Protein AF-A0A812R438-F1 (afdb_monomer_lite)

Structure (mmCIF, N/CA/C/O backbone):
data_AF-A0A812R438-F1
#
_entry.id   AF-A0A812R438-F1
#
loop_
_atom_site.group_PDB
_atom_site.id
_atom_site.type_symbol
_atom_site.label_atom_id
_atom_site.label_alt_id
_atom_site.label_comp_id
_atom_site.label_asym_id
_atom_site.label_entity_id
_atom_site.label_seq_id
_atom_site.pdbx_PDB_ins_code
_atom_site.Cartn_x
_atom_site.Cartn_y
_atom_site.Cartn_z
_atom_site.occupancy
_atom_site.B_iso_or_equiv
_atom_site.auth_seq_id
_atom_site.auth_comp_id
_atom_site.auth_asym_id
_atom_site.auth_atom_id
_atom_site.pdbx_PDB_model_num
ATOM 1 N N . MET A 1 1 ? -13.672 -6.033 39.823 1.00 77.75 1 MET A N 1
ATOM 2 C CA . MET A 1 1 ? -13.490 -4.915 40.773 1.00 77.75 1 MET A CA 1
ATOM 3 C C . MET A 1 1 ? -14.834 -4.394 41.271 1.00 77.75 1 MET A C 1
ATOM 5 O O . MET A 1 1 ? -15.042 -4.367 42.474 1.00 77.75 1 MET A O 1
ATOM 9 N N . ASP A 1 2 ? -15.777 -4.086 40.380 1.00 79.94 2 ASP A N 1
ATOM 10 C CA . ASP A 1 2 ? -17.095 -3.527 40.739 1.00 79.94 2 ASP A CA 1
ATOM 11 C C . ASP A 1 2 ? -17.853 -4.342 41.795 1.00 79.94 2 ASP A C 1
ATOM 13 O O . ASP A 1 2 ? -18.326 -3.790 42.784 1.00 79.94 2 ASP A O 1
ATOM 17 N N . THR A 1 3 ? -17.860 -5.673 41.679 1.00 82.75 3 THR A N 1
ATOM 18 C CA . THR A 1 3 ? -18.443 -6.556 42.704 1.00 82.75 3 THR A CA 1
ATOM 19 C C . THR A 1 3 ? -17.761 -6.421 44.069 1.00 82.75 3 THR A C 1
ATOM 21 O O . THR A 1 3 ? -18.435 -6.466 45.092 1.00 82.75 3 THR A O 1
ATOM 24 N N . ALA A 1 4 ? -16.436 -6.242 44.109 1.00 82.19 4 ALA A N 1
ATOM 25 C CA . ALA A 1 4 ? -15.694 -6.079 45.359 1.00 82.19 4 ALA A CA 1
ATOM 26 C C . ALA A 1 4 ? -16.077 -4.768 46.059 1.00 82.19 4 ALA A C 1
ATOM 28 O O . ALA A 1 4 ? -16.341 -4.768 47.261 1.00 82.19 4 ALA A O 1
ATOM 29 N N . LEU A 1 5 ? -16.175 -3.675 45.297 1.00 84.94 5 LEU A N 1
ATOM 30 C CA . LEU A 1 5 ? -16.591 -2.366 45.806 1.00 84.94 5 LEU A CA 1
ATOM 31 C C . LEU A 1 5 ? -18.053 -2.374 46.269 1.00 84.94 5 LEU A C 1
ATOM 33 O O . LEU A 1 5 ? -18.351 -1.876 47.351 1.00 84.94 5 LEU A O 1
ATOM 37 N N . SER A 1 6 ? -18.947 -2.999 45.499 1.00 86.00 6 SER A N 1
ATOM 38 C CA . SER A 1 6 ? -20.372 -3.117 45.829 1.00 86.00 6 SER A CA 1
ATOM 39 C C . SER A 1 6 ? -20.606 -3.917 47.117 1.00 86.00 6 SER A C 1
ATOM 41 O O . SER A 1 6 ? -21.282 -3.449 48.035 1.00 86.00 6 SER A O 1
ATOM 43 N N . VAL A 1 7 ? -19.970 -5.088 47.255 1.00 85.38 7 VAL A N 1
ATOM 44 C CA . VAL A 1 7 ? -20.096 -5.929 48.459 1.00 85.38 7 VAL A CA 1
ATOM 45 C C . VAL A 1 7 ? -19.471 -5.250 49.684 1.00 85.38 7 VAL A C 1
ATOM 47 O O . VAL A 1 7 ? -20.040 -5.302 50.777 1.00 85.38 7 VAL A O 1
ATOM 50 N N . THR A 1 8 ? -18.331 -4.575 49.513 1.00 84.25 8 THR A N 1
ATOM 51 C CA . THR A 1 8 ? -17.673 -3.832 50.601 1.00 84.25 8 THR A CA 1
ATOM 52 C C . THR A 1 8 ? -18.533 -2.652 51.052 1.00 84.25 8 THR A C 1
ATOM 54 O O . THR A 1 8 ? -18.819 -2.534 52.241 1.00 84.25 8 THR A O 1
ATOM 57 N N . GLY A 1 9 ? -19.047 -1.847 50.117 1.00 86.62 9 GLY A N 1
ATOM 58 C CA . GLY A 1 9 ? -19.952 -0.739 50.426 1.00 86.62 9 GLY A CA 1
ATOM 59 C C . GLY A 1 9 ? -21.260 -1.199 51.077 1.00 86.62 9 GLY A C 1
ATOM 60 O O . GLY A 1 9 ? -21.694 -0.618 52.063 1.00 86.62 9 GLY A O 1
ATOM 61 N N . SER A 1 10 ? -21.855 -2.303 50.613 1.00 87.00 10 SER A N 1
ATOM 62 C CA . SER A 1 10 ? -23.031 -2.901 51.266 1.00 87.00 10 SER A CA 1
ATOM 63 C C . SER A 1 10 ? -22.754 -3.366 52.698 1.00 87.00 10 SER A C 1
ATOM 65 O O . SER A 1 10 ? -23.615 -3.231 53.572 1.00 87.00 10 SER A O 1
ATOM 67 N N . THR A 1 11 ? -21.543 -3.860 52.965 1.00 85.12 11 THR A N 1
ATOM 68 C CA . THR A 1 11 ? -21.118 -4.243 54.318 1.00 85.12 11 THR A CA 1
ATOM 69 C C . THR A 1 11 ? -20.967 -3.014 55.220 1.00 85.12 11 THR A C 1
ATOM 71 O O . THR A 1 11 ? -21.401 -3.059 56.370 1.00 85.12 11 THR A O 1
ATOM 74 N N . VAL A 1 12 ? -20.413 -1.913 54.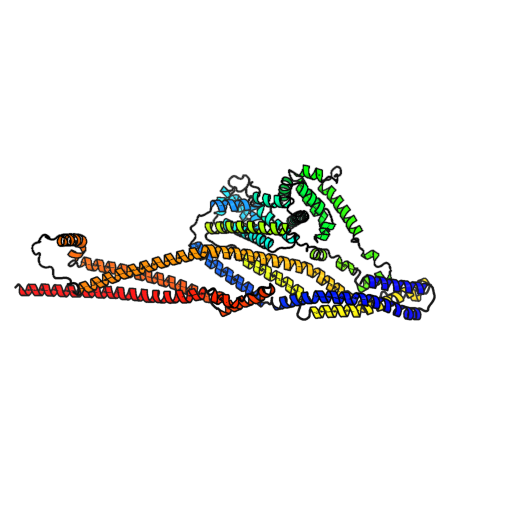698 1.00 86.75 12 VAL A N 1
ATOM 75 C CA . VAL A 1 12 ? -20.299 -0.626 55.408 1.00 86.75 12 VAL A CA 1
ATOM 76 C C . VAL A 1 12 ? -21.680 -0.072 55.760 1.00 86.75 12 VAL A C 1
ATOM 78 O O . VAL A 1 12 ? -21.938 0.210 56.930 1.00 86.75 12 VAL A O 1
ATOM 81 N N . ASP A 1 13 ? -22.593 0.002 54.792 1.00 87.56 13 ASP A N 1
ATOM 82 C CA . ASP A 1 13 ? -23.951 0.514 55.016 1.00 87.56 13 ASP A CA 1
ATOM 83 C C . ASP A 1 13 ? -24.730 -0.361 56.013 1.00 87.56 13 ASP A C 1
ATOM 85 O O . ASP A 1 13 ? -25.378 0.156 56.924 1.00 87.56 13 ASP A O 1
ATOM 89 N N . SER A 1 14 ? -24.607 -1.691 55.915 1.00 86.94 14 SER A N 1
ATOM 90 C CA . SER A 1 14 ? -25.230 -2.626 56.869 1.00 86.94 14 SER A CA 1
ATOM 91 C C . SER A 1 14 ? -24.700 -2.432 58.292 1.00 86.94 14 SER A C 1
ATOM 93 O O . SER A 1 14 ? -25.459 -2.498 59.263 1.00 86.94 14 SER A O 1
ATOM 95 N N . ALA A 1 15 ? -23.396 -2.177 58.429 1.00 83.69 15 ALA A N 1
ATOM 96 C CA . ALA A 1 15 ? -22.786 -1.884 59.715 1.00 83.69 15 ALA A CA 1
ATOM 97 C C . ALA A 1 15 ? -23.337 -0.559 60.273 1.00 83.69 15 ALA A C 1
ATOM 99 O O . ALA A 1 15 ? -23.787 -0.520 61.420 1.00 83.69 15 ALA A O 1
ATOM 100 N N . LEU A 1 16 ? -23.360 0.509 59.469 1.00 86.56 16 LEU A N 1
ATOM 101 C CA . LEU A 1 16 ? -23.886 1.820 59.866 1.00 86.56 16 LEU A CA 1
ATOM 102 C C . LEU A 1 16 ? -25.361 1.760 60.275 1.00 86.56 16 LEU A C 1
ATOM 104 O O . LEU A 1 16 ? -25.755 2.392 61.256 1.00 86.56 16 LEU A O 1
ATOM 108 N N . GLN A 1 17 ? -26.168 0.950 59.591 1.00 87.50 17 GLN A N 1
ATOM 109 C CA . GLN A 1 17 ? -27.561 0.735 59.965 1.00 87.50 17 GLN A CA 1
ATOM 110 C C . GLN A 1 17 ? -27.681 0.028 61.324 1.00 87.50 17 GLN A C 1
ATOM 112 O O . GLN A 1 17 ? -28.459 0.456 62.175 1.00 87.50 17 GLN A O 1
ATOM 117 N N . SER A 1 18 ? -26.834 -0.974 61.594 1.00 84.69 18 SER A N 1
ATOM 118 C CA . SER A 1 18 ? -26.765 -1.609 62.918 1.00 84.69 18 SER A CA 1
ATOM 119 C C . SER A 1 18 ? -26.307 -0.648 64.025 1.00 84.69 18 SER A C 1
ATOM 121 O O . SER A 1 18 ? -26.669 -0.853 65.187 1.00 84.69 18 SER A O 1
ATOM 123 N N . TYR A 1 19 ? -25.499 0.365 63.699 1.00 86.44 19 TYR A N 1
ATOM 124 C CA . TYR A 1 19 ? -25.112 1.422 64.636 1.00 86.44 19 TYR A CA 1
ATOM 125 C C . TYR A 1 19 ? -26.277 2.379 64.922 1.00 86.44 19 TYR A C 1
ATOM 127 O O . TYR A 1 19 ? -26.544 2.685 66.087 1.00 86.44 19 TYR A O 1
ATOM 135 N N . ALA A 1 20 ? -27.008 2.798 63.883 1.00 86.06 20 ALA A N 1
ATOM 136 C CA . ALA A 1 20 ? -28.182 3.665 64.003 1.00 86.06 20 ALA A CA 1
ATOM 137 C C . ALA A 1 20 ? -29.285 3.058 64.892 1.00 86.06 20 ALA A C 1
ATOM 139 O O . ALA A 1 20 ? -29.967 3.788 65.611 1.00 86.06 20 ALA A O 1
ATOM 140 N N . ASP A 1 21 ? -29.385 1.727 64.936 1.00 87.31 21 ASP A N 1
ATOM 141 C CA . ASP A 1 21 ? -30.291 0.987 65.825 1.00 87.31 21 ASP A CA 1
ATOM 142 C C . ASP A 1 21 ? -29.881 1.018 67.322 1.00 87.31 21 ASP A C 1
ATOM 144 O O . ASP A 1 21 ? -30.552 0.418 68.169 1.00 87.31 21 ASP A O 1
ATOM 148 N N . GLY A 1 22 ? -28.800 1.726 67.682 1.00 74.31 22 GLY A N 1
ATOM 149 C CA . GLY A 1 22 ? -28.544 2.211 69.044 1.00 74.31 22 GLY A CA 1
ATOM 150 C C . GLY A 1 22 ? -27.824 1.252 69.998 1.00 74.31 22 GLY A C 1
ATOM 151 O O . GLY A 1 22 ? -28.072 1.296 71.204 1.00 74.31 22 GLY A O 1
ATOM 152 N N . LYS A 1 23 ? -26.947 0.368 69.502 1.00 61.97 23 LYS A N 1
ATOM 153 C CA . LYS A 1 23 ? -26.397 -0.745 70.309 1.00 61.97 23 LYS A CA 1
ATOM 154 C C . LYS A 1 23 ? -24.965 -0.581 70.837 1.00 61.97 23 LYS A C 1
ATOM 156 O O . LYS A 1 23 ? -24.575 -1.371 71.697 1.00 61.97 23 LYS A O 1
ATOM 161 N N . THR A 1 24 ? -24.188 0.416 70.407 1.00 75.19 24 THR A N 1
ATOM 162 C CA . THR A 1 24 ? -22.746 0.481 70.732 1.00 75.19 24 THR A CA 1
ATOM 163 C C . THR A 1 24 ? -22.173 1.900 70.754 1.00 75.19 24 THR A C 1
ATOM 165 O O . THR A 1 24 ? -22.651 2.805 70.076 1.00 75.19 24 THR A O 1
ATOM 168 N N . GLU A 1 25 ? -21.119 2.100 71.551 1.00 85.81 25 GLU A N 1
ATOM 169 C CA . GLU A 1 25 ? -20.307 3.323 71.553 1.00 85.81 25 GLU A CA 1
ATOM 170 C C . GLU A 1 25 ? -19.513 3.441 70.230 1.00 85.81 25 GLU A C 1
ATOM 172 O O . GLU A 1 25 ? -19.013 2.421 69.753 1.00 85.81 25 GLU A O 1
ATOM 177 N N . PRO A 1 26 ? -19.356 4.642 69.636 1.00 82.94 26 PRO A N 1
ATOM 178 C CA . PRO A 1 26 ? -18.727 4.852 68.322 1.00 82.94 26 PRO A CA 1
ATOM 179 C C . PRO A 1 26 ? -17.390 4.144 68.103 1.00 82.94 26 PRO A C 1
ATOM 181 O O . PRO A 1 26 ? -17.204 3.443 67.111 1.00 82.94 26 PRO A O 1
ATOM 184 N N . ALA A 1 27 ? -16.461 4.314 69.049 1.00 83.38 27 ALA A N 1
ATOM 185 C CA . ALA A 1 27 ? -15.116 3.758 68.950 1.00 83.38 27 ALA A CA 1
ATOM 186 C C . ALA A 1 27 ? -15.150 2.225 68.971 1.00 83.38 27 ALA A C 1
ATOM 188 O O . ALA A 1 27 ? -14.495 1.574 68.161 1.00 83.38 27 ALA A O 1
ATOM 189 N N . LYS A 1 28 ? -15.989 1.663 69.849 1.00 85.69 28 LYS A N 1
ATOM 190 C CA . LYS A 1 28 ? -16.187 0.220 69.976 1.00 85.69 28 LYS A CA 1
ATOM 191 C C . LYS A 1 28 ? -16.863 -0.370 68.738 1.00 85.69 28 LYS A C 1
ATOM 193 O O . LYS A 1 28 ? -16.478 -1.435 68.276 1.00 85.69 28 LYS A O 1
ATOM 198 N N . PHE A 1 29 ? -17.837 0.342 68.173 1.00 86.81 29 PHE A N 1
ATOM 199 C CA . PHE A 1 29 ? -18.500 -0.069 66.940 1.00 86.81 29 PHE A CA 1
ATOM 200 C C . PHE A 1 29 ? -17.516 -0.128 65.762 1.00 86.81 29 PHE A C 1
ATOM 202 O O . PHE A 1 29 ? -17.492 -1.124 65.043 1.00 86.81 29 PHE A O 1
ATOM 209 N N . LYS A 1 30 ? -16.659 0.888 65.595 1.00 87.44 30 LYS A N 1
ATOM 210 C CA . LYS A 1 30 ? -15.624 0.877 64.552 1.00 87.44 30 LYS A CA 1
ATOM 211 C C . LYS A 1 30 ? -14.649 -0.288 64.733 1.00 87.44 30 LYS A C 1
ATOM 213 O O . LYS A 1 30 ? -14.346 -0.974 63.761 1.00 87.44 30 LYS A O 1
ATOM 218 N N . GLU A 1 31 ? -14.196 -0.532 65.962 1.00 89.38 31 GLU A N 1
ATOM 219 C CA . GLU A 1 31 ? -13.294 -1.643 66.297 1.00 89.38 31 GLU A CA 1
ATOM 220 C C . GLU A 1 31 ? -13.914 -3.018 65.981 1.00 89.38 31 GLU A C 1
ATOM 222 O O . GLU A 1 31 ? -13.210 -3.922 65.534 1.00 89.38 31 GLU A O 1
ATOM 227 N N . GLU A 1 32 ? -15.234 -3.165 66.134 1.00 87.44 32 GLU A N 1
ATOM 228 C CA . GLU A 1 32 ? -15.976 -4.387 65.792 1.00 87.44 32 GLU A CA 1
ATOM 229 C C . GLU A 1 32 ? -16.277 -4.514 64.282 1.00 87.44 32 GLU A C 1
ATOM 231 O O . GLU A 1 32 ? -16.245 -5.622 63.739 1.00 87.44 32 GLU A O 1
ATOM 236 N N . ALA A 1 33 ? -16.544 -3.404 63.583 1.00 86.31 33 ALA A N 1
ATOM 237 C CA . ALA A 1 33 ? -16.928 -3.398 62.168 1.00 86.31 33 ALA A CA 1
ATOM 238 C C . ALA A 1 33 ? -15.734 -3.549 61.207 1.00 86.31 33 ALA A C 1
ATOM 240 O O . ALA A 1 33 ? -15.830 -4.266 60.203 1.00 86.31 33 ALA A O 1
ATOM 241 N N . LEU A 1 34 ? -14.593 -2.915 61.511 1.00 90.06 34 LEU A N 1
ATOM 242 C CA . LEU A 1 34 ? -13.419 -2.892 60.628 1.00 90.06 34 LEU A CA 1
ATOM 243 C C . LEU A 1 34 ? -12.870 -4.294 60.291 1.00 90.06 34 LEU A C 1
ATOM 245 O O . LEU A 1 34 ? -12.589 -4.544 59.118 1.00 90.06 34 LEU A O 1
ATOM 249 N N . PRO A 1 35 ? -12.742 -5.240 61.248 1.00 92.00 35 PRO A N 1
ATOM 250 C CA . PRO A 1 35 ? -12.281 -6.598 60.953 1.00 92.00 35 PRO A CA 1
ATOM 251 C C . PRO A 1 35 ? -13.206 -7.349 59.988 1.00 92.00 35 PRO A C 1
ATOM 253 O O . PRO A 1 35 ? -12.733 -8.110 59.142 1.00 92.00 35 PRO A O 1
ATOM 256 N N . GLY A 1 36 ? -14.521 -7.120 60.088 1.00 87.06 36 GLY A N 1
ATOM 257 C CA . GLY A 1 36 ? -15.513 -7.697 59.181 1.00 87.06 36 GLY A CA 1
ATOM 258 C C . GLY A 1 36 ? -15.365 -7.163 57.757 1.00 87.06 36 GLY A C 1
ATOM 259 O O . GLY A 1 36 ? -15.313 -7.944 56.808 1.00 87.06 36 GLY A O 1
ATOM 260 N N . ILE A 1 37 ? -15.206 -5.845 57.616 1.00 87.62 37 ILE A N 1
ATOM 261 C CA . ILE A 1 37 ? -14.961 -5.188 56.325 1.00 87.62 37 ILE A CA 1
ATOM 262 C C . ILE A 1 37 ? -13.634 -5.648 55.723 1.00 87.62 37 ILE A C 1
ATOM 264 O O . ILE A 1 37 ? -13.596 -6.018 54.554 1.00 87.62 37 ILE A O 1
ATOM 268 N N . HIS A 1 38 ? -12.566 -5.712 56.522 1.00 91.44 38 HIS A N 1
ATOM 269 C CA . HIS A 1 38 ? -11.273 -6.226 56.080 1.00 91.44 38 HIS A CA 1
ATOM 270 C C . HIS A 1 38 ? -11.387 -7.666 55.567 1.00 91.44 38 HIS A C 1
ATOM 272 O O . HIS A 1 38 ? -10.827 -7.994 54.526 1.00 91.44 38 HIS A O 1
ATOM 278 N N . LEU A 1 39 ? -12.138 -8.535 56.253 1.00 91.06 39 LEU A N 1
ATOM 279 C CA . LEU A 1 39 ? -12.361 -9.911 55.803 1.00 91.06 39 LEU A CA 1
ATOM 280 C C . LEU A 1 39 ? -13.114 -9.971 54.464 1.00 91.06 39 LEU A C 1
ATOM 282 O O . LEU A 1 39 ? -12.786 -10.802 53.617 1.00 91.06 39 LEU A O 1
ATOM 286 N N . VAL A 1 40 ? -14.121 -9.116 54.270 1.00 88.00 40 VAL A N 1
ATOM 287 C CA . VAL A 1 40 ? -14.902 -9.040 53.025 1.00 88.00 40 VAL A CA 1
ATOM 288 C C . VAL A 1 40 ? -14.062 -8.486 51.872 1.00 88.00 40 VAL A C 1
ATOM 290 O O . VAL A 1 40 ? -14.056 -9.075 50.787 1.00 88.00 40 VAL A O 1
ATOM 293 N N . ALA A 1 41 ? -13.310 -7.410 52.111 1.00 86.25 41 ALA A N 1
ATOM 294 C CA . ALA A 1 41 ? -12.404 -6.814 51.135 1.00 86.25 41 ALA A CA 1
ATOM 295 C C . ALA A 1 41 ? -11.288 -7.799 50.749 1.00 86.25 41 ALA A C 1
ATOM 297 O O . ALA A 1 41 ? -11.060 -8.027 49.563 1.00 86.25 41 ALA A O 1
ATOM 298 N N . ALA A 1 42 ? -10.678 -8.481 51.727 1.00 90.25 42 ALA A N 1
ATOM 299 C CA . ALA A 1 42 ? -9.651 -9.496 51.488 1.00 90.25 42 ALA A CA 1
ATOM 300 C C . ALA A 1 42 ? -10.192 -10.664 50.654 1.00 90.25 42 ALA A C 1
ATOM 302 O O . ALA A 1 42 ? -9.625 -10.984 49.615 1.00 90.25 42 ALA A O 1
ATOM 303 N N . LYS A 1 43 ? -11.352 -11.231 51.023 1.00 89.31 43 LYS A N 1
ATOM 304 C CA . LYS A 1 43 ? -12.000 -12.299 50.237 1.00 89.31 43 LYS A CA 1
ATOM 305 C C . LYS A 1 43 ? -12.361 -11.867 48.817 1.00 89.31 43 LYS A C 1
ATOM 307 O O . LYS A 1 43 ? -12.404 -12.703 47.914 1.00 89.31 43 LYS A O 1
ATOM 312 N N . SER A 1 44 ? -12.680 -10.591 48.621 1.00 85.12 44 SER A N 1
ATOM 313 C CA . SER A 1 44 ? -12.982 -10.050 47.296 1.00 85.12 44 SER A CA 1
ATOM 314 C C . SER A 1 44 ? -11.706 -9.890 46.467 1.00 85.12 44 SER A C 1
ATOM 316 O O . SER A 1 44 ? -11.681 -10.304 45.309 1.00 85.12 44 SER A O 1
ATOM 318 N N . MET A 1 45 ? -10.627 -9.383 47.069 1.00 87.75 45 MET A N 1
ATOM 319 C CA . MET A 1 45 ? -9.316 -9.261 46.426 1.00 87.75 45 MET A CA 1
ATOM 320 C C . MET A 1 45 ? -8.666 -10.618 46.133 1.00 87.75 45 MET A C 1
ATOM 322 O O . MET A 1 45 ? -8.042 -10.762 45.085 1.00 87.75 45 MET A O 1
ATOM 326 N N . ASP A 1 46 ? -8.904 -11.642 46.956 1.00 90.50 46 ASP A N 1
ATOM 327 C CA . ASP A 1 46 ? -8.469 -13.022 46.696 1.00 90.50 46 ASP A CA 1
ATOM 328 C C . ASP A 1 46 ? -9.042 -13.584 45.384 1.00 90.50 46 ASP A C 1
ATOM 330 O O . ASP A 1 46 ? -8.423 -14.443 44.760 1.00 90.50 46 ASP A O 1
ATOM 334 N N . LYS A 1 47 ? -10.206 -13.091 44.934 1.00 89.25 47 LYS A N 1
ATOM 335 C CA . LYS A 1 47 ? -10.784 -13.442 43.624 1.00 89.25 47 LYS A CA 1
ATOM 336 C C . LYS A 1 47 ? -10.232 -12.597 42.478 1.00 89.25 47 LYS A C 1
ATOM 338 O O . LYS A 1 47 ? -10.176 -13.079 41.353 1.00 89.25 47 LYS A O 1
ATOM 343 N N . VAL A 1 48 ? -9.850 -11.347 42.743 1.00 85.19 48 VAL A N 1
ATOM 344 C CA . VAL A 1 48 ? -9.285 -10.433 41.733 1.00 85.19 48 VAL A CA 1
ATOM 345 C C . VAL A 1 48 ? -7.836 -10.798 41.418 1.00 85.19 48 VAL A C 1
ATOM 347 O O . VAL A 1 48 ? -7.445 -10.799 40.256 1.00 85.19 48 VAL A O 1
ATOM 350 N N . LYS A 1 49 ? -7.057 -11.164 42.438 1.00 90.06 49 LYS A N 1
ATOM 351 C CA . LYS A 1 49 ? -5.645 -11.537 42.326 1.00 90.06 49 LYS A CA 1
ATOM 352 C C . LYS A 1 49 ? -5.344 -12.567 41.221 1.00 90.06 49 LYS A C 1
ATOM 354 O O . LYS A 1 49 ? -4.491 -12.265 40.390 1.00 90.06 49 LYS A O 1
ATOM 359 N N . PRO A 1 50 ? -5.995 -13.748 41.165 1.00 91.75 50 PRO A N 1
ATOM 360 C CA . PRO A 1 50 ? -5.719 -14.722 40.112 1.00 91.75 50 PRO A CA 1
ATOM 361 C C . PRO A 1 50 ? -6.066 -14.182 38.721 1.00 91.75 50 PRO A C 1
ATOM 363 O O . PRO A 1 50 ? -5.281 -14.381 37.811 1.00 91.75 50 PRO A O 1
ATOM 366 N N . LEU A 1 51 ? -7.151 -13.412 38.567 1.00 86.94 51 LEU A N 1
ATOM 367 C CA . LEU A 1 51 ? -7.526 -12.826 37.273 1.00 86.94 51 LEU A CA 1
ATOM 368 C C . LEU A 1 51 ? -6.482 -11.825 36.763 1.00 86.94 51 LEU A C 1
ATOM 370 O O . LEU A 1 51 ? -6.155 -11.822 35.582 1.00 86.94 51 LEU A O 1
ATOM 374 N N . VAL A 1 52 ? -5.938 -10.989 37.653 1.00 85.88 52 VAL A N 1
ATOM 375 C CA . VAL A 1 52 ? -4.863 -10.049 37.300 1.00 85.88 52 VAL A CA 1
ATOM 376 C C . VAL A 1 52 ? -3.599 -10.811 36.895 1.00 85.88 52 VAL A C 1
ATOM 378 O O . VAL A 1 52 ? -2.981 -10.473 35.889 1.00 85.88 52 VAL A O 1
ATOM 381 N N . HIS A 1 53 ? -3.230 -11.866 37.627 1.00 89.38 53 HIS A N 1
ATOM 382 C CA . HIS A 1 53 ? -2.088 -12.703 37.253 1.00 89.38 53 HIS A CA 1
ATOM 383 C C . HIS A 1 53 ? -2.312 -13.468 35.941 1.00 89.38 53 HIS A C 1
ATOM 385 O O . HIS A 1 53 ? -1.368 -13.572 35.163 1.00 89.38 53 HIS A O 1
ATOM 391 N N . ASP A 1 54 ? -3.525 -13.951 35.665 1.00 89.25 54 ASP A N 1
ATOM 392 C CA . ASP A 1 54 ? -3.867 -14.628 34.409 1.00 89.25 54 ASP A CA 1
ATOM 393 C C . ASP A 1 54 ? -3.722 -13.663 33.221 1.00 89.25 54 ASP A C 1
ATOM 395 O O . ASP A 1 54 ? -3.047 -13.981 32.244 1.00 89.25 54 ASP A O 1
ATOM 399 N N . VAL A 1 55 ? -4.251 -12.437 33.337 1.00 84.56 55 VAL A N 1
ATOM 400 C CA . VAL A 1 55 ? -4.085 -11.384 32.315 1.00 84.56 55 VAL A CA 1
ATOM 401 C C . VAL A 1 55 ? -2.608 -11.046 32.099 1.00 84.56 55 VAL A C 1
ATOM 403 O O . VAL A 1 55 ? -2.159 -10.939 30.958 1.00 84.56 55 VAL A O 1
ATOM 406 N N . MET A 1 56 ? -1.822 -10.928 33.172 1.00 87.56 56 MET A N 1
ATOM 407 C CA . MET A 1 56 ? -0.375 -10.717 33.062 1.00 87.56 56 MET A CA 1
ATOM 408 C C . MET A 1 56 ? 0.346 -11.912 32.429 1.00 87.56 56 MET A C 1
ATOM 410 O O . MET A 1 56 ? 1.302 -11.719 31.677 1.00 87.56 56 MET A O 1
ATOM 414 N N . GLY A 1 57 ? -0.117 -13.133 32.699 1.00 91.12 57 GLY A N 1
ATOM 415 C CA . GLY A 1 57 ? 0.377 -14.363 32.088 1.00 91.12 57 GLY A CA 1
ATOM 416 C C . GLY A 1 57 ? 0.191 -14.381 30.571 1.00 91.12 57 GLY A C 1
ATOM 417 O O . GLY A 1 57 ? 1.107 -14.792 29.862 1.00 91.12 57 GLY A O 1
ATOM 418 N N . GLU A 1 58 ? -0.937 -13.863 30.079 1.00 88.38 58 GLU A N 1
ATOM 419 C CA . GLU A 1 58 ? -1.237 -13.734 28.644 1.00 88.38 58 GLU A CA 1
ATOM 420 C C . GLU A 1 58 ? -0.530 -12.531 27.990 1.00 88.38 58 GLU A C 1
ATOM 422 O O . GLU A 1 58 ? -0.042 -12.620 26.861 1.00 88.38 58 GLU A O 1
ATOM 427 N N . LEU A 1 59 ? -0.407 -11.401 28.697 1.00 85.19 59 LEU A N 1
ATOM 428 C CA . LEU A 1 59 ? 0.260 -10.198 28.178 1.00 85.19 59 LEU A CA 1
ATOM 429 C C . LEU A 1 59 ? 1.784 -10.344 28.099 1.00 85.19 59 LEU A C 1
ATOM 431 O O . LEU A 1 59 ? 2.414 -9.807 27.184 1.00 85.19 59 LEU A O 1
ATOM 435 N N . ARG A 1 60 ? 2.407 -11.060 29.043 1.00 89.31 60 ARG A N 1
ATOM 436 C CA . ARG A 1 60 ? 3.872 -11.148 29.158 1.00 89.31 60 ARG A CA 1
ATOM 437 C C . ARG A 1 60 ? 4.554 -11.706 27.900 1.00 89.31 60 ARG A C 1
ATOM 439 O O . ARG A 1 60 ? 5.544 -11.098 27.479 1.00 89.31 60 ARG A O 1
ATOM 446 N N . PRO A 1 61 ? 4.084 -12.799 27.268 1.00 89.88 61 PRO A N 1
ATOM 447 C CA . PRO A 1 61 ? 4.643 -13.278 26.006 1.00 89.88 61 PRO A CA 1
ATOM 448 C C . PRO A 1 61 ? 4.544 -12.240 24.885 1.00 89.88 61 PRO A C 1
ATOM 450 O O . PRO A 1 61 ? 5.525 -12.018 24.177 1.00 89.88 61 PRO A O 1
ATOM 453 N N . ALA A 1 62 ? 3.399 -11.558 24.761 1.00 84.62 62 ALA A N 1
ATOM 454 C CA . ALA A 1 62 ? 3.188 -10.541 23.734 1.00 84.62 62 ALA A CA 1
ATOM 455 C C . ALA A 1 62 ? 4.131 -9.341 23.926 1.00 84.62 62 ALA A C 1
ATOM 457 O O . ALA A 1 62 ? 4.823 -8.942 22.990 1.00 84.62 62 ALA A O 1
ATOM 458 N N . LEU A 1 63 ? 4.241 -8.817 25.152 1.00 85.94 63 LEU A N 1
ATOM 459 C CA . LEU A 1 63 ? 5.156 -7.717 25.469 1.00 85.94 63 LEU A CA 1
ATOM 460 C C . LEU A 1 63 ? 6.624 -8.119 25.298 1.00 85.94 63 LEU A C 1
ATOM 462 O O . LEU A 1 63 ? 7.413 -7.325 24.796 1.00 85.94 63 LEU A O 1
ATOM 466 N N . SER A 1 64 ? 6.991 -9.356 25.642 1.00 87.50 64 SER A N 1
ATOM 467 C CA . SER A 1 64 ? 8.353 -9.869 25.428 1.00 87.50 64 SER A CA 1
ATOM 468 C C . SER A 1 64 ? 8.688 -9.981 23.940 1.00 87.50 64 SER A C 1
ATOM 470 O O . SER A 1 64 ? 9.800 -9.652 23.530 1.00 87.50 64 SER A O 1
ATOM 472 N N . GLN A 1 65 ? 7.723 -10.389 23.112 1.00 83.31 65 GLN A N 1
ATOM 473 C CA . GLN A 1 65 ? 7.899 -10.427 21.663 1.00 83.31 65 GLN A CA 1
ATOM 474 C C . GLN A 1 65 ? 8.075 -9.020 21.081 1.00 83.31 65 GLN A C 1
ATOM 476 O O . GLN A 1 65 ? 8.941 -8.812 20.231 1.00 83.31 65 GLN A O 1
ATOM 481 N N . VAL A 1 66 ? 7.302 -8.041 21.565 1.00 82.25 66 VAL A N 1
ATOM 482 C CA . VAL A 1 66 ? 7.460 -6.633 21.173 1.00 82.25 66 VAL A CA 1
ATOM 483 C C . VAL A 1 66 ? 8.793 -6.064 21.672 1.00 82.25 66 VAL A C 1
ATOM 485 O O . VAL A 1 66 ? 9.418 -5.294 20.949 1.00 82.25 66 VAL A O 1
ATOM 488 N N . ALA A 1 67 ? 9.285 -6.483 22.841 1.00 84.62 67 ALA A N 1
ATOM 489 C CA . ALA A 1 67 ? 10.614 -6.128 23.347 1.00 84.62 67 ALA A CA 1
ATOM 490 C C . ALA A 1 67 ? 11.734 -6.644 22.430 1.00 84.62 67 ALA A C 1
ATOM 492 O O . ALA A 1 67 ? 12.683 -5.925 22.111 1.00 84.62 67 ALA A O 1
ATOM 493 N N . GLU A 1 68 ? 11.611 -7.888 21.962 1.00 83.69 68 GLU A N 1
ATOM 494 C CA . GLU A 1 68 ? 12.532 -8.470 20.985 1.00 83.69 68 GLU A CA 1
ATOM 495 C C . GLU A 1 68 ? 12.461 -7.724 19.644 1.00 83.69 68 GLU A C 1
ATOM 497 O O . GLU A 1 68 ? 13.493 -7.456 19.020 1.00 83.69 68 GLU A O 1
ATOM 502 N N . TRP A 1 69 ? 11.261 -7.322 19.214 1.00 78.31 69 TRP A N 1
ATOM 503 C CA . TRP A 1 69 ? 11.089 -6.466 18.042 1.00 78.31 69 TRP A CA 1
ATOM 504 C C . TRP A 1 69 ? 11.737 -5.100 18.241 1.00 78.31 69 TRP A C 1
ATOM 506 O O . TRP A 1 69 ? 12.484 -4.686 17.372 1.00 78.31 69 TRP A O 1
ATOM 516 N N . LEU A 1 70 ? 11.563 -4.441 19.387 1.00 79.12 70 LEU A N 1
ATOM 517 C CA . LEU A 1 70 ? 12.230 -3.177 19.723 1.00 79.12 70 LEU A CA 1
ATOM 518 C C . LEU A 1 70 ? 13.758 -3.291 19.664 1.00 79.12 70 LEU A C 1
ATOM 520 O O . LEU A 1 70 ? 14.430 -2.402 19.142 1.00 79.12 70 LEU A O 1
ATOM 524 N N . GLY A 1 71 ? 14.313 -4.398 20.165 1.00 79.94 71 GLY A N 1
ATOM 525 C CA . GLY A 1 71 ? 15.749 -4.664 20.097 1.00 79.94 71 GLY A CA 1
ATOM 526 C C . GLY A 1 71 ? 16.248 -4.958 18.678 1.00 79.94 71 GLY A C 1
ATOM 527 O O . GLY A 1 71 ? 17.347 -4.539 18.309 1.00 79.94 71 GLY A O 1
ATOM 528 N N . SER A 1 72 ? 15.454 -5.670 17.872 1.00 73.25 72 SER A N 1
ATOM 529 C CA . SER A 1 72 ? 15.826 -6.072 16.507 1.00 73.25 72 SER A CA 1
ATOM 530 C C . SER A 1 72 ? 15.585 -4.968 15.470 1.00 73.25 72 SER A C 1
ATOM 532 O O . SER A 1 72 ? 16.501 -4.671 14.701 1.00 73.25 72 SER A O 1
ATOM 534 N N . PHE A 1 73 ? 14.443 -4.275 15.513 1.00 71.44 73 PHE A N 1
ATOM 535 C CA . PHE A 1 73 ? 14.126 -3.023 14.800 1.00 71.44 73 PHE A CA 1
ATOM 536 C C . PHE A 1 73 ? 14.858 -1.809 15.398 1.00 71.44 73 PHE A C 1
ATOM 538 O O . PHE A 1 73 ? 14.307 -0.729 15.603 1.00 71.44 73 PHE A O 1
ATOM 545 N N . SER A 1 74 ? 16.149 -1.977 15.665 1.00 68.00 74 SER A N 1
ATOM 546 C CA . SER A 1 74 ? 17.027 -0.875 16.045 1.00 68.00 74 SER A CA 1
ATOM 547 C C . SER A 1 74 ? 17.204 0.122 14.891 1.00 68.00 74 SER A C 1
ATOM 549 O O . SER A 1 74 ? 16.949 -0.197 13.724 1.00 68.00 74 SER A O 1
ATOM 551 N N . ALA A 1 75 ? 17.768 1.294 15.205 1.00 73.56 75 ALA A N 1
ATOM 552 C CA . ALA A 1 75 ? 18.197 2.302 14.227 1.00 73.56 75 ALA A CA 1
ATOM 553 C C . ALA A 1 75 ? 18.994 1.708 13.046 1.00 73.56 75 ALA A C 1
ATOM 555 O O . ALA A 1 75 ? 18.917 2.194 11.927 1.00 73.56 75 ALA A O 1
ATOM 556 N N . LYS A 1 76 ? 19.687 0.582 13.252 1.00 70.25 76 LYS A N 1
ATOM 557 C CA . LYS A 1 76 ? 20.447 -0.093 12.200 1.00 70.25 76 LYS A CA 1
ATOM 558 C C . LYS A 1 76 ? 19.575 -0.658 11.070 1.00 70.25 76 LYS A C 1
ATOM 560 O O . LYS A 1 76 ? 20.003 -0.622 9.919 1.00 70.25 76 LYS A O 1
ATOM 565 N N . ILE A 1 77 ? 18.385 -1.198 11.365 1.00 68.56 77 ILE A N 1
ATOM 566 C CA . ILE A 1 77 ? 17.458 -1.668 10.316 1.00 68.56 77 ILE A CA 1
ATOM 567 C C . ILE A 1 77 ? 16.911 -0.471 9.542 1.00 68.56 77 ILE A C 1
ATOM 569 O O . ILE A 1 77 ? 16.827 -0.538 8.319 1.00 68.56 77 ILE A O 1
ATOM 573 N N . GLN A 1 78 ? 16.611 0.627 10.237 1.00 72.25 78 GLN A N 1
ATOM 574 C CA . GLN A 1 78 ? 16.195 1.874 9.605 1.00 72.25 78 GLN A CA 1
ATOM 575 C C . GLN A 1 78 ? 17.268 2.393 8.640 1.00 72.25 78 GLN A C 1
ATOM 577 O O . GLN A 1 78 ? 16.976 2.544 7.456 1.00 72.25 78 GLN A O 1
ATOM 582 N N . ASP A 1 79 ? 18.505 2.567 9.109 1.00 77.62 79 ASP A N 1
ATOM 583 C CA . ASP A 1 79 ? 19.619 3.038 8.279 1.00 77.62 79 ASP A CA 1
ATOM 584 C C . ASP A 1 79 ? 19.810 2.134 7.050 1.00 77.62 79 ASP A C 1
ATOM 586 O O . ASP A 1 79 ? 20.019 2.605 5.933 1.00 77.62 79 ASP A O 1
ATOM 590 N N . THR A 1 80 ? 19.667 0.817 7.240 1.00 70.25 80 THR A N 1
ATOM 591 C CA . THR A 1 80 ? 19.784 -0.169 6.156 1.00 70.25 80 THR A CA 1
ATOM 592 C C . THR A 1 80 ? 18.631 -0.063 5.151 1.00 70.25 80 THR A C 1
ATOM 594 O O . THR A 1 80 ? 18.859 -0.214 3.952 1.00 70.25 80 THR A O 1
ATOM 597 N N . LEU A 1 81 ? 17.396 0.188 5.600 1.00 70.75 81 LEU A N 1
ATOM 598 C CA . LEU A 1 81 ? 16.231 0.351 4.722 1.00 70.75 81 LEU A CA 1
ATOM 599 C C . LEU A 1 81 ? 16.284 1.671 3.941 1.00 70.75 81 LEU A C 1
ATOM 601 O O . LEU A 1 81 ? 15.983 1.674 2.747 1.00 70.75 81 LEU A O 1
ATOM 605 N N . GLU A 1 82 ? 16.720 2.762 4.573 1.00 75.62 82 GLU A N 1
ATOM 606 C CA . GLU A 1 82 ? 16.942 4.054 3.910 1.00 75.62 82 GLU A CA 1
ATOM 607 C C . GLU A 1 82 ? 18.071 3.959 2.867 1.00 75.62 82 GLU A C 1
ATOM 609 O O . GLU A 1 82 ? 17.950 4.443 1.732 1.00 75.62 82 GLU A O 1
ATOM 614 N N . GLU A 1 83 ? 19.159 3.263 3.209 1.00 75.25 83 GLU A N 1
ATOM 615 C CA . GLU A 1 83 ? 20.251 2.991 2.280 1.00 75.25 83 GLU A CA 1
ATOM 616 C C . GLU A 1 83 ? 19.805 2.086 1.124 1.00 75.25 83 GLU A C 1
ATOM 618 O O . GLU A 1 83 ? 20.104 2.380 -0.038 1.00 75.25 83 GLU A O 1
ATOM 623 N N . PHE A 1 84 ? 19.034 1.030 1.402 1.00 72.81 84 PHE A N 1
ATOM 624 C CA . PHE A 1 84 ? 18.447 0.173 0.372 1.00 72.81 84 PHE A CA 1
ATOM 625 C C . PHE A 1 84 ? 17.545 0.972 -0.576 1.00 72.81 84 PHE A C 1
ATOM 627 O O . PHE A 1 84 ? 17.674 0.831 -1.795 1.00 72.81 84 PHE A O 1
ATOM 634 N N . GLY A 1 85 ? 16.695 1.855 -0.043 1.00 72.69 85 GLY A N 1
ATOM 635 C CA . GLY A 1 85 ? 15.866 2.764 -0.837 1.00 72.69 85 GLY A CA 1
ATOM 636 C C . GLY A 1 85 ? 16.707 3.643 -1.768 1.00 72.69 85 GLY A C 1
ATOM 637 O O . GLY A 1 85 ? 16.436 3.720 -2.967 1.00 72.69 85 GLY A O 1
ATOM 638 N N . THR A 1 86 ? 17.798 4.216 -1.252 1.00 72.75 86 THR A N 1
ATOM 639 C CA . THR A 1 86 ? 18.731 5.050 -2.031 1.00 72.75 86 THR A CA 1
ATOM 640 C C . THR A 1 86 ? 19.462 4.259 -3.123 1.00 72.75 86 THR A C 1
ATOM 642 O O . THR A 1 86 ? 19.656 4.747 -4.240 1.00 72.75 86 THR A O 1
ATOM 645 N N . VAL A 1 87 ? 19.903 3.033 -2.825 1.00 70.25 87 VAL A N 1
ATOM 646 C CA . VAL A 1 87 ? 20.576 2.160 -3.800 1.00 70.25 87 VAL A CA 1
ATOM 647 C C . VAL A 1 87 ? 19.605 1.710 -4.892 1.00 70.25 87 VAL A C 1
ATOM 649 O O . VAL A 1 87 ? 19.979 1.709 -6.067 1.00 70.25 87 VAL A O 1
ATOM 652 N N . SER A 1 88 ? 18.367 1.376 -4.522 1.00 65.62 88 SER A N 1
ATOM 653 C CA . SER A 1 88 ? 17.308 0.994 -5.458 1.00 65.62 88 SER A CA 1
ATOM 654 C C . SER A 1 88 ? 16.989 2.125 -6.444 1.00 65.62 88 SER A C 1
ATOM 656 O O . SER A 1 88 ? 17.001 1.897 -7.655 1.00 65.62 88 SER A O 1
ATOM 658 N N . ASP A 1 89 ? 16.846 3.362 -5.950 1.00 67.56 89 ASP A N 1
ATOM 659 C CA . ASP A 1 89 ? 16.645 4.566 -6.775 1.00 67.56 89 ASP A CA 1
ATOM 660 C C . ASP A 1 89 ? 17.785 4.773 -7.793 1.00 67.56 89 ASP A C 1
ATOM 662 O O . ASP A 1 89 ? 17.560 4.990 -8.987 1.00 67.56 89 ASP A O 1
ATOM 666 N N . ARG A 1 90 ? 19.046 4.630 -7.362 1.00 69.88 90 ARG A N 1
ATOM 667 C CA . ARG A 1 90 ? 20.199 4.748 -8.273 1.00 69.88 90 ARG A CA 1
ATOM 668 C C . ARG A 1 90 ? 20.216 3.660 -9.344 1.00 69.88 90 ARG A C 1
ATOM 670 O O . ARG A 1 90 ? 20.500 3.959 -10.504 1.00 69.88 90 ARG A O 1
ATOM 677 N N . ALA A 1 91 ? 19.952 2.409 -8.964 1.00 65.38 91 ALA A N 1
ATOM 678 C CA . ALA A 1 91 ? 19.920 1.286 -9.898 1.00 65.38 91 ALA A CA 1
ATOM 679 C C . ALA A 1 91 ? 18.825 1.473 -10.959 1.00 65.38 91 ALA A C 1
ATOM 681 O O . ALA A 1 91 ? 19.058 1.212 -12.139 1.00 65.38 91 ALA A O 1
ATOM 682 N N . GLN A 1 92 ? 17.669 1.996 -10.555 1.00 64.81 92 GLN A N 1
ATOM 683 C CA . GLN A 1 92 ? 16.569 2.311 -11.456 1.00 64.81 92 GLN A CA 1
ATOM 684 C C . GLN A 1 92 ? 16.921 3.426 -12.438 1.00 64.81 92 GLN A C 1
ATOM 686 O O . GLN A 1 92 ? 16.781 3.221 -13.637 1.00 64.81 92 GLN A O 1
ATOM 691 N N . LYS A 1 93 ? 17.442 4.566 -11.964 1.00 70.62 93 LYS A N 1
ATOM 692 C CA . LYS A 1 93 ? 17.843 5.683 -12.841 1.00 70.62 93 LYS A CA 1
ATOM 693 C C . LYS A 1 93 ? 18.833 5.239 -13.916 1.00 70.62 93 LYS A C 1
ATOM 695 O O . LYS A 1 93 ? 18.737 5.672 -15.062 1.00 70.62 93 LYS A O 1
ATOM 700 N N . LEU A 1 94 ? 19.764 4.349 -13.565 1.00 65.75 94 LEU A N 1
ATOM 701 C CA . LEU A 1 94 ? 20.675 3.732 -14.531 1.00 65.75 94 LEU A CA 1
ATOM 702 C C . LEU A 1 94 ? 19.931 2.840 -15.527 1.00 65.75 94 LEU A C 1
ATOM 704 O O . LEU A 1 94 ? 20.185 2.921 -16.728 1.00 65.75 94 LEU A O 1
ATOM 708 N N . PHE A 1 95 ? 19.011 2.004 -15.044 1.00 64.81 95 PHE A N 1
ATOM 709 C CA . PHE A 1 95 ? 18.209 1.146 -15.908 1.00 64.81 95 PHE A CA 1
ATOM 710 C C . PHE A 1 95 ? 17.354 1.966 -16.877 1.00 64.81 95 PHE A C 1
ATOM 712 O O . PHE A 1 95 ? 17.336 1.667 -18.064 1.00 64.81 95 PHE A O 1
ATOM 719 N N . ASP A 1 96 ? 16.731 3.050 -16.424 1.00 66.69 96 ASP A N 1
ATOM 720 C CA . ASP A 1 96 ? 15.922 3.917 -17.277 1.00 66.69 96 ASP A CA 1
ATOM 721 C C . ASP A 1 96 ? 16.741 4.643 -18.330 1.00 66.69 96 ASP A C 1
ATOM 723 O O . ASP A 1 96 ? 16.305 4.719 -19.471 1.00 66.69 96 ASP A O 1
ATOM 727 N N . GLN A 1 97 ? 17.939 5.127 -17.993 1.00 70.38 97 GLN A N 1
ATOM 728 C CA . GLN A 1 97 ? 18.840 5.727 -18.982 1.00 70.38 97 GLN A CA 1
ATOM 729 C C . GLN A 1 97 ? 19.209 4.726 -20.081 1.00 70.38 97 GLN A C 1
ATOM 731 O O . GLN A 1 97 ? 19.202 5.063 -21.264 1.00 70.38 97 GLN A O 1
ATOM 736 N N . VAL A 1 98 ? 19.513 3.487 -19.692 1.00 64.06 98 VAL A N 1
ATOM 737 C CA . VAL A 1 98 ? 19.834 2.393 -20.617 1.00 64.06 98 VAL A CA 1
ATOM 738 C C . VAL A 1 98 ? 18.619 2.032 -21.472 1.00 64.06 98 VAL A C 1
ATOM 740 O O . VAL A 1 98 ? 18.734 1.832 -22.680 1.00 64.06 98 VAL A O 1
ATOM 743 N N . MET A 1 99 ? 17.444 1.983 -20.857 1.00 64.88 99 MET A N 1
ATOM 744 C CA . MET A 1 99 ? 16.198 1.605 -21.503 1.00 64.88 99 MET A CA 1
ATOM 745 C C . MET A 1 99 ? 15.685 2.683 -22.470 1.00 64.88 99 MET A C 1
ATOM 747 O O . MET A 1 99 ? 15.356 2.369 -23.615 1.00 64.88 99 MET A O 1
ATOM 751 N N . GLN A 1 100 ? 15.743 3.957 -22.078 1.00 71.31 100 GLN A N 1
ATOM 752 C CA . GLN A 1 100 ? 15.389 5.107 -22.913 1.00 71.31 100 GLN A CA 1
ATOM 753 C C . GLN A 1 100 ? 16.256 5.188 -24.178 1.00 71.31 100 GLN A C 1
ATOM 755 O O . GLN A 1 100 ? 15.775 5.594 -25.231 1.00 71.31 100 GLN A O 1
ATOM 760 N N . GLN A 1 101 ? 17.522 4.764 -24.104 1.00 70.12 101 GLN A N 1
ATOM 761 C CA . GLN A 1 101 ? 18.411 4.695 -25.270 1.00 70.12 101 GLN A CA 1
ATOM 762 C C . GLN A 1 101 ? 18.060 3.566 -26.248 1.00 70.12 101 GLN A C 1
ATOM 764 O O . GLN A 1 101 ? 18.500 3.598 -27.395 1.00 70.12 101 GLN A O 1
ATOM 769 N N . MET A 1 102 ? 17.309 2.556 -25.806 1.00 63.03 102 MET A N 1
ATOM 770 C CA . MET A 1 102 ? 17.014 1.357 -26.596 1.00 63.03 102 MET A CA 1
ATOM 771 C C . MET A 1 102 ? 15.583 1.268 -27.097 1.00 63.03 102 MET A C 1
ATOM 773 O O . MET A 1 102 ? 15.293 0.447 -27.969 1.00 63.03 102 MET A O 1
ATOM 777 N N . ALA A 1 103 ? 14.686 2.075 -26.555 1.00 64.69 103 ALA A N 1
ATOM 778 C CA . ALA A 1 103 ? 13.305 2.047 -26.965 1.00 64.69 103 ALA A CA 1
ATOM 779 C C . ALA A 1 103 ? 13.106 2.703 -28.326 1.00 64.69 103 ALA A C 1
ATOM 781 O O . ALA A 1 103 ? 13.469 3.856 -28.555 1.00 64.69 103 ALA A O 1
ATOM 782 N N . SER A 1 104 ? 12.498 1.950 -29.237 1.00 62.03 104 SER A N 1
ATOM 783 C CA . SER A 1 104 ? 11.956 2.496 -30.471 1.00 62.03 104 SER A CA 1
ATOM 784 C C . SER A 1 104 ? 10.686 3.271 -30.133 1.00 62.03 104 SER A C 1
ATOM 786 O O . SER A 1 104 ? 9.695 2.674 -29.722 1.00 62.03 104 SER A O 1
ATOM 788 N N . SER A 1 105 ? 10.719 4.591 -30.293 1.00 60.19 105 SER A N 1
ATOM 789 C CA . SER A 1 105 ? 9.565 5.462 -30.065 1.00 60.19 105 SER A CA 1
ATOM 790 C C . SER A 1 105 ? 8.372 5.044 -30.936 1.00 60.19 105 SER A C 1
ATOM 792 O O . SER A 1 105 ? 8.512 5.008 -32.160 1.00 60.19 105 SER A O 1
ATOM 794 N N . GLY A 1 106 ? 7.208 4.793 -30.323 1.00 64.81 106 GLY A N 1
ATOM 795 C CA . GLY A 1 106 ? 5.911 4.809 -31.019 1.00 64.81 106 GLY A CA 1
ATOM 796 C C . GLY A 1 106 ? 5.050 3.542 -30.955 1.00 64.81 106 GLY A C 1
ATOM 797 O O . GLY A 1 106 ? 3.955 3.557 -31.511 1.00 64.81 106 GLY A O 1
ATOM 798 N N . GLY A 1 107 ? 5.484 2.464 -30.294 1.00 76.62 107 GLY A N 1
ATOM 799 C CA . GLY A 1 107 ? 4.598 1.323 -30.026 1.00 76.62 107 GLY A CA 1
ATOM 800 C C . GLY A 1 107 ? 3.483 1.703 -29.043 1.00 76.62 107 GLY A C 1
ATOM 801 O O . GLY A 1 107 ? 3.739 2.433 -28.091 1.00 76.62 107 GLY A O 1
ATOM 802 N N . MET A 1 108 ? 2.256 1.223 -29.266 1.00 85.50 108 MET A N 1
ATOM 803 C CA . MET A 1 108 ? 1.123 1.329 -28.323 1.00 85.50 108 MET A CA 1
ATOM 804 C C . MET A 1 108 ? 0.619 2.747 -27.990 1.00 85.50 108 MET A C 1
ATOM 806 O O . MET A 1 108 ? -0.038 2.935 -26.969 1.00 85.50 108 MET A O 1
ATOM 810 N N . TYR A 1 109 ? 0.886 3.754 -28.830 1.00 90.62 109 TYR A N 1
ATOM 811 C CA . TYR A 1 109 ? 0.428 5.128 -28.567 1.00 90.62 109 TYR A CA 1
ATOM 812 C C . TYR A 1 109 ? -1.100 5.236 -28.423 1.00 90.62 109 TYR A C 1
ATOM 814 O O . TYR A 1 109 ? -1.573 5.782 -27.433 1.00 90.62 109 TYR A O 1
ATOM 822 N N . GLU A 1 110 ? -1.861 4.670 -29.365 1.00 92.56 110 GLU A N 1
ATOM 823 C CA . GLU A 1 110 ? -3.334 4.712 -29.347 1.00 92.56 110 GLU A CA 1
ATOM 824 C C . GLU A 1 110 ? -3.916 4.024 -28.103 1.00 92.56 110 GLU A C 1
ATOM 826 O O . GLU A 1 110 ? -4.809 4.568 -27.456 1.00 92.56 110 GLU A O 1
ATOM 831 N N . GLU A 1 111 ? -3.368 2.866 -27.720 1.00 93.25 111 GLU A N 1
ATOM 832 C CA . GLU A 1 111 ? -3.789 2.149 -26.512 1.00 93.25 111 GLU A CA 1
ATOM 833 C C . GLU A 1 111 ? -3.479 2.950 -25.245 1.00 93.25 111 GLU A C 1
ATOM 835 O O . GLU A 1 111 ? -4.339 3.070 -24.382 1.00 93.25 111 GLU A O 1
ATOM 840 N N . MET A 1 112 ? -2.296 3.570 -25.153 1.00 93.19 112 MET A N 1
ATOM 841 C CA . MET A 1 112 ? -1.938 4.436 -24.024 1.00 93.19 112 MET A CA 1
ATOM 842 C C . MET A 1 112 ? -2.876 5.639 -23.905 1.00 93.19 112 MET A C 1
ATOM 844 O O . MET A 1 112 ? -3.285 5.966 -22.792 1.00 93.19 112 MET A O 1
ATOM 848 N N . VAL A 1 113 ? -3.217 6.288 -25.025 1.00 94.69 113 VAL A N 1
ATOM 849 C CA . VAL A 1 113 ? -4.172 7.408 -25.054 1.00 94.69 113 VAL A CA 1
ATOM 850 C C . VAL A 1 113 ? -5.528 6.933 -24.544 1.00 94.69 113 VAL A C 1
ATOM 852 O O . VAL A 1 113 ? -6.054 7.519 -23.603 1.00 94.69 113 VAL A O 1
ATOM 855 N N . TYR A 1 114 ? -6.047 5.826 -25.079 1.00 93.62 114 TYR A N 1
ATOM 856 C CA . TYR A 1 114 ? -7.320 5.252 -24.648 1.00 93.62 114 TYR A CA 1
ATOM 857 C C . TYR A 1 114 ? -7.317 4.899 -23.152 1.00 93.62 114 TYR A C 1
ATOM 859 O O . TYR A 1 114 ? -8.196 5.319 -22.402 1.00 93.62 114 TYR A O 1
ATOM 867 N N . ASP A 1 115 ? -6.305 4.165 -22.689 1.00 91.94 115 ASP A N 1
ATOM 868 C CA . ASP A 1 115 ? -6.226 3.655 -21.320 1.00 91.94 115 ASP A CA 1
ATOM 869 C C . ASP A 1 115 ? -5.997 4.740 -20.262 1.00 91.94 115 ASP A C 1
ATOM 871 O O . ASP A 1 115 ? -6.260 4.487 -19.082 1.00 91.94 115 ASP A O 1
ATOM 875 N N . THR A 1 116 ? -5.482 5.907 -20.658 1.00 93.62 116 THR A N 1
ATOM 876 C CA . THR A 1 116 ? -5.245 7.051 -19.762 1.00 93.62 116 THR A CA 1
ATOM 877 C C . THR A 1 116 ? -6.324 8.118 -19.846 1.00 93.62 116 THR A C 1
ATOM 879 O O . THR A 1 116 ? -6.589 8.752 -18.829 1.00 93.62 116 THR A O 1
ATOM 882 N N . TYR A 1 117 ? -6.994 8.264 -20.991 1.00 94.62 117 TYR A N 1
ATOM 883 C CA . TYR A 1 117 ? -8.154 9.140 -21.148 1.00 94.62 117 TYR A CA 1
ATOM 884 C C . TYR A 1 117 ? -9.266 8.769 -20.161 1.00 94.62 117 TYR A C 1
ATOM 886 O O . TYR A 1 117 ? -9.663 9.592 -19.345 1.00 94.62 117 TYR A O 1
ATOM 894 N N . HIS A 1 118 ? -9.658 7.492 -20.128 1.00 90.56 118 HIS A N 1
ATOM 895 C CA . HIS A 1 118 ? -10.736 7.013 -19.253 1.00 90.56 118 HIS A CA 1
ATOM 896 C C . HIS A 1 118 ? -10.418 7.129 -17.760 1.00 90.56 118 HIS A C 1
ATOM 898 O O . HIS A 1 118 ? -11.326 7.042 -16.955 1.00 90.56 118 HIS A O 1
ATOM 904 N N . ILE A 1 119 ? -9.146 7.298 -17.374 1.00 90.44 119 ILE A N 1
ATOM 905 C CA . ILE A 1 119 ? -8.774 7.551 -15.972 1.00 90.44 119 ILE A CA 1
ATOM 906 C C . ILE A 1 119 ? -9.156 8.979 -15.554 1.00 90.44 119 ILE A C 1
ATOM 908 O O . ILE A 1 119 ? -9.392 9.225 -14.371 1.00 90.44 119 ILE A O 1
ATOM 912 N N . PHE A 1 120 ? -9.155 9.912 -16.508 1.00 90.19 120 PHE A N 1
ATOM 913 C CA . PHE A 1 120 ? -9.554 11.300 -16.301 1.00 90.19 120 PHE A CA 1
ATOM 914 C C . PHE A 1 120 ? -11.038 11.539 -16.558 1.00 90.19 120 PHE A C 1
ATOM 916 O O . PHE A 1 120 ? -11.589 12.398 -15.891 1.00 90.19 120 PHE A O 1
ATOM 923 N N . ASP A 1 121 ? -11.642 10.802 -17.491 1.00 91.88 121 ASP A N 1
ATOM 924 C CA . ASP A 1 121 ? -13.056 10.913 -17.866 1.00 91.88 121 ASP A CA 1
ATOM 925 C C . ASP A 1 121 ? -13.830 9.665 -17.406 1.00 91.88 121 ASP A C 1
ATOM 927 O O . ASP A 1 121 ? -14.012 8.713 -18.175 1.00 91.88 121 ASP A O 1
ATOM 931 N N . PRO A 1 122 ? -14.222 9.593 -16.124 1.00 83.94 122 PRO A N 1
ATOM 932 C CA . PRO A 1 122 ? -14.963 8.451 -15.613 1.00 83.94 122 PRO A CA 1
ATOM 933 C C . PRO A 1 122 ? -16.429 8.403 -16.063 1.00 83.94 122 PRO A C 1
ATOM 935 O O . PRO A 1 122 ? -17.044 7.335 -15.963 1.00 83.94 122 PRO A O 1
ATOM 938 N N . TYR A 1 123 ? -17.001 9.531 -16.491 1.00 85.12 123 TYR A N 1
ATOM 939 C CA . TYR A 1 123 ? -18.414 9.647 -16.861 1.00 85.12 123 TYR A CA 1
ATOM 940 C C . TYR A 1 123 ? -18.662 9.526 -18.370 1.00 85.12 123 TYR A C 1
ATOM 942 O O . TYR A 1 123 ? -19.817 9.344 -18.763 1.00 85.12 123 TYR A O 1
ATOM 950 N N . ASP A 1 124 ? -17.599 9.511 -19.182 1.00 88.56 124 ASP A N 1
ATOM 951 C CA . ASP A 1 124 ? -17.642 9.435 -20.649 1.00 88.56 124 ASP A CA 1
ATOM 952 C C . ASP A 1 124 ? -18.363 10.653 -21.267 1.00 88.56 124 ASP A C 1
ATOM 954 O O . ASP A 1 124 ? -19.101 10.532 -22.250 1.00 88.56 124 ASP A O 1
ATOM 958 N N . ASP A 1 125 ? -18.191 11.835 -20.660 1.00 90.69 125 ASP A N 1
ATOM 959 C CA . ASP A 1 125 ? -18.761 13.114 -21.111 1.00 90.69 125 ASP A CA 1
ATOM 960 C C . ASP A 1 125 ? -17.719 14.204 -21.428 1.00 90.69 125 ASP A C 1
ATOM 962 O O . ASP A 1 125 ? -18.089 15.290 -21.890 1.00 90.69 125 ASP A O 1
ATOM 966 N N . GLY A 1 126 ? -16.430 13.864 -21.335 1.00 92.69 126 GLY A N 1
ATOM 967 C CA . GLY A 1 126 ? -15.296 14.742 -21.613 1.00 92.69 126 GLY A CA 1
ATOM 968 C C . GLY A 1 126 ? -14.622 15.239 -20.337 1.00 92.69 126 GLY A C 1
ATOM 969 O O . GLY A 1 126 ? -15.282 15.593 -19.374 1.00 92.69 126 GLY A O 1
ATOM 970 N N . ILE A 1 127 ? -13.288 15.340 -20.349 1.00 94.38 127 ILE A N 1
ATOM 971 C CA . ILE A 1 127 ? -12.528 15.689 -19.137 1.00 94.38 127 ILE A CA 1
ATOM 972 C C . ILE A 1 127 ? -12.758 17.160 -18.781 1.00 94.38 127 ILE A C 1
ATOM 974 O O . ILE A 1 127 ? -12.364 18.047 -19.551 1.00 94.38 127 ILE A O 1
ATOM 978 N N . ASP A 1 128 ? -13.300 17.443 -17.600 1.00 93.88 128 ASP A N 1
ATOM 979 C CA . ASP A 1 128 ? -13.438 18.806 -17.091 1.00 93.88 128 ASP A CA 1
ATOM 980 C C . ASP A 1 128 ? -12.225 19.272 -16.247 1.00 93.88 128 ASP A C 1
ATOM 982 O O . ASP A 1 128 ? -11.214 18.583 -16.073 1.00 93.88 128 ASP A O 1
ATOM 986 N N . VAL A 1 129 ? -12.249 20.530 -15.785 1.00 93.12 129 VAL A N 1
ATOM 987 C CA . VAL A 1 129 ? -11.130 21.097 -15.000 1.00 93.12 129 VAL A CA 1
ATOM 988 C C . VAL A 1 129 ? -11.005 20.420 -13.643 1.00 93.12 129 VAL A C 1
ATOM 990 O O . VAL A 1 129 ? -9.888 20.232 -13.154 1.00 93.12 129 VAL A O 1
ATOM 993 N N . GLU A 1 130 ? -12.140 20.122 -13.023 1.00 91.19 130 GLU A N 1
ATOM 994 C CA . GLU A 1 130 ? -12.209 19.534 -11.699 1.00 91.19 130 GLU A CA 1
ATOM 995 C C . GLU A 1 130 ? -11.704 18.093 -11.748 1.00 91.19 130 GLU A C 1
ATOM 997 O O . GLU A 1 130 ? -10.809 17.751 -10.982 1.00 91.19 130 GLU A O 1
ATOM 1002 N N . GLU A 1 131 ? -12.139 17.295 -12.715 1.00 91.19 131 GLU A N 1
ATOM 1003 C CA . GLU A 1 131 ? -11.655 15.940 -12.971 1.00 91.19 131 GLU A CA 1
ATOM 1004 C C . GLU A 1 131 ? -10.154 15.908 -13.254 1.00 91.19 131 GLU A C 1
ATOM 1006 O O . GLU A 1 131 ? -9.417 15.108 -12.670 1.00 91.19 131 GLU A O 1
ATOM 1011 N N . LEU A 1 132 ? -9.655 16.837 -14.079 1.00 91.12 132 LEU A N 1
ATOM 1012 C CA . LEU A 1 132 ? -8.225 16.949 -14.363 1.00 91.12 132 LEU A CA 1
ATOM 1013 C C . LEU A 1 132 ? -7.417 17.258 -13.088 1.00 91.12 132 LEU A C 1
ATOM 1015 O O . LEU A 1 132 ? -6.345 16.680 -12.879 1.00 91.12 132 LEU A O 1
ATOM 1019 N N . GLN A 1 133 ? -7.916 18.144 -12.216 1.00 90.50 133 GLN A N 1
ATOM 1020 C CA . GLN A 1 133 ? -7.288 18.472 -10.928 1.00 90.50 133 GLN A CA 1
ATOM 1021 C C . GLN A 1 133 ? -7.402 17.331 -9.911 1.00 90.50 133 GLN A C 1
ATOM 1023 O O . GLN A 1 133 ? -6.443 17.044 -9.190 1.00 90.50 133 GLN A O 1
ATOM 1028 N N . GLN A 1 134 ? -8.552 16.670 -9.847 1.00 86.75 134 GLN A 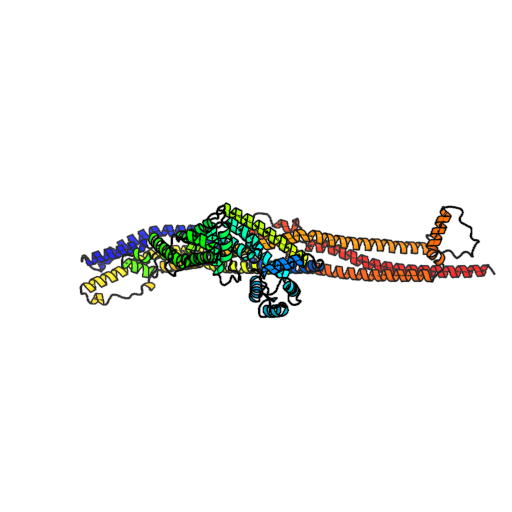N 1
ATOM 1029 C CA . GLN A 1 134 ? -8.811 15.571 -8.930 1.00 86.75 134 GLN A CA 1
ATOM 1030 C C . GLN A 1 134 ? -7.971 14.354 -9.295 1.00 86.75 134 GLN A C 1
ATOM 1032 O O . GLN A 1 134 ? -7.260 13.849 -8.433 1.00 86.75 134 GLN A O 1
ATOM 1037 N N . ALA A 1 135 ? -7.924 13.953 -10.565 1.00 86.12 135 ALA A N 1
ATOM 1038 C CA . ALA A 1 135 ? -7.024 12.904 -11.029 1.00 86.12 135 ALA A CA 1
ATOM 1039 C C . ALA A 1 135 ? -5.550 13.292 -10.814 1.00 86.12 135 ALA A C 1
ATOM 1041 O O . ALA A 1 135 ? -4.741 12.457 -10.403 1.00 86.12 135 ALA A O 1
ATOM 1042 N N . ALA A 1 136 ? -5.178 14.566 -10.993 1.00 87.38 136 ALA A N 1
ATOM 1043 C CA . ALA A 1 136 ? -3.832 15.027 -10.657 1.00 87.38 136 ALA A CA 1
ATOM 1044 C C . ALA A 1 136 ? -3.500 14.851 -9.169 1.00 87.38 136 ALA A C 1
ATOM 1046 O O . ALA A 1 136 ? -2.411 14.384 -8.837 1.00 87.38 136 ALA A O 1
ATOM 1047 N N . ASN A 1 137 ? -4.428 15.167 -8.268 1.00 86.50 137 ASN A N 1
ATOM 1048 C CA . ASN A 1 137 ? -4.250 14.957 -6.832 1.00 86.50 137 ASN A CA 1
ATOM 1049 C C . ASN A 1 137 ? -4.255 13.468 -6.475 1.00 86.50 137 ASN A C 1
ATOM 1051 O O . ASN A 1 137 ? -3.365 12.999 -5.763 1.00 86.50 137 ASN A O 1
ATOM 1055 N N . GLN A 1 138 ? -5.203 12.714 -7.028 1.00 83.25 138 GLN A N 1
ATOM 1056 C CA . GLN A 1 138 ? -5.369 11.290 -6.796 1.00 83.25 138 GLN A CA 1
ATOM 1057 C C . GLN A 1 138 ? -4.127 10.524 -7.243 1.00 83.25 138 GLN A C 1
ATOM 1059 O O . GLN A 1 138 ? -3.647 9.691 -6.487 1.00 83.25 138 GLN A O 1
ATOM 1064 N N . TYR A 1 139 ? -3.550 10.818 -8.408 1.00 83.81 139 TYR A N 1
ATOM 1065 C CA . TYR A 1 139 ? -2.377 10.111 -8.934 1.00 83.81 139 TYR A CA 1
ATOM 1066 C C . TYR A 1 139 ? -1.042 10.838 -8.687 1.00 83.81 139 TYR A C 1
ATOM 1068 O O . TYR A 1 139 ? -0.008 10.400 -9.193 1.00 83.81 139 TYR A O 1
ATOM 1076 N N . GLY A 1 140 ? -1.034 11.916 -7.893 1.00 83.25 140 GLY A N 1
ATOM 1077 C CA . GLY A 1 140 ? 0.184 12.635 -7.498 1.00 83.25 140 GLY A CA 1
ATOM 1078 C C . GLY A 1 140 ? 0.911 13.342 -8.650 1.00 83.25 140 GLY A C 1
ATOM 1079 O O . GLY A 1 140 ? 2.137 13.456 -8.642 1.00 83.25 140 GLY A O 1
ATOM 1080 N N . ILE A 1 141 ? 0.175 13.805 -9.660 1.00 84.69 141 ILE A N 1
ATOM 1081 C CA . ILE A 1 141 ? 0.705 14.461 -10.858 1.00 84.69 141 ILE A CA 1
ATOM 1082 C C . ILE A 1 141 ? 0.953 15.942 -10.559 1.00 84.69 141 ILE A C 1
ATOM 1084 O O . ILE A 1 141 ? 0.157 16.821 -10.891 1.00 84.69 141 ILE A O 1
ATOM 1088 N N . THR A 1 142 ? 2.095 16.241 -9.948 1.00 86.00 142 THR A N 1
ATOM 1089 C CA . THR A 1 142 ? 2.474 17.613 -9.557 1.00 86.00 142 THR A CA 1
ATOM 1090 C C . THR A 1 142 ? 2.492 18.602 -10.727 1.00 86.00 142 THR A C 1
ATOM 1092 O O . THR A 1 142 ? 2.271 19.795 -10.534 1.00 86.00 142 THR A O 1
ATOM 1095 N N . SER A 1 143 ? 2.698 18.123 -11.958 1.00 85.00 143 SER A N 1
ATOM 1096 C CA . SER A 1 143 ? 2.700 18.949 -13.170 1.00 85.00 143 SER A CA 1
ATOM 1097 C C . SER A 1 143 ? 1.317 19.450 -13.599 1.00 85.00 143 SER A C 1
ATOM 1099 O O . SER A 1 143 ? 1.262 20.361 -14.427 1.00 85.00 143 SER A O 1
ATOM 1101 N N . LEU A 1 144 ? 0.236 18.887 -13.049 1.00 88.50 144 LEU A N 1
ATOM 1102 C CA . LEU A 1 144 ? -1.153 19.285 -13.295 1.00 88.50 144 LEU A CA 1
ATOM 1103 C C . LEU A 1 144 ? -1.798 20.000 -12.095 1.00 88.50 144 LEU A C 1
ATOM 1105 O O . LEU A 1 144 ? -2.885 20.555 -12.231 1.00 88.50 144 LEU A O 1
ATOM 1109 N N . GLN A 1 145 ? -1.129 20.042 -10.940 1.00 87.62 145 GLN A N 1
ATOM 1110 C CA . GLN A 1 145 ? -1.641 20.716 -9.745 1.00 87.62 145 GLN A CA 1
ATOM 1111 C C . GLN A 1 145 ? -1.673 22.250 -9.898 1.00 87.62 145 GLN A C 1
ATOM 1113 O O . GLN A 1 145 ? -0.885 22.857 -10.631 1.00 87.62 145 GLN A O 1
ATOM 1118 N N . GLY A 1 146 ? -2.586 22.897 -9.168 1.00 88.62 146 GLY A N 1
ATOM 1119 C CA . GLY A 1 146 ? -2.757 24.354 -9.165 1.00 88.62 146 GLY A CA 1
ATOM 1120 C C . GLY A 1 146 ? -3.408 24.900 -10.445 1.00 88.62 146 GLY A C 1
ATOM 1121 O O . GLY A 1 146 ? -4.261 24.261 -11.050 1.00 88.62 146 GLY A O 1
ATOM 1122 N N . GLN A 1 147 ? -2.995 26.097 -10.883 1.00 93.31 147 GLN A N 1
ATOM 1123 C CA . GLN A 1 147 ? -3.598 26.788 -12.041 1.00 93.31 147 GLN A CA 1
ATOM 1124 C C . GLN A 1 147 ? -3.263 26.151 -13.400 1.00 93.31 147 GLN A C 1
ATOM 1126 O O . GLN A 1 147 ? -3.783 26.578 -14.431 1.00 93.31 147 GLN A O 1
ATOM 1131 N N . LYS A 1 148 ? -2.369 25.157 -13.439 1.00 93.00 148 LYS A N 1
ATOM 1132 C CA . LYS A 1 148 ? -1.905 24.582 -14.703 1.00 93.00 148 LYS A CA 1
ATOM 1133 C C . LYS A 1 148 ? -2.987 23.748 -15.394 1.00 93.00 148 LYS A C 1
ATOM 1135 O O . LYS A 1 148 ? -3.107 23.854 -16.610 1.00 93.00 148 LYS A O 1
ATOM 1140 N N . ALA A 1 149 ? -3.815 23.019 -14.643 1.00 93.44 149 ALA A N 1
ATOM 1141 C CA . ALA A 1 149 ? -4.983 22.323 -15.191 1.00 93.44 149 ALA A CA 1
ATOM 1142 C C . ALA A 1 149 ? -5.932 23.286 -15.931 1.00 93.44 149 ALA A C 1
ATOM 1144 O O . ALA A 1 149 ? -6.280 23.043 -17.082 1.00 93.44 149 ALA A O 1
ATOM 1145 N N . GLU A 1 150 ? -6.255 24.441 -15.337 1.00 94.62 150 GLU A N 1
ATOM 1146 C CA . GLU A 1 150 ? -7.096 25.467 -15.975 1.00 94.62 150 GLU A CA 1
ATOM 1147 C C . GLU A 1 150 ? -6.460 26.061 -17.240 1.00 94.62 150 GLU A C 1
ATOM 1149 O O . GLU A 1 150 ? -7.148 26.357 -18.219 1.00 94.62 150 GLU A O 1
ATOM 1154 N N . GLN A 1 151 ? -5.141 26.275 -17.223 1.00 95.25 151 GLN A N 1
ATOM 1155 C CA . GLN A 1 151 ? -4.408 26.796 -18.380 1.00 95.25 151 GLN A CA 1
ATOM 1156 C C . GLN A 1 151 ? -4.406 25.795 -19.537 1.00 95.25 151 GLN A C 1
ATOM 1158 O O . GLN A 1 151 ? -4.593 26.192 -20.686 1.00 95.25 151 GLN A O 1
ATOM 1163 N N . LEU A 1 152 ? -4.213 24.510 -19.233 1.00 94.38 152 LEU A N 1
ATOM 1164 C CA . LEU A 1 152 ? -4.250 23.431 -20.216 1.00 94.38 152 LEU A CA 1
ATOM 1165 C C . LEU A 1 152 ? -5.663 23.231 -20.759 1.00 94.38 152 LEU A C 1
ATOM 1167 O O . LEU A 1 152 ? -5.815 23.135 -21.973 1.00 94.38 152 LEU A O 1
ATOM 1171 N N . MET A 1 153 ? -6.684 23.293 -19.899 1.00 94.56 153 MET A N 1
ATOM 1172 C CA . MET A 1 153 ? -8.086 23.272 -20.315 1.00 94.56 153 MET A CA 1
ATOM 1173 C C . MET A 1 153 ? -8.376 24.374 -21.333 1.00 94.56 153 MET A C 1
ATOM 1175 O O . MET A 1 153 ? -8.810 24.092 -22.441 1.00 94.56 153 MET A O 1
ATOM 1179 N N . LYS A 1 154 ? -8.036 25.631 -21.018 1.00 94.81 154 LYS A N 1
ATOM 1180 C CA . LYS A 1 154 ? -8.237 26.770 -21.936 1.00 94.81 154 LYS A CA 1
ATOM 1181 C C . LYS A 1 154 ? -7.461 26.647 -23.247 1.00 94.81 154 LYS A C 1
ATOM 1183 O O . LYS A 1 154 ? -7.831 27.281 -24.231 1.00 94.81 154 LYS A O 1
ATOM 1188 N N . LYS A 1 155 ? -6.347 25.913 -23.244 1.00 96.12 155 LYS A N 1
ATOM 1189 C CA . LYS A 1 155 ? -5.488 25.732 -24.415 1.00 96.12 155 LYS A CA 1
ATOM 1190 C C . LYS A 1 155 ? -6.003 24.631 -25.342 1.00 96.12 155 LYS A C 1
ATOM 1192 O O . LYS A 1 155 ? -5.886 24.789 -26.555 1.00 96.12 155 LYS A O 1
ATOM 1197 N N . TYR A 1 156 ? -6.491 23.530 -24.776 1.00 95.81 156 TYR A N 1
ATOM 1198 C CA . TYR A 1 156 ? -6.787 22.308 -25.521 1.00 95.81 156 TYR A CA 1
ATOM 1199 C C . TYR A 1 156 ? -8.274 22.062 -25.762 1.00 95.81 156 TYR A C 1
ATOM 1201 O O . TYR A 1 156 ? -8.569 21.483 -26.798 1.00 95.81 156 TYR A O 1
ATOM 1209 N N . ASN A 1 157 ? -9.169 22.572 -24.907 1.00 94.44 157 ASN A N 1
ATOM 1210 C CA . ASN A 1 157 ? -10.615 22.576 -25.142 1.00 94.44 157 ASN A CA 1
ATOM 1211 C C . ASN A 1 157 ? -10.962 23.664 -26.173 1.00 94.44 157 ASN A C 1
ATOM 1213 O O . ASN A 1 157 ? -11.188 24.835 -25.845 1.00 94.44 157 ASN A O 1
ATOM 1217 N N . THR A 1 158 ? -10.882 23.297 -27.449 1.00 88.75 158 THR A N 1
ATOM 1218 C CA . THR A 1 158 ? -11.013 24.211 -28.588 1.00 88.75 158 THR A CA 1
ATOM 1219 C C . THR A 1 158 ? -12.452 24.407 -29.034 1.00 88.75 158 THR A C 1
ATOM 1221 O O . THR A 1 158 ? -12.776 25.465 -29.584 1.00 88.75 158 THR A O 1
ATOM 1224 N N . ASP A 1 159 ? -13.314 23.424 -28.801 1.00 85.69 159 ASP A N 1
ATOM 1225 C CA . ASP A 1 159 ? -14.709 23.452 -29.229 1.00 85.69 159 ASP A CA 1
ATOM 1226 C C . ASP A 1 159 ? -15.664 24.046 -28.172 1.00 85.69 159 ASP A C 1
ATOM 1228 O O . ASP A 1 159 ? -16.801 24.395 -28.509 1.00 85.69 159 ASP A O 1
ATOM 1232 N N . GLN A 1 160 ? -15.175 24.244 -26.938 1.00 82.94 160 GLN A N 1
ATOM 1233 C CA . GLN A 1 160 ? -15.914 24.734 -25.769 1.00 82.94 160 GLN A CA 1
ATOM 1234 C C . GLN A 1 160 ? -17.141 23.882 -25.420 1.00 82.94 160 GLN A C 1
ATOM 1236 O O . GLN A 1 160 ? -18.089 24.388 -24.807 1.00 82.94 160 GLN A O 1
ATOM 1241 N N . LYS A 1 161 ? -17.165 22.606 -25.815 1.00 79.31 161 LYS A N 1
ATOM 1242 C CA . LYS A 1 161 ? -18.291 21.705 -25.569 1.00 79.31 161 LYS A CA 1
ATOM 1243 C C . LYS A 1 161 ? -17.848 20.527 -24.716 1.00 79.31 161 LYS A C 1
ATOM 1245 O O . LYS A 1 161 ? -17.027 19.730 -25.128 1.00 79.31 161 LYS A O 1
ATOM 1250 N N . GLY A 1 162 ? -18.468 20.377 -23.551 1.00 77.75 162 GLY A N 1
ATOM 1251 C CA . GLY A 1 162 ? -18.420 19.132 -22.775 1.00 77.75 162 GLY A CA 1
ATOM 1252 C C . GLY A 1 162 ? -17.137 18.878 -21.984 1.00 77.75 162 GLY A C 1
ATOM 1253 O O . GLY A 1 162 ? -17.236 18.306 -20.922 1.00 77.75 162 GLY A O 1
ATOM 1254 N N . GLY A 1 163 ? -15.972 19.374 -22.401 1.00 93.00 163 GLY A N 1
ATOM 1255 C CA . GLY A 1 163 ? -14.707 19.083 -21.714 1.00 93.00 163 GLY A CA 1
ATOM 1256 C C . GLY A 1 163 ? -13.585 18.933 -22.731 1.00 93.00 163 GLY A C 1
ATOM 1257 O O . GLY A 1 163 ? -13.709 19.442 -23.838 1.00 93.00 163 GLY A O 1
ATOM 1258 N N . ILE A 1 164 ? -12.490 18.270 -22.364 1.00 95.31 164 ILE A N 1
ATOM 1259 C CA . ILE A 1 164 ? -11.467 17.810 -23.314 1.00 95.31 164 ILE A CA 1
ATOM 1260 C C . ILE A 1 164 ? -11.886 16.433 -23.822 1.00 95.31 164 ILE A C 1
ATOM 1262 O O . ILE A 1 164 ? -11.920 15.482 -23.041 1.00 95.31 164 ILE A O 1
ATOM 1266 N N . ASP A 1 165 ? -12.151 16.319 -25.123 1.00 95.31 165 ASP A N 1
ATOM 1267 C CA . ASP A 1 165 ? -12.407 15.026 -25.765 1.00 95.31 165 ASP A CA 1
ATOM 1268 C C . ASP A 1 165 ? -11.113 14.207 -25.967 1.00 95.31 165 ASP A C 1
ATOM 1270 O O . ASP A 1 165 ? -9.994 14.682 -25.748 1.00 95.31 165 ASP A O 1
ATOM 1274 N N . ILE A 1 166 ? -11.231 12.956 -26.422 1.00 94.81 166 ILE A N 1
ATOM 1275 C CA . ILE A 1 166 ? -10.071 12.070 -26.614 1.00 94.81 166 ILE A CA 1
ATOM 1276 C C . ILE A 1 166 ? -9.041 12.597 -27.638 1.00 94.81 166 ILE A C 1
ATOM 1278 O O . ILE A 1 166 ? -7.841 12.349 -27.494 1.00 94.81 166 ILE A O 1
ATOM 1282 N N . HIS A 1 167 ? -9.466 13.358 -28.651 1.00 94.88 167 HIS A N 1
ATOM 1283 C CA . HIS A 1 167 ? -8.583 13.936 -29.671 1.00 94.88 167 HIS A CA 1
ATOM 1284 C C . HIS A 1 167 ? -7.873 15.201 -29.173 1.00 94.88 167 HIS A C 1
ATOM 1286 O O . HIS A 1 167 ? -6.735 15.493 -29.555 1.00 94.88 167 HIS A O 1
ATOM 1292 N N . GLU A 1 168 ? -8.532 15.987 -28.332 1.00 96.12 168 GLU A N 1
ATOM 1293 C CA . GLU A 1 168 ? -7.937 17.111 -27.621 1.00 96.12 168 GLU A CA 1
ATOM 1294 C C . GLU A 1 168 ? -6.978 16.618 -26.533 1.00 96.12 168 GLU A C 1
ATOM 1296 O O . GLU A 1 168 ? -5.881 17.168 -26.379 1.00 96.12 168 GLU A O 1
ATOM 1301 N N . TYR A 1 169 ? -7.322 15.516 -25.863 1.00 95.88 169 TYR A N 1
ATOM 1302 C CA . TYR A 1 169 ? -6.465 14.836 -24.900 1.00 95.88 169 TYR A CA 1
ATOM 1303 C C . TYR A 1 169 ? -5.166 14.340 -25.544 1.00 95.88 169 TYR A C 1
ATOM 1305 O O . TYR A 1 169 ? -4.093 14.553 -24.982 1.00 95.88 169 TYR A O 1
ATOM 1313 N N . GLU A 1 170 ? -5.219 13.786 -26.761 1.00 95.25 170 GLU A N 1
ATOM 1314 C CA . GLU A 1 170 ? -4.037 13.389 -27.549 1.00 95.25 170 GLU A CA 1
ATOM 1315 C C . GLU A 1 170 ? -3.033 14.555 -27.723 1.00 95.25 170 GLU A C 1
ATOM 1317 O O . GLU A 1 170 ? -1.808 14.401 -27.600 1.00 95.25 170 GLU A O 1
ATOM 1322 N N . LYS A 1 171 ? -3.549 15.773 -27.929 1.00 95.88 171 LYS A N 1
ATOM 1323 C CA . LYS A 1 171 ? -2.737 16.998 -28.032 1.00 95.88 171 LYS A CA 1
ATOM 1324 C C . LYS A 1 171 ? -2.255 17.500 -26.667 1.00 95.88 171 LYS A C 1
ATOM 1326 O O . LYS A 1 171 ? -1.184 18.106 -26.589 1.00 95.88 171 LYS A O 1
ATOM 1331 N N . LEU A 1 172 ? -3.026 17.266 -25.605 1.00 95.25 172 LEU A N 1
ATOM 1332 C CA . LEU A 1 172 ? -2.663 17.614 -24.231 1.00 95.25 172 LEU A CA 1
ATOM 1333 C C . LEU A 1 172 ? -1.522 16.733 -23.717 1.00 95.25 172 LEU A C 1
ATOM 1335 O O . LEU A 1 172 ? -0.551 17.247 -23.168 1.00 95.25 172 LEU A O 1
ATOM 1339 N N . VAL A 1 173 ? -1.585 15.416 -23.925 1.00 93.69 173 VAL A N 1
ATOM 1340 C CA . VAL A 1 173 ? -0.557 14.476 -23.438 1.00 93.69 173 VAL A CA 1
ATOM 1341 C C . VAL A 1 173 ? 0.781 14.607 -24.165 1.00 93.69 173 VAL A C 1
ATOM 1343 O O . VAL A 1 173 ? 1.804 14.131 -23.671 1.00 93.69 173 VAL A O 1
ATOM 1346 N N . THR A 1 174 ? 0.783 15.253 -25.332 1.00 91.81 174 THR A N 1
ATOM 1347 C CA . THR A 1 174 ? 1.985 15.596 -26.103 1.00 91.81 174 THR A CA 1
ATOM 1348 C C . THR A 1 174 ? 2.503 17.007 -25.803 1.00 91.81 174 THR A C 1
ATOM 1350 O O . THR A 1 174 ? 3.508 17.425 -26.384 1.00 91.81 174 THR A O 1
ATOM 1353 N N . ASP A 1 175 ? 1.871 17.745 -24.878 1.00 94.06 175 ASP A N 1
ATOM 1354 C CA . ASP A 1 175 ? 2.331 19.068 -24.458 1.00 94.06 175 ASP A CA 1
ATOM 1355 C C . ASP A 1 175 ? 3.757 18.984 -23.864 1.00 94.06 175 ASP A C 1
ATOM 1357 O O . ASP A 1 175 ? 3.998 18.221 -22.923 1.00 94.06 175 ASP A O 1
ATOM 1361 N N . PRO A 1 176 ? 4.718 19.798 -24.346 1.00 91.88 176 PRO A N 1
ATOM 1362 C CA . PRO A 1 176 ? 6.094 19.795 -23.840 1.00 91.88 176 PRO A CA 1
ATOM 1363 C C . PRO A 1 176 ? 6.229 20.083 -22.337 1.00 91.88 176 PRO A C 1
ATOM 1365 O O . PRO A 1 176 ? 7.245 19.751 -21.730 1.00 91.88 176 PRO A O 1
ATOM 1368 N N . SER A 1 177 ? 5.230 20.722 -21.727 1.00 91.44 177 SER A N 1
ATOM 1369 C CA . SER A 1 177 ? 5.174 21.009 -20.294 1.00 91.44 177 SER A CA 1
ATOM 1370 C C . SER A 1 177 ? 4.682 19.829 -19.446 1.00 91.44 177 SER A C 1
ATOM 1372 O O . SER A 1 177 ? 4.703 19.940 -18.215 1.00 91.44 177 SER A O 1
ATOM 1374 N N . LEU A 1 178 ? 4.255 18.724 -20.072 1.00 89.81 178 LEU A N 1
ATOM 1375 C CA . LEU A 1 178 ? 3.761 17.492 -19.443 1.00 89.81 178 LEU A CA 1
ATOM 1376 C C . LEU A 1 178 ? 4.522 16.245 -19.946 1.00 89.81 178 LEU A C 1
ATOM 1378 O O . LEU A 1 178 ? 3.911 15.291 -20.437 1.00 89.81 178 LEU A O 1
ATOM 1382 N N . PRO A 1 179 ? 5.863 16.204 -19.837 1.00 86.06 179 PRO A N 1
ATOM 1383 C CA . PRO A 1 179 ? 6.637 15.085 -20.362 1.00 86.06 179 PRO A CA 1
ATOM 1384 C C . PRO A 1 179 ? 6.257 13.769 -19.666 1.00 86.06 179 PRO A C 1
ATOM 1386 O O . PRO A 1 179 ? 6.320 13.660 -18.443 1.00 86.06 179 PRO A O 1
ATOM 1389 N N . GLY A 1 180 ? 5.881 12.757 -20.454 1.00 86.69 180 GLY A N 1
ATOM 1390 C CA . GLY A 1 180 ? 5.591 11.412 -19.946 1.00 86.69 180 GLY A CA 1
ATOM 1391 C C . GLY A 1 180 ? 4.308 11.304 -19.114 1.00 86.69 180 GLY A C 1
ATOM 1392 O O . GLY A 1 180 ? 4.219 10.416 -18.261 1.00 86.69 180 GLY A O 1
ATOM 1393 N N . LEU A 1 181 ? 3.323 12.184 -19.340 1.00 90.19 181 LEU A N 1
ATOM 1394 C CA . LEU A 1 181 ? 2.063 12.198 -18.590 1.00 90.19 181 LEU A CA 1
ATOM 1395 C C . LEU A 1 181 ? 1.352 10.837 -18.611 1.00 90.19 181 LEU A C 1
ATOM 1397 O O . LEU A 1 181 ? 1.106 10.267 -17.551 1.00 90.19 181 LEU A O 1
ATOM 1401 N N . MET A 1 182 ? 1.111 10.270 -19.798 1.00 92.31 182 MET A N 1
ATOM 1402 C CA . MET A 1 182 ? 0.398 8.990 -19.931 1.00 92.31 182 MET A CA 1
ATOM 1403 C C . MET A 1 182 ? 1.087 7.854 -19.169 1.00 92.31 182 MET A C 1
ATOM 1405 O O . MET A 1 182 ? 0.453 7.127 -18.408 1.00 92.31 182 MET A O 1
ATOM 1409 N N . THR A 1 183 ? 2.410 7.728 -19.306 1.00 88.69 183 THR A N 1
ATOM 1410 C CA . THR A 1 183 ? 3.169 6.716 -18.559 1.00 88.69 183 THR A CA 1
ATOM 1411 C C . THR A 1 183 ? 3.170 6.953 -17.069 1.00 88.69 183 THR A C 1
ATOM 1413 O O . THR A 1 183 ? 3.163 5.994 -16.306 1.00 88.69 183 THR A O 1
ATOM 1416 N N . THR A 1 184 ? 3.189 8.212 -16.642 1.00 87.44 184 THR A N 1
ATOM 1417 C CA . THR A 1 184 ? 3.160 8.549 -15.222 1.00 87.44 184 THR A CA 1
ATOM 1418 C C . THR A 1 184 ? 1.863 8.056 -14.599 1.00 87.44 184 THR A C 1
ATOM 1420 O O . THR A 1 184 ? 1.899 7.346 -13.598 1.00 87.44 184 THR A O 1
ATOM 1423 N N . ILE A 1 185 ? 0.740 8.354 -15.245 1.00 89.94 185 ILE A N 1
ATOM 1424 C CA . ILE A 1 185 ? -0.603 8.025 -14.767 1.00 89.94 185 ILE A CA 1
ATOM 1425 C C . ILE A 1 185 ? -0.841 6.532 -14.785 1.00 89.94 185 ILE A C 1
ATOM 1427 O O . ILE A 1 185 ? -1.183 5.956 -13.755 1.00 89.94 185 ILE A O 1
ATOM 1431 N N . LEU A 1 186 ? -0.631 5.896 -15.939 1.00 91.00 186 LEU A N 1
ATOM 1432 C CA . LEU A 1 186 ? -0.945 4.484 -16.096 1.00 91.00 186 LEU A CA 1
ATOM 1433 C C . LEU A 1 186 ? -0.076 3.617 -15.178 1.00 91.00 186 LEU A C 1
ATOM 1435 O O . LEU A 1 186 ? -0.559 2.630 -14.627 1.00 91.00 186 LEU A O 1
ATOM 1439 N N . ARG A 1 187 ? 1.173 4.025 -14.915 1.00 85.69 187 ARG A N 1
ATOM 1440 C CA . ARG A 1 187 ? 2.016 3.373 -13.903 1.00 85.69 187 ARG A CA 1
ATOM 1441 C C . ARG A 1 187 ? 1.519 3.612 -12.488 1.00 85.69 187 ARG A C 1
ATOM 1443 O O . ARG A 1 187 ? 1.449 2.651 -11.732 1.00 85.69 187 ARG A O 1
ATOM 1450 N N . THR A 1 188 ? 1.170 4.842 -12.105 1.00 85.81 188 THR A N 1
ATOM 1451 C CA . THR A 1 188 ? 0.631 5.100 -10.759 1.00 85.81 188 THR A CA 1
ATOM 1452 C C . THR A 1 188 ? -0.656 4.310 -10.527 1.00 85.81 188 THR A C 1
ATOM 1454 O O . THR A 1 188 ? -0.809 3.681 -9.480 1.00 85.81 188 THR A O 1
ATOM 1457 N N . TYR A 1 189 ? -1.537 4.267 -11.527 1.00 90.56 189 TYR A N 1
ATOM 1458 C CA . TYR A 1 189 ? -2.734 3.436 -11.536 1.00 90.56 189 TYR A CA 1
ATOM 1459 C C . TYR A 1 189 ? -2.397 1.947 -11.373 1.00 90.56 189 TYR A C 1
ATOM 1461 O O . TYR A 1 189 ? -2.886 1.296 -10.452 1.00 90.56 189 TYR A O 1
ATOM 1469 N N . SER A 1 190 ? -1.499 1.423 -12.214 1.00 89.81 190 SER A N 1
ATOM 1470 C CA . SER A 1 190 ? -1.017 0.037 -12.163 1.00 89.81 190 SER A CA 1
ATOM 1471 C C . SER A 1 190 ? -0.417 -0.312 -10.795 1.00 89.81 190 SER A C 1
ATOM 1473 O O . SER A 1 190 ? -0.704 -1.369 -10.244 1.00 89.81 190 SER A O 1
ATOM 1475 N N . ASN A 1 191 ? 0.338 0.593 -10.173 1.00 83.81 191 ASN A N 1
ATOM 1476 C CA . ASN A 1 191 ? 0.924 0.378 -8.848 1.00 83.81 191 ASN A CA 1
ATOM 1477 C C . ASN A 1 191 ? -0.136 0.321 -7.744 1.00 83.81 191 ASN A C 1
ATOM 1479 O O . ASN A 1 191 ? -0.062 -0.541 -6.870 1.00 83.81 191 ASN A O 1
ATOM 1483 N N . ARG A 1 192 ? -1.137 1.208 -7.787 1.00 87.69 192 ARG A N 1
ATOM 1484 C CA . ARG A 1 192 ? -2.270 1.158 -6.852 1.00 87.69 192 ARG A CA 1
ATOM 1485 C C . ARG A 1 192 ? -3.062 -0.128 -7.024 1.00 87.69 192 ARG A C 1
ATOM 1487 O O . ARG A 1 192 ? -3.386 -0.782 -6.040 1.00 87.69 192 ARG A O 1
ATOM 1494 N N . LEU A 1 193 ? -3.288 -0.548 -8.264 1.00 90.88 193 LEU A N 1
ATOM 1495 C CA . LEU A 1 193 ? -3.945 -1.815 -8.544 1.00 90.88 193 LEU A CA 1
ATOM 1496 C C . LEU A 1 193 ? -3.105 -2.993 -8.014 1.00 90.88 193 LEU A C 1
ATOM 1498 O O . LEU A 1 193 ? -3.637 -3.856 -7.325 1.00 90.88 193 LEU A O 1
ATOM 1502 N N . ALA A 1 194 ? -1.785 -2.993 -8.229 1.00 87.38 194 ALA A N 1
ATOM 1503 C CA . ALA A 1 194 ? -0.868 -4.005 -7.694 1.00 87.38 194 ALA A CA 1
ATOM 1504 C C . ALA A 1 194 ? -0.892 -4.067 -6.159 1.00 87.38 194 ALA A C 1
ATOM 1506 O O . ALA A 1 194 ? -0.884 -5.161 -5.593 1.00 87.38 194 ALA A O 1
ATOM 1507 N N . SER A 1 195 ? -0.968 -2.905 -5.500 1.00 85.31 195 SER A N 1
ATOM 1508 C CA . SER A 1 195 ? -1.148 -2.782 -4.052 1.00 85.31 195 SER A CA 1
ATOM 1509 C C . SER A 1 195 ? -2.387 -3.539 -3.593 1.00 85.31 195 SER A C 1
ATOM 1511 O O . SER A 1 195 ? -2.287 -4.447 -2.770 1.00 85.31 195 SER A O 1
ATOM 1513 N N . VAL A 1 196 ? -3.537 -3.237 -4.191 1.00 91.25 196 VAL A N 1
ATOM 1514 C CA . VAL A 1 196 ? -4.802 -3.889 -3.847 1.00 91.25 196 VAL A CA 1
ATOM 1515 C C . VAL A 1 196 ? -4.745 -5.396 -4.114 1.00 91.25 196 VAL A C 1
ATOM 1517 O O . VAL A 1 196 ? -5.146 -6.201 -3.278 1.00 91.25 196 VAL A O 1
ATOM 1520 N N . GLY A 1 197 ? -4.158 -5.812 -5.240 1.00 91.75 197 GLY A N 1
ATOM 1521 C CA . GLY A 1 197 ? -3.968 -7.230 -5.558 1.00 91.75 197 GLY A CA 1
ATOM 1522 C C . GLY A 1 197 ? -3.105 -7.970 -4.538 1.00 91.75 197 GLY A C 1
ATOM 1523 O O . GLY A 1 197 ? -3.394 -9.123 -4.207 1.00 91.75 197 GLY A O 1
ATOM 1524 N N . SER A 1 198 ? -2.058 -7.320 -4.027 1.00 84.94 198 SER A N 1
ATOM 1525 C CA . SER A 1 198 ? -1.200 -7.879 -2.980 1.00 84.94 198 SER A CA 1
ATOM 1526 C C . SER A 1 198 ? -1.927 -7.983 -1.641 1.00 84.94 198 SER A C 1
ATOM 1528 O O . SER A 1 198 ? -1.820 -9.004 -0.962 1.00 84.94 198 SER A O 1
ATOM 1530 N N . GLU A 1 199 ? -2.717 -6.971 -1.282 1.00 88.38 199 GLU A N 1
ATOM 1531 C CA . GLU A 1 199 ? -3.517 -6.945 -0.062 1.00 88.38 199 GLU A CA 1
ATOM 1532 C C . GLU A 1 199 ? -4.527 -8.092 -0.061 1.00 88.38 199 GLU A C 1
ATOM 1534 O O . GLU A 1 199 ? -4.462 -8.943 0.825 1.00 88.38 199 GLU A O 1
ATOM 1539 N N . LEU A 1 200 ? -5.323 -8.222 -1.131 1.00 92.88 200 LEU A N 1
ATOM 1540 C CA . LEU A 1 200 ? -6.301 -9.302 -1.336 1.00 92.88 200 LEU A CA 1
ATOM 1541 C C . LEU A 1 200 ? -5.712 -10.715 -1.185 1.00 92.88 200 LEU A C 1
ATOM 1543 O O . LEU A 1 200 ? -6.417 -11.650 -0.811 1.00 92.88 200 LEU A O 1
ATOM 1547 N N . LYS A 1 201 ? -4.418 -10.894 -1.471 1.00 89.44 201 LYS A N 1
ATOM 1548 C CA . LYS A 1 201 ? -3.733 -12.188 -1.344 1.00 89.44 201 LYS A CA 1
ATOM 1549 C C . LYS A 1 201 ? -3.396 -12.542 0.110 1.00 89.44 201 LYS A C 1
ATOM 1551 O O . LYS A 1 201 ? -3.349 -13.726 0.463 1.00 89.44 201 LYS A O 1
ATOM 1556 N N . VAL A 1 202 ? -3.111 -11.533 0.932 1.00 86.25 202 VAL A N 1
ATOM 1557 C CA . VAL A 1 202 ? -2.582 -11.693 2.295 1.00 86.25 202 VAL A CA 1
ATOM 1558 C C . VAL A 1 202 ? -3.688 -11.643 3.343 1.00 86.25 202 VAL A C 1
ATOM 1560 O O . VAL A 1 202 ? -3.621 -12.398 4.314 1.00 86.25 202 VAL A O 1
ATOM 1563 N N . VAL A 1 203 ? -4.696 -10.790 3.154 1.00 88.75 203 VAL A N 1
ATOM 1564 C CA . VAL A 1 203 ? -5.780 -10.599 4.126 1.00 88.75 203 VAL A CA 1
ATOM 1565 C C . VAL A 1 203 ? -6.576 -11.889 4.346 1.00 88.75 203 VAL A C 1
ATOM 1567 O O . VAL A 1 203 ? -6.789 -12.689 3.428 1.00 88.75 203 VAL A O 1
ATOM 1570 N N . LYS A 1 204 ? -6.957 -12.127 5.604 1.00 91.56 204 LYS A N 1
ATOM 1571 C CA . LYS A 1 204 ? -7.720 -13.316 6.030 1.00 91.56 204 LYS A CA 1
ATOM 1572 C C . LYS A 1 204 ? -8.998 -12.966 6.777 1.00 91.56 204 LYS A C 1
ATOM 1574 O O . LYS A 1 204 ? -9.866 -13.827 6.900 1.00 91.56 204 LYS A O 1
ATOM 1579 N N . MET A 1 205 ? -9.113 -11.730 7.248 1.00 90.94 205 MET A N 1
ATOM 1580 C CA . MET A 1 205 ? -10.272 -11.248 7.991 1.00 90.94 205 MET A CA 1
ATOM 1581 C C . MET A 1 205 ? -11.301 -10.700 7.008 1.00 90.94 205 MET A C 1
ATOM 1583 O O . MET A 1 205 ? -10.932 -10.122 5.984 1.00 90.94 205 MET A O 1
ATOM 1587 N N . ARG A 1 206 ? -12.588 -10.899 7.289 1.00 93.69 206 ARG A N 1
ATOM 1588 C CA . ARG A 1 206 ? -13.667 -10.551 6.359 1.00 93.69 206 ARG A CA 1
ATOM 1589 C C . ARG A 1 206 ? -13.714 -9.045 6.073 1.00 93.69 206 ARG A C 1
ATOM 1591 O O . ARG A 1 206 ? -13.709 -8.673 4.901 1.00 93.69 206 ARG A O 1
ATOM 1598 N N . ALA A 1 207 ? -13.623 -8.214 7.112 1.00 91.12 207 ALA A N 1
ATOM 1599 C CA . ALA A 1 207 ? -13.567 -6.757 6.989 1.00 91.12 207 ALA A CA 1
ATOM 1600 C C . ALA A 1 207 ? -12.336 -6.271 6.194 1.00 91.12 207 ALA A C 1
ATOM 1602 O O . ALA A 1 207 ? -12.464 -5.420 5.318 1.00 91.12 207 ALA A O 1
ATOM 1603 N N . GLU A 1 208 ? -11.152 -6.863 6.418 1.00 90.62 208 GLU A N 1
ATOM 1604 C CA . GLU A 1 208 ? -9.943 -6.545 5.633 1.00 90.62 208 GLU A CA 1
ATOM 1605 C C . GLU A 1 208 ? -10.137 -6.873 4.139 1.00 90.62 208 GLU A C 1
ATOM 1607 O O . GLU A 1 208 ? -9.746 -6.094 3.271 1.00 90.62 208 GLU A O 1
ATOM 1612 N N . VAL A 1 209 ? -10.758 -8.019 3.822 1.00 95.06 209 VAL A N 1
ATOM 1613 C CA . VAL A 1 209 ? -11.072 -8.389 2.431 1.00 95.06 209 VAL A CA 1
ATOM 1614 C C . VAL A 1 209 ? -12.081 -7.411 1.831 1.00 95.06 209 VAL A C 1
ATOM 1616 O O . VAL A 1 209 ? -11.909 -7.006 0.684 1.00 95.06 209 VAL A O 1
ATOM 1619 N N . ALA A 1 210 ? -13.116 -7.024 2.582 1.00 96.56 210 ALA A N 1
ATOM 1620 C CA . ALA A 1 210 ? -14.141 -6.095 2.115 1.00 96.56 210 ALA A CA 1
ATOM 1621 C C . ALA A 1 210 ? -13.530 -4.727 1.788 1.00 96.56 210 ALA A C 1
ATOM 1623 O O . ALA A 1 210 ? -13.741 -4.215 0.691 1.00 96.56 210 ALA A O 1
ATOM 1624 N N . SER A 1 211 ? -12.681 -4.208 2.678 1.00 94.19 211 SER A N 1
ATOM 1625 C CA . SER A 1 211 ? -11.949 -2.954 2.481 1.00 94.19 211 SER A CA 1
ATOM 1626 C C . SER A 1 211 ? -11.060 -3.006 1.229 1.00 94.19 211 SER A C 1
ATOM 1628 O O . SER A 1 211 ? -11.151 -2.141 0.361 1.00 94.19 211 SER A O 1
ATOM 1630 N N . ALA A 1 212 ? -10.295 -4.088 1.038 1.00 94.69 212 ALA A N 1
ATOM 1631 C CA . ALA A 1 212 ? -9.471 -4.267 -0.161 1.00 94.69 212 ALA A CA 1
ATOM 1632 C C . ALA A 1 212 ? -10.302 -4.397 -1.458 1.00 94.69 212 ALA A C 1
ATOM 1634 O O . ALA A 1 212 ? -9.877 -3.955 -2.528 1.00 94.69 212 ALA A O 1
ATOM 1635 N N . VAL A 1 213 ? -11.502 -4.988 -1.392 1.00 97.06 213 VAL A N 1
ATOM 1636 C CA . VAL A 1 213 ? -12.444 -5.022 -2.524 1.00 97.06 213 VAL A CA 1
ATOM 1637 C C . VAL A 1 213 ? -12.990 -3.626 -2.821 1.00 97.06 213 VAL A C 1
ATOM 1639 O O . VAL A 1 213 ? -13.099 -3.267 -3.992 1.00 97.06 213 VAL A O 1
ATOM 1642 N N . VAL A 1 214 ? -13.288 -2.817 -1.805 1.00 96.62 214 VAL A N 1
ATOM 1643 C CA . VAL A 1 214 ? -13.715 -1.422 -1.990 1.00 96.62 214 VAL A CA 1
ATOM 1644 C C . VAL A 1 214 ? -12.597 -0.568 -2.586 1.00 96.62 214 VAL A C 1
ATOM 1646 O O . VAL A 1 214 ? -12.861 0.195 -3.516 1.00 96.62 214 VAL A O 1
ATOM 1649 N N . ASP A 1 215 ? -11.346 -0.754 -2.164 1.00 93.81 215 ASP A N 1
ATOM 1650 C CA . ASP A 1 215 ? -10.186 -0.103 -2.786 1.00 93.81 215 ASP A CA 1
ATOM 1651 C C . ASP A 1 215 ? -10.059 -0.487 -4.271 1.00 93.81 215 ASP A C 1
ATOM 1653 O O . ASP A 1 215 ? -9.818 0.368 -5.129 1.00 93.81 215 ASP A O 1
ATOM 1657 N N . TYR A 1 216 ? -10.276 -1.767 -4.607 1.00 95.62 216 TYR A N 1
ATOM 1658 C CA . TYR A 1 216 ? -10.314 -2.226 -5.999 1.00 95.62 216 TYR A CA 1
ATOM 1659 C C . TYR A 1 216 ? -11.432 -1.535 -6.784 1.00 95.62 216 TYR A C 1
ATOM 1661 O O . TYR A 1 216 ? -11.188 -1.013 -7.871 1.00 95.62 216 TYR A O 1
ATOM 1669 N N . LEU A 1 217 ? -12.655 -1.531 -6.249 1.00 95.75 217 LEU A N 1
ATOM 1670 C CA . LEU A 1 217 ? -13.817 -0.930 -6.902 1.00 95.75 217 LEU A CA 1
ATOM 1671 C C . LEU A 1 217 ? -13.616 0.572 -7.107 1.00 95.75 217 LEU A C 1
ATOM 1673 O O . LEU A 1 217 ? -13.856 1.066 -8.202 1.00 95.75 217 LEU A O 1
ATOM 1677 N N . THR A 1 218 ? -13.072 1.275 -6.115 1.00 92.50 218 THR A N 1
ATOM 1678 C CA . THR A 1 218 ? -12.760 2.708 -6.204 1.00 92.50 218 THR A CA 1
ATOM 1679 C C . THR A 1 218 ? -11.765 3.007 -7.328 1.00 92.50 218 THR A C 1
ATOM 1681 O O . THR A 1 218 ? -11.927 3.987 -8.052 1.00 92.50 218 THR A O 1
ATOM 1684 N N . LEU A 1 219 ? -10.764 2.143 -7.532 1.00 91.31 219 LEU A N 1
ATOM 1685 C CA . LEU A 1 219 ? -9.802 2.279 -8.632 1.00 91.31 219 LEU A CA 1
ATOM 1686 C C . LEU A 1 219 ? -10.365 1.859 -9.993 1.00 91.31 219 LEU A C 1
ATOM 1688 O O . LEU A 1 219 ? -9.928 2.360 -11.022 1.00 91.31 219 LEU A O 1
ATOM 1692 N N . VAL A 1 220 ? -11.264 0.883 -10.054 1.00 92.06 220 VAL A N 1
ATOM 1693 C CA . VAL A 1 220 ? -11.729 0.330 -11.336 1.00 92.06 220 VAL A CA 1
ATOM 1694 C C . VAL A 1 220 ? -12.965 1.050 -11.864 1.00 92.06 220 VAL A C 1
ATOM 1696 O O . VAL A 1 220 ? -13.100 1.180 -13.082 1.00 92.06 220 VAL A O 1
ATOM 1699 N N . CYS A 1 221 ? -13.815 1.584 -10.985 1.00 90.06 221 CYS A N 1
ATOM 1700 C CA . CYS A 1 221 ? -14.952 2.421 -11.367 1.00 90.06 221 CYS A CA 1
ATOM 1701 C C . CYS A 1 221 ? -14.522 3.671 -12.138 1.00 90.06 221 CYS A C 1
ATOM 1703 O O . CYS A 1 221 ? -15.238 4.075 -13.043 1.00 90.06 221 CYS A O 1
ATOM 1705 N N . SER A 1 222 ? -13.338 4.218 -11.856 1.00 82.19 222 SER A N 1
ATOM 1706 C CA . SER A 1 222 ? -12.790 5.369 -12.578 1.00 82.19 222 SER A CA 1
ATOM 1707 C C . SER A 1 222 ? -12.167 5.034 -13.934 1.00 82.19 222 SER A C 1
ATOM 1709 O O . SER A 1 222 ? -11.528 5.898 -14.504 1.00 82.19 222 SER A O 1
ATOM 1711 N N . LYS A 1 223 ? -12.259 3.794 -14.436 1.00 84.12 223 LYS A N 1
ATOM 1712 C CA . LYS A 1 223 ? -11.657 3.420 -15.730 1.00 84.12 223 LYS A CA 1
ATOM 1713 C C . LYS A 1 223 ? -12.498 2.449 -16.553 1.00 84.12 223 LYS A C 1
ATOM 1715 O O . LYS A 1 223 ? -12.545 2.552 -17.774 1.00 84.12 223 LYS A O 1
ATOM 1720 N N . ASN A 1 224 ? -13.063 1.413 -15.930 1.00 80.94 224 ASN A N 1
ATOM 1721 C CA . ASN A 1 224 ? -13.705 0.320 -16.658 1.00 80.94 224 ASN A CA 1
ATOM 1722 C C . ASN A 1 224 ? -14.905 -0.260 -15.902 1.00 80.94 224 ASN A C 1
ATOM 1724 O O . ASN A 1 224 ? -14.780 -1.194 -15.103 1.00 80.94 224 ASN A O 1
ATOM 1728 N N . LEU A 1 225 ? -16.092 0.219 -16.267 1.00 84.19 225 LEU A N 1
ATOM 1729 C CA . LEU A 1 225 ? -17.372 -0.235 -15.721 1.00 84.19 225 LEU A CA 1
ATOM 1730 C C . LEU A 1 225 ? -17.675 -1.721 -15.996 1.00 84.19 225 LEU A C 1
ATOM 1732 O O . LEU A 1 225 ? -18.398 -2.363 -15.236 1.00 84.19 225 LEU A O 1
ATOM 1736 N N . THR A 1 226 ? -17.088 -2.326 -17.034 1.00 83.31 226 THR A N 1
ATOM 1737 C CA . THR A 1 226 ? -17.315 -3.753 -17.335 1.00 83.31 226 THR A CA 1
ATOM 1738 C C . THR A 1 226 ? -16.704 -4.653 -16.259 1.00 83.31 226 THR A C 1
ATOM 1740 O O . THR A 1 226 ? -17.315 -5.640 -15.846 1.00 83.31 226 THR A O 1
ATOM 1743 N N . LYS A 1 227 ? -15.511 -4.306 -15.752 1.00 87.31 227 LYS A N 1
ATOM 1744 C CA . LYS A 1 227 ? -14.868 -5.048 -14.651 1.00 87.31 227 LYS A CA 1
ATOM 1745 C C . LYS A 1 227 ? -15.637 -4.892 -13.334 1.00 87.31 227 LYS A C 1
ATOM 1747 O O . LYS A 1 227 ? -15.704 -5.844 -12.555 1.00 87.31 227 LYS A O 1
ATOM 1752 N N . VAL A 1 228 ? -16.268 -3.734 -13.127 1.00 90.94 228 VAL A N 1
ATOM 1753 C CA . VAL A 1 228 ? -17.164 -3.475 -11.990 1.00 90.94 228 VAL A CA 1
ATOM 1754 C C . VAL A 1 228 ? -18.360 -4.428 -12.011 1.00 90.94 228 VAL A C 1
ATOM 1756 O O . VAL A 1 228 ? -18.679 -5.030 -10.986 1.00 90.94 228 VAL A O 1
ATOM 1759 N N . GLY A 1 229 ? -18.969 -4.647 -13.181 1.00 92.00 229 GLY A N 1
ATOM 1760 C CA . GLY A 1 229 ? -20.085 -5.584 -13.355 1.00 92.00 229 GLY A CA 1
ATOM 1761 C C . GLY A 1 229 ? -19.767 -7.013 -12.894 1.00 92.00 229 GLY A C 1
ATOM 1762 O O . GLY A 1 229 ? -20.579 -7.652 -12.231 1.00 92.00 229 GLY A O 1
ATOM 1763 N N . TRP A 1 230 ? -18.556 -7.509 -13.166 1.00 94.31 230 TRP A N 1
ATOM 1764 C CA . TRP A 1 230 ? -18.147 -8.849 -12.725 1.00 94.31 230 TRP A CA 1
ATOM 1765 C C . TRP A 1 230 ? -18.039 -8.967 -11.197 1.00 94.31 230 TRP A C 1
ATOM 1767 O O . TRP A 1 230 ? -18.559 -9.924 -10.619 1.00 94.31 230 TRP A O 1
ATOM 1777 N N . VAL A 1 231 ? -17.394 -7.998 -10.534 1.00 95.94 231 VAL A N 1
ATOM 1778 C CA . VAL A 1 231 ? -17.267 -7.992 -9.065 1.00 95.94 231 VAL A CA 1
ATOM 1779 C C . VAL A 1 231 ? -18.636 -7.848 -8.408 1.00 95.94 231 VAL A C 1
ATOM 1781 O O . VAL A 1 231 ? -18.985 -8.634 -7.530 1.00 95.94 231 VAL A O 1
ATOM 1784 N N . THR A 1 232 ? -19.431 -6.881 -8.863 1.00 95.88 232 THR A N 1
ATOM 1785 C CA . THR A 1 232 ? -20.768 -6.615 -8.315 1.00 95.88 232 THR A CA 1
ATOM 1786 C C . THR A 1 232 ? -21.717 -7.790 -8.512 1.00 95.88 232 THR A C 1
ATOM 1788 O O . THR A 1 232 ? -22.393 -8.173 -7.561 1.00 95.88 232 THR A O 1
ATOM 1791 N N . GLY A 1 233 ? -21.688 -8.451 -9.671 1.00 96.00 233 GLY A N 1
ATOM 1792 C CA . GLY A 1 233 ? -22.441 -9.682 -9.907 1.00 96.00 233 GLY A CA 1
ATOM 1793 C C . GLY A 1 233 ? -22.065 -10.802 -8.933 1.00 96.00 233 GLY A C 1
ATOM 1794 O O . GLY A 1 233 ? -22.947 -11.455 -8.378 1.00 96.00 233 GLY A O 1
ATOM 1795 N N . ARG A 1 234 ? -20.770 -10.993 -8.635 1.00 96.88 234 ARG A N 1
ATOM 1796 C CA . ARG A 1 234 ? -20.329 -11.981 -7.631 1.00 96.88 234 ARG A CA 1
ATOM 1797 C C . ARG A 1 234 ? -20.803 -11.626 -6.222 1.00 96.88 234 ARG A C 1
ATOM 1799 O O . ARG A 1 234 ? -21.286 -12.526 -5.534 1.00 96.88 234 ARG A O 1
ATOM 1806 N N . LEU A 1 235 ? -20.745 -10.349 -5.827 1.00 97.25 235 LEU A N 1
ATOM 1807 C CA . LEU A 1 235 ? -21.211 -9.866 -4.515 1.00 97.25 235 LEU A CA 1
ATOM 1808 C C . LEU A 1 235 ? -22.684 -10.193 -4.240 1.00 97.25 235 LEU A C 1
ATOM 1810 O O . LEU A 1 235 ? -23.042 -10.424 -3.087 1.00 97.25 235 LEU A O 1
ATOM 1814 N N . VAL A 1 236 ? -23.531 -10.248 -5.273 1.00 97.25 236 VAL A N 1
ATOM 1815 C CA . VAL A 1 236 ? -24.974 -10.510 -5.111 1.00 97.25 236 VAL A CA 1
ATOM 1816 C C . VAL A 1 236 ? -25.474 -11.825 -5.715 1.00 97.25 236 VAL A C 1
ATOM 1818 O O . VAL A 1 236 ? -26.667 -12.125 -5.663 1.00 97.25 236 VAL A O 1
ATOM 1821 N N . SER A 1 237 ? -24.569 -12.649 -6.243 1.00 95.81 237 SER A N 1
ATOM 1822 C CA . SER A 1 237 ? -24.884 -13.960 -6.836 1.00 95.81 237 SER A CA 1
ATOM 1823 C C . SER A 1 237 ? -25.422 -14.993 -5.836 1.00 95.81 237 SER A C 1
ATOM 1825 O O . SER A 1 237 ? -26.011 -15.992 -6.241 1.00 95.81 237 SER A O 1
ATOM 1827 N N . GLY A 1 238 ? -25.201 -14.774 -4.535 1.00 94.38 238 GLY A N 1
ATOM 1828 C CA . GLY A 1 238 ? -25.428 -15.764 -3.478 1.00 94.38 238 GLY A CA 1
ATOM 1829 C C . GLY A 1 238 ? -24.278 -16.765 -3.303 1.00 94.38 238 GLY A C 1
ATOM 1830 O O . GLY A 1 238 ? -24.332 -17.588 -2.395 1.00 94.38 238 GLY A O 1
ATOM 1831 N N . GLU A 1 239 ? -23.226 -16.697 -4.132 1.00 96.19 239 GLU A N 1
ATOM 1832 C CA . GLU A 1 239 ? -21.995 -17.479 -3.931 1.00 96.19 239 GLU A CA 1
ATOM 1833 C C . GLU A 1 239 ? -21.150 -16.945 -2.771 1.00 96.19 239 GLU A C 1
ATOM 1835 O O . GLU A 1 239 ? -20.399 -17.698 -2.150 1.00 96.19 239 GLU A O 1
ATOM 1840 N N . LEU A 1 240 ? -21.251 -15.639 -2.510 1.00 97.62 240 LEU A N 1
ATOM 1841 C CA . LEU A 1 240 ? -20.582 -14.978 -1.403 1.00 97.62 240 LEU A CA 1
ATOM 1842 C C . LEU A 1 240 ? -21.516 -14.868 -0.190 1.00 97.62 240 LEU A C 1
ATOM 1844 O O . LEU A 1 240 ? -22.729 -14.714 -0.360 1.00 97.62 240 LEU A O 1
ATOM 1848 N N . PRO A 1 241 ? -20.968 -14.945 1.036 1.00 97.62 241 PRO A N 1
ATOM 1849 C CA . PRO A 1 241 ? -21.758 -14.814 2.253 1.00 97.62 241 PRO A CA 1
ATOM 1850 C C . PRO A 1 241 ? -22.452 -13.451 2.313 1.00 97.62 241 PRO A C 1
ATOM 1852 O O . PRO A 1 241 ? -21.835 -12.436 1.994 1.00 97.62 24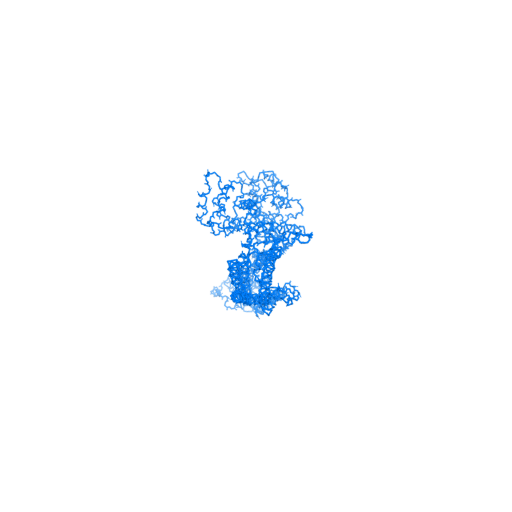1 PRO A O 1
ATOM 1855 N N . LEU A 1 242 ? -23.710 -13.423 2.759 1.00 97.25 242 LEU A N 1
ATOM 1856 C CA . LEU A 1 242 ? -24.489 -12.184 2.867 1.00 97.25 242 LEU A CA 1
ATOM 1857 C C . LEU A 1 242 ? -23.791 -11.150 3.759 1.00 97.25 242 LEU A C 1
ATOM 1859 O O . LEU A 1 242 ? -23.791 -9.962 3.451 1.00 97.25 242 LEU A O 1
ATOM 1863 N N . GLU A 1 243 ? -23.157 -11.630 4.826 1.00 96.50 243 GLU A N 1
ATOM 1864 C CA . GLU A 1 243 ? -22.405 -10.819 5.778 1.00 96.50 243 GLU A CA 1
ATOM 1865 C C . GLU A 1 243 ? -21.229 -10.102 5.096 1.00 96.50 243 GLU A C 1
ATOM 1867 O O . GLU A 1 243 ? -20.974 -8.939 5.360 1.00 96.50 243 GLU A O 1
ATOM 1872 N N . PHE A 1 244 ? -20.563 -10.754 4.136 1.00 97.31 244 PHE A N 1
ATOM 1873 C CA . PHE A 1 244 ? -19.476 -10.124 3.383 1.00 97.31 244 PHE A CA 1
ATOM 1874 C C . PHE A 1 244 ? -19.982 -9.012 2.457 1.00 97.31 244 PHE A C 1
ATOM 1876 O O . PHE A 1 244 ? -19.327 -7.987 2.300 1.00 97.31 244 PHE A O 1
ATOM 1883 N N . THR A 1 245 ? -21.151 -9.194 1.841 1.00 97.75 245 THR A N 1
ATOM 1884 C CA . THR A 1 245 ? -21.770 -8.148 1.015 1.00 97.75 245 THR A CA 1
ATOM 1885 C C . THR A 1 245 ? -22.162 -6.935 1.862 1.00 97.75 245 THR A C 1
ATOM 1887 O O . THR A 1 245 ? -21.953 -5.804 1.427 1.00 97.75 245 THR A O 1
ATOM 1890 N N . ALA A 1 246 ? -22.671 -7.164 3.077 1.00 97.06 246 ALA A N 1
ATOM 1891 C CA . ALA A 1 246 ? -22.929 -6.112 4.058 1.00 97.06 246 ALA A CA 1
ATOM 1892 C C . ALA A 1 246 ? -21.638 -5.363 4.446 1.00 97.06 246 ALA A C 1
ATOM 1894 O O . ALA A 1 246 ? -21.620 -4.135 4.379 1.00 97.06 246 ALA A O 1
ATOM 1895 N N . ASP A 1 247 ? -20.540 -6.074 4.727 1.00 96.56 247 ASP A N 1
ATOM 1896 C CA . ASP A 1 247 ? -19.236 -5.457 5.024 1.00 96.56 247 ASP A CA 1
ATOM 1897 C C . ASP A 1 247 ? -18.734 -4.569 3.875 1.00 96.56 247 ASP A C 1
ATOM 1899 O O . ASP A 1 247 ? -18.218 -3.477 4.103 1.00 96.56 247 ASP A O 1
ATOM 1903 N N . VAL A 1 248 ? -18.904 -5.003 2.620 1.00 97.38 248 VAL A N 1
ATOM 1904 C CA . VAL A 1 248 ? -18.521 -4.202 1.443 1.00 97.38 248 VAL A CA 1
ATOM 1905 C C . VAL A 1 248 ? -19.353 -2.921 1.349 1.00 97.38 248 VAL A C 1
ATOM 1907 O O . VAL A 1 248 ? -18.816 -1.872 1.003 1.00 97.38 248 VAL A O 1
ATOM 1910 N N . PHE A 1 249 ? -20.647 -2.969 1.670 1.00 97.81 249 PHE A N 1
ATOM 1911 C CA . PHE A 1 249 ? -21.499 -1.776 1.691 1.00 97.81 249 PHE A CA 1
ATOM 1912 C C . PHE A 1 249 ? -21.114 -0.807 2.816 1.00 97.81 249 PHE A C 1
ATOM 1914 O O . PHE A 1 249 ? -21.078 0.401 2.583 1.00 97.81 249 PHE A O 1
ATOM 1921 N N . TYR A 1 250 ? -20.755 -1.324 3.994 1.00 96.19 250 TYR A N 1
ATOM 1922 C CA . TYR A 1 250 ? -20.204 -0.516 5.083 1.00 96.19 250 TYR A CA 1
ATOM 1923 C C . TYR A 1 250 ? -18.872 0.147 4.687 1.00 96.19 250 TYR A C 1
ATOM 1925 O O . TYR A 1 250 ? -18.699 1.354 4.854 1.00 96.19 250 TYR A O 1
ATOM 1933 N N . GLU A 1 251 ? -17.941 -0.597 4.084 1.00 96.06 251 GLU A N 1
ATOM 1934 C CA . GLU A 1 251 ? -16.657 -0.032 3.648 1.00 96.06 251 GLU A CA 1
ATOM 1935 C C . GLU A 1 251 ? -16.825 0.980 2.494 1.00 96.06 251 GLU A C 1
ATOM 1937 O O . GLU A 1 251 ? -16.072 1.950 2.429 1.00 96.06 251 GLU A O 1
ATOM 1942 N N . LEU A 1 252 ? -17.846 0.842 1.634 1.00 96.94 252 LEU A N 1
ATOM 1943 C CA . LEU A 1 252 ? -18.203 1.875 0.646 1.00 96.94 252 LEU A CA 1
ATOM 1944 C C . LEU A 1 252 ? -18.679 3.169 1.316 1.00 96.94 252 LEU A C 1
ATOM 1946 O O . LEU A 1 252 ? -18.290 4.253 0.881 1.00 96.94 252 LEU A O 1
ATOM 1950 N N . TYR A 1 253 ? -19.504 3.071 2.365 1.00 96.38 253 TYR A N 1
ATOM 1951 C CA . TYR A 1 253 ? -19.938 4.235 3.146 1.00 96.38 253 TYR A CA 1
ATOM 1952 C C . TYR A 1 253 ? -18.739 4.955 3.763 1.00 96.38 253 TYR A C 1
ATOM 1954 O O . TYR A 1 253 ? -18.554 6.155 3.566 1.00 96.38 253 TYR A O 1
ATOM 1962 N N . LYS A 1 254 ? -17.867 4.200 4.426 1.00 94.38 254 LYS A N 1
ATOM 1963 C CA . LYS A 1 254 ? -16.640 4.718 5.031 1.00 94.38 254 LYS A CA 1
ATOM 1964 C C . LYS A 1 254 ? -15.709 5.373 4.006 1.00 94.38 254 LYS A C 1
ATOM 1966 O O . LYS A 1 254 ? -15.145 6.431 4.267 1.00 94.38 254 LYS A O 1
ATOM 1971 N N . ALA A 1 255 ? -15.580 4.785 2.817 1.00 93.50 255 ALA A N 1
ATOM 1972 C CA . ALA A 1 255 ? -14.811 5.373 1.725 1.00 93.50 255 ALA A CA 1
ATOM 1973 C C . ALA A 1 255 ? -15.426 6.689 1.214 1.00 93.50 255 ALA A C 1
ATOM 1975 O O . ALA A 1 255 ? -14.690 7.548 0.736 1.00 93.50 255 ALA A O 1
ATOM 1976 N N . LYS A 1 256 ? -16.752 6.864 1.308 1.00 94.25 256 LYS A N 1
ATOM 1977 C CA . LYS A 1 256 ? -17.447 8.103 0.929 1.00 94.25 256 LYS A CA 1
ATOM 1978 C C . LYS A 1 256 ? -17.279 9.212 1.970 1.00 94.25 256 LYS A C 1
ATOM 1980 O O . LYS A 1 256 ? -17.215 10.381 1.591 1.00 94.25 256 LYS A O 1
ATOM 1985 N N . THR A 1 257 ? -17.230 8.862 3.255 1.00 93.69 257 THR A N 1
ATOM 1986 C CA . THR A 1 257 ? -17.084 9.825 4.360 1.00 93.69 257 THR A CA 1
ATOM 1987 C C . THR A 1 257 ? -15.634 10.214 4.641 1.00 93.69 257 THR A C 1
ATOM 1989 O O . THR A 1 257 ? -15.391 11.271 5.228 1.00 93.69 257 THR A O 1
ATOM 1992 N N . ASP A 1 258 ? -14.655 9.425 4.186 1.00 89.38 258 ASP A N 1
ATOM 1993 C CA . ASP A 1 258 ? -13.244 9.801 4.266 1.00 89.38 258 ASP A CA 1
ATOM 1994 C C . ASP A 1 258 ? -12.949 11.009 3.365 1.00 89.38 258 ASP A C 1
ATOM 1996 O O . ASP A 1 258 ? -12.854 10.906 2.142 1.00 89.38 258 ASP A O 1
ATOM 2000 N N . THR A 1 259 ? -12.741 12.170 3.988 1.00 81.75 259 THR A N 1
ATOM 2001 C CA . THR A 1 259 ? -12.391 13.425 3.299 1.00 81.75 259 THR A CA 1
ATOM 2002 C C . THR A 1 259 ? -11.077 13.344 2.517 1.00 81.75 259 THR A C 1
ATOM 2004 O O . THR A 1 259 ? -10.833 14.179 1.646 1.00 81.75 259 THR A O 1
ATOM 2007 N N . ASN A 1 260 ? -10.237 12.339 2.785 1.00 79.69 260 ASN A N 1
ATOM 2008 C CA . ASN A 1 260 ? -9.013 12.093 2.024 1.00 79.69 260 ASN A CA 1
ATOM 2009 C C . ASN A 1 260 ? -9.259 11.296 0.738 1.00 79.69 260 ASN A C 1
ATOM 2011 O O . ASN A 1 260 ? -8.398 11.289 -0.148 1.00 79.69 260 ASN A O 1
ATOM 2015 N N . ASN A 1 261 ? -10.408 10.629 0.613 1.00 76.62 261 ASN A N 1
ATOM 2016 C CA . ASN A 1 261 ? -10.764 9.885 -0.581 1.00 76.62 261 ASN A CA 1
ATOM 2017 C C . ASN A 1 261 ? -11.317 10.853 -1.635 1.00 76.62 261 ASN A C 1
ATOM 2019 O O . ASN A 1 261 ? -12.519 10.997 -1.823 1.00 76.62 261 ASN A O 1
ATOM 2023 N N . GLY A 1 262 ? -10.412 11.559 -2.315 1.00 69.69 262 GLY A N 1
ATOM 2024 C CA . GLY A 1 262 ? -10.731 12.535 -3.363 1.00 69.69 262 GLY A CA 1
ATOM 2025 C C . GLY A 1 262 ? -11.242 11.916 -4.669 1.00 69.69 262 GLY A C 1
ATOM 2026 O O . GLY A 1 262 ? -10.832 12.362 -5.736 1.00 69.69 262 GLY A O 1
ATOM 2027 N N . SER A 1 263 ? -12.053 10.855 -4.604 1.00 81.31 263 SER A N 1
ATOM 2028 C CA . SER A 1 263 ? -12.684 10.277 -5.790 1.00 81.31 263 SER A CA 1
ATOM 2029 C C . SER A 1 263 ? -13.818 11.199 -6.271 1.00 81.31 263 SER A C 1
ATOM 2031 O O . SER A 1 263 ? -14.702 11.508 -5.469 1.00 81.31 263 SER A O 1
ATOM 2033 N N . PRO A 1 264 ? -13.836 11.605 -7.558 1.00 76.44 264 PRO A N 1
ATOM 2034 C CA . PRO A 1 264 ? -14.933 12.395 -8.136 1.00 76.44 264 PRO A CA 1
ATOM 2035 C C . PRO A 1 264 ? -16.277 11.680 -8.059 1.00 76.44 264 PRO A C 1
ATOM 2037 O O . PRO A 1 264 ? -17.341 12.298 -8.059 1.00 76.44 264 PRO A O 1
ATOM 2040 N N . ILE A 1 265 ? -16.217 10.352 -8.070 1.00 85.19 265 ILE A N 1
ATOM 2041 C CA . ILE A 1 265 ? -17.358 9.489 -8.295 1.00 85.19 265 ILE A CA 1
ATOM 2042 C C . ILE A 1 265 ? -17.865 9.016 -6.948 1.00 85.19 265 ILE A C 1
ATOM 2044 O O . ILE A 1 265 ? -17.109 8.505 -6.119 1.00 85.19 265 ILE A O 1
ATOM 2048 N N . ASP A 1 266 ? -19.176 9.104 -6.748 1.00 91.94 266 ASP A N 1
ATOM 2049 C CA . ASP A 1 266 ? -19.823 8.339 -5.692 1.00 91.94 266 ASP A CA 1
ATOM 2050 C C . ASP A 1 266 ? -19.839 6.851 -6.084 1.00 91.94 266 ASP A C 1
ATOM 2052 O O . ASP A 1 266 ? -20.810 6.329 -6.640 1.00 91.94 266 ASP A O 1
ATOM 2056 N N . VAL A 1 267 ? -18.714 6.180 -5.814 1.00 93.81 267 VAL A N 1
ATOM 2057 C CA . VAL A 1 267 ? -18.502 4.752 -6.081 1.00 93.81 267 VAL A CA 1
ATOM 2058 C C . VAL A 1 267 ? -19.604 3.923 -5.423 1.00 93.81 267 VAL A C 1
ATOM 2060 O O . VAL A 1 267 ? -20.092 2.982 -6.039 1.00 93.81 267 VAL A O 1
ATOM 2063 N N . GLY A 1 268 ? -20.055 4.293 -4.220 1.00 96.06 268 GLY A N 1
ATOM 2064 C CA . GLY A 1 268 ? -21.141 3.606 -3.524 1.00 96.06 268 GLY A CA 1
ATOM 2065 C C . GLY A 1 268 ? -22.430 3.587 -4.341 1.00 96.06 268 GLY A C 1
ATOM 2066 O O . GLY A 1 268 ? -22.978 2.513 -4.598 1.00 96.06 268 GLY A O 1
ATOM 2067 N N . SER A 1 269 ? -22.854 4.748 -4.847 1.00 95.31 269 SER A N 1
ATOM 2068 C CA . SER A 1 269 ? -24.054 4.858 -5.691 1.00 95.31 269 SER A CA 1
ATOM 2069 C C . SER A 1 269 ? -23.974 3.989 -6.953 1.00 95.31 269 SER A C 1
ATOM 2071 O O . SER A 1 269 ? -24.915 3.263 -7.290 1.00 95.31 269 SER A O 1
ATOM 2073 N N . LEU A 1 270 ? -22.814 3.992 -7.614 1.00 94.31 270 LEU A N 1
ATOM 2074 C CA . LEU A 1 270 ? -22.568 3.238 -8.836 1.00 94.31 270 LEU A CA 1
ATOM 2075 C C . LEU A 1 270 ? -22.609 1.727 -8.570 1.00 94.31 270 LEU A C 1
ATOM 2077 O O . LEU A 1 270 ? -23.287 0.983 -9.280 1.00 94.31 270 LEU A O 1
ATOM 2081 N N . ILE A 1 271 ? -21.923 1.271 -7.519 1.00 96.38 271 ILE A N 1
ATOM 2082 C CA . ILE A 1 271 ? -21.875 -0.138 -7.119 1.00 96.38 271 ILE A CA 1
ATOM 2083 C C . ILE A 1 271 ? -23.254 -0.649 -6.703 1.00 96.38 271 ILE A C 1
ATOM 2085 O O . ILE A 1 271 ? -23.654 -1.742 -7.118 1.00 96.38 271 ILE A O 1
ATOM 2089 N N . ILE A 1 272 ? -24.017 0.138 -5.944 1.00 97.19 272 ILE A N 1
ATOM 2090 C CA . ILE A 1 272 ? -25.393 -0.208 -5.581 1.00 97.19 272 ILE A CA 1
ATOM 2091 C C . ILE A 1 272 ? -26.277 -0.322 -6.827 1.00 97.19 272 ILE A C 1
ATOM 2093 O O . ILE A 1 272 ? -27.030 -1.286 -6.954 1.00 97.19 272 ILE A O 1
ATOM 2097 N N . ASN A 1 273 ? -26.133 0.575 -7.804 1.00 95.19 273 ASN A N 1
ATOM 2098 C CA . ASN A 1 273 ? -26.889 0.489 -9.052 1.00 95.19 273 ASN A CA 1
ATOM 2099 C C . ASN A 1 273 ? -26.599 -0.814 -9.829 1.00 95.19 273 ASN A C 1
ATOM 2101 O O . ASN A 1 273 ? -27.527 -1.511 -10.251 1.00 95.19 273 ASN A O 1
ATOM 2105 N N . TYR A 1 274 ? -25.321 -1.190 -9.971 1.00 95.12 274 TYR A N 1
ATOM 2106 C CA . TYR A 1 274 ? -24.932 -2.444 -10.633 1.00 95.12 274 TYR A CA 1
ATOM 2107 C C . TYR A 1 274 ? -25.394 -3.686 -9.861 1.00 95.12 274 TYR A C 1
ATOM 2109 O O . TYR A 1 274 ? -25.930 -4.619 -10.456 1.00 95.12 274 TYR A O 1
ATOM 2117 N N . THR A 1 275 ? -25.248 -3.700 -8.536 1.00 96.50 275 THR A N 1
ATOM 2118 C CA . THR A 1 275 ? -25.684 -4.837 -7.707 1.00 96.50 275 THR A CA 1
ATOM 2119 C C . THR A 1 275 ? -27.208 -5.002 -7.695 1.00 96.50 275 THR A C 1
ATOM 2121 O O . THR A 1 275 ? -27.701 -6.130 -7.768 1.00 96.50 275 THR A O 1
ATOM 2124 N N . LEU A 1 276 ? -27.980 -3.908 -7.681 1.00 95.81 276 LEU A N 1
ATOM 2125 C CA . LEU A 1 276 ? -29.445 -3.949 -7.780 1.00 95.81 276 LEU A CA 1
ATOM 2126 C C . LEU A 1 276 ? -29.922 -4.522 -9.115 1.00 95.81 276 LEU A C 1
ATOM 2128 O O . LEU A 1 276 ? -30.885 -5.295 -9.137 1.00 95.81 276 LEU A O 1
ATOM 2132 N N . ARG A 1 277 ? -29.245 -4.160 -10.212 1.00 95.38 277 ARG A N 1
ATOM 2133 C CA . ARG A 1 277 ? -29.533 -4.682 -11.551 1.00 95.38 277 ARG A CA 1
ATOM 2134 C C . ARG A 1 277 ? -29.364 -6.201 -11.619 1.00 95.38 277 ARG A C 1
ATOM 2136 O O . ARG A 1 277 ? -30.182 -6.863 -12.254 1.00 95.38 277 ARG A O 1
ATOM 2143 N N . GLU A 1 278 ? -28.332 -6.734 -10.970 1.00 95.94 278 GLU A N 1
ATOM 2144 C CA . GLU A 1 278 ? -28.028 -8.169 -10.962 1.00 95.94 278 GLU A CA 1
ATOM 2145 C C . GLU A 1 278 ? -28.945 -8.954 -10.010 1.00 95.94 278 GLU A C 1
ATOM 2147 O O . GLU A 1 278 ? -29.578 -9.929 -10.417 1.00 95.94 278 GLU A O 1
ATOM 2152 N N . ASN A 1 279 ? -29.061 -8.539 -8.740 1.00 96.25 279 ASN A N 1
ATOM 2153 C CA . ASN A 1 279 ? -29.923 -9.213 -7.765 1.00 96.25 279 ASN A CA 1
ATOM 2154 C C . ASN A 1 279 ? -30.358 -8.293 -6.613 1.00 96.25 279 ASN A C 1
ATOM 2156 O O . ASN A 1 279 ? -29.820 -8.327 -5.503 1.00 96.25 279 ASN A O 1
ATOM 2160 N N . ALA A 1 280 ? -31.435 -7.541 -6.845 1.00 95.12 280 ALA A N 1
ATOM 2161 C CA . ALA A 1 280 ? -32.027 -6.661 -5.840 1.00 95.12 280 ALA A CA 1
ATOM 2162 C C . ALA A 1 280 ? -32.424 -7.357 -4.521 1.00 95.12 280 ALA A C 1
ATOM 2164 O O . ALA A 1 280 ? -32.436 -6.706 -3.482 1.00 95.12 280 ALA A O 1
ATOM 2165 N N . GLN A 1 281 ? -32.762 -8.655 -4.519 1.00 94.44 281 GLN A N 1
ATOM 2166 C CA . GLN A 1 281 ? -33.170 -9.337 -3.279 1.00 94.44 281 GLN A CA 1
ATOM 2167 C C . GLN A 1 281 ? -31.999 -9.503 -2.310 1.00 94.44 281 GLN A C 1
ATOM 2169 O O . GLN A 1 281 ? -32.168 -9.293 -1.112 1.00 94.44 281 GLN A O 1
ATOM 2174 N N . GLN A 1 282 ? -30.818 -9.838 -2.832 1.00 95.38 282 GLN A N 1
ATOM 2175 C CA . GLN A 1 282 ? -29.615 -9.992 -2.020 1.00 95.38 282 GLN A CA 1
ATOM 2176 C C . GLN A 1 282 ? -29.138 -8.641 -1.474 1.00 95.38 282 GLN A C 1
ATOM 2178 O O . GLN A 1 282 ? -28.757 -8.567 -0.310 1.00 95.38 282 GLN A O 1
ATOM 2183 N N . VAL A 1 283 ? -29.223 -7.569 -2.277 1.00 96.19 283 VAL A N 1
ATOM 2184 C CA . VAL A 1 283 ? -28.919 -6.198 -1.821 1.00 96.19 283 VAL A CA 1
ATOM 2185 C C . VAL A 1 283 ? -29.807 -5.820 -0.636 1.00 96.19 283 VAL A C 1
ATOM 2187 O O . VAL A 1 283 ? -29.305 -5.387 0.393 1.00 96.19 283 VAL A O 1
ATOM 2190 N N . ILE A 1 284 ? -31.119 -6.055 -0.741 1.00 93.50 284 ILE A N 1
ATOM 2191 C CA . ILE A 1 284 ? -32.074 -5.781 0.343 1.00 93.50 284 ILE A CA 1
ATOM 2192 C C . ILE A 1 284 ? -31.744 -6.587 1.600 1.00 93.50 284 ILE A C 1
ATOM 2194 O O . ILE A 1 284 ? -31.770 -6.040 2.696 1.00 93.50 284 ILE A O 1
ATOM 2198 N N . ALA A 1 285 ? -31.435 -7.876 1.449 1.00 94.56 285 ALA A N 1
ATOM 2199 C CA . ALA A 1 285 ? -31.074 -8.722 2.580 1.00 94.56 285 ALA A CA 1
ATOM 2200 C C . ALA A 1 285 ? -29.784 -8.239 3.266 1.00 94.56 285 ALA A C 1
ATOM 2202 O O . ALA A 1 285 ? -29.697 -8.284 4.489 1.00 94.56 285 ALA A O 1
ATOM 2203 N N . ALA A 1 286 ? -28.808 -7.740 2.499 1.00 95.81 286 ALA A N 1
ATOM 2204 C CA . ALA A 1 286 ? -27.564 -7.201 3.043 1.00 95.81 286 ALA A CA 1
ATOM 2205 C C . ALA A 1 286 ? -27.804 -5.875 3.781 1.00 95.81 286 ALA A C 1
ATOM 2207 O O . ALA A 1 286 ? -27.233 -5.654 4.843 1.00 95.81 286 ALA A O 1
ATOM 2208 N N . VAL A 1 287 ? -28.701 -5.024 3.270 1.00 94.50 287 VAL A N 1
ATOM 2209 C CA . VAL A 1 287 ? -29.111 -3.783 3.946 1.00 94.50 287 VAL A CA 1
ATOM 2210 C C . VAL A 1 287 ? -29.903 -4.062 5.227 1.00 94.50 287 VAL A C 1
ATOM 2212 O O . VAL A 1 287 ? -29.664 -3.405 6.233 1.00 94.50 287 VAL A O 1
ATOM 2215 N N . ASP A 1 288 ? -30.806 -5.049 5.242 1.00 92.75 288 ASP A N 1
ATOM 2216 C CA . ASP A 1 288 ? -31.522 -5.449 6.470 1.00 92.75 288 ASP A CA 1
ATOM 2217 C C . ASP A 1 288 ? -30.560 -6.029 7.524 1.00 92.75 288 ASP A C 1
ATOM 2219 O O . ASP A 1 288 ? -30.728 -5.798 8.723 1.00 92.75 288 ASP A O 1
ATOM 2223 N N . LEU A 1 289 ? -29.499 -6.716 7.083 1.00 93.12 289 LEU A N 1
ATOM 2224 C CA . LEU A 1 289 ? -28.427 -7.167 7.968 1.00 93.12 289 LEU A CA 1
ATOM 2225 C C . LEU A 1 289 ? -27.618 -5.988 8.535 1.00 93.12 289 LEU A C 1
ATOM 2227 O O . LEU A 1 289 ? -27.434 -5.931 9.747 1.00 93.12 289 LEU A O 1
ATOM 2231 N N . LEU A 1 290 ? -27.218 -5.016 7.702 1.00 92.00 290 LEU A N 1
ATOM 2232 C CA . LEU A 1 290 ? -26.572 -3.774 8.162 1.00 92.00 290 LEU A CA 1
ATOM 2233 C C . LEU A 1 290 ? -27.447 -2.984 9.141 1.00 92.00 290 LEU A C 1
ATOM 2235 O O . LEU A 1 290 ? -26.949 -2.363 10.067 1.00 92.00 290 LEU A O 1
ATOM 2239 N N . ALA A 1 291 ? -28.765 -3.053 8.993 1.00 90.06 291 ALA A N 1
ATOM 2240 C CA . ALA A 1 291 ? -29.718 -2.417 9.898 1.00 90.06 291 ALA A CA 1
ATOM 2241 C C . ALA A 1 291 ? -29.832 -3.094 11.275 1.00 90.06 291 ALA A C 1
ATOM 2243 O O . ALA A 1 291 ? -30.658 -2.692 12.100 1.00 90.06 291 ALA A O 1
ATOM 2244 N N . THR A 1 292 ? -29.077 -4.168 11.516 1.00 88.19 292 THR A N 1
ATOM 2245 C CA . THR A 1 292 ? -29.108 -4.928 12.764 1.00 88.19 292 THR A CA 1
ATOM 2246 C C . THR A 1 292 ? -27.927 -4.514 13.654 1.00 88.19 292 THR A C 1
ATOM 2248 O O . THR A 1 292 ? -26.792 -4.852 13.332 1.00 88.19 292 THR A O 1
ATOM 2251 N N . PRO A 1 293 ? -28.150 -3.875 14.821 1.00 82.50 293 PRO A N 1
ATOM 2252 C CA . PRO A 1 293 ? -27.061 -3.456 15.719 1.00 82.50 293 PRO A CA 1
ATOM 2253 C C . PRO A 1 293 ? -26.164 -4.610 16.191 1.00 82.50 293 PRO A C 1
ATOM 2255 O O . PRO A 1 293 ? -24.967 -4.430 16.397 1.00 82.50 293 PRO A O 1
ATOM 2258 N N . ALA A 1 294 ? -26.732 -5.816 16.315 1.00 82.94 294 ALA A N 1
ATOM 2259 C CA . ALA A 1 294 ? -25.973 -7.022 16.643 1.00 82.94 294 ALA A CA 1
ATOM 2260 C C . ALA A 1 294 ? -24.899 -7.332 15.591 1.00 82.94 294 ALA A C 1
ATOM 2262 O O . ALA A 1 294 ? -23.805 -7.737 15.956 1.00 82.94 294 ALA A O 1
ATOM 2263 N N . PHE A 1 295 ? -25.186 -7.086 14.308 1.00 88.50 295 PHE A N 1
ATOM 2264 C CA . PHE A 1 295 ? -24.213 -7.270 13.235 1.00 88.50 295 PHE A CA 1
ATOM 2265 C C . PHE A 1 295 ? -23.029 -6.313 13.410 1.00 88.50 295 PHE A C 1
ATOM 2267 O O . PHE A 1 295 ? -21.891 -6.758 13.432 1.00 88.50 295 PHE A O 1
ATOM 2274 N N . PHE A 1 296 ? -23.283 -5.024 13.656 1.00 88.06 296 PHE A N 1
ATOM 2275 C CA . PHE A 1 296 ? -22.217 -4.053 13.931 1.00 88.06 296 PHE A CA 1
ATOM 2276 C C . PHE A 1 296 ? -21.354 -4.466 15.132 1.00 88.06 296 PHE A C 1
ATOM 2278 O O . PHE A 1 296 ? -20.130 -4.431 15.046 1.00 88.06 296 PHE A O 1
ATOM 2285 N N . ALA A 1 297 ? -21.973 -4.935 16.219 1.00 80.56 297 ALA A N 1
ATOM 2286 C CA . ALA A 1 297 ? -21.244 -5.433 17.384 1.00 80.56 297 ALA A CA 1
ATOM 2287 C C . ALA A 1 297 ? -20.406 -6.694 17.076 1.00 80.56 297 ALA A C 1
ATOM 2289 O O . ALA A 1 297 ? -19.270 -6.801 17.534 1.00 80.56 297 ALA A O 1
ATOM 2290 N N . GLU A 1 298 ? -20.946 -7.639 16.298 1.00 84.19 298 GLU A N 1
ATOM 2291 C CA . GLU A 1 298 ? -20.266 -8.883 15.904 1.00 84.19 298 GLU A CA 1
ATOM 2292 C C . GLU A 1 298 ? -19.087 -8.651 14.946 1.00 84.19 298 GLU A C 1
ATOM 2294 O O . GLU A 1 298 ? -18.092 -9.380 15.023 1.00 84.19 298 GLU A O 1
ATOM 2299 N N . GLU A 1 299 ? -19.194 -7.647 14.071 1.00 84.69 299 GLU A N 1
ATOM 2300 C CA . GLU A 1 299 ? -18.135 -7.222 13.144 1.00 84.69 299 GLU A CA 1
ATOM 2301 C C . GLU A 1 299 ? -17.125 -6.251 13.775 1.00 84.69 299 GLU A C 1
ATOM 2303 O O . GLU A 1 299 ? -16.068 -5.985 13.198 1.00 84.69 299 GLU A O 1
ATOM 2308 N N . GLY A 1 300 ? -17.433 -5.694 14.950 1.00 82.44 300 GLY A N 1
ATOM 2309 C CA . GLY A 1 300 ? -16.652 -4.611 15.549 1.00 82.44 300 GLY A CA 1
ATOM 2310 C C . GLY A 1 300 ? -16.754 -3.293 14.772 1.00 82.44 300 GLY A C 1
ATOM 2311 O O . GLY A 1 300 ? -15.812 -2.503 14.754 1.00 82.44 300 GLY A O 1
ATOM 2312 N N . PHE A 1 301 ? -17.863 -3.040 14.084 1.00 87.00 301 PHE A N 1
ATOM 2313 C CA . PHE A 1 301 ? -18.137 -1.728 13.505 1.00 87.00 301 PHE A CA 1
ATOM 2314 C C . PHE A 1 301 ? -18.612 -0.757 14.584 1.00 87.00 301 PHE A C 1
ATOM 2316 O O . PHE A 1 301 ? -19.184 -1.158 15.598 1.00 87.00 301 PHE A O 1
ATOM 2323 N N . ASP A 1 302 ? -18.367 0.531 14.360 1.00 82.50 302 ASP A N 1
ATOM 2324 C CA . ASP A 1 302 ? -18.861 1.564 15.262 1.00 82.50 302 ASP A CA 1
ATOM 2325 C C . ASP A 1 302 ? -20.390 1.632 15.147 1.00 82.50 302 ASP A C 1
ATOM 2327 O O . ASP A 1 302 ? -20.943 1.953 14.095 1.00 82.50 302 ASP A O 1
ATOM 2331 N N . ILE A 1 303 ? -21.079 1.273 16.230 1.00 81.12 303 ILE A N 1
ATOM 2332 C CA . ILE A 1 303 ? -22.545 1.224 16.278 1.00 81.12 303 ILE A CA 1
ATOM 2333 C C . ILE A 1 303 ? -23.133 2.630 16.103 1.00 81.12 303 ILE A C 1
ATOM 2335 O O . ILE A 1 303 ? -24.219 2.762 15.546 1.00 81.12 303 ILE A O 1
ATOM 2339 N N . THR A 1 304 ? -22.407 3.677 16.510 1.00 81.56 304 THR A N 1
ATOM 2340 C CA . THR A 1 304 ? -22.906 5.060 16.485 1.00 81.56 304 THR A CA 1
ATOM 2341 C C . THR A 1 304 ? -23.095 5.615 15.077 1.00 81.56 304 THR A C 1
ATOM 2343 O O . THR A 1 304 ? -23.838 6.574 14.911 1.00 81.56 304 THR A O 1
ATOM 2346 N N . ILE A 1 305 ? -22.468 4.997 14.069 1.00 87.12 305 ILE A N 1
ATOM 2347 C CA . ILE A 1 305 ? -22.602 5.362 12.651 1.00 87.12 305 ILE A CA 1
ATOM 2348 C C . ILE A 1 305 ? -23.493 4.385 11.873 1.00 87.12 305 ILE A C 1
ATOM 2350 O O . ILE A 1 305 ? -23.562 4.454 10.641 1.00 87.12 305 ILE A O 1
ATOM 2354 N N . ALA A 1 306 ? -24.134 3.425 12.549 1.00 86.00 306 ALA A N 1
ATOM 2355 C CA . ALA A 1 306 ? -24.958 2.417 11.889 1.00 86.00 306 ALA A CA 1
ATOM 2356 C C . ALA A 1 306 ? -26.155 3.049 11.168 1.00 86.00 306 ALA A C 1
ATOM 2358 O O . ALA A 1 306 ? -26.496 2.644 10.053 1.00 86.00 306 ALA A O 1
ATOM 2359 N N . ASP A 1 307 ? -26.761 4.069 11.773 1.00 86.19 307 ASP A N 1
ATOM 2360 C CA . ASP A 1 307 ? -27.897 4.792 11.217 1.00 86.19 307 ASP A CA 1
ATOM 2361 C C . ASP A 1 307 ? -27.507 5.602 9.968 1.00 86.19 307 ASP A C 1
ATOM 2363 O O . ASP A 1 307 ? -28.131 5.453 8.913 1.00 86.19 307 ASP A O 1
ATOM 2367 N N . GLU A 1 308 ? -26.413 6.364 10.038 1.00 91.25 308 GLU A N 1
ATOM 2368 C CA . GLU A 1 308 ? -25.856 7.123 8.916 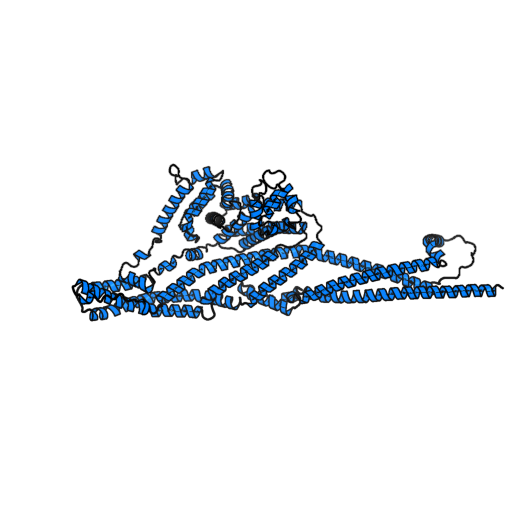1.00 91.25 308 GLU A CA 1
ATOM 2369 C C . GLU A 1 308 ? -25.448 6.201 7.759 1.00 91.25 308 GLU A C 1
ATOM 2371 O O . GLU A 1 308 ? -25.771 6.472 6.599 1.00 91.25 308 GLU A O 1
ATOM 2376 N N . THR A 1 309 ? -24.807 5.066 8.072 1.00 92.75 309 THR A N 1
ATOM 2377 C CA . THR A 1 309 ? -24.394 4.062 7.080 1.00 92.75 309 THR A CA 1
ATOM 2378 C C . THR A 1 309 ? -25.601 3.535 6.311 1.00 92.75 309 THR A C 1
ATOM 2380 O O . THR A 1 309 ? -25.625 3.543 5.077 1.00 92.75 309 THR A O 1
ATOM 2383 N N . VAL A 1 310 ? -26.622 3.064 7.030 1.00 91.81 310 VAL A N 1
ATOM 2384 C CA . VAL A 1 310 ? -27.811 2.469 6.415 1.00 91.81 310 VAL A CA 1
ATOM 2385 C C . VAL A 1 310 ? -28.588 3.522 5.629 1.00 91.81 310 VAL A C 1
ATOM 2387 O O . VAL A 1 310 ? -29.003 3.251 4.501 1.00 91.81 310 VAL A O 1
ATOM 2390 N N . SER A 1 311 ? -28.729 4.732 6.173 1.00 91.25 311 SER A N 1
ATOM 2391 C CA . SER A 1 311 ? -29.369 5.865 5.499 1.00 91.25 311 SER A CA 1
ATOM 2392 C C . SER A 1 311 ? -28.680 6.206 4.172 1.00 91.25 311 SER A C 1
ATOM 2394 O O . SER A 1 311 ? -29.342 6.346 3.137 1.00 91.25 311 SER A O 1
ATOM 2396 N N . GLN A 1 312 ? -27.344 6.239 4.153 1.00 95.38 312 GLN A N 1
ATOM 2397 C CA . GLN A 1 312 ? -26.579 6.504 2.936 1.00 95.38 312 GLN A CA 1
ATOM 2398 C C . GLN A 1 312 ? -26.735 5.383 1.897 1.00 95.38 312 GLN A C 1
ATOM 2400 O O . GLN A 1 312 ? -26.942 5.665 0.715 1.00 95.38 312 GLN A O 1
ATOM 2405 N N . VAL A 1 313 ? -26.705 4.111 2.313 1.00 95.12 313 VAL A N 1
ATOM 2406 C CA . VAL A 1 313 ? -26.914 2.978 1.392 1.00 95.12 313 VAL A CA 1
ATOM 2407 C C . VAL A 1 313 ? -28.342 2.974 0.834 1.00 95.12 313 VAL A C 1
ATOM 2409 O O . VAL A 1 313 ? -28.535 2.729 -0.357 1.00 95.12 313 VAL A O 1
ATOM 2412 N N . VAL A 1 314 ? -29.351 3.301 1.646 1.00 93.25 314 VAL A N 1
ATOM 2413 C CA . VAL A 1 314 ? -30.740 3.459 1.181 1.00 93.25 314 VAL A CA 1
ATOM 2414 C C . VAL A 1 314 ? -30.861 4.625 0.200 1.00 93.25 314 VAL A C 1
ATOM 2416 O O . VAL A 1 314 ? -31.533 4.479 -0.819 1.00 93.25 314 VAL A O 1
ATOM 2419 N N . THR A 1 315 ? -30.159 5.734 0.436 1.00 94.25 315 THR A N 1
ATOM 2420 C CA . THR A 1 315 ? -30.097 6.869 -0.500 1.00 94.25 315 THR A CA 1
ATOM 2421 C C . THR A 1 315 ? -29.508 6.440 -1.847 1.00 94.25 315 THR A C 1
ATOM 2423 O O . THR A 1 315 ? -30.068 6.745 -2.900 1.00 94.25 315 THR A O 1
ATOM 2426 N N . TRP A 1 316 ? -28.433 5.646 -1.848 1.00 96.38 316 TRP A N 1
ATOM 2427 C CA . TRP A 1 316 ? -27.885 5.067 -3.080 1.00 96.38 316 TRP A CA 1
ATOM 2428 C C . TRP A 1 316 ? -28.877 4.147 -3.800 1.00 96.38 316 TRP A C 1
ATOM 2430 O O . TRP A 1 316 ? -28.945 4.157 -5.031 1.00 96.38 316 TRP A O 1
ATOM 2440 N N . ILE A 1 317 ? -29.681 3.382 -3.055 1.00 95.19 317 ILE A N 1
ATOM 2441 C CA . ILE A 1 317 ? -30.766 2.578 -3.629 1.00 95.19 317 ILE A CA 1
ATOM 2442 C C . ILE A 1 317 ? -31.834 3.492 -4.241 1.00 95.19 317 ILE A C 1
ATOM 2444 O O . ILE A 1 317 ? -32.261 3.227 -5.359 1.00 95.19 317 ILE A O 1
ATOM 2448 N N . GLU A 1 318 ? -32.259 4.561 -3.563 1.00 93.12 318 GLU A N 1
ATOM 2449 C CA . GLU A 1 318 ? -33.251 5.523 -4.071 1.00 93.12 318 GLU A CA 1
ATOM 2450 C C . GLU A 1 318 ? -32.808 6.201 -5.374 1.00 93.12 318 GLU A C 1
ATOM 2452 O O . GLU A 1 318 ? -33.633 6.399 -6.270 1.00 93.12 318 GLU A O 1
ATOM 2457 N N . MET A 1 319 ? -31.515 6.514 -5.495 1.00 93.25 319 MET A N 1
ATOM 2458 C CA . MET A 1 319 ? -30.927 7.127 -6.689 1.00 93.25 319 MET A CA 1
ATOM 2459 C C . MET A 1 319 ? -30.794 6.158 -7.873 1.00 93.25 319 MET A C 1
ATOM 2461 O O . MET A 1 319 ? -30.649 6.605 -9.009 1.00 93.25 319 MET A O 1
ATOM 2465 N N . SER A 1 320 ? -30.850 4.843 -7.641 1.00 94.25 320 SER A N 1
ATOM 2466 C CA . SER A 1 320 ? -30.763 3.842 -8.707 1.00 94.25 320 SER A CA 1
ATOM 2467 C C . SER A 1 320 ? -32.060 3.754 -9.519 1.00 94.25 320 SER A C 1
ATOM 2469 O O . SER A 1 320 ? -33.165 3.688 -8.972 1.00 94.25 320 SER A O 1
ATOM 2471 N N . ASP A 1 321 ? -31.928 3.594 -10.839 1.00 91.75 321 ASP A N 1
ATOM 2472 C CA . ASP A 1 321 ? -33.050 3.326 -11.752 1.00 91.75 321 ASP A CA 1
ATOM 2473 C C . ASP A 1 321 ? -33.849 2.064 -11.368 1.00 91.75 321 ASP A C 1
ATOM 2475 O O . ASP A 1 321 ? -35.051 1.960 -11.634 1.00 91.75 321 ASP A O 1
ATOM 2479 N N . PHE A 1 322 ? -33.198 1.106 -10.700 1.00 91.50 322 PHE A N 1
ATOM 2480 C CA . PHE A 1 322 ? -33.794 -0.150 -10.234 1.00 91.50 322 PHE A CA 1
ATOM 2481 C C . PHE A 1 322 ? -34.303 -0.071 -8.783 1.00 91.50 322 PHE A C 1
ATOM 2483 O O . PHE A 1 322 ? -34.995 -0.980 -8.308 1.00 91.50 322 PHE A O 1
ATOM 2490 N N . GLY A 1 323 ? -34.016 1.033 -8.090 1.00 86.94 323 GLY A N 1
ATOM 2491 C CA . GLY A 1 323 ? -34.278 1.246 -6.671 1.00 86.94 323 GLY A CA 1
ATOM 2492 C C . GLY A 1 323 ? -35.741 1.148 -6.272 1.00 86.94 323 GLY A C 1
ATOM 2493 O O . GLY A 1 323 ? -36.081 0.475 -5.303 1.00 86.94 323 GLY A O 1
ATOM 2494 N N . LYS A 1 324 ? -36.649 1.746 -7.055 1.00 86.19 324 LYS A N 1
ATOM 2495 C CA . LYS A 1 324 ? -38.088 1.804 -6.720 1.00 86.19 324 LYS A CA 1
ATOM 2496 C C . LYS A 1 324 ? -38.709 0.424 -6.487 1.00 86.19 324 LYS A C 1
ATOM 2498 O O . LYS A 1 324 ? -39.516 0.253 -5.576 1.00 86.19 324 LYS A O 1
ATOM 2503 N N . ALA A 1 325 ? -38.333 -0.571 -7.292 1.00 84.00 325 ALA A N 1
ATOM 2504 C CA . ALA A 1 325 ? -38.832 -1.938 -7.143 1.00 84.00 325 ALA A CA 1
ATOM 2505 C C . ALA A 1 325 ? -38.216 -2.660 -5.933 1.00 84.00 325 ALA A C 1
ATOM 2507 O O . ALA A 1 325 ? -38.876 -3.500 -5.317 1.00 84.00 325 ALA A O 1
ATOM 2508 N N . ALA A 1 326 ? -36.966 -2.334 -5.593 1.00 82.25 326 ALA A N 1
ATOM 2509 C CA . ALA A 1 326 ? -36.278 -2.868 -4.425 1.00 82.25 326 ALA A CA 1
ATOM 2510 C C . ALA A 1 326 ? -36.840 -2.277 -3.119 1.00 82.25 326 ALA A C 1
ATOM 2512 O O . ALA A 1 326 ? -37.182 -3.019 -2.199 1.00 82.25 326 ALA A O 1
ATOM 2513 N N . LEU A 1 327 ? -37.055 -0.961 -3.076 1.00 81.19 327 LEU A N 1
ATOM 2514 C CA . LEU A 1 327 ? -37.614 -0.248 -1.922 1.00 81.19 327 LEU A CA 1
ATOM 2515 C C . LEU A 1 327 ? -39.027 -0.721 -1.568 1.00 81.19 327 LEU A C 1
ATOM 2517 O O . LEU A 1 327 ? -39.342 -0.908 -0.397 1.00 81.19 327 LEU A O 1
ATOM 2521 N N . LEU A 1 328 ? -39.858 -1.039 -2.567 1.00 79.56 328 LEU A N 1
ATOM 2522 C CA . LEU A 1 328 ? -41.181 -1.638 -2.337 1.00 79.56 328 LEU A CA 1
ATOM 2523 C C . LEU A 1 328 ? -41.125 -2.983 -1.591 1.00 79.56 328 LEU A C 1
ATOM 2525 O O . LEU A 1 328 ? -42.103 -3.362 -0.951 1.00 79.56 328 LEU A O 1
ATOM 2529 N N . LYS A 1 329 ? -40.002 -3.708 -1.664 1.00 75.62 329 LYS A N 1
ATOM 2530 C CA . LYS A 1 329 ? -39.779 -4.961 -0.925 1.00 75.62 329 LYS A CA 1
ATOM 2531 C C . LYS A 1 329 ? -39.144 -4.729 0.451 1.00 75.62 329 LYS A C 1
ATOM 2533 O O . LYS A 1 329 ? -39.430 -5.504 1.361 1.00 75.62 329 LYS A O 1
ATOM 2538 N N . LEU A 1 330 ? -38.344 -3.668 0.609 1.00 67.75 330 LEU A N 1
ATOM 2539 C CA . LEU A 1 330 ? -37.853 -3.167 1.906 1.00 67.75 330 LEU A CA 1
ATOM 2540 C C . LEU A 1 330 ? -38.975 -2.588 2.780 1.00 67.75 330 LEU A C 1
ATOM 2542 O O . LEU A 1 330 ? -38.833 -2.540 3.998 1.00 67.75 330 LEU A O 1
ATOM 2546 N N . ALA A 1 331 ? -40.105 -2.200 2.177 1.00 55.75 331 ALA A N 1
ATOM 2547 C CA . ALA A 1 331 ? -41.251 -1.536 2.803 1.00 55.75 331 ALA A CA 1
ATOM 2548 C C . ALA A 1 331 ? -42.061 -2.388 3.814 1.00 55.75 331 ALA A C 1
ATOM 2550 O O . ALA A 1 331 ? -43.296 -2.355 3.833 1.00 55.75 331 ALA A O 1
ATOM 2551 N N . LYS A 1 332 ? -41.390 -3.133 4.700 1.00 62.91 332 LYS A N 1
ATOM 2552 C CA . LYS A 1 332 ? -41.938 -3.444 6.030 1.00 62.91 332 LYS A CA 1
ATOM 2553 C C . LYS A 1 332 ? -42.067 -2.164 6.872 1.00 62.91 332 LYS A C 1
ATOM 2555 O O . LYS A 1 332 ? -42.980 -2.083 7.690 1.00 62.91 332 LYS A O 1
ATOM 2560 N N . VAL A 1 333 ? -41.237 -1.153 6.594 1.00 56.97 333 VAL A N 1
ATOM 2561 C CA . VAL A 1 333 ? -41.365 0.227 7.086 1.00 56.97 333 VAL A CA 1
ATOM 2562 C C . VAL A 1 333 ? -42.107 1.062 6.051 1.00 56.97 333 VAL A C 1
ATOM 2564 O O . VAL A 1 333 ? -41.700 1.133 4.892 1.00 56.97 333 VAL A O 1
ATOM 2567 N N . LYS A 1 334 ? -43.221 1.678 6.447 1.00 61.31 334 LYS A N 1
ATOM 2568 C CA . LYS A 1 334 ? -43.929 2.641 5.597 1.00 61.31 334 LYS A CA 1
ATOM 2569 C C . LYS A 1 334 ? -43.478 4.049 5.981 1.00 61.31 334 LYS A C 1
ATOM 2571 O O . LYS A 1 334 ? -43.718 4.411 7.132 1.00 61.31 334 LYS A O 1
ATOM 2576 N N . PRO A 1 335 ? -42.892 4.836 5.063 1.00 63.25 335 PRO A N 1
ATOM 2577 C CA . PRO A 1 335 ? -42.574 6.225 5.356 1.00 63.25 335 PRO A CA 1
ATOM 2578 C C . PRO A 1 335 ? -43.849 7.020 5.660 1.00 63.25 335 PRO A C 1
ATOM 2580 O O . PRO A 1 335 ? -44.904 6.796 5.052 1.00 63.25 335 PRO A O 1
ATOM 2583 N N . SER A 1 336 ? -43.754 7.941 6.619 1.00 69.62 336 SER A N 1
ATOM 2584 C CA . SER A 1 336 ? -44.801 8.920 6.920 1.00 69.62 336 SER A CA 1
ATOM 2585 C C . SER A 1 336 ? -45.057 9.831 5.714 1.00 69.62 336 SER A C 1
ATOM 2587 O O . SER A 1 336 ? -44.206 9.975 4.837 1.00 69.62 336 SER A O 1
ATOM 2589 N N . ASN A 1 337 ? -46.212 10.506 5.660 1.00 60.00 337 ASN A N 1
ATOM 2590 C CA . ASN A 1 337 ? -46.469 11.500 4.610 1.00 60.00 337 ASN A CA 1
ATOM 2591 C C . ASN A 1 337 ? -45.384 12.595 4.619 1.00 60.00 337 ASN A C 1
ATOM 2593 O O . ASN A 1 337 ? -45.366 13.427 5.522 1.00 60.00 337 ASN A O 1
ATOM 2597 N N . GLY A 1 338 ? -44.536 12.609 3.586 1.00 66.06 338 GLY A N 1
ATOM 2598 C CA . GLY A 1 338 ? -43.467 13.596 3.395 1.00 66.06 338 GLY A CA 1
ATOM 2599 C C . GLY A 1 338 ? -42.068 13.157 3.840 1.00 66.06 338 GLY A C 1
ATOM 2600 O O . GLY A 1 338 ? -41.140 13.923 3.621 1.00 66.06 338 GLY A O 1
ATOM 2601 N N . GLN A 1 339 ? -41.920 11.959 4.412 1.00 73.00 339 GLN A N 1
ATOM 2602 C CA . GLN A 1 339 ? -40.641 11.392 4.854 1.00 73.00 339 GLN A CA 1
ATOM 2603 C C . GLN A 1 339 ? -40.001 10.561 3.724 1.00 73.00 339 GLN A C 1
ATOM 2605 O O . GLN A 1 339 ? -40.721 9.880 2.981 1.00 73.00 339 GLN A O 1
ATOM 2610 N N . THR A 1 340 ? -38.675 10.605 3.570 1.00 76.44 340 THR A N 1
ATOM 2611 C CA . THR A 1 340 ? -37.943 9.716 2.639 1.00 76.44 340 THR A CA 1
ATOM 2612 C C . THR A 1 340 ? -37.906 8.279 3.176 1.00 76.44 340 THR A C 1
ATOM 2614 O O . THR A 1 340 ? -38.188 8.046 4.357 1.00 76.44 340 THR A O 1
ATOM 2617 N N . PHE A 1 341 ? -37.585 7.275 2.344 1.00 66.69 341 PHE A N 1
ATOM 2618 C CA . PHE A 1 341 ? -37.410 5.922 2.893 1.00 66.69 341 PHE A CA 1
ATOM 2619 C C . PHE A 1 341 ? -36.195 5.866 3.816 1.00 66.69 341 PHE A C 1
ATOM 2621 O O . PHE A 1 341 ? -36.265 5.171 4.825 1.00 66.69 341 PHE A O 1
ATOM 2628 N N . ALA A 1 342 ? -35.133 6.619 3.512 1.00 72.00 342 ALA A N 1
ATOM 2629 C CA . ALA A 1 342 ? -33.955 6.730 4.367 1.00 72.00 342 ALA A CA 1
ATOM 2630 C C . ALA A 1 342 ? -34.318 7.230 5.778 1.00 72.00 342 ALA A C 1
ATOM 2632 O O . ALA A 1 342 ? -33.982 6.576 6.760 1.00 72.00 342 ALA A O 1
ATOM 2633 N N . GLU A 1 343 ? -35.100 8.308 5.883 1.00 74.38 343 GLU A N 1
ATOM 2634 C CA . GLU A 1 343 ? -35.559 8.860 7.167 1.00 74.38 343 GLU A CA 1
ATOM 2635 C C . GLU A 1 343 ? -36.467 7.893 7.944 1.00 74.38 343 GLU A C 1
ATOM 2637 O O . GLU A 1 343 ? -36.409 7.826 9.168 1.00 74.38 343 GLU A O 1
ATOM 2642 N N . ALA A 1 344 ? -37.337 7.150 7.255 1.00 68.38 344 ALA A N 1
ATOM 2643 C CA . ALA A 1 344 ? -38.225 6.190 7.913 1.00 68.38 344 ALA A CA 1
ATOM 2644 C C . ALA A 1 344 ? -37.462 4.965 8.436 1.00 68.38 344 ALA A C 1
ATOM 2646 O O . ALA A 1 344 ? -37.814 4.389 9.465 1.00 68.38 344 ALA A O 1
ATOM 2647 N N . TYR A 1 345 ? -36.423 4.558 7.711 1.00 70.25 345 TYR A N 1
ATOM 2648 C CA . TYR A 1 345 ? -35.573 3.438 8.085 1.00 70.25 345 TYR A CA 1
ATOM 2649 C C . TYR A 1 345 ? -34.603 3.818 9.212 1.00 70.25 345 TYR A C 1
ATOM 2651 O O . TYR A 1 345 ? -34.393 3.015 10.117 1.00 70.25 345 TYR A O 1
ATOM 2659 N N . ASP A 1 346 ? -34.100 5.056 9.213 1.00 73.06 346 ASP A N 1
ATOM 2660 C CA . ASP A 1 346 ? -33.318 5.650 10.304 1.00 73.06 346 ASP A CA 1
ATOM 2661 C C . ASP A 1 346 ? -34.055 5.552 11.656 1.00 73.06 346 ASP A C 1
ATOM 2663 O O . ASP A 1 346 ? -33.527 5.020 12.635 1.00 73.06 346 ASP A O 1
ATOM 2667 N N . GLU A 1 347 ? -35.336 5.941 11.701 1.00 74.75 347 GLU A N 1
ATOM 2668 C CA . GLU A 1 347 ? -36.161 5.797 12.911 1.00 74.75 347 GLU A CA 1
ATOM 2669 C C . GLU A 1 347 ? -36.310 4.333 13.367 1.00 74.75 347 GLU A C 1
ATOM 2671 O O . GLU A 1 347 ? -36.334 4.054 14.572 1.00 74.75 347 GLU A O 1
ATOM 2676 N N . GLU A 1 348 ? -36.398 3.376 12.434 1.00 75.19 348 GLU A N 1
ATOM 2677 C CA . GLU A 1 348 ? -36.479 1.954 12.782 1.00 75.19 348 GLU A CA 1
ATOM 2678 C C . GLU A 1 348 ? -35.148 1.424 13.333 1.00 75.19 348 GLU A C 1
ATOM 2680 O O . GLU A 1 348 ? -35.154 0.702 14.336 1.00 75.19 348 GLU A O 1
ATOM 2685 N N . VAL A 1 349 ? -34.016 1.788 12.722 1.00 74.06 349 VAL A N 1
ATOM 2686 C CA . VAL A 1 349 ? -32.679 1.391 13.189 1.00 74.06 349 VAL A CA 1
ATOM 2687 C C . VAL A 1 349 ? -32.432 1.944 14.588 1.00 74.06 349 VAL A C 1
ATOM 2689 O O . VAL A 1 349 ? -32.116 1.162 15.483 1.00 74.06 349 VAL A O 1
ATOM 2692 N N . LYS A 1 350 ? -32.723 3.228 14.832 1.00 76.94 350 LYS A N 1
ATOM 2693 C CA . LYS A 1 350 ? -32.665 3.836 16.174 1.00 76.94 350 LYS A CA 1
ATOM 2694 C C . LYS A 1 350 ? -33.536 3.092 17.183 1.00 76.94 350 LYS A C 1
ATOM 2696 O O . LYS A 1 350 ? -33.118 2.815 18.307 1.00 76.94 350 LYS A O 1
ATOM 2701 N N . ALA A 1 351 ? -34.745 2.689 16.793 1.00 75.19 351 ALA A N 1
ATOM 2702 C CA . ALA A 1 351 ? -35.613 1.899 17.664 1.00 75.19 351 ALA A CA 1
ATOM 2703 C C . ALA A 1 351 ? -35.057 0.489 17.950 1.00 75.19 351 ALA A C 1
ATOM 2705 O O . ALA A 1 351 ? -35.260 -0.042 19.049 1.00 75.19 351 ALA A O 1
ATOM 2706 N N . ARG A 1 352 ? -34.381 -0.142 16.979 1.00 76.69 352 ARG A N 1
ATOM 2707 C CA . ARG A 1 352 ? -33.699 -1.437 17.150 1.00 76.69 352 ARG A CA 1
ATOM 2708 C C . ARG A 1 352 ? -32.461 -1.297 18.029 1.00 76.69 352 ARG A C 1
ATOM 2710 O O . ARG A 1 352 ? -32.268 -2.143 18.896 1.00 76.69 352 ARG A O 1
ATOM 2717 N N . GLU A 1 353 ? -31.689 -0.233 17.860 1.00 72.25 353 GLU A N 1
ATOM 2718 C CA . GLU A 1 353 ? -30.516 0.094 18.667 1.00 72.25 353 GLU A CA 1
ATOM 2719 C C . GLU A 1 353 ? -30.903 0.296 20.129 1.00 72.25 353 GLU A C 1
ATOM 2721 O O . GLU A 1 353 ? -30.402 -0.413 20.992 1.00 72.25 353 GLU A O 1
ATOM 2726 N N . VAL A 1 354 ? -31.902 1.136 20.416 1.00 74.12 354 VAL A N 1
ATOM 2727 C CA . VAL A 1 354 ? -32.395 1.341 21.789 1.00 74.12 354 VAL A CA 1
ATOM 2728 C C . VAL A 1 354 ? -32.846 0.022 22.428 1.00 74.12 354 VAL A C 1
ATOM 2730 O O . VAL A 1 354 ? -32.553 -0.238 23.596 1.00 74.12 354 VAL A O 1
ATOM 2733 N N . LYS A 1 355 ? -33.534 -0.850 21.676 1.00 77.88 355 LYS A N 1
ATOM 2734 C CA . LYS A 1 355 ? -33.933 -2.181 22.166 1.00 77.88 355 LYS A CA 1
ATOM 2735 C C . LYS A 1 355 ? -32.740 -3.102 22.393 1.00 77.88 355 LYS A C 1
ATOM 2737 O O . LYS A 1 355 ? -32.733 -3.830 23.382 1.00 77.88 355 LYS A O 1
ATOM 2742 N N . TYR A 1 356 ? -31.769 -3.100 21.486 1.00 73.88 356 TYR A N 1
ATOM 2743 C CA . TYR A 1 356 ? -30.560 -3.908 21.586 1.00 73.88 356 TYR A CA 1
ATOM 2744 C C . TYR A 1 356 ? -29.724 -3.476 22.790 1.00 73.88 356 TYR A C 1
ATOM 2746 O O . TYR A 1 356 ? -29.373 -4.322 23.614 1.00 73.88 356 TYR A O 1
ATOM 2754 N N . SER A 1 357 ? -29.515 -2.169 22.952 1.00 69.12 357 SER A N 1
ATOM 2755 C CA . SER A 1 357 ? -28.799 -1.577 24.076 1.00 69.12 357 SER A CA 1
ATOM 2756 C C . SER A 1 357 ? -29.502 -1.846 25.405 1.00 69.12 357 SER A C 1
ATOM 2758 O O . SER A 1 357 ? -28.851 -2.201 26.386 1.00 69.12 357 SER A O 1
ATOM 2760 N N . ALA A 1 358 ? -30.837 -1.795 25.437 1.00 66.81 358 ALA A N 1
ATOM 2761 C CA . ALA A 1 358 ? -31.614 -2.195 26.610 1.00 66.81 358 ALA A CA 1
ATOM 2762 C C . ALA A 1 358 ? -31.515 -3.705 26.914 1.00 66.81 358 ALA A C 1
ATOM 2764 O O . ALA A 1 358 ? -31.457 -4.090 28.079 1.00 66.81 358 ALA A O 1
ATOM 2765 N N . ALA A 1 359 ? -31.494 -4.566 25.890 1.00 67.31 359 ALA A N 1
ATOM 2766 C CA . ALA A 1 359 ? -31.440 -6.022 26.051 1.00 67.31 359 ALA A CA 1
ATOM 2767 C C . ALA A 1 359 ? -30.055 -6.543 26.468 1.00 67.31 359 ALA A C 1
ATOM 2769 O O . ALA A 1 359 ? -29.974 -7.525 27.203 1.00 67.31 359 ALA A O 1
ATOM 2770 N N . HIS A 1 360 ? -28.983 -5.885 26.022 1.00 63.34 360 HIS A N 1
ATOM 2771 C CA . HIS A 1 360 ? -27.597 -6.259 26.328 1.00 63.34 360 HIS A CA 1
ATOM 2772 C C . HIS A 1 360 ? -27.009 -5.463 27.496 1.00 63.34 360 HIS A C 1
ATOM 2774 O O . HIS A 1 360 ? -25.843 -5.641 27.829 1.00 63.34 360 HIS A O 1
ATOM 2780 N N . GLY A 1 361 ? -27.810 -4.602 28.135 1.00 56.53 361 GLY A N 1
ATOM 2781 C CA . GLY A 1 361 ? -27.350 -3.783 29.253 1.00 56.53 361 GLY A CA 1
ATOM 2782 C C . GLY A 1 361 ? -26.285 -2.756 28.861 1.00 56.53 361 GLY A C 1
ATOM 2783 O O . GLY A 1 361 ? -25.567 -2.301 29.738 1.00 56.53 361 GLY A O 1
ATOM 2784 N N . LEU A 1 362 ? -26.204 -2.381 27.577 1.00 56.28 362 LEU A N 1
ATOM 2785 C CA . LEU A 1 362 ? -25.345 -1.295 27.076 1.00 56.28 362 LEU A CA 1
ATOM 2786 C C . LEU A 1 362 ? -25.891 0.095 27.460 1.00 56.28 362 LEU A C 1
ATOM 2788 O O . LEU A 1 362 ? -25.265 1.114 27.197 1.00 56.28 362 LEU A O 1
ATOM 2792 N N . GLY A 1 363 ? -27.078 0.163 28.073 1.00 49.50 363 GLY A N 1
ATOM 2793 C CA . GLY A 1 363 ? -27.511 1.353 28.799 1.00 49.50 363 GLY A CA 1
ATOM 2794 C C . GLY A 1 363 ? -26.836 1.400 30.167 1.00 49.50 363 GLY A C 1
ATOM 2795 O O . GLY A 1 363 ? -27.119 0.523 30.979 1.00 49.50 363 GLY A O 1
ATOM 2796 N N . THR A 1 364 ? -25.981 2.407 30.389 1.00 49.22 364 THR A N 1
ATOM 2797 C CA . THR A 1 364 ? -25.213 2.713 31.618 1.00 49.22 364 THR A CA 1
ATOM 2798 C C . THR A 1 364 ? -25.463 1.755 32.801 1.00 49.22 364 THR A C 1
ATOM 2800 O O . THR A 1 364 ? -26.156 2.094 33.771 1.00 49.22 364 THR A O 1
ATOM 2803 N N . PRO A 1 365 ? -24.855 0.550 32.792 1.00 48.03 365 PRO A N 1
ATOM 2804 C CA . PRO A 1 365 ? -24.868 -0.348 33.950 1.00 48.03 365 PRO A CA 1
ATOM 2805 C C . PRO A 1 365 ? -24.161 0.281 35.169 1.00 48.03 365 PRO A C 1
ATOM 2807 O O . PRO A 1 365 ? -24.300 -0.201 36.301 1.00 48.03 365 PRO A O 1
ATOM 2810 N N . GLU A 1 366 ? -23.476 1.412 34.954 1.00 49.16 366 GLU A N 1
ATOM 2811 C CA . GLU A 1 366 ? -22.872 2.290 35.955 1.00 49.16 366 GLU A CA 1
ATOM 2812 C C . GLU A 1 366 ? -23.810 2.660 37.115 1.00 49.16 366 GLU A C 1
ATOM 2814 O O . GLU A 1 366 ? -23.331 2.819 38.240 1.00 49.16 366 GLU A O 1
ATOM 2819 N N . ALA A 1 367 ? -25.128 2.757 36.884 1.00 48.69 367 ALA A N 1
ATOM 2820 C CA . ALA A 1 367 ? -26.096 3.130 37.923 1.00 48.69 367 ALA A CA 1
ATOM 2821 C C . ALA A 1 367 ? -26.626 1.939 38.749 1.00 48.69 367 ALA A C 1
ATOM 2823 O O . ALA A 1 367 ? -27.053 2.119 39.887 1.00 48.69 367 ALA A O 1
ATOM 2824 N N . ASN A 1 368 ? -26.590 0.712 38.215 1.00 53.94 368 ASN A N 1
ATOM 2825 C CA . ASN A 1 368 ? -27.248 -0.442 38.846 1.00 53.94 368 ASN A CA 1
ATOM 2826 C C . ASN A 1 368 ? -26.304 -1.352 39.646 1.00 53.94 368 ASN A C 1
ATOM 2828 O O . ASN A 1 368 ? -26.774 -2.247 40.333 1.00 53.94 368 ASN A O 1
ATOM 2832 N N . SER A 1 369 ? -24.987 -1.155 39.593 1.00 63.53 369 SER A N 1
ATOM 2833 C CA . SER A 1 369 ? -24.036 -2.032 40.306 1.00 63.53 369 SER A CA 1
ATOM 2834 C C . SER A 1 369 ? -23.719 -1.560 41.733 1.00 63.53 369 SER A C 1
ATOM 2836 O O . SER A 1 369 ? -23.317 -2.354 42.591 1.00 63.53 369 SER A O 1
ATOM 2838 N N . TYR A 1 370 ? -23.905 -0.264 41.998 1.00 76.44 370 TYR A N 1
ATOM 2839 C CA . TYR A 1 370 ? -23.517 0.416 43.236 1.00 76.44 370 TYR A CA 1
ATOM 2840 C C . TYR A 1 370 ? -24.758 0.942 43.967 1.00 76.44 370 TYR A C 1
ATOM 2842 O O . TYR A 1 370 ? -24.947 2.138 44.111 1.00 76.44 370 TYR A O 1
ATOM 2850 N N . HIS A 1 371 ? -25.633 0.045 44.429 1.00 79.25 371 HIS A N 1
ATOM 2851 C CA . HIS A 1 371 ? -26.900 0.427 45.078 1.00 79.25 371 HIS A CA 1
ATOM 2852 C C . HIS A 1 371 ? -26.751 1.137 46.437 1.00 79.25 371 HIS A C 1
ATOM 2854 O O . HIS A 1 371 ? -27.747 1.572 47.012 1.00 79.25 371 HIS A O 1
ATOM 2860 N N . THR A 1 372 ? -25.536 1.197 46.982 1.00 85.62 372 THR A N 1
ATOM 2861 C CA . THR A 1 372 ? -25.236 1.714 48.318 1.00 85.62 372 THR A CA 1
ATOM 2862 C C . THR A 1 372 ? -24.387 2.974 48.241 1.00 85.62 372 THR A C 1
ATOM 2864 O O . THR A 1 372 ? -23.467 3.067 47.426 1.00 85.62 372 THR A O 1
ATOM 2867 N N . GLN A 1 373 ? -24.661 3.941 49.122 1.00 86.19 373 GLN A N 1
ATOM 2868 C CA . GLN A 1 373 ? -23.975 5.237 49.119 1.00 86.19 373 GLN A CA 1
ATOM 2869 C C . GLN A 1 373 ? -22.472 5.061 49.388 1.00 86.19 373 GLN A C 1
ATOM 2871 O O . GLN A 1 373 ? -21.639 5.728 48.769 1.00 86.19 373 GLN A O 1
ATOM 2876 N N . ALA A 1 374 ? -22.110 4.106 50.254 1.00 86.31 374 ALA A N 1
ATOM 2877 C CA . ALA A 1 374 ? -20.719 3.731 50.477 1.00 86.31 374 ALA A CA 1
ATOM 2878 C C . ALA A 1 374 ? -20.060 3.116 49.231 1.00 86.31 374 ALA A C 1
ATOM 2880 O O . ALA A 1 374 ? -18.892 3.391 48.971 1.00 86.31 374 ALA A O 1
ATOM 2881 N N . ALA A 1 375 ? -20.778 2.320 48.430 1.00 86.56 375 ALA A N 1
ATOM 2882 C CA . ALA A 1 375 ? -20.221 1.741 47.207 1.00 86.56 375 ALA A CA 1
ATOM 2883 C C . ALA A 1 375 ? -20.003 2.796 46.110 1.00 86.56 375 ALA A C 1
ATOM 2885 O O . ALA A 1 375 ? -18.973 2.760 45.438 1.00 86.56 375 ALA A O 1
ATOM 2886 N N . GLU A 1 376 ? -20.915 3.763 45.962 1.00 85.50 376 GLU A N 1
ATOM 2887 C CA . GLU A 1 376 ? -20.729 4.906 45.056 1.00 85.50 376 GLU A CA 1
ATOM 2888 C C . GLU A 1 376 ? -19.539 5.776 45.476 1.00 85.50 376 GLU A C 1
ATOM 2890 O O . GLU A 1 376 ? -18.714 6.143 44.641 1.00 85.50 376 GLU A O 1
ATOM 2895 N N . ARG A 1 377 ? -19.402 6.067 46.777 1.00 85.75 377 ARG A N 1
ATOM 2896 C CA . ARG A 1 377 ? -18.241 6.784 47.332 1.00 85.75 377 ARG A CA 1
ATOM 2897 C C . ARG A 1 377 ? -16.938 6.026 47.077 1.00 85.75 377 ARG A C 1
ATOM 2899 O O . ARG A 1 377 ? -15.989 6.623 46.575 1.00 85.75 377 ARG A O 1
ATOM 2906 N N . LEU A 1 378 ? -16.903 4.723 47.370 1.00 86.31 378 LEU A N 1
ATOM 2907 C CA . LEU A 1 378 ? -15.752 3.856 47.101 1.00 86.31 378 LEU A CA 1
ATOM 2908 C C . LEU A 1 378 ? -15.371 3.882 45.612 1.00 86.31 378 LEU A C 1
ATOM 2910 O O . LEU A 1 378 ? -14.196 4.031 45.295 1.00 86.31 378 LEU A O 1
ATOM 2914 N N . ARG A 1 379 ? -16.343 3.803 44.693 1.00 86.94 379 ARG A N 1
ATOM 2915 C CA . ARG A 1 379 ? -16.107 3.941 43.244 1.00 86.94 379 ARG A CA 1
ATOM 2916 C C . ARG A 1 379 ? -15.544 5.315 42.891 1.00 86.94 379 ARG A C 1
ATOM 2918 O O . ARG A 1 379 ? -14.547 5.406 42.183 1.00 86.94 379 ARG A O 1
ATOM 2925 N N . ASN A 1 380 ? -16.170 6.383 43.378 1.00 85.06 380 ASN A N 1
ATOM 2926 C CA . ASN A 1 380 ? -15.786 7.748 43.029 1.00 85.06 380 ASN A CA 1
ATOM 2927 C C . ASN A 1 380 ? -14.360 8.077 43.481 1.00 85.06 380 ASN A C 1
ATOM 2929 O O . ASN A 1 380 ? -13.617 8.708 42.736 1.00 85.06 380 ASN A O 1
ATOM 2933 N N . VAL A 1 381 ? -13.969 7.606 44.665 1.00 84.56 381 VAL A N 1
ATOM 2934 C CA . VAL A 1 381 ? -12.644 7.868 45.234 1.00 84.56 381 VAL A CA 1
ATOM 2935 C C . VAL A 1 381 ? -11.582 6.910 44.681 1.00 84.56 381 VAL A C 1
ATOM 2937 O O . VAL A 1 381 ? -10.491 7.359 44.346 1.00 84.56 381 VAL A O 1
ATOM 2940 N N . LEU A 1 382 ? -11.873 5.609 44.550 1.00 83.81 382 LEU A N 1
ATOM 2941 C CA . LEU A 1 382 ? -10.864 4.618 44.139 1.00 83.81 382 LEU A CA 1
ATOM 2942 C C . LEU A 1 382 ? -10.702 4.485 42.620 1.00 83.81 382 LEU A C 1
ATOM 2944 O O . LEU A 1 382 ? -9.607 4.150 42.174 1.00 83.81 382 LEU A O 1
ATOM 2948 N N . LEU A 1 383 ? -11.766 4.715 41.844 1.00 80.88 383 LEU A N 1
ATOM 2949 C CA . LEU A 1 383 ? -11.797 4.556 40.380 1.00 80.88 383 LEU A CA 1
ATOM 2950 C C . LEU A 1 383 ? -12.037 5.883 39.636 1.00 80.88 383 LEU A C 1
ATOM 2952 O O . LEU A 1 383 ? -12.277 5.885 38.433 1.00 80.88 383 LEU A O 1
ATOM 2956 N N . GLY A 1 384 ? -12.024 7.022 40.338 1.00 79.75 384 GLY A N 1
ATOM 2957 C CA . GLY A 1 384 ? -12.225 8.338 39.721 1.00 79.75 384 GLY A CA 1
ATOM 2958 C C . GLY A 1 384 ? -13.642 8.580 39.186 1.00 79.75 384 GLY A C 1
ATOM 2959 O O . GLY A 1 384 ? -13.838 9.432 38.324 1.00 79.75 384 GLY A O 1
ATOM 2960 N N . GLY A 1 385 ? -14.639 7.833 39.673 1.00 75.44 385 GLY A N 1
ATOM 2961 C CA . GLY A 1 385 ? -16.051 8.021 39.312 1.00 75.44 385 GLY A CA 1
ATOM 2962 C C . GLY A 1 385 ? -16.556 7.155 38.166 1.00 75.44 385 GLY A C 1
ATOM 2963 O O . GLY A 1 385 ? -17.769 7.055 38.002 1.00 75.44 385 GLY A O 1
ATOM 2964 N N . SER A 1 386 ? -15.668 6.481 37.438 1.00 72.38 386 SER A N 1
ATOM 2965 C CA . SER A 1 386 ? -16.036 5.501 36.411 1.00 72.38 386 SER A CA 1
ATOM 2966 C C . SER A 1 386 ? -16.142 4.100 37.016 1.00 72.38 386 SER A C 1
ATOM 2968 O O . SER A 1 386 ? -15.400 3.750 37.938 1.00 72.38 386 SER A O 1
ATOM 2970 N N . ALA A 1 387 ? -17.077 3.283 36.529 1.00 72.25 387 ALA A N 1
ATOM 2971 C CA . ALA A 1 387 ? -17.089 1.864 36.883 1.00 72.25 387 ALA A CA 1
ATOM 2972 C C . ALA A 1 387 ? -15.851 1.169 36.287 1.00 72.25 387 ALA A C 1
ATOM 2974 O O . ALA A 1 387 ? -15.383 1.552 35.217 1.00 72.25 387 ALA A O 1
ATOM 2975 N N . ALA A 1 388 ? -15.321 0.116 36.920 1.00 67.94 388 ALA A N 1
ATOM 2976 C CA . ALA A 1 388 ? -14.211 -0.625 36.310 1.00 67.94 388 ALA A CA 1
ATOM 2977 C C . ALA A 1 388 ? -14.660 -1.351 35.029 1.00 67.94 388 ALA A C 1
ATOM 2979 O O . ALA A 1 388 ? -13.850 -1.600 34.144 1.00 67.94 388 ALA A O 1
ATOM 2980 N N . SER A 1 389 ? -15.952 -1.670 34.924 1.00 65.88 389 SER A N 1
ATOM 2981 C CA . SER A 1 389 ? -16.603 -2.148 33.700 1.00 65.88 389 SER A CA 1
ATOM 2982 C C . SER A 1 389 ? -16.706 -1.090 32.599 1.00 65.88 389 SER A C 1
ATOM 2984 O O . SER A 1 389 ? -16.680 -1.468 31.432 1.00 65.88 389 SER A O 1
ATOM 2986 N N . ALA A 1 390 ? -16.722 0.208 32.917 1.00 63.59 390 ALA A N 1
ATOM 2987 C CA . ALA A 1 390 ? -16.720 1.264 31.899 1.00 63.59 390 ALA A CA 1
ATOM 2988 C C . ALA A 1 390 ? -15.416 1.257 31.079 1.00 63.59 390 ALA A C 1
ATOM 2990 O O . ALA A 1 390 ? -15.417 1.566 29.893 1.00 63.59 390 ALA A O 1
ATOM 2991 N N . ALA A 1 391 ? -14.311 0.781 31.666 1.00 57.47 391 ALA A N 1
ATOM 2992 C CA . ALA A 1 391 ? -13.073 0.517 30.932 1.00 57.47 391 ALA A CA 1
ATOM 2993 C C . ALA A 1 391 ? -13.186 -0.656 29.934 1.00 57.47 391 ALA A C 1
ATOM 2995 O O . ALA A 1 391 ? -12.237 -0.926 29.216 1.00 57.47 391 ALA A O 1
ATOM 2996 N N . SER A 1 392 ? -14.306 -1.384 29.861 1.00 55.59 392 SER A N 1
ATOM 2997 C CA . SER A 1 392 ? -14.568 -2.371 28.798 1.00 55.59 392 SER A CA 1
ATOM 2998 C C . SER A 1 392 ? -15.451 -1.834 27.669 1.00 55.59 392 SER A C 1
ATOM 3000 O O . SER A 1 392 ? -15.589 -2.500 26.648 1.00 55.59 392 SER A O 1
ATOM 3002 N N . GLU A 1 393 ? -16.017 -0.636 27.833 1.00 59.06 393 GLU A N 1
ATOM 3003 C CA . GLU A 1 393 ? -16.983 -0.046 26.900 1.00 59.06 393 GLU A CA 1
ATOM 3004 C C . GLU A 1 393 ? -16.339 0.885 25.864 1.00 59.06 393 GLU A C 1
ATOM 3006 O O . GLU A 1 393 ? -17.068 1.518 25.107 1.00 59.06 393 GLU A O 1
ATOM 3011 N N . ASP A 1 394 ? -15.003 0.984 25.793 1.00 62.91 394 ASP A N 1
ATOM 3012 C CA . ASP A 1 394 ? -14.363 1.783 24.739 1.00 62.91 394 ASP A CA 1
ATOM 3013 C C . ASP A 1 394 ? -14.719 1.195 23.363 1.00 62.91 394 ASP A C 1
ATOM 3015 O O . ASP A 1 394 ? -14.299 0.065 23.054 1.00 62.91 394 ASP A O 1
ATOM 3019 N N . PRO A 1 395 ? -15.482 1.937 22.539 1.00 62.94 395 PRO A N 1
ATOM 3020 C CA . PRO A 1 395 ? -15.913 1.468 21.235 1.00 62.94 395 PRO A CA 1
ATOM 3021 C C . PRO A 1 395 ? -14.725 1.143 20.328 1.00 62.94 395 PRO A C 1
ATOM 3023 O O . PRO A 1 395 ? -14.825 0.193 19.558 1.00 62.94 395 PRO A O 1
ATOM 3026 N N . ASP A 1 396 ? -13.577 1.817 20.472 1.00 63.88 396 ASP A N 1
ATOM 3027 C CA . ASP A 1 396 ? -12.383 1.553 19.662 1.00 63.88 396 ASP A CA 1
ATOM 3028 C C . ASP A 1 396 ? -11.726 0.216 20.037 1.00 63.88 396 ASP A C 1
ATOM 3030 O O . ASP A 1 396 ? -11.242 -0.527 19.177 1.00 63.88 396 ASP A O 1
ATOM 3034 N N . ALA A 1 397 ? -11.720 -0.128 21.328 1.00 62.78 397 ALA A N 1
ATOM 3035 C CA . ALA A 1 397 ? -11.181 -1.398 21.812 1.00 62.78 397 ALA A CA 1
ATOM 3036 C C . ALA A 1 397 ? -12.114 -2.571 21.477 1.00 62.78 397 ALA A C 1
ATOM 3038 O O . ALA A 1 397 ? -11.647 -3.635 21.060 1.00 62.78 397 ALA A O 1
ATOM 3039 N N . ALA A 1 398 ? -13.429 -2.367 21.607 1.00 63.12 398 ALA A N 1
ATOM 3040 C CA . ALA A 1 398 ? -14.440 -3.330 21.184 1.00 63.12 398 ALA A CA 1
ATOM 3041 C C . ALA A 1 398 ? -14.407 -3.541 19.662 1.00 63.12 398 ALA A C 1
ATOM 3043 O O . ALA A 1 398 ? -14.442 -4.682 19.205 1.00 63.12 398 ALA A O 1
ATOM 3044 N N . GLN A 1 399 ? -14.231 -2.469 18.884 1.00 65.75 399 GLN A N 1
ATOM 3045 C CA . GLN A 1 399 ? -14.009 -2.520 17.440 1.00 65.75 399 GLN A CA 1
ATOM 3046 C C . GLN A 1 399 ? -12.750 -3.312 17.095 1.00 65.75 399 GLN A C 1
ATOM 3048 O O . GLN A 1 399 ? -12.784 -4.212 16.255 1.00 65.75 399 GLN A O 1
ATOM 3053 N N . ALA A 1 400 ? -11.635 -3.034 17.769 1.00 65.94 400 ALA A N 1
ATOM 3054 C CA . ALA A 1 400 ? -10.392 -3.756 17.543 1.00 65.94 400 ALA A CA 1
ATOM 3055 C C . ALA A 1 400 ? -10.533 -5.260 17.845 1.00 65.94 400 ALA A C 1
ATOM 3057 O O . ALA A 1 400 ? -10.056 -6.087 17.067 1.00 65.94 400 ALA A O 1
ATOM 3058 N N . ALA A 1 401 ? -11.238 -5.627 18.919 1.00 64.44 401 ALA A N 1
ATOM 3059 C CA . ALA A 1 401 ? -11.513 -7.022 19.261 1.00 64.44 401 ALA A CA 1
ATOM 3060 C C . ALA A 1 401 ? -12.500 -7.694 18.281 1.00 64.44 401 ALA A C 1
ATOM 3062 O O . ALA A 1 401 ? -12.269 -8.831 17.862 1.00 64.44 401 ALA A O 1
ATOM 3063 N N . GLY A 1 402 ? -13.564 -6.986 17.890 1.00 64.19 402 GLY A N 1
ATOM 3064 C CA . GLY A 1 402 ? -14.642 -7.464 17.016 1.00 64.19 402 GLY A CA 1
ATOM 3065 C C . GLY A 1 402 ? -14.266 -7.558 15.536 1.00 64.19 402 GLY A C 1
ATOM 3066 O O . GLY A 1 402 ? -14.759 -8.448 14.848 1.00 64.19 402 GLY A O 1
ATOM 3067 N N . SER A 1 403 ? -13.288 -6.764 15.075 1.00 64.81 403 SER A N 1
ATOM 3068 C CA . SER A 1 403 ? -12.765 -6.752 13.689 1.00 64.81 403 SER A CA 1
ATOM 3069 C C . SER A 1 403 ? -12.114 -8.069 13.219 1.00 64.81 403 SER A C 1
ATOM 3071 O O . SER A 1 403 ? -11.497 -8.152 12.152 1.00 64.81 403 SER A O 1
ATOM 3073 N N . SER A 1 404 ? -12.261 -9.130 14.013 1.00 62.75 404 SER A N 1
ATOM 3074 C CA . SER A 1 404 ? -11.537 -10.386 13.925 1.00 62.75 404 SER A CA 1
ATOM 3075 C C . SER A 1 404 ? -12.331 -11.545 13.309 1.00 62.75 404 SER A C 1
ATOM 3077 O O . SER A 1 404 ? -11.912 -12.698 13.440 1.00 62.75 404 SER A O 1
ATOM 3079 N N . GLN A 1 405 ? -13.441 -11.300 12.607 1.00 87.38 405 GLN A N 1
ATOM 3080 C CA . GLN A 1 405 ? -14.162 -12.395 11.953 1.00 87.38 405 GLN A CA 1
ATOM 3081 C C . GLN A 1 405 ? -13.355 -12.947 10.760 1.00 87.38 405 GLN A C 1
ATOM 3083 O O . GLN A 1 405 ? -13.084 -12.217 9.795 1.00 87.38 405 GLN A O 1
ATOM 3088 N N . PRO A 1 406 ? -12.942 -14.230 10.781 1.00 91.31 406 PRO A N 1
ATOM 3089 C CA . PRO A 1 406 ? -12.216 -14.823 9.668 1.00 91.31 406 PRO A CA 1
ATOM 3090 C C . PRO A 1 406 ? -13.128 -14.925 8.442 1.00 91.31 406 PRO A C 1
ATOM 3092 O O . PRO A 1 406 ? -14.282 -15.350 8.527 1.00 91.31 406 PRO A O 1
ATOM 3095 N N . ALA A 1 407 ? -12.605 -14.564 7.273 1.00 94.81 407 ALA A N 1
ATOM 3096 C CA . ALA A 1 407 ? -13.345 -14.675 6.026 1.00 94.81 407 ALA A CA 1
ATOM 3097 C C . ALA A 1 407 ? -13.666 -16.148 5.718 1.00 94.81 407 ALA A C 1
ATOM 3099 O O . ALA A 1 407 ? -12.799 -17.024 5.817 1.00 94.81 407 ALA A O 1
ATOM 3100 N N . LYS A 1 408 ? -14.909 -16.423 5.298 1.00 96.50 408 LYS A N 1
ATOM 3101 C CA . LYS A 1 408 ? -15.311 -17.770 4.862 1.00 96.50 408 LYS A CA 1
ATOM 3102 C C . LYS A 1 408 ? -14.477 -18.194 3.628 1.00 96.50 408 LYS A C 1
ATOM 3104 O O . LYS A 1 408 ? -14.024 -17.328 2.867 1.00 96.50 408 LYS A O 1
ATOM 3109 N N . PRO A 1 409 ? -14.242 -19.501 3.395 1.00 97.62 409 PRO A N 1
ATOM 3110 C CA . PRO A 1 409 ? -13.394 -19.977 2.295 1.00 97.62 409 PRO A CA 1
ATOM 3111 C C . PRO A 1 409 ? -13.806 -19.464 0.909 1.00 97.62 409 PRO A C 1
ATOM 3113 O O . PRO A 1 409 ? -12.948 -19.225 0.059 1.00 97.62 409 PRO A O 1
ATOM 3116 N N . GLU A 1 410 ? -15.102 -19.259 0.681 1.00 97.50 410 GLU A N 1
ATOM 3117 C CA . GLU A 1 410 ? -15.658 -18.724 -0.562 1.00 97.50 410 GLU A CA 1
ATOM 3118 C C . GLU A 1 410 ? -15.202 -17.278 -0.800 1.00 97.50 410 GLU A C 1
ATOM 3120 O O . GLU A 1 410 ? -14.771 -16.945 -1.906 1.00 97.50 410 GLU A O 1
ATOM 3125 N N . THR A 1 411 ? -15.201 -16.449 0.251 1.00 97.44 411 THR A N 1
ATOM 3126 C CA . THR A 1 411 ? -14.685 -15.072 0.232 1.00 97.44 411 THR A CA 1
ATOM 3127 C C . THR A 1 411 ? -13.183 -15.046 -0.049 1.00 97.44 411 THR A C 1
ATOM 3129 O O . THR A 1 411 ? -12.723 -14.261 -0.875 1.00 97.44 411 THR A O 1
ATOM 3132 N N . LEU A 1 412 ? -12.407 -15.944 0.570 1.00 97.06 412 LEU A N 1
ATOM 3133 C CA . LEU A 1 412 ? -10.962 -16.044 0.324 1.00 97.06 412 LEU A CA 1
ATOM 3134 C C . LEU A 1 412 ? -10.641 -16.509 -1.103 1.00 97.06 412 LEU A C 1
ATOM 3136 O O . LEU A 1 412 ? -9.688 -16.022 -1.711 1.00 97.06 412 LEU A O 1
ATOM 3140 N N . ARG A 1 413 ? -11.436 -17.434 -1.657 1.00 97.50 413 ARG A N 1
ATOM 3141 C CA . ARG A 1 413 ? -11.304 -17.862 -3.056 1.00 97.50 413 ARG A CA 1
ATOM 3142 C C . ARG A 1 413 ? -11.606 -16.707 -4.007 1.00 97.50 413 ARG A C 1
ATOM 3144 O O . ARG A 1 413 ? -10.839 -16.486 -4.938 1.00 97.50 413 ARG A O 1
ATOM 3151 N N . PHE A 1 414 ? -12.672 -15.953 -3.746 1.00 97.56 414 PHE A N 1
ATOM 3152 C CA . PHE A 1 414 ? -13.008 -14.760 -4.518 1.00 97.56 414 PHE A CA 1
ATOM 3153 C C . PHE A 1 414 ? -11.893 -13.705 -4.466 1.00 97.56 414 PHE A C 1
ATOM 3155 O O . PHE A 1 414 ? -11.471 -13.216 -5.513 1.00 97.56 414 PHE A O 1
ATOM 3162 N N . ALA A 1 415 ? -11.342 -13.423 -3.282 1.00 97.06 415 ALA A N 1
ATOM 3163 C CA . ALA A 1 415 ? -10.213 -12.506 -3.129 1.00 97.06 415 ALA A CA 1
ATOM 3164 C C . ALA A 1 415 ? -8.972 -12.974 -3.914 1.00 97.06 415 ALA A C 1
ATOM 3166 O O . ALA A 1 415 ? -8.304 -12.167 -4.562 1.00 97.06 415 ALA A O 1
ATOM 3167 N N . ALA A 1 416 ? -8.690 -14.282 -3.927 1.00 96.19 416 ALA A N 1
ATOM 3168 C CA . ALA A 1 416 ? -7.601 -14.855 -4.716 1.00 96.19 416 ALA A CA 1
ATOM 3169 C C . ALA A 1 416 ? -7.842 -14.740 -6.235 1.00 96.19 416 ALA A C 1
ATOM 3171 O O . ALA A 1 416 ? -6.923 -14.374 -6.968 1.00 96.19 416 ALA A O 1
ATOM 3172 N N . GLU A 1 417 ? -9.062 -15.007 -6.714 1.00 97.00 417 GLU A N 1
ATOM 3173 C CA . GLU A 1 417 ? -9.447 -14.816 -8.123 1.00 97.00 417 GLU A CA 1
ATOM 3174 C C . GLU A 1 417 ? -9.307 -13.344 -8.545 1.00 97.00 417 GLU A C 1
ATOM 3176 O O . GLU A 1 417 ? -8.721 -13.044 -9.589 1.00 97.00 417 GLU A O 1
ATOM 3181 N N . LEU A 1 418 ? -9.779 -12.418 -7.705 1.00 96.62 418 LEU A N 1
ATOM 3182 C CA . LEU A 1 418 ? -9.663 -10.979 -7.932 1.00 96.62 418 LEU A CA 1
ATOM 3183 C C . LEU A 1 418 ? -8.193 -10.528 -7.948 1.00 96.62 418 LEU A C 1
ATOM 3185 O O . LEU A 1 418 ? -7.785 -9.802 -8.854 1.00 96.62 418 LEU A O 1
ATOM 3189 N N . SER A 1 419 ? -7.375 -11.017 -7.013 1.00 94.75 419 SER A N 1
ATOM 3190 C CA . SER A 1 419 ? -5.928 -10.760 -6.959 1.00 94.75 419 SER A CA 1
ATOM 3191 C C . SER A 1 419 ? -5.203 -11.222 -8.233 1.00 94.75 419 SER A C 1
ATOM 3193 O O . SER A 1 419 ? -4.333 -10.512 -8.748 1.00 94.75 419 SER A O 1
ATOM 3195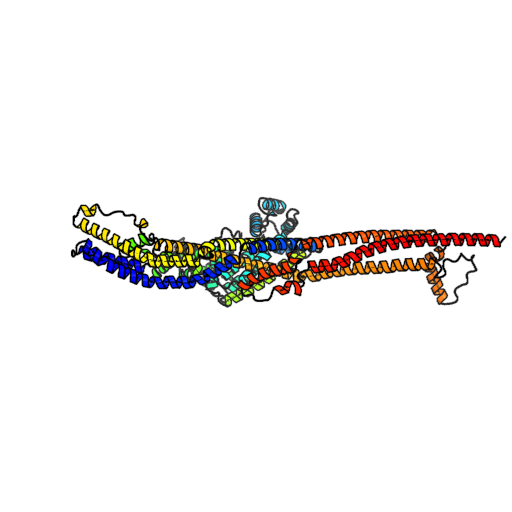 N N . LEU A 1 420 ? -5.581 -12.374 -8.801 1.00 94.31 420 LEU A N 1
ATOM 3196 C CA . LEU A 1 420 ? -5.023 -12.865 -10.067 1.00 94.31 420 LEU A CA 1
ATOM 3197 C C . LEU A 1 420 ? -5.412 -11.974 -11.255 1.00 94.31 420 LEU A C 1
ATOM 3199 O O . LEU A 1 420 ? -4.553 -11.636 -12.069 1.00 94.31 420 LEU A O 1
ATOM 3203 N N . ASN A 1 421 ? -6.677 -11.554 -11.333 1.00 94.62 421 ASN A N 1
ATOM 3204 C CA . ASN A 1 421 ? -7.161 -10.645 -12.378 1.00 94.62 421 ASN A CA 1
ATOM 3205 C C . ASN A 1 421 ? -6.451 -9.278 -12.313 1.00 94.62 421 ASN A C 1
ATOM 3207 O O . ASN A 1 421 ? -5.970 -8.749 -13.320 1.00 94.62 421 ASN A O 1
ATOM 3211 N N . VAL A 1 422 ? -6.308 -8.744 -11.099 1.00 92.62 422 VAL A N 1
ATOM 3212 C CA . VAL A 1 422 ? -5.513 -7.548 -10.817 1.00 92.62 422 VAL A CA 1
ATOM 3213 C C . VAL A 1 422 ? -4.075 -7.720 -11.298 1.00 92.62 422 VAL A C 1
ATOM 3215 O O . VAL A 1 422 ? -3.585 -6.886 -12.055 1.00 92.62 422 VAL A O 1
ATOM 3218 N N . THR A 1 423 ? -3.413 -8.813 -10.913 1.00 89.38 423 THR A N 1
ATOM 3219 C CA . THR A 1 423 ? -2.013 -9.080 -11.277 1.00 89.38 423 THR A CA 1
ATOM 3220 C C . THR A 1 423 ? -1.826 -9.115 -12.794 1.00 89.38 423 THR A C 1
ATOM 3222 O O . THR A 1 423 ? -0.846 -8.576 -13.306 1.00 89.38 423 THR A O 1
ATOM 3225 N N . GLN A 1 424 ? -2.779 -9.705 -13.519 1.00 91.38 424 GLN A N 1
ATOM 3226 C CA . GLN A 1 424 ? -2.752 -9.722 -14.978 1.00 91.38 424 GLN A CA 1
ATOM 3227 C C . GLN A 1 424 ? -2.919 -8.312 -15.564 1.00 91.38 424 GLN A C 1
ATOM 3229 O O . GLN A 1 424 ? -2.098 -7.898 -16.373 1.00 91.38 424 GLN A O 1
ATOM 3234 N N . SER A 1 425 ? -3.899 -7.537 -15.088 1.00 91.81 425 SER A N 1
ATOM 3235 C CA . SER A 1 425 ? -4.122 -6.158 -15.556 1.00 91.81 425 SER A CA 1
ATOM 3236 C C . SER A 1 425 ? -2.899 -5.260 -15.322 1.00 91.81 425 SER A C 1
ATOM 3238 O O . SER A 1 425 ? -2.514 -4.482 -16.188 1.00 91.81 425 SER A O 1
ATOM 3240 N N . VAL A 1 426 ? -2.257 -5.390 -14.158 1.00 89.19 426 VAL A N 1
ATOM 3241 C CA . VAL A 1 426 ? -1.012 -4.682 -13.809 1.00 89.19 426 VAL A CA 1
ATOM 3242 C C . VAL A 1 426 ? 0.109 -5.031 -14.781 1.00 89.19 426 VAL A C 1
ATOM 3244 O O . VAL A 1 426 ? 0.842 -4.148 -15.227 1.00 89.19 426 VAL A O 1
ATOM 3247 N N . LYS A 1 427 ? 0.256 -6.319 -15.109 1.00 86.25 427 LYS A N 1
ATOM 3248 C CA . LYS A 1 427 ? 1.260 -6.786 -16.064 1.00 86.25 427 LYS A CA 1
ATOM 3249 C C . LYS A 1 427 ? 1.037 -6.160 -17.441 1.00 86.25 427 LYS A C 1
ATOM 3251 O O . LYS A 1 427 ? 1.997 -5.645 -18.008 1.00 86.25 427 LYS A O 1
ATOM 3256 N N . ASP A 1 428 ? -0.205 -6.154 -17.915 1.00 90.56 428 ASP A N 1
ATOM 3257 C CA . ASP A 1 428 ? -0.572 -5.612 -19.225 1.00 90.56 428 ASP A CA 1
ATOM 3258 C C . ASP A 1 428 ? -0.309 -4.095 -19.287 1.00 90.56 428 ASP A C 1
ATOM 3260 O O . ASP A 1 428 ? 0.379 -3.622 -20.189 1.00 90.56 428 ASP A O 1
ATOM 3264 N N . PHE A 1 429 ? -0.722 -3.328 -18.269 1.00 90.94 429 PHE A N 1
ATOM 3265 C CA . PHE A 1 429 ? -0.452 -1.883 -18.206 1.00 90.94 429 PHE A CA 1
ATOM 3266 C C . PHE A 1 429 ? 1.041 -1.552 -18.107 1.00 90.94 429 PHE A C 1
ATOM 3268 O O . PHE A 1 429 ? 1.510 -0.567 -18.683 1.00 90.94 429 PHE A O 1
ATOM 3275 N N . ASN A 1 430 ? 1.816 -2.363 -17.385 1.00 85.69 430 ASN A N 1
ATOM 3276 C CA . ASN A 1 430 ? 3.261 -2.169 -17.290 1.00 85.69 430 ASN A CA 1
ATOM 3277 C C . ASN A 1 430 ? 3.966 -2.486 -18.611 1.00 85.69 430 ASN A C 1
ATOM 3279 O O . ASN A 1 430 ? 4.934 -1.804 -18.952 1.00 85.69 430 ASN A O 1
ATOM 3283 N N . GLU A 1 431 ? 3.479 -3.480 -19.356 1.00 85.69 431 GLU A N 1
ATOM 3284 C CA . GLU A 1 431 ? 3.946 -3.779 -20.708 1.00 85.69 431 GLU A CA 1
ATOM 3285 C C . GLU A 1 431 ? 3.625 -2.630 -21.670 1.00 85.69 431 GLU A C 1
ATOM 3287 O O . GLU A 1 431 ? 4.544 -2.137 -22.320 1.00 85.69 431 GLU A O 1
ATOM 3292 N N . GLN A 1 432 ? 2.399 -2.102 -21.656 1.00 89.56 432 GLN A N 1
ATOM 3293 C CA . GLN A 1 432 ? 2.019 -0.923 -22.446 1.00 89.56 432 GLN A CA 1
ATOM 3294 C C . GLN A 1 432 ? 2.909 0.291 -22.156 1.00 89.56 432 GLN A C 1
ATOM 3296 O O . GLN A 1 432 ? 3.496 0.887 -23.062 1.00 89.56 432 GLN A O 1
ATOM 3301 N N . CYS A 1 433 ? 3.094 0.629 -20.875 1.00 87.50 433 CYS A N 1
ATOM 3302 C CA . CYS A 1 433 ? 3.960 1.739 -20.477 1.00 87.50 433 CYS A CA 1
ATOM 3303 C C . CYS A 1 433 ? 5.406 1.545 -20.952 1.00 87.50 433 CYS A C 1
ATOM 3305 O O . CYS A 1 433 ? 6.091 2.519 -21.292 1.00 87.50 433 CYS A O 1
ATOM 3307 N N . TYR A 1 434 ? 5.887 0.302 -20.912 1.00 80.75 434 TYR A N 1
ATOM 3308 C CA . TYR A 1 434 ? 7.230 -0.067 -21.336 1.00 80.75 434 TYR A CA 1
ATOM 3309 C C . TYR A 1 434 ? 7.394 0.062 -22.852 1.00 80.75 434 TYR A C 1
ATOM 3311 O O . TYR A 1 434 ? 8.357 0.684 -23.296 1.00 80.75 434 TYR A O 1
ATOM 3319 N N . GLU A 1 435 ? 6.465 -0.477 -23.642 1.00 84.88 435 GLU A N 1
ATOM 3320 C CA . GLU A 1 435 ? 6.520 -0.404 -25.106 1.00 84.88 435 GLU A CA 1
ATOM 3321 C C . GLU A 1 435 ? 6.398 1.032 -25.619 1.00 84.88 435 GLU A C 1
ATOM 3323 O O . GLU A 1 435 ? 7.100 1.406 -26.559 1.00 84.88 435 GLU A O 1
ATOM 3328 N N . TYR A 1 436 ? 5.583 1.854 -24.955 1.00 86.88 436 TYR A N 1
ATOM 3329 C CA . TYR A 1 436 ? 5.389 3.248 -25.333 1.00 86.88 436 TYR A CA 1
ATOM 3330 C C . TYR A 1 436 ? 6.583 4.148 -24.989 1.00 86.88 436 TYR A C 1
ATOM 3332 O O . TYR A 1 436 ? 7.134 4.826 -25.858 1.00 86.88 436 TYR A O 1
ATOM 3340 N N . SER A 1 437 ? 6.988 4.191 -23.716 1.00 82.19 437 SER A N 1
ATOM 3341 C CA . SER A 1 437 ? 8.016 5.148 -23.270 1.00 82.19 437 SER A CA 1
ATOM 3342 C C . SER A 1 437 ? 9.428 4.610 -23.331 1.00 82.19 437 SER A C 1
ATOM 3344 O O . SER A 1 437 ? 10.380 5.380 -23.187 1.00 82.19 437 SER A O 1
ATOM 3346 N N . GLY A 1 438 ? 9.578 3.288 -23.416 1.00 73.31 438 GLY A N 1
ATOM 3347 C CA . GLY A 1 438 ? 10.882 2.691 -23.270 1.00 73.31 438 GLY A CA 1
ATOM 3348 C C . GLY A 1 438 ? 11.503 2.809 -21.902 1.00 73.31 438 GLY A C 1
ATOM 3349 O O . GLY A 1 438 ? 12.678 2.516 -21.774 1.00 73.31 438 GLY A O 1
ATOM 3350 N N . THR A 1 439 ? 10.784 3.309 -20.906 1.00 67.62 439 THR A N 1
ATOM 3351 C CA . THR A 1 439 ? 11.293 3.444 -19.543 1.00 67.62 439 THR A CA 1
ATOM 3352 C C . THR A 1 439 ? 10.673 2.358 -18.680 1.00 67.62 439 THR A C 1
ATOM 3354 O O . THR A 1 439 ? 9.613 1.817 -19.000 1.00 67.62 439 THR A O 1
ATOM 3357 N N . SER A 1 440 ? 11.334 2.005 -17.583 1.00 61.69 440 SER A N 1
ATOM 3358 C CA . SER A 1 440 ? 10.744 1.117 -16.579 1.00 61.69 440 SER A CA 1
ATOM 3359 C C . SER A 1 440 ? 10.087 1.902 -15.437 1.00 61.69 440 SER A C 1
ATOM 3361 O O . SER A 1 440 ? 9.359 1.327 -14.630 1.00 61.69 440 SER A O 1
ATOM 3363 N N . SER A 1 441 ? 10.317 3.220 -15.359 1.00 58.16 441 SER A N 1
ATOM 3364 C CA . SER A 1 441 ? 10.105 4.012 -14.148 1.00 58.16 441 SER A CA 1
ATOM 3365 C C . SER A 1 441 ? 8.882 4.922 -14.107 1.00 58.16 441 SER A C 1
ATOM 3367 O O . SER A 1 441 ? 8.772 5.954 -14.755 1.00 58.16 441 SER A O 1
ATOM 3369 N N . ASN A 1 442 ? 7.943 4.529 -13.264 1.00 55.88 442 ASN A N 1
ATOM 3370 C CA . ASN A 1 442 ? 7.474 5.280 -12.111 1.00 55.88 442 ASN A CA 1
ATOM 3371 C C . ASN A 1 442 ? 7.266 4.427 -10.819 1.00 55.88 442 ASN A C 1
ATOM 3373 O O . ASN A 1 442 ? 6.716 4.976 -9.867 1.00 55.88 442 ASN A O 1
ATOM 3377 N N . PRO A 1 443 ? 7.644 3.119 -10.683 1.00 50.75 443 PRO A N 1
ATOM 3378 C CA . PRO A 1 443 ? 7.227 2.359 -9.491 1.00 50.75 443 PRO A CA 1
ATOM 3379 C C . PRO A 1 443 ? 8.111 2.526 -8.244 1.00 50.75 443 PRO A C 1
ATOM 3381 O O . PRO A 1 443 ? 7.628 2.320 -7.131 1.00 50.75 443 PRO A O 1
ATOM 3384 N N . LEU A 1 444 ? 9.387 2.905 -8.364 1.00 50.88 444 LEU A N 1
ATOM 3385 C CA . LEU A 1 444 ? 10.303 2.888 -7.210 1.00 50.88 444 LEU A CA 1
ATOM 3386 C C . LEU A 1 444 ? 10.345 4.188 -6.398 1.00 50.88 444 LEU A C 1
ATOM 3388 O O . LEU A 1 444 ? 10.563 4.091 -5.192 1.00 50.88 444 LEU A O 1
ATOM 3392 N N . ASP A 1 445 ? 9.999 5.347 -6.972 1.00 54.69 445 ASP A N 1
ATOM 3393 C CA . ASP A 1 445 ? 9.727 6.551 -6.166 1.00 54.69 445 ASP A CA 1
ATOM 3394 C C . ASP A 1 445 ? 8.580 6.274 -5.179 1.00 54.69 445 ASP A C 1
ATOM 3396 O O . ASP A 1 445 ? 8.656 6.628 -4.003 1.00 54.69 445 ASP A O 1
ATOM 3400 N N . SER A 1 446 ? 7.558 5.518 -5.607 1.00 60.03 446 SER A N 1
ATOM 3401 C CA . SER A 1 446 ? 6.502 5.048 -4.701 1.00 60.03 446 SER A CA 1
ATOM 3402 C C . SER A 1 446 ? 6.991 3.981 -3.717 1.00 60.03 446 SER A C 1
ATOM 3404 O O . SER A 1 446 ? 6.562 3.982 -2.567 1.00 60.03 446 SER A O 1
ATOM 3406 N N . THR A 1 447 ? 7.920 3.105 -4.119 1.00 64.12 447 THR A N 1
ATOM 3407 C CA . THR A 1 447 ? 8.422 2.019 -3.259 1.00 64.12 447 THR A CA 1
ATOM 3408 C C . THR A 1 447 ? 9.301 2.559 -2.135 1.00 64.12 447 THR A C 1
ATOM 3410 O O . THR A 1 447 ? 9.101 2.181 -0.989 1.00 64.12 447 THR A O 1
ATOM 3413 N N . CYS A 1 448 ? 10.227 3.479 -2.425 1.00 64.69 448 CYS A N 1
ATOM 3414 C CA . CYS A 1 448 ? 11.056 4.130 -1.408 1.00 64.69 448 CYS A CA 1
ATOM 3415 C C . CYS A 1 448 ? 10.191 4.937 -0.430 1.00 64.69 448 CYS A C 1
ATOM 3417 O O . CYS A 1 448 ? 10.336 4.804 0.783 1.00 64.69 448 CYS A O 1
ATOM 3419 N N . ASN A 1 449 ? 9.217 5.697 -0.942 1.00 70.94 449 ASN A N 1
ATOM 3420 C CA . ASN A 1 449 ? 8.267 6.426 -0.100 1.00 70.94 449 ASN A CA 1
ATOM 3421 C C . ASN A 1 449 ? 7.384 5.492 0.739 1.00 70.94 449 ASN A C 1
ATOM 3423 O O . ASN A 1 449 ? 7.131 5.798 1.901 1.00 70.94 449 ASN A O 1
ATOM 3427 N N . SER A 1 450 ? 6.972 4.342 0.197 1.00 67.44 450 SER A N 1
ATOM 3428 C CA . SER A 1 450 ? 6.210 3.325 0.937 1.00 67.44 450 SER A CA 1
ATOM 3429 C C . SER A 1 450 ? 7.065 2.656 2.012 1.00 67.44 450 SER A C 1
ATOM 3431 O O . SER A 1 450 ? 6.600 2.491 3.133 1.00 67.44 450 SER A O 1
ATOM 3433 N N . ILE A 1 451 ? 8.332 2.333 1.718 1.00 69.94 451 ILE A N 1
ATOM 3434 C CA . ILE A 1 451 ? 9.289 1.812 2.707 1.00 69.94 451 ILE A CA 1
ATOM 3435 C C . ILE A 1 451 ? 9.492 2.846 3.818 1.00 69.94 451 ILE A C 1
ATOM 3437 O O . ILE A 1 451 ? 9.409 2.501 4.991 1.00 69.94 451 ILE A O 1
ATOM 3441 N N . ASN A 1 452 ? 9.685 4.121 3.474 1.00 73.19 452 ASN A N 1
ATOM 3442 C CA . ASN A 1 452 ? 9.833 5.198 4.454 1.00 73.19 452 ASN A CA 1
ATOM 3443 C C . ASN A 1 452 ? 8.555 5.414 5.281 1.00 73.19 452 ASN A C 1
ATOM 3445 O O . ASN A 1 452 ? 8.640 5.668 6.482 1.00 73.19 452 ASN A O 1
ATOM 3449 N N . GLY A 1 453 ? 7.376 5.309 4.660 1.00 74.94 453 GLY A N 1
ATOM 3450 C CA . GLY A 1 453 ? 6.080 5.343 5.342 1.00 74.94 453 GLY A CA 1
ATOM 3451 C C . GLY A 1 453 ? 5.947 4.209 6.357 1.00 74.94 453 GLY A C 1
ATOM 3452 O O . GLY A 1 453 ? 5.671 4.466 7.530 1.00 74.94 453 GLY A O 1
ATOM 3453 N N . MET A 1 454 ? 6.280 2.990 5.933 1.00 75.31 454 MET A N 1
ATOM 3454 C CA . MET A 1 454 ? 6.267 1.785 6.760 1.00 75.31 454 MET A CA 1
ATOM 3455 C C . MET A 1 454 ? 7.247 1.898 7.925 1.00 75.31 454 MET A C 1
ATOM 3457 O O . MET A 1 454 ? 6.882 1.604 9.064 1.00 75.31 454 MET A O 1
ATOM 3461 N N . VAL A 1 455 ? 8.474 2.363 7.670 1.00 75.44 455 VAL A N 1
ATOM 3462 C CA . VAL A 1 455 ? 9.490 2.594 8.707 1.00 75.44 455 VAL A CA 1
ATOM 3463 C C . VAL A 1 455 ? 8.978 3.600 9.733 1.00 75.44 455 VAL A C 1
ATOM 3465 O O . VAL A 1 455 ? 9.013 3.308 10.926 1.00 75.44 455 VAL A O 1
ATOM 3468 N N . LYS A 1 456 ? 8.424 4.740 9.297 1.00 78.62 456 LYS A N 1
ATOM 3469 C CA . LYS A 1 456 ? 7.877 5.762 10.205 1.00 78.62 456 LYS A CA 1
ATOM 3470 C C . LYS A 1 456 ? 6.698 5.245 11.027 1.00 78.62 456 LYS A C 1
ATOM 3472 O O . LYS A 1 456 ? 6.650 5.491 12.226 1.00 78.62 456 LYS A O 1
ATOM 3477 N N . LYS A 1 457 ? 5.768 4.499 10.422 1.00 77.06 457 LYS A N 1
ATOM 3478 C CA . LYS A 1 457 ? 4.614 3.918 11.134 1.00 77.06 457 LYS A CA 1
ATOM 3479 C C . LYS A 1 457 ? 5.038 2.844 12.131 1.00 77.06 457 LYS A C 1
ATOM 3481 O O . LYS A 1 457 ? 4.555 2.832 13.261 1.00 77.06 457 LYS A O 1
ATOM 3486 N N . THR A 1 458 ? 5.995 2.001 11.748 1.00 76.94 458 THR A N 1
ATOM 3487 C CA . THR A 1 458 ? 6.605 1.019 12.653 1.00 76.94 458 THR A CA 1
ATOM 3488 C C . THR A 1 458 ? 7.328 1.729 13.797 1.00 76.94 458 THR A C 1
ATOM 3490 O O . THR A 1 458 ? 7.193 1.324 14.943 1.00 76.94 458 THR A O 1
ATOM 3493 N N . GLN A 1 459 ? 8.022 2.838 13.530 1.00 78.75 459 GLN A N 1
ATOM 3494 C CA . GLN A 1 459 ? 8.668 3.651 14.560 1.00 78.75 459 GLN A CA 1
ATOM 3495 C C . GLN A 1 459 ? 7.654 4.273 15.526 1.00 78.75 459 GLN A C 1
ATOM 3497 O O . GLN A 1 459 ? 7.884 4.245 16.734 1.00 78.75 459 GLN A O 1
ATOM 3502 N N . SER A 1 460 ? 6.538 4.812 15.029 1.00 78.94 460 SER A N 1
ATOM 3503 C CA . SER A 1 460 ? 5.455 5.314 15.881 1.00 78.94 460 SER A CA 1
ATOM 3504 C C . SER A 1 460 ? 4.901 4.208 16.783 1.00 78.94 460 SER A C 1
ATOM 3506 O O . SER A 1 460 ? 4.772 4.427 17.985 1.00 78.94 460 SER A O 1
ATOM 3508 N N . PHE A 1 461 ? 4.675 3.007 16.237 1.00 81.44 461 PHE A N 1
ATOM 3509 C CA . PHE A 1 461 ? 4.278 1.823 17.007 1.00 81.44 461 PHE A CA 1
ATOM 3510 C C . PHE A 1 461 ? 5.315 1.457 18.082 1.00 81.44 461 PHE A C 1
ATOM 3512 O O . PHE A 1 461 ? 4.978 1.340 19.258 1.00 81.44 461 PHE A O 1
ATOM 3519 N N . LEU A 1 462 ? 6.585 1.323 17.698 1.00 80.75 462 LEU A N 1
ATOM 3520 C CA . LEU A 1 462 ? 7.670 0.954 18.604 1.00 80.75 462 LEU A CA 1
ATOM 3521 C C . LEU A 1 462 ? 7.860 2.004 19.707 1.00 80.75 462 LEU A C 1
ATOM 3523 O O . LEU A 1 462 ? 8.028 1.651 20.867 1.00 80.75 462 LEU A O 1
ATOM 3527 N N . THR A 1 463 ? 7.764 3.292 19.380 1.00 82.88 463 THR A N 1
ATOM 3528 C CA . THR A 1 463 ? 7.879 4.385 20.360 1.00 82.88 463 THR A CA 1
ATOM 3529 C C . THR A 1 463 ? 6.752 4.327 21.387 1.00 82.88 463 THR A C 1
ATOM 3531 O O . THR A 1 463 ? 7.012 4.479 22.579 1.00 82.88 463 THR A O 1
ATOM 3534 N N . LEU A 1 464 ? 5.522 4.057 20.937 1.00 81.81 464 LEU A N 1
ATOM 3535 C CA . LEU A 1 464 ? 4.361 3.903 21.812 1.00 81.81 464 LEU A CA 1
ATOM 3536 C C . LEU A 1 464 ? 4.511 2.678 22.728 1.00 81.81 464 LEU A C 1
ATOM 3538 O O . LEU A 1 464 ? 4.269 2.763 23.930 1.00 81.81 464 LEU A O 1
ATOM 3542 N N . MET A 1 465 ? 4.982 1.557 22.177 1.00 82.94 465 MET A N 1
ATOM 3543 C CA . MET A 1 465 ? 5.156 0.316 22.931 1.00 82.94 465 MET A CA 1
ATOM 3544 C C . MET A 1 465 ? 6.400 0.289 23.814 1.00 82.94 465 MET A C 1
ATOM 3546 O O . MET A 1 465 ? 6.436 -0.496 24.755 1.00 82.94 465 MET A O 1
ATOM 3550 N N . ASN A 1 466 ? 7.410 1.126 23.575 1.00 86.69 466 ASN A N 1
ATOM 3551 C CA . ASN A 1 466 ? 8.658 1.117 24.342 1.00 86.69 466 ASN A CA 1
ATOM 3552 C C . ASN A 1 466 ? 8.441 1.353 25.848 1.00 86.69 466 ASN A C 1
ATOM 3554 O O . ASN A 1 466 ? 9.180 0.813 26.668 1.00 86.69 466 ASN A O 1
ATOM 3558 N N . ASN A 1 467 ? 7.395 2.095 26.219 1.00 84.50 467 ASN A N 1
ATOM 3559 C CA . ASN A 1 467 ? 7.038 2.320 27.622 1.00 84.50 467 ASN A CA 1
ATOM 3560 C C . ASN A 1 467 ? 6.526 1.046 28.322 1.00 84.50 467 ASN A C 1
ATOM 3562 O O . ASN A 1 467 ? 6.703 0.902 29.528 1.00 84.50 467 ASN A O 1
ATOM 3566 N N . TYR A 1 468 ? 5.943 0.107 27.569 1.00 85.88 468 TYR A N 1
ATOM 3567 C CA . TYR A 1 468 ? 5.301 -1.109 28.089 1.00 85.88 468 TYR A CA 1
ATOM 3568 C C . TYR A 1 468 ? 6.105 -2.385 27.819 1.00 85.88 468 TYR A C 1
ATOM 3570 O O . TYR A 1 468 ? 6.087 -3.324 28.608 1.00 85.88 468 TYR A O 1
ATOM 3578 N N . ALA A 1 469 ? 6.826 -2.414 26.703 1.00 89.06 469 ALA A N 1
ATOM 3579 C CA . ALA A 1 469 ? 7.583 -3.549 26.190 1.00 89.06 469 ALA A CA 1
ATOM 3580 C C . ALA A 1 469 ? 9.101 -3.293 26.185 1.00 89.06 469 ALA A C 1
ATOM 3582 O O . ALA A 1 469 ? 9.853 -4.068 25.608 1.00 89.06 469 ALA A O 1
ATOM 3583 N N . GLY A 1 470 ? 9.590 -2.209 26.796 1.00 87.56 470 GLY A N 1
ATOM 3584 C CA . GLY A 1 470 ? 11.030 -1.990 26.959 1.00 87.56 470 GLY A CA 1
ATOM 3585 C C . GLY A 1 470 ? 11.706 -3.056 27.849 1.00 87.56 470 GLY A C 1
ATOM 3586 O O . GLY A 1 470 ? 11.019 -3.885 28.445 1.00 87.56 470 GLY A O 1
ATOM 3587 N N . PRO A 1 471 ? 13.044 -3.015 28.032 1.00 83.19 471 PRO A N 1
ATOM 3588 C CA . PRO A 1 471 ? 13.827 -4.021 28.779 1.00 83.19 471 PRO A CA 1
ATOM 3589 C C . PRO A 1 471 ? 13.454 -4.237 30.260 1.00 83.19 471 PRO A C 1
ATOM 3591 O O . PRO A 1 471 ? 14.048 -5.088 30.913 1.00 83.19 471 PRO A O 1
ATOM 3594 N N . GLY A 1 472 ? 12.523 -3.448 30.798 1.00 86.69 472 GLY A N 1
ATOM 3595 C CA . GLY A 1 472 ? 11.913 -3.644 32.115 1.00 86.69 472 GLY A CA 1
ATOM 3596 C C . GLY A 1 472 ? 10.418 -3.317 32.135 1.00 86.69 472 GLY A C 1
ATOM 3597 O O . GLY A 1 472 ? 9.859 -3.081 33.202 1.00 86.69 472 GLY A O 1
ATOM 3598 N N . GLY A 1 473 ? 9.788 -3.211 30.960 1.00 89.38 473 GLY A N 1
ATOM 3599 C CA . GLY A 1 473 ? 8.373 -2.878 30.811 1.00 89.38 473 GLY A CA 1
ATOM 3600 C C . GLY A 1 473 ? 7.451 -3.968 31.370 1.00 89.38 473 GLY A C 1
ATOM 3601 O O . GLY A 1 473 ? 6.614 -3.653 32.217 1.00 89.38 473 GLY A O 1
ATOM 3602 N N . PRO A 1 474 ? 7.637 -5.256 31.012 1.00 87.31 474 PRO A N 1
ATOM 3603 C CA . PRO A 1 474 ? 6.859 -6.349 31.593 1.00 87.31 474 PRO A CA 1
ATOM 3604 C C . PRO A 1 474 ? 6.981 -6.420 33.120 1.00 87.31 474 PRO A C 1
ATOM 3606 O O . PRO A 1 474 ? 5.970 -6.534 33.807 1.00 87.31 474 PRO A O 1
ATOM 3609 N N . GLU A 1 475 ? 8.196 -6.284 33.663 1.00 89.56 475 GLU A N 1
ATOM 3610 C CA . GLU A 1 475 ? 8.440 -6.258 35.110 1.00 89.56 475 GLU A CA 1
ATOM 3611 C C . GLU A 1 475 ? 7.807 -5.034 35.776 1.00 89.56 475 GLU A C 1
ATOM 3613 O O . GLU A 1 475 ? 7.351 -5.115 36.916 1.00 89.56 475 GLU A O 1
ATOM 3618 N N . TYR A 1 476 ? 7.771 -3.894 35.080 1.00 87.44 476 TYR A N 1
ATOM 3619 C CA . TYR A 1 476 ? 7.087 -2.700 35.554 1.00 87.44 476 TYR A CA 1
ATOM 3620 C C . TYR A 1 476 ? 5.580 -2.941 35.664 1.00 87.44 476 TYR A C 1
ATOM 3622 O O . TYR A 1 476 ? 5.027 -2.716 36.735 1.00 87.44 476 TYR A O 1
ATOM 3630 N N . ILE A 1 477 ? 4.925 -3.463 34.621 1.00 86.62 477 ILE A N 1
ATOM 3631 C CA . ILE A 1 477 ? 3.481 -3.749 34.656 1.00 86.62 477 ILE A CA 1
ATOM 3632 C C . ILE A 1 477 ? 3.168 -4.837 35.699 1.00 86.62 477 ILE A C 1
ATOM 3634 O O . ILE A 1 477 ? 2.207 -4.697 36.448 1.00 86.62 477 ILE A O 1
ATOM 3638 N N . GLU A 1 478 ? 4.005 -5.873 35.827 1.00 88.69 478 GLU A N 1
ATOM 3639 C CA . GLU A 1 478 ? 3.850 -6.933 36.837 1.00 88.69 478 GLU A CA 1
ATOM 3640 C C . GLU A 1 478 ? 3.969 -6.374 38.263 1.00 88.69 478 GLU A C 1
ATOM 3642 O O . GLU A 1 478 ? 3.106 -6.612 39.108 1.00 88.69 478 GLU A O 1
ATOM 3647 N N . LYS A 1 479 ? 4.972 -5.526 38.517 1.00 89.25 479 LYS A N 1
ATOM 3648 C CA . LYS A 1 479 ? 5.119 -4.835 39.803 1.00 89.25 479 LYS A CA 1
ATOM 3649 C C . LYS A 1 479 ? 3.929 -3.924 40.101 1.00 89.25 479 LYS A C 1
ATOM 3651 O O . LYS A 1 479 ? 3.543 -3.783 41.258 1.00 89.25 479 LYS A O 1
ATOM 3656 N N . GLN A 1 480 ? 3.355 -3.292 39.083 1.00 85.19 480 GLN A N 1
ATOM 3657 C CA . GLN A 1 480 ? 2.195 -2.423 39.253 1.00 85.19 480 GLN A CA 1
ATOM 3658 C C . GLN A 1 480 ? 0.914 -3.215 39.508 1.00 85.19 480 GLN A C 1
ATOM 3660 O O . GLN A 1 480 ? 0.127 -2.830 40.370 1.00 85.19 480 GLN A O 1
ATOM 3665 N N . ALA A 1 481 ? 0.748 -4.362 38.854 1.00 87.81 481 ALA A N 1
ATOM 3666 C CA . ALA A 1 481 ? -0.297 -5.323 39.173 1.00 87.81 481 ALA A CA 1
ATOM 3667 C C . ALA A 1 481 ? -0.186 -5.807 40.632 1.00 87.81 481 ALA A C 1
ATOM 3669 O O . ALA A 1 481 ? -1.182 -5.816 41.357 1.00 87.81 481 ALA A O 1
ATOM 3670 N N . ASP A 1 482 ? 1.025 -6.115 41.105 1.00 88.50 482 ASP A N 1
ATOM 3671 C CA . ASP A 1 482 ? 1.270 -6.494 42.500 1.00 88.50 482 ASP A CA 1
ATOM 3672 C C . ASP A 1 482 ? 0.989 -5.344 43.479 1.00 88.50 482 ASP A C 1
ATOM 3674 O O . ASP A 1 482 ? 0.378 -5.554 44.532 1.00 88.50 482 ASP A O 1
ATOM 3678 N N . ASN A 1 483 ? 1.401 -4.117 43.146 1.00 87.81 483 ASN A N 1
ATOM 3679 C CA . ASN A 1 483 ? 1.090 -2.927 43.940 1.00 87.81 483 ASN A CA 1
ATOM 3680 C C . ASN A 1 483 ? -0.421 -2.683 44.005 1.00 87.81 483 ASN A C 1
ATOM 3682 O O . ASN A 1 483 ? -0.932 -2.364 45.073 1.00 87.81 483 ASN A O 1
ATOM 3686 N N . PHE A 1 484 ? -1.148 -2.882 42.903 1.00 87.12 484 PHE A N 1
ATOM 3687 C CA . PHE A 1 484 ? -2.606 -2.814 42.881 1.00 87.12 484 PHE A CA 1
ATOM 3688 C C . PHE A 1 484 ? -3.223 -3.883 43.787 1.00 87.12 484 PHE A C 1
ATOM 3690 O O . PHE A 1 484 ? -4.059 -3.553 44.624 1.00 87.12 484 PHE A O 1
ATOM 3697 N N . ILE A 1 485 ? -2.804 -5.146 43.680 1.00 87.50 485 ILE A N 1
ATOM 3698 C CA . ILE A 1 485 ? -3.356 -6.241 44.492 1.00 87.50 485 ILE A CA 1
ATOM 3699 C C . ILE A 1 485 ? -3.144 -5.975 45.988 1.00 87.50 485 ILE A C 1
ATOM 3701 O O . ILE A 1 485 ? -4.071 -6.138 46.783 1.00 87.50 485 ILE A O 1
ATOM 3705 N N . ASN A 1 486 ? -1.935 -5.557 46.369 1.00 87.19 486 ASN A N 1
ATOM 3706 C CA . ASN A 1 486 ? -1.573 -5.364 47.772 1.00 87.19 486 ASN A CA 1
ATOM 3707 C C . ASN A 1 486 ? -2.081 -4.022 48.333 1.00 87.19 486 ASN A C 1
ATOM 3709 O O . ASN A 1 486 ? -2.526 -3.969 49.478 1.00 87.19 486 ASN A O 1
ATOM 3713 N N . GLY A 1 487 ? -2.050 -2.956 47.531 1.00 88.94 487 GLY A N 1
ATOM 3714 C CA . GLY A 1 487 ? -2.459 -1.604 47.916 1.00 88.94 487 GLY A CA 1
ATOM 3715 C C . GLY A 1 487 ? -3.973 -1.406 47.932 1.00 88.94 487 GLY A C 1
ATOM 3716 O O . GLY A 1 487 ? -4.499 -0.827 48.879 1.00 88.94 487 GLY A O 1
ATOM 3717 N N . SER A 1 488 ? -4.705 -1.975 46.964 1.00 87.44 488 SER A N 1
ATOM 3718 C CA . SER A 1 488 ? -6.163 -1.778 46.855 1.00 87.44 488 SER A CA 1
ATOM 3719 C C . SER A 1 488 ? -6.928 -2.325 48.055 1.00 87.44 488 SER A C 1
ATOM 3721 O O . SER A 1 488 ? -7.950 -1.765 48.439 1.00 87.44 488 SER A O 1
ATOM 3723 N N . LEU A 1 489 ? -6.444 -3.408 48.675 1.00 89.75 489 LEU A N 1
ATOM 3724 C CA . LEU A 1 489 ? -7.039 -3.928 49.906 1.00 89.75 489 LEU A CA 1
ATOM 3725 C C . LEU A 1 489 ? -6.932 -2.902 51.040 1.00 89.75 489 LEU A C 1
ATOM 3727 O O . LEU A 1 489 ? -7.908 -2.646 51.745 1.00 89.75 489 LEU A O 1
ATOM 3731 N N . GLN A 1 490 ? -5.744 -2.325 51.212 1.00 90.25 490 GLN A N 1
ATOM 3732 C CA . GLN A 1 490 ? -5.482 -1.353 52.264 1.00 90.25 490 GLN A CA 1
ATOM 3733 C C . GLN A 1 490 ? -6.269 -0.059 52.024 1.00 90.25 490 GLN A C 1
ATOM 3735 O O . GLN A 1 490 ? -6.868 0.463 52.963 1.00 90.25 490 GLN A O 1
ATOM 3740 N N . ASP A 1 491 ? -6.360 0.376 50.768 1.00 90.25 491 ASP A N 1
ATOM 3741 C CA . ASP A 1 491 ? -7.137 1.538 50.334 1.00 90.25 491 ASP A CA 1
ATOM 3742 C C . ASP A 1 491 ? -8.644 1.348 50.568 1.00 90.25 491 ASP A C 1
ATOM 3744 O O . ASP A 1 491 ? -9.302 2.230 51.121 1.00 90.25 491 ASP A O 1
ATOM 3748 N N . MET A 1 492 ? -9.198 0.172 50.238 1.00 88.62 492 MET A N 1
ATOM 3749 C CA . MET A 1 492 ? -10.605 -0.151 50.518 1.00 88.62 492 MET A CA 1
ATOM 3750 C C . MET A 1 492 ? -10.910 -0.128 52.016 1.00 88.62 492 MET A C 1
ATOM 3752 O O . MET A 1 492 ? -11.957 0.378 52.419 1.00 88.62 492 MET A O 1
ATOM 3756 N N . VAL A 1 493 ? -10.025 -0.684 52.847 1.00 90.88 493 VAL A N 1
ATOM 3757 C CA . VAL A 1 493 ? -10.223 -0.750 54.304 1.00 90.88 493 VAL A CA 1
ATOM 3758 C C . VAL A 1 493 ? -10.087 0.627 54.944 1.00 90.88 493 VAL A C 1
ATOM 3760 O O . VAL A 1 493 ? -10.901 0.968 55.803 1.00 90.88 493 VAL A O 1
ATOM 3763 N N . LEU A 1 494 ? -9.099 1.417 54.517 1.00 90.94 494 LEU A N 1
ATOM 3764 C CA . LEU A 1 494 ? -8.899 2.787 54.981 1.00 90.94 494 LEU A CA 1
ATOM 3765 C C . LEU A 1 494 ? -10.136 3.637 54.681 1.00 90.94 494 LEU A C 1
ATOM 3767 O O . LEU A 1 494 ? -10.750 4.164 55.608 1.00 90.94 494 LEU A O 1
ATOM 3771 N N . LEU A 1 495 ? -10.560 3.661 53.415 1.00 90.19 495 LEU A N 1
ATOM 3772 C CA . LEU A 1 495 ? -11.704 4.454 52.976 1.00 90.19 495 LEU A CA 1
ATOM 3773 C C . LEU A 1 495 ? -13.013 3.972 53.615 1.00 90.19 495 LEU A C 1
ATOM 3775 O O . LEU A 1 495 ? -13.850 4.777 54.009 1.00 90.19 495 LEU A O 1
ATOM 3779 N N . SER A 1 496 ? -13.187 2.661 53.795 1.00 90.50 496 SER A N 1
ATOM 3780 C CA . SER A 1 496 ? -14.347 2.128 54.524 1.00 90.50 496 SER A CA 1
ATOM 3781 C C . SER A 1 496 ? -14.360 2.563 55.992 1.00 90.50 496 SER A C 1
ATOM 3783 O O . SER A 1 496 ? -15.424 2.827 56.546 1.00 90.50 496 SER A O 1
ATOM 3785 N N . GLY A 1 497 ? -13.191 2.651 56.633 1.00 90.56 497 GLY A N 1
ATOM 3786 C CA . GLY A 1 497 ? -13.060 3.155 57.998 1.00 90.56 497 GLY A CA 1
ATOM 3787 C C . GLY A 1 497 ? -13.424 4.633 58.124 1.00 90.56 497 GLY A C 1
ATOM 3788 O O . GLY A 1 497 ? -14.037 5.021 59.117 1.00 90.56 497 GLY A O 1
ATOM 3789 N N . GLU A 1 498 ? -13.086 5.436 57.118 1.00 89.62 498 GLU A N 1
ATOM 3790 C CA . GLU A 1 498 ? -13.446 6.856 57.042 1.00 89.62 498 GLU A CA 1
ATOM 3791 C C . GLU A 1 498 ? -14.937 7.053 56.745 1.00 89.62 498 GLU A C 1
ATOM 3793 O O . GLU A 1 498 ? -15.585 7.869 57.397 1.00 89.62 498 GLU A O 1
ATOM 3798 N N . LEU A 1 499 ? -15.515 6.250 55.845 1.00 89.56 499 LEU A N 1
ATOM 3799 C CA . LEU A 1 499 ? -16.960 6.241 55.586 1.00 89.56 499 LEU A CA 1
ATOM 3800 C C . LEU A 1 499 ? -17.760 5.842 56.833 1.00 89.56 499 LEU A C 1
ATOM 3802 O O . LEU A 1 499 ? -18.838 6.385 57.073 1.00 89.56 499 LEU A O 1
ATOM 3806 N N . ILE A 1 500 ? -17.229 4.932 57.659 1.00 90.00 500 ILE A N 1
ATOM 3807 C CA . ILE A 1 500 ? -17.819 4.620 58.965 1.00 90.00 500 ILE A CA 1
ATOM 3808 C C . ILE A 1 500 ? -17.783 5.843 59.885 1.00 90.00 500 ILE A C 1
ATOM 3810 O O . ILE A 1 500 ? -18.796 6.146 60.511 1.00 90.00 500 ILE A O 1
ATOM 3814 N N . ASP A 1 501 ? -16.656 6.552 59.977 1.00 90.19 501 ASP A N 1
ATOM 3815 C CA . ASP A 1 501 ? -16.549 7.748 60.824 1.00 90.19 501 ASP A CA 1
ATOM 3816 C C . ASP A 1 501 ? -17.521 8.850 60.373 1.00 90.19 501 ASP A C 1
ATOM 3818 O O . ASP A 1 501 ? -18.205 9.451 61.206 1.00 90.19 501 ASP A O 1
ATOM 3822 N N . GLU A 1 502 ? -17.633 9.076 59.059 1.00 89.31 502 GLU A N 1
ATOM 3823 C CA . GLU A 1 502 ? -18.582 10.019 58.453 1.00 89.31 502 GLU A CA 1
ATOM 3824 C C . GLU A 1 502 ? -20.035 9.605 58.742 1.00 89.31 502 GLU A C 1
ATOM 3826 O O . GLU A 1 502 ? -20.852 10.415 59.195 1.00 89.31 502 GLU A O 1
ATOM 3831 N N . GLY A 1 503 ? -20.350 8.319 58.565 1.00 88.12 503 GLY A N 1
ATOM 3832 C CA . GLY A 1 503 ? -21.661 7.751 58.862 1.00 88.12 503 GLY A CA 1
ATOM 3833 C C . GLY A 1 503 ? -22.036 7.891 60.340 1.00 88.12 503 GLY A C 1
ATOM 3834 O O . GLY A 1 503 ? -23.124 8.368 60.658 1.00 88.12 503 GLY A O 1
ATOM 3835 N N . ILE A 1 504 ? -21.121 7.582 61.261 1.00 88.75 504 ILE A N 1
ATOM 3836 C CA . ILE A 1 504 ? -21.316 7.783 62.704 1.00 88.75 504 ILE A CA 1
ATOM 3837 C C . ILE A 1 504 ? -21.562 9.264 63.016 1.00 88.75 504 ILE A C 1
ATOM 3839 O O . ILE A 1 504 ? -22.501 9.584 63.750 1.00 88.75 504 ILE A O 1
ATOM 3843 N N . ALA A 1 505 ? -20.745 10.171 62.470 1.00 88.31 505 ALA A N 1
ATOM 3844 C CA . ALA A 1 505 ? -20.886 11.608 62.692 1.00 88.31 505 ALA A CA 1
ATOM 3845 C C . ALA A 1 505 ? -22.245 12.127 62.194 1.00 88.31 505 ALA A C 1
ATOM 3847 O O . ALA A 1 505 ? -22.904 12.901 62.895 1.00 88.31 505 ALA A O 1
ATOM 3848 N N . SER A 1 506 ? -22.712 11.652 61.035 1.00 88.12 506 SER A N 1
ATOM 3849 C CA . SER A 1 506 ? -24.022 12.019 60.482 1.00 88.12 506 SER A CA 1
ATOM 3850 C C . SER A 1 506 ? -25.197 11.493 61.324 1.00 88.12 506 SER A C 1
ATOM 3852 O O . SER A 1 506 ? -26.146 12.239 61.593 1.00 88.12 506 SER A O 1
ATOM 3854 N N . VAL A 1 507 ? -25.116 10.256 61.831 1.00 87.25 507 VAL A N 1
ATOM 3855 C CA . VAL A 1 507 ? -26.120 9.673 62.740 1.00 87.25 507 VAL A CA 1
ATOM 3856 C C . VAL A 1 507 ? -26.159 10.438 64.067 1.00 87.25 507 VAL A C 1
ATOM 3858 O O . VAL A 1 507 ? -27.235 10.807 64.538 1.00 87.25 507 VAL A O 1
ATOM 3861 N N . GLN A 1 508 ? -25.003 10.758 64.654 1.00 87.81 508 GLN A N 1
ATOM 3862 C CA . GLN A 1 508 ? -24.924 11.551 65.887 1.00 87.81 508 GLN A CA 1
ATOM 3863 C C . GLN A 1 508 ? -25.433 12.981 65.708 1.00 87.81 508 GLN A C 1
ATOM 3865 O O . GLN A 1 508 ? -26.097 13.518 66.597 1.00 87.81 508 GLN A O 1
ATOM 3870 N N . CYS A 1 509 ? -25.135 13.592 64.562 1.00 88.12 509 CYS A N 1
ATOM 3871 C CA . CYS A 1 509 ? -25.656 14.901 64.202 1.00 88.12 509 CYS A CA 1
ATOM 3872 C C . CYS A 1 509 ? -27.191 14.877 64.133 1.00 88.12 509 CYS A C 1
ATOM 3874 O O . CYS A 1 509 ? -27.854 15.711 64.752 1.00 88.12 509 CYS A O 1
ATOM 3876 N N . SER A 1 510 ? -27.755 13.857 63.477 1.00 88.06 510 SER A N 1
ATOM 3877 C CA . SER A 1 510 ? -29.206 13.644 63.376 1.00 88.06 510 SER A CA 1
ATOM 3878 C C . SER A 1 510 ? -29.864 13.376 64.737 1.00 88.06 510 SER A C 1
ATOM 3880 O O . SER A 1 510 ? -31.004 13.771 64.964 1.00 88.06 510 SER A O 1
ATOM 3882 N N . ALA A 1 511 ? -29.129 12.773 65.677 1.00 87.12 511 ALA A N 1
ATOM 3883 C CA . ALA A 1 511 ? -29.554 12.574 67.063 1.00 87.12 511 ALA A CA 1
ATOM 3884 C C . ALA A 1 511 ? -29.438 13.839 67.951 1.00 87.12 511 ALA A C 1
ATOM 3886 O O . ALA A 1 511 ? -29.714 13.776 69.149 1.00 87.12 511 ALA A O 1
ATOM 3887 N N . GLY A 1 512 ? -29.041 14.990 67.392 1.00 88.31 512 GLY A N 1
ATOM 3888 C CA . GLY A 1 512 ? -28.984 16.278 68.093 1.00 88.31 512 GLY A CA 1
ATOM 3889 C C . GLY A 1 512 ? -27.624 16.633 68.706 1.00 88.31 512 GLY A C 1
ATOM 3890 O O . GLY A 1 512 ? -27.525 17.625 69.432 1.00 88.31 512 GLY A O 1
ATOM 3891 N N . ASN A 1 513 ? -26.559 15.875 68.423 1.00 87.38 513 ASN A N 1
ATOM 3892 C CA . ASN A 1 513 ? -25.211 16.225 68.871 1.00 87.38 513 ASN A CA 1
ATOM 3893 C C . ASN A 1 513 ? -24.582 17.291 67.954 1.00 87.38 513 ASN A C 1
ATOM 3895 O O . ASN A 1 513 ? -23.937 16.985 66.951 1.00 87.38 513 ASN A O 1
ATOM 3899 N N . ALA A 1 514 ? -24.725 18.564 68.332 1.00 83.06 514 ALA A N 1
ATOM 3900 C CA . ALA A 1 514 ? -24.225 19.705 67.559 1.00 83.06 514 ALA A CA 1
ATOM 3901 C C . ALA A 1 514 ? -22.697 19.711 67.330 1.00 83.06 514 ALA A C 1
ATOM 3903 O O . ALA A 1 514 ? -22.231 20.350 66.385 1.00 83.06 514 ALA A O 1
ATOM 3904 N N . ALA A 1 515 ? -21.911 19.025 68.170 1.00 83.62 515 ALA A N 1
ATOM 3905 C CA . ALA A 1 515 ? -20.464 18.910 67.978 1.00 83.62 515 ALA A CA 1
ATOM 3906 C C . ALA A 1 515 ? -20.120 17.984 66.798 1.00 83.62 515 ALA A C 1
ATOM 3908 O O . ALA A 1 515 ? -19.243 18.324 66.008 1.00 83.62 515 ALA A O 1
ATOM 3909 N N . ALA A 1 516 ? -20.868 16.886 66.633 1.00 80.62 516 ALA A N 1
ATOM 3910 C CA . ALA A 1 516 ? -20.703 15.942 65.525 1.00 80.62 516 ALA A CA 1
ATOM 3911 C C . ALA A 1 516 ? -21.089 16.562 64.169 1.00 80.62 516 ALA A C 1
ATOM 3913 O O . ALA A 1 516 ? -20.447 16.302 63.157 1.00 80.62 516 ALA A O 1
ATOM 3914 N N . CYS A 1 517 ? -22.079 17.465 64.152 1.00 79.69 517 CYS A N 1
ATOM 3915 C CA . CYS A 1 517 ? -22.473 18.188 62.936 1.00 79.69 517 CYS A CA 1
ATOM 3916 C C . CYS A 1 517 ? -21.379 19.120 62.384 1.00 79.69 517 CYS A C 1
ATOM 3918 O O . CYS A 1 517 ? -21.386 19.432 61.198 1.00 79.69 517 CYS A O 1
ATOM 3920 N N . LYS A 1 518 ? -20.462 19.611 63.232 1.00 82.06 518 LYS A N 1
ATOM 3921 C CA . LYS A 1 518 ? -19.356 20.493 62.813 1.00 82.06 518 LYS A CA 1
ATOM 3922 C C . LYS A 1 518 ? -18.104 19.731 62.388 1.00 82.06 518 LYS A C 1
ATOM 3924 O O . LYS A 1 518 ? -17.189 20.348 61.854 1.00 82.06 518 LYS A O 1
ATOM 3929 N N . SER A 1 519 ? -18.041 18.433 62.672 1.00 71.56 519 SER A N 1
ATOM 3930 C CA . SER A 1 519 ? -16.846 17.613 62.499 1.00 71.56 519 SER A CA 1
ATOM 3931 C C . SER A 1 519 ? -16.929 16.655 61.317 1.00 71.56 519 SER A C 1
ATOM 3933 O O . SER A 1 519 ? -16.130 15.733 61.293 1.00 71.56 519 SER A O 1
ATOM 3935 N N . ILE A 1 520 ? -17.871 16.829 60.380 1.00 72.31 520 ILE A N 1
ATOM 3936 C CA . ILE A 1 520 ? -17.859 16.111 59.097 1.00 72.31 520 ILE A CA 1
ATOM 3937 C C . ILE A 1 520 ? -16.783 16.794 58.247 1.00 72.31 520 ILE A C 1
ATOM 3939 O O . ILE A 1 520 ? -17.033 17.890 57.739 1.00 72.31 520 ILE A O 1
ATOM 3943 N N . PRO A 1 521 ? -15.558 16.255 58.161 1.00 62.47 521 PRO A N 1
ATOM 3944 C CA . PRO A 1 521 ? -14.504 16.915 57.427 1.00 62.47 521 PRO A CA 1
ATOM 3945 C C . PRO A 1 521 ? -14.710 16.592 55.944 1.00 62.47 521 PRO A C 1
ATOM 3947 O O . PRO A 1 521 ? -14.814 15.425 55.567 1.00 62.47 521 PRO A O 1
ATOM 3950 N N . GLU A 1 522 ? -14.743 17.615 55.088 1.00 65.81 522 GLU A N 1
ATOM 3951 C CA . GLU A 1 522 ? -14.428 17.435 53.666 1.00 65.81 522 GLU A CA 1
ATOM 3952 C C . GLU A 1 522 ? -12.942 17.078 53.582 1.00 65.81 522 GLU A C 1
ATOM 3954 O O . GLU A 1 522 ? -12.077 17.927 53.374 1.00 65.81 522 GLU A O 1
ATOM 3959 N N . THR A 1 523 ? -12.623 15.826 53.889 1.00 65.62 523 THR A N 1
ATOM 3960 C CA . THR A 1 523 ? -11.250 15.340 53.837 1.00 65.62 523 THR A CA 1
ATOM 3961 C C . THR A 1 523 ? -10.953 14.997 52.387 1.00 65.62 523 THR A C 1
ATOM 3963 O O . THR A 1 523 ? -11.684 14.230 51.764 1.00 65.62 523 THR A O 1
ATOM 3966 N N . ASP A 1 524 ? -9.899 15.582 51.826 1.00 72.06 524 ASP A N 1
ATOM 3967 C CA . ASP A 1 524 ? -9.397 15.177 50.518 1.00 72.06 524 ASP A CA 1
ATOM 3968 C C . ASP A 1 524 ? -8.648 13.846 50.674 1.00 72.06 524 ASP A C 1
ATOM 3970 O O . ASP A 1 524 ? -7.466 13.793 51.019 1.00 72.06 524 ASP A O 1
ATOM 3974 N N . TYR A 1 525 ? -9.385 12.751 50.492 1.00 67.38 525 TYR A N 1
ATOM 3975 C CA . TYR A 1 525 ? -8.907 11.383 50.698 1.00 67.38 525 TYR A CA 1
ATOM 3976 C C . TYR A 1 525 ? -7.837 10.947 49.684 1.00 67.38 525 TYR A C 1
ATOM 3978 O O . TYR A 1 525 ? -7.170 9.931 49.880 1.00 67.38 525 TYR A O 1
ATOM 3986 N N . THR A 1 526 ? -7.620 11.722 48.616 1.00 65.06 526 THR A N 1
ATOM 3987 C CA . THR A 1 526 ? -6.673 11.379 47.545 1.00 65.06 526 THR A CA 1
ATOM 3988 C C . THR A 1 526 ? -5.212 11.350 48.012 1.00 65.06 526 THR A C 1
ATOM 3990 O O . THR A 1 526 ? -4.398 10.642 47.424 1.00 65.06 526 THR A O 1
ATOM 3993 N N . MET A 1 527 ? -4.873 12.044 49.107 1.00 57.09 527 MET A N 1
ATOM 3994 C CA . MET A 1 527 ? -3.503 12.127 49.636 1.00 57.09 527 MET A CA 1
ATOM 3995 C C . MET A 1 527 ? -3.026 10.894 50.424 1.00 57.09 527 MET A C 1
ATOM 3997 O O . MET A 1 527 ? -1.820 10.758 50.644 1.00 57.09 527 MET A O 1
ATOM 4001 N N . HIS A 1 528 ? -3.930 10.017 50.873 1.00 63.69 528 HIS A N 1
ATOM 4002 C CA . HIS A 1 528 ? -3.595 8.887 51.757 1.00 63.69 528 HIS A CA 1
ATOM 4003 C C . HIS A 1 528 ? -3.726 7.506 51.107 1.00 63.69 528 HIS A C 1
ATOM 4005 O O . HIS A 1 528 ? -3.335 6.511 51.718 1.00 63.69 528 HIS A O 1
ATOM 4011 N N . LEU A 1 529 ? -4.237 7.444 49.879 1.00 77.50 529 LEU A N 1
ATOM 4012 C CA . LEU A 1 529 ? -4.368 6.202 49.124 1.00 77.50 529 LEU A CA 1
ATOM 4013 C C . LEU A 1 529 ? -3.008 5.763 48.573 1.00 77.50 529 LEU A C 1
ATOM 4015 O O . LEU A 1 529 ? -2.178 6.587 48.190 1.00 77.50 529 LEU A O 1
ATOM 4019 N N . SER A 1 530 ? -2.794 4.451 48.479 1.00 77.31 530 SER A N 1
ATOM 4020 C CA . SER A 1 530 ? -1.591 3.855 47.882 1.00 77.31 530 SER A CA 1
ATOM 4021 C C . SER A 1 530 ? -1.398 4.247 46.410 1.00 77.31 530 SER A C 1
ATOM 4023 O O . SER A 1 530 ? -0.307 4.085 45.861 1.00 77.31 530 SER A O 1
ATOM 4025 N N . GLY A 1 531 ? -2.464 4.740 45.767 1.00 75.06 531 GLY A N 1
ATOM 4026 C CA . GLY A 1 531 ? -2.513 5.052 44.343 1.00 75.06 531 GLY A CA 1
ATOM 4027 C C . GLY A 1 531 ? -2.563 3.807 43.457 1.00 75.06 531 GLY A C 1
ATOM 4028 O O . GLY A 1 531 ? -2.530 3.929 42.238 1.00 75.06 531 GLY A O 1
ATOM 4029 N N . GLY A 1 532 ? -2.645 2.604 44.038 1.00 77.62 532 GLY A N 1
ATOM 4030 C CA . GLY A 1 532 ? -2.656 1.356 43.280 1.00 77.62 532 GLY A CA 1
ATOM 4031 C C . GLY A 1 532 ? -3.846 1.260 42.323 1.00 77.62 532 GLY A C 1
ATOM 4032 O O . GLY A 1 532 ? -3.673 0.864 41.171 1.00 77.62 532 GLY A O 1
ATOM 4033 N N . THR A 1 533 ? -5.045 1.658 42.768 1.00 73.31 533 THR A N 1
ATOM 4034 C CA . THR A 1 533 ? -6.265 1.628 41.943 1.00 73.31 533 THR A CA 1
ATOM 4035 C C . THR A 1 533 ? -6.248 2.673 40.836 1.00 73.31 533 THR A C 1
ATOM 4037 O O . THR A 1 533 ? -6.528 2.328 39.690 1.00 73.31 533 THR A O 1
ATOM 4040 N N . THR A 1 534 ? -5.875 3.919 41.134 1.00 71.38 534 THR A N 1
ATOM 4041 C CA . THR A 1 534 ? -5.775 4.984 40.124 1.00 71.38 534 THR A CA 1
ATOM 4042 C C . THR A 1 534 ? -4.726 4.636 39.077 1.00 71.38 534 THR A C 1
ATOM 4044 O O . THR A 1 534 ? -5.027 4.663 37.892 1.00 71.38 534 THR A O 1
ATOM 4047 N N . PHE A 1 535 ? -3.557 4.154 39.499 1.00 72.75 535 PHE A N 1
ATOM 4048 C CA . PHE A 1 535 ? -2.488 3.770 38.585 1.00 72.75 535 PHE A CA 1
ATOM 4049 C C . PHE A 1 535 ? -2.863 2.600 37.655 1.00 72.75 535 PHE A C 1
ATOM 4051 O O . PHE A 1 535 ? -2.533 2.634 36.468 1.00 72.75 535 PHE A O 1
ATOM 4058 N N . LEU A 1 536 ? -3.553 1.561 38.152 1.00 71.94 536 LEU A N 1
ATOM 4059 C CA . LEU A 1 536 ? -4.027 0.474 37.284 1.00 71.94 536 LEU A CA 1
ATOM 4060 C C . LEU A 1 536 ? -5.065 0.986 36.281 1.00 71.94 536 LEU A C 1
ATOM 4062 O O . LEU A 1 536 ? -5.025 0.596 35.118 1.00 71.94 536 LEU A O 1
ATOM 4066 N N . THR A 1 537 ? -5.974 1.854 36.728 1.00 70.81 537 THR A N 1
ATOM 4067 C CA . THR A 1 537 ? -7.019 2.429 35.871 1.00 70.81 537 THR A CA 1
ATOM 4068 C C . THR A 1 537 ? -6.399 3.309 34.784 1.00 70.81 537 THR A C 1
ATOM 4070 O O . THR A 1 537 ? -6.767 3.178 33.621 1.00 70.81 537 THR A O 1
ATOM 4073 N N . ASP A 1 538 ? -5.389 4.110 35.131 1.00 76.94 538 ASP A N 1
ATOM 4074 C CA . ASP A 1 538 ? -4.615 4.920 34.187 1.00 76.94 538 ASP A CA 1
ATOM 4075 C C . ASP A 1 538 ? -3.833 4.038 33.203 1.00 76.94 538 ASP A C 1
ATOM 4077 O O . ASP A 1 538 ? -3.915 4.241 31.999 1.00 76.94 538 ASP A O 1
ATOM 4081 N N . THR A 1 539 ? -3.160 2.984 33.679 1.00 77.31 539 THR A N 1
ATOM 4082 C CA . THR A 1 539 ? -2.421 2.044 32.811 1.00 77.31 539 THR A CA 1
ATOM 4083 C C . THR A 1 539 ? -3.355 1.298 31.858 1.00 77.31 539 THR A C 1
ATOM 4085 O O . THR A 1 539 ? -3.031 1.116 30.687 1.00 77.31 539 THR A O 1
ATOM 4088 N N . MET A 1 540 ? -4.522 0.865 32.344 1.00 74.62 540 MET A N 1
ATOM 4089 C CA . MET A 1 540 ? -5.557 0.234 31.526 1.00 74.62 540 MET A CA 1
ATOM 4090 C C . MET A 1 540 ? -6.078 1.198 30.467 1.00 74.62 540 MET A C 1
ATOM 4092 O O . MET A 1 540 ? -6.179 0.807 29.312 1.00 74.62 540 MET A O 1
ATOM 4096 N N . LYS A 1 541 ? -6.350 2.451 30.839 1.00 75.56 541 LYS A N 1
ATOM 4097 C CA . LYS A 1 541 ? -6.813 3.501 29.928 1.00 75.56 541 LYS A CA 1
ATOM 4098 C C . LYS A 1 541 ? -5.755 3.871 28.886 1.00 75.56 541 LYS A C 1
ATOM 4100 O O . LYS A 1 541 ? -6.072 4.067 27.713 1.00 75.56 541 LYS A O 1
ATOM 4105 N N . ASP A 1 542 ? -4.490 3.916 29.283 1.00 79.50 542 ASP A N 1
ATOM 4106 C CA . ASP A 1 542 ? -3.385 4.185 28.371 1.00 79.50 542 ASP A CA 1
ATOM 4107 C C . ASP A 1 542 ? -3.164 3.013 27.406 1.00 79.50 542 ASP A C 1
ATOM 4109 O O . ASP A 1 542 ? -3.006 3.228 26.207 1.00 79.50 542 ASP A O 1
ATOM 4113 N N . LEU A 1 543 ? -3.215 1.764 27.885 1.00 76.12 543 LEU A N 1
ATOM 4114 C CA . LEU A 1 543 ? -3.163 0.580 27.019 1.00 76.12 543 LEU A CA 1
ATOM 4115 C C . LEU A 1 543 ? -4.372 0.517 26.087 1.00 76.12 543 LEU A C 1
ATOM 4117 O O . LEU A 1 543 ? -4.215 0.219 24.908 1.00 76.12 543 LEU A O 1
ATOM 4121 N N . GLN A 1 544 ? -5.558 0.828 26.595 1.00 76.00 544 GLN A N 1
ATOM 4122 C CA . GLN A 1 544 ? -6.804 0.839 25.842 1.00 76.00 544 GLN A CA 1
ATOM 4123 C C . GLN A 1 544 ? -6.813 1.909 24.752 1.00 76.00 544 GLN A C 1
ATOM 4125 O O . GLN A 1 544 ? -7.219 1.614 23.639 1.00 76.00 544 GLN A O 1
ATOM 4130 N N . SER A 1 545 ? -6.284 3.104 25.015 1.00 78.00 545 SER A N 1
ATOM 4131 C CA . SER A 1 545 ? -6.141 4.143 23.987 1.00 78.00 545 SER A CA 1
ATOM 4132 C C . SER A 1 545 ? -4.993 3.863 23.007 1.00 78.00 545 SER A C 1
ATOM 4134 O O . SER A 1 545 ? -5.062 4.237 21.832 1.00 78.00 545 SER A O 1
ATOM 4136 N N . ALA A 1 546 ? -3.935 3.179 23.454 1.00 78.00 546 ALA A N 1
ATOM 4137 C CA . ALA A 1 546 ? -2.796 2.818 22.618 1.00 78.00 546 ALA A CA 1
ATOM 4138 C C . ALA A 1 546 ? -3.094 1.636 21.684 1.00 78.00 546 ALA A C 1
ATOM 4140 O O . ALA A 1 546 ? -2.662 1.641 20.532 1.00 78.00 546 ALA A O 1
ATOM 4141 N N . LEU A 1 547 ? -3.820 0.616 22.145 1.00 76.88 547 LEU A N 1
ATOM 4142 C CA . LEU A 1 547 ? -3.976 -0.665 21.449 1.00 76.88 547 LEU A CA 1
ATOM 4143 C C . LEU A 1 547 ? -4.716 -0.561 20.097 1.00 76.88 547 LEU A C 1
ATOM 4145 O O . LEU A 1 547 ? -4.212 -1.128 19.125 1.00 76.88 547 LEU A O 1
ATOM 4149 N N . PRO A 1 548 ? -5.808 0.213 19.945 1.00 76.06 548 PRO A N 1
ATOM 4150 C CA . PRO A 1 548 ? -6.423 0.479 18.645 1.00 76.06 548 PRO A CA 1
ATOM 4151 C C . PRO A 1 548 ? -5.462 1.186 17.686 1.00 76.06 548 PRO A C 1
ATOM 4153 O O . PRO A 1 548 ? -5.350 0.806 16.519 1.00 76.06 548 PRO A O 1
ATOM 4156 N N . GLN A 1 549 ? -4.694 2.166 18.177 1.00 77.44 549 GLN A N 1
ATOM 4157 C CA . GLN A 1 549 ? -3.685 2.858 17.366 1.00 77.44 549 GLN A CA 1
ATOM 4158 C C . GLN A 1 549 ? -2.572 1.904 16.926 1.00 77.44 549 GLN A C 1
ATOM 4160 O O . GLN A 1 549 ? -2.143 1.950 15.774 1.00 77.44 549 GLN A O 1
ATOM 4165 N N . VAL A 1 550 ? -2.139 1.007 17.816 1.00 74.69 550 VAL A N 1
ATOM 4166 C CA . VAL A 1 550 ? -1.167 -0.056 17.538 1.00 74.69 550 VAL A CA 1
ATOM 4167 C C . VAL A 1 550 ? -1.693 -1.013 16.472 1.00 74.69 550 VAL A C 1
ATOM 4169 O O . VAL A 1 550 ? -0.992 -1.276 15.498 1.00 74.69 550 VAL A O 1
ATOM 4172 N N . ILE A 1 551 ? -2.918 -1.517 16.623 1.00 75.56 551 ILE A N 1
ATOM 4173 C CA . ILE A 1 551 ? -3.536 -2.450 15.674 1.00 75.56 551 ILE A CA 1
ATOM 4174 C C . ILE A 1 551 ? -3.693 -1.779 14.313 1.00 75.56 551 ILE A C 1
ATOM 4176 O O . ILE A 1 551 ? -3.317 -2.358 13.292 1.00 75.56 551 ILE A O 1
ATOM 4180 N N . LYS A 1 552 ? -4.147 -0.523 14.287 1.00 75.69 552 LYS A N 1
ATOM 4181 C CA . LYS A 1 552 ? -4.245 0.275 13.064 1.00 75.69 552 LYS A CA 1
ATOM 4182 C C . LYS A 1 552 ? -2.876 0.493 12.424 1.00 75.69 552 LYS A C 1
ATOM 4184 O O . LYS A 1 552 ? -2.741 0.310 11.215 1.00 75.69 552 LYS A O 1
ATOM 4189 N N . ALA A 1 553 ? -1.851 0.836 13.205 1.00 74.12 553 ALA A N 1
ATOM 4190 C CA . ALA A 1 553 ? -0.488 1.018 12.713 1.00 74.12 553 ALA A CA 1
ATOM 4191 C C . ALA A 1 553 ? 0.099 -0.287 12.155 1.00 74.12 553 ALA A C 1
ATOM 4193 O O . ALA A 1 553 ? 0.688 -0.263 11.077 1.00 74.12 553 ALA A O 1
ATOM 4194 N N . LEU A 1 554 ? -0.109 -1.423 12.829 1.00 71.31 554 LEU A N 1
ATOM 4195 C CA . LEU A 1 554 ? 0.344 -2.745 12.385 1.00 71.31 554 LEU A CA 1
ATOM 4196 C C . LEU A 1 554 ? -0.398 -3.225 11.138 1.00 71.31 554 LEU A C 1
ATOM 4198 O O . LEU A 1 554 ? 0.241 -3.710 10.208 1.00 71.31 554 LEU A O 1
ATOM 4202 N N . SER A 1 555 ? -1.720 -3.061 11.080 1.00 73.38 555 SER A N 1
ATOM 4203 C CA . SER A 1 555 ? -2.520 -3.378 9.891 1.00 73.38 555 SER A CA 1
ATOM 4204 C C . SER A 1 555 ? -2.086 -2.522 8.700 1.00 73.38 555 SER A C 1
ATOM 4206 O O . SER A 1 555 ? -1.829 -3.033 7.610 1.00 73.38 555 SER A O 1
ATOM 4208 N N . THR A 1 556 ? -1.857 -1.229 8.934 1.00 76.81 556 THR A N 1
ATOM 4209 C CA . THR A 1 556 ? -1.345 -0.317 7.907 1.00 76.81 556 THR A CA 1
ATOM 4210 C C . THR A 1 556 ? 0.071 -0.693 7.465 1.00 76.81 556 THR A C 1
ATOM 4212 O O . THR A 1 556 ? 0.352 -0.699 6.270 1.00 76.81 556 THR A O 1
ATOM 4215 N N . ALA A 1 557 ? 0.963 -1.050 8.393 1.00 71.88 557 ALA A N 1
ATOM 4216 C CA . ALA A 1 557 ? 2.312 -1.505 8.066 1.00 71.88 557 ALA A CA 1
ATOM 4217 C C . ALA A 1 557 ? 2.281 -2.824 7.277 1.00 71.88 557 ALA A C 1
ATOM 4219 O O . ALA A 1 557 ? 2.984 -2.959 6.280 1.00 71.88 557 ALA A O 1
ATOM 4220 N N . LYS A 1 558 ? 1.422 -3.777 7.661 1.00 73.94 558 LYS A N 1
ATOM 4221 C CA . LYS A 1 558 ? 1.169 -5.026 6.922 1.00 73.94 558 LYS A CA 1
ATOM 4222 C C . LYS A 1 558 ? 0.675 -4.736 5.502 1.00 73.94 558 LYS A C 1
ATOM 4224 O O . LYS A 1 558 ? 1.178 -5.352 4.561 1.00 73.94 558 LYS A O 1
ATOM 4229 N N . LYS A 1 559 ? -0.255 -3.787 5.339 1.00 73.94 559 LYS A N 1
ATOM 4230 C CA . LYS A 1 559 ? -0.744 -3.316 4.034 1.00 73.94 559 LYS A CA 1
ATOM 4231 C C . LYS A 1 559 ? 0.406 -2.755 3.199 1.00 73.94 559 LYS A C 1
ATOM 4233 O O . LYS A 1 559 ? 0.651 -3.261 2.112 1.00 73.94 559 LYS A O 1
ATOM 4238 N N . GLU A 1 560 ? 1.187 -1.822 3.742 1.00 76.62 560 GLU A N 1
ATOM 4239 C CA . GLU A 1 560 ? 2.331 -1.217 3.045 1.00 76.62 560 GLU A CA 1
ATOM 4240 C C . GLU A 1 560 ? 3.419 -2.236 2.670 1.00 76.62 560 GLU A C 1
ATOM 4242 O O . GLU A 1 560 ? 3.921 -2.206 1.547 1.00 76.62 560 GLU A O 1
ATOM 4247 N N . VAL A 1 561 ? 3.756 -3.183 3.554 1.00 72.19 561 VAL A N 1
ATOM 4248 C CA . VAL A 1 561 ? 4.696 -4.280 3.251 1.00 72.19 561 VAL A CA 1
ATOM 4249 C C . VAL A 1 561 ? 4.181 -5.133 2.094 1.00 72.19 561 VAL A C 1
ATOM 4251 O O . VAL A 1 561 ? 4.949 -5.475 1.189 1.00 72.19 561 VAL A O 1
ATOM 4254 N N . SER A 1 562 ? 2.889 -5.472 2.105 1.00 70.44 562 SER A N 1
ATOM 4255 C CA . SER A 1 562 ? 2.263 -6.240 1.026 1.00 70.44 562 SER A CA 1
ATOM 4256 C C . SER A 1 562 ? 2.341 -5.481 -0.300 1.00 70.44 562 SER A C 1
ATOM 4258 O O . SER A 1 562 ? 2.818 -6.029 -1.299 1.00 70.44 562 SER A O 1
ATOM 4260 N N . THR A 1 563 ? 2.007 -4.187 -0.279 1.00 71.00 563 THR A N 1
ATOM 4261 C CA . THR A 1 563 ? 2.112 -3.282 -1.428 1.00 71.00 563 THR A CA 1
ATOM 4262 C C . THR A 1 563 ? 3.524 -3.258 -2.000 1.00 71.00 563 THR A C 1
ATOM 4264 O O . THR A 1 563 ? 3.713 -3.456 -3.202 1.00 71.00 563 THR A O 1
ATOM 4267 N N . ILE A 1 564 ? 4.532 -3.071 -1.142 1.00 71.75 564 ILE A N 1
ATOM 4268 C CA . ILE A 1 564 ? 5.947 -3.059 -1.529 1.00 71.75 564 ILE A CA 1
ATOM 4269 C C . ILE A 1 564 ? 6.330 -4.389 -2.181 1.00 71.75 564 ILE A C 1
ATOM 4271 O O . ILE A 1 564 ? 6.980 -4.398 -3.227 1.00 71.75 564 ILE A O 1
ATOM 4275 N N . SER A 1 565 ? 5.898 -5.516 -1.610 1.00 73.31 565 SER A N 1
ATOM 4276 C CA . SER A 1 565 ? 6.152 -6.842 -2.179 1.00 73.31 565 SER A CA 1
ATOM 4277 C C . SER A 1 565 ? 5.544 -6.990 -3.577 1.00 73.31 565 SER A C 1
ATOM 4279 O O . SER A 1 565 ? 6.221 -7.461 -4.496 1.00 73.31 565 SER A O 1
ATOM 4281 N N . GLY A 1 566 ? 4.302 -6.531 -3.769 1.00 70.06 566 GLY A N 1
ATOM 4282 C CA . GLY A 1 566 ? 3.625 -6.529 -5.065 1.00 70.06 566 GLY A CA 1
ATOM 4283 C C . GLY A 1 566 ? 4.380 -5.717 -6.120 1.00 70.06 566 GLY A C 1
ATOM 4284 O O . GLY A 1 566 ? 4.625 -6.211 -7.225 1.00 70.06 566 GLY A O 1
ATOM 4285 N N . VAL A 1 567 ? 4.822 -4.509 -5.761 1.00 69.44 567 VAL A N 1
ATOM 4286 C CA . VAL A 1 567 ? 5.583 -3.628 -6.660 1.00 69.44 567 VAL A CA 1
ATOM 4287 C C . VAL A 1 567 ? 6.958 -4.216 -6.993 1.00 69.44 567 VAL A C 1
ATOM 4289 O O . VAL A 1 567 ? 7.311 -4.306 -8.170 1.00 69.44 567 VAL A O 1
ATOM 4292 N N . ILE A 1 568 ? 7.714 -4.695 -5.998 1.00 70.88 568 ILE A N 1
ATOM 4293 C CA . ILE A 1 568 ? 9.027 -5.328 -6.213 1.00 70.88 568 ILE A CA 1
ATOM 4294 C C . ILE A 1 568 ? 8.901 -6.562 -7.109 1.00 70.88 568 ILE A C 1
ATOM 4296 O O . ILE A 1 568 ? 9.721 -6.755 -8.010 1.00 70.88 568 ILE A O 1
ATOM 4300 N N . ASN A 1 569 ? 7.880 -7.394 -6.894 1.00 71.94 569 ASN A N 1
ATOM 4301 C CA . ASN A 1 569 ? 7.634 -8.567 -7.724 1.00 71.94 569 ASN A CA 1
ATOM 4302 C C . ASN A 1 569 ? 7.299 -8.167 -9.170 1.00 71.94 569 ASN A C 1
ATOM 4304 O O . ASN A 1 569 ? 7.847 -8.752 -10.101 1.00 71.94 569 ASN A O 1
ATOM 4308 N N . SER A 1 570 ? 6.474 -7.135 -9.367 1.00 68.06 570 SER A N 1
ATOM 4309 C CA . SER A 1 570 ? 6.150 -6.604 -10.698 1.00 68.06 570 SER A CA 1
ATOM 4310 C C . SER A 1 570 ? 7.398 -6.113 -11.445 1.00 68.06 570 SER A C 1
ATOM 4312 O O . SER A 1 570 ? 7.654 -6.524 -12.580 1.00 68.06 570 SER A O 1
ATOM 4314 N N . ILE A 1 571 ? 8.248 -5.319 -10.780 1.00 69.19 571 ILE A N 1
ATOM 4315 C CA . ILE A 1 571 ? 9.527 -4.856 -11.343 1.00 69.19 571 ILE A CA 1
ATOM 4316 C C . ILE A 1 571 ? 10.427 -6.047 -11.673 1.00 69.19 571 ILE A C 1
ATOM 4318 O O . ILE A 1 571 ? 10.981 -6.126 -12.767 1.00 69.19 571 ILE A O 1
ATOM 4322 N N . SER A 1 572 ? 10.559 -6.996 -10.746 1.00 70.19 572 SER A N 1
ATOM 4323 C CA . SER A 1 572 ? 11.409 -8.175 -10.925 1.00 70.19 572 SER A CA 1
ATOM 4324 C C . SER A 1 572 ? 10.949 -9.033 -12.103 1.00 70.19 572 SER A C 1
ATOM 4326 O O . SER A 1 572 ? 11.784 -9.536 -12.852 1.00 70.19 572 SER A O 1
ATOM 4328 N N . GLN A 1 573 ? 9.636 -9.165 -12.317 1.00 72.19 573 GLN A N 1
ATOM 4329 C CA . GLN A 1 573 ? 9.076 -9.859 -13.477 1.00 72.19 573 GLN A CA 1
ATOM 4330 C C . GLN A 1 573 ? 9.362 -9.108 -14.780 1.00 72.19 573 GLN A C 1
ATOM 4332 O O . GLN A 1 573 ? 9.798 -9.730 -15.749 1.00 72.19 573 GLN A O 1
ATOM 4337 N N . MET A 1 574 ? 9.186 -7.783 -14.805 1.00 69.50 574 MET A N 1
ATOM 4338 C CA . MET A 1 574 ? 9.517 -6.966 -15.978 1.00 69.50 574 MET A CA 1
ATOM 4339 C C . MET A 1 574 ? 11.007 -7.090 -16.333 1.00 69.50 574 MET A C 1
ATOM 4341 O O . MET A 1 574 ? 11.354 -7.382 -17.481 1.00 69.50 574 MET A O 1
ATOM 4345 N N . LEU A 1 575 ? 11.887 -6.935 -15.339 1.00 67.50 575 LEU A N 1
ATOM 4346 C CA . LEU A 1 575 ? 13.332 -7.086 -15.498 1.00 67.50 575 LEU A CA 1
ATOM 4347 C C . LEU A 1 575 ? 13.693 -8.501 -15.958 1.00 67.50 575 LEU A C 1
ATOM 4349 O O . LEU A 1 575 ? 14.464 -8.659 -16.900 1.00 67.50 575 LEU A O 1
ATOM 4353 N N . GLY A 1 576 ? 13.102 -9.528 -15.346 1.00 71.12 576 GLY A N 1
ATOM 4354 C CA . GLY A 1 576 ? 13.349 -10.927 -15.687 1.00 71.12 576 GLY A CA 1
ATOM 4355 C C . GLY A 1 576 ? 12.940 -11.289 -17.116 1.00 71.12 576 GLY A C 1
ATOM 4356 O O . GLY A 1 576 ? 13.623 -12.083 -17.758 1.00 71.12 576 GLY A O 1
ATOM 4357 N N . LEU A 1 577 ? 11.867 -10.690 -17.639 1.00 74.25 577 LEU A N 1
ATOM 4358 C CA . LEU A 1 577 ? 11.381 -10.960 -18.994 1.00 74.25 577 LEU A CA 1
ATOM 4359 C C . LEU A 1 577 ? 12.122 -10.150 -20.065 1.00 74.25 577 LEU A C 1
ATOM 4361 O O . LEU A 1 577 ? 12.457 -10.691 -21.119 1.00 74.25 577 LEU A O 1
ATOM 4365 N N . LYS A 1 578 ? 12.377 -8.859 -19.823 1.00 71.88 578 LYS A N 1
ATOM 4366 C CA . LYS A 1 578 ? 12.862 -7.941 -20.868 1.00 71.88 578 LYS A CA 1
ATOM 4367 C C . LYS A 1 578 ? 14.374 -7.692 -20.810 1.00 71.88 578 LYS A C 1
ATOM 4369 O O . LYS A 1 578 ? 14.978 -7.476 -21.860 1.00 71.88 578 LYS A O 1
ATOM 4374 N N . ALA A 1 579 ? 15.022 -7.765 -19.642 1.00 69.38 579 ALA A N 1
ATOM 4375 C CA . ALA A 1 579 ? 16.463 -7.505 -19.548 1.00 69.38 579 ALA A CA 1
ATOM 4376 C C . ALA A 1 579 ? 17.329 -8.567 -20.263 1.00 69.38 579 ALA A C 1
ATOM 4378 O O . ALA A 1 579 ? 18.240 -8.167 -20.992 1.00 69.38 579 ALA A O 1
ATOM 4379 N N . PRO A 1 580 ? 17.070 -9.890 -20.154 1.00 76.00 580 PRO A N 1
ATOM 4380 C CA . PRO A 1 580 ? 17.874 -10.898 -20.850 1.00 76.00 580 PRO A CA 1
ATOM 4381 C C . PRO A 1 580 ? 17.920 -10.751 -22.382 1.00 76.00 580 PRO A C 1
ATOM 4383 O O . PRO A 1 580 ? 19.030 -10.690 -22.915 1.00 76.00 580 PRO A O 1
ATOM 4386 N N . PRO A 1 581 ? 16.791 -10.634 -23.120 1.00 75.44 581 PRO A N 1
ATOM 4387 C CA . PRO A 1 581 ? 16.845 -10.511 -24.578 1.00 75.44 581 PRO A CA 1
ATOM 4388 C C . PRO A 1 581 ? 17.512 -9.205 -25.022 1.00 75.44 581 PRO A C 1
ATOM 4390 O O . PRO A 1 581 ? 18.138 -9.153 -26.081 1.00 75.44 581 PRO A O 1
ATOM 4393 N N . LEU A 1 582 ? 17.409 -8.151 -24.214 1.00 69.25 582 LEU A N 1
ATOM 4394 C CA . LEU A 1 582 ? 18.038 -6.865 -24.479 1.00 69.25 582 LEU A CA 1
ATOM 4395 C C . LEU A 1 582 ? 19.559 -6.932 -24.315 1.00 69.25 582 LEU A C 1
ATOM 4397 O O . LEU A 1 582 ? 20.303 -6.561 -25.224 1.00 69.25 582 LEU A O 1
ATOM 4401 N N . MET A 1 583 ? 20.017 -7.490 -23.193 1.00 72.56 583 MET A N 1
ATOM 4402 C CA . MET A 1 583 ? 21.437 -7.725 -22.934 1.00 72.56 583 MET A CA 1
ATOM 4403 C C . MET A 1 583 ? 22.033 -8.682 -23.967 1.00 72.56 583 MET A C 1
ATOM 4405 O O . MET A 1 583 ? 23.150 -8.465 -24.431 1.00 72.56 583 MET A O 1
ATOM 4409 N N . GLU A 1 584 ? 21.278 -9.689 -24.410 1.00 77.19 584 GLU A N 1
ATOM 4410 C CA . GLU A 1 584 ? 21.701 -10.589 -25.482 1.00 77.19 584 GLU A CA 1
ATOM 4411 C C . GLU A 1 584 ? 21.825 -9.863 -26.831 1.00 77.19 584 GLU A C 1
ATOM 4413 O O . GLU A 1 584 ? 22.799 -10.082 -27.553 1.00 77.19 584 GLU A O 1
ATOM 4418 N N . LYS A 1 585 ? 20.887 -8.969 -27.179 1.00 74.44 585 LYS A N 1
ATOM 4419 C CA . LYS A 1 585 ? 20.970 -8.144 -28.399 1.00 74.44 585 LYS A CA 1
ATOM 4420 C C . LYS A 1 585 ? 22.193 -7.228 -28.376 1.00 74.44 585 LYS A C 1
ATOM 4422 O O . LYS A 1 585 ? 22.935 -7.206 -29.359 1.00 74.44 585 LYS A O 1
ATOM 4427 N N . ILE A 1 586 ? 22.440 -6.529 -27.265 1.00 73.25 586 ILE A N 1
ATOM 4428 C CA . ILE A 1 586 ? 23.626 -5.675 -27.103 1.00 73.25 586 ILE A CA 1
ATOM 4429 C C . ILE A 1 586 ? 24.899 -6.518 -27.197 1.00 73.25 586 ILE A C 1
ATOM 4431 O O . ILE A 1 586 ? 25.802 -6.182 -27.963 1.00 73.25 586 ILE A O 1
ATOM 4435 N N . ALA A 1 587 ? 24.963 -7.643 -26.480 1.00 74.56 587 ALA A N 1
ATOM 4436 C CA . ALA A 1 587 ? 26.115 -8.538 -26.507 1.00 74.56 587 ALA A CA 1
ATOM 4437 C C . ALA A 1 587 ? 26.377 -9.098 -27.916 1.00 74.56 587 ALA A C 1
ATOM 4439 O O . ALA A 1 587 ? 27.530 -9.164 -28.347 1.00 74.56 587 ALA A O 1
ATOM 4440 N N . LYS A 1 588 ? 25.327 -9.453 -28.672 1.00 76.50 588 LYS A N 1
ATOM 4441 C CA . LYS A 1 588 ? 25.433 -9.883 -30.077 1.00 76.50 588 LYS A CA 1
ATOM 4442 C C . LYS A 1 588 ? 25.935 -8.763 -30.979 1.00 76.50 588 LYS A C 1
ATOM 4444 O O . LYS A 1 588 ? 26.858 -9.005 -31.752 1.00 76.50 588 LYS A O 1
ATOM 4449 N N . LEU A 1 589 ? 25.373 -7.557 -30.878 1.00 75.81 589 LEU A N 1
ATOM 4450 C CA . LEU A 1 589 ? 25.812 -6.404 -31.668 1.00 75.81 589 LEU A CA 1
ATOM 4451 C C . LEU A 1 589 ? 27.285 -6.091 -31.386 1.00 75.81 589 LEU A C 1
ATOM 4453 O O . LEU A 1 589 ? 28.082 -5.980 -32.314 1.00 75.81 589 LEU A O 1
ATOM 4457 N N . TYR A 1 590 ? 27.663 -6.054 -30.109 1.00 75.25 590 TYR A N 1
ATOM 4458 C CA . TYR A 1 590 ? 29.040 -5.854 -29.672 1.00 75.25 590 TYR A CA 1
ATOM 4459 C C . TYR A 1 590 ? 29.973 -6.932 -30.240 1.00 75.25 590 TYR A C 1
ATOM 4461 O O . TYR A 1 590 ? 31.009 -6.616 -30.824 1.00 75.25 590 TYR A O 1
ATOM 4469 N N . LYS A 1 591 ? 29.577 -8.210 -30.168 1.00 78.38 591 LYS A N 1
ATOM 4470 C CA . LYS A 1 591 ? 30.328 -9.329 -30.755 1.00 78.38 591 LYS A CA 1
ATOM 4471 C C . LYS A 1 591 ? 30.488 -9.187 -32.273 1.00 78.38 591 LYS A C 1
ATOM 4473 O O . LYS A 1 591 ? 31.578 -9.429 -32.782 1.00 78.38 591 LYS A O 1
ATOM 4478 N N . ILE A 1 592 ? 29.441 -8.789 -32.997 1.00 79.50 592 ILE A N 1
ATOM 4479 C CA . ILE A 1 592 ? 29.482 -8.590 -34.456 1.00 79.50 592 ILE A CA 1
ATOM 4480 C C . ILE A 1 592 ? 30.435 -7.450 -34.821 1.00 79.50 592 ILE A C 1
ATOM 4482 O O . ILE A 1 592 ? 31.261 -7.619 -35.720 1.00 79.50 592 ILE A O 1
ATOM 4486 N N . VAL A 1 593 ? 30.358 -6.321 -34.111 1.00 77.56 593 VAL A N 1
ATOM 4487 C CA . VAL A 1 593 ? 31.253 -5.171 -34.310 1.00 77.56 593 VAL A CA 1
ATOM 4488 C C . VAL A 1 593 ? 32.711 -5.598 -34.127 1.00 77.56 593 VAL A C 1
ATOM 4490 O O . VAL A 1 593 ? 33.536 -5.330 -35.000 1.00 77.56 593 VAL A O 1
ATOM 4493 N N . TRP A 1 594 ? 33.021 -6.348 -33.066 1.00 79.00 594 TRP A N 1
ATOM 4494 C CA . TRP A 1 594 ? 34.378 -6.839 -32.812 1.00 79.00 594 TRP A CA 1
ATOM 4495 C C . TRP A 1 594 ? 34.872 -7.858 -33.833 1.00 79.00 594 TRP A C 1
ATOM 4497 O O . TRP A 1 594 ? 36.000 -7.741 -34.309 1.00 79.00 594 TRP A O 1
ATOM 4507 N N . ILE A 1 595 ? 34.049 -8.840 -34.207 1.00 81.94 595 ILE A N 1
ATOM 4508 C CA . ILE A 1 595 ? 34.424 -9.822 -35.235 1.00 81.94 595 ILE A CA 1
ATOM 4509 C C . ILE A 1 595 ? 34.717 -9.105 -36.554 1.00 81.94 595 ILE A C 1
ATOM 4511 O O . ILE A 1 595 ? 35.743 -9.365 -37.177 1.00 81.94 595 ILE A O 1
ATOM 4515 N N . THR A 1 596 ? 33.856 -8.168 -36.950 1.00 79.44 596 THR A N 1
ATOM 4516 C CA . THR A 1 596 ? 34.025 -7.396 -38.188 1.00 79.44 596 THR A CA 1
ATOM 4517 C C . THR A 1 596 ? 35.315 -6.579 -38.149 1.00 79.44 596 THR A C 1
ATOM 4519 O O . THR A 1 596 ? 36.089 -6.615 -39.104 1.00 79.44 596 THR A O 1
ATOM 4522 N N . TYR A 1 597 ? 35.587 -5.911 -37.023 1.00 78.06 597 TYR A N 1
ATOM 4523 C CA . TYR A 1 597 ? 36.823 -5.165 -36.794 1.00 78.06 597 TYR A CA 1
ATOM 4524 C C . TYR A 1 597 ? 38.070 -6.050 -36.947 1.00 78.06 597 TYR A C 1
ATOM 4526 O O . TYR A 1 597 ? 38.969 -5.718 -37.721 1.00 78.06 597 TYR A O 1
ATOM 4534 N N . PHE A 1 598 ? 38.114 -7.207 -36.278 1.00 79.38 598 PHE A N 1
ATOM 4535 C CA . PHE A 1 598 ? 39.279 -8.096 -36.328 1.00 79.38 598 PHE A CA 1
ATOM 4536 C C . PHE A 1 598 ? 39.474 -8.757 -37.695 1.00 79.38 598 PHE A C 1
ATOM 4538 O O . PHE A 1 598 ? 40.610 -8.868 -38.153 1.00 79.38 598 PHE A O 1
ATOM 4545 N N . VAL A 1 599 ? 38.395 -9.169 -38.370 1.00 84.06 599 VAL A N 1
ATOM 4546 C CA . VAL A 1 599 ? 38.473 -9.759 -39.718 1.00 84.06 599 VAL A CA 1
ATOM 4547 C C . VAL A 1 599 ? 38.992 -8.736 -40.723 1.00 84.06 599 VAL A C 1
ATOM 4549 O O . VAL A 1 599 ? 39.895 -9.042 -41.501 1.00 84.06 599 VAL A O 1
ATOM 4552 N N . PHE A 1 600 ? 38.465 -7.510 -40.684 1.00 81.25 600 PHE A N 1
ATOM 4553 C CA . PHE A 1 600 ? 38.936 -6.427 -41.542 1.00 81.25 600 PHE A CA 1
ATOM 4554 C C . PHE A 1 600 ? 40.422 -6.133 -41.304 1.00 81.25 600 PHE A C 1
ATOM 4556 O O . PHE A 1 600 ? 41.199 -6.063 -42.258 1.00 81.25 600 PHE A O 1
ATOM 4563 N N . PHE A 1 601 ? 40.835 -6.034 -40.036 1.00 74.56 601 PHE A N 1
ATOM 4564 C CA . PHE A 1 601 ? 42.224 -5.765 -39.676 1.00 74.56 601 PHE A CA 1
ATOM 4565 C C . PHE A 1 601 ? 43.166 -6.883 -40.133 1.00 74.56 601 PHE A C 1
ATOM 4567 O O . PHE A 1 601 ? 44.202 -6.615 -40.739 1.00 74.56 601 PHE A O 1
ATOM 4574 N N . PHE A 1 602 ? 42.776 -8.140 -39.918 1.00 81.69 602 PHE A N 1
ATOM 4575 C CA . PHE A 1 602 ? 43.545 -9.295 -40.367 1.00 81.69 602 PHE A CA 1
ATOM 4576 C C . PHE A 1 602 ? 43.779 -9.265 -41.884 1.00 81.69 602 PHE A C 1
ATOM 4578 O O . PHE A 1 602 ? 44.916 -9.413 -42.329 1.00 81.69 602 PHE A O 1
ATOM 4585 N N . LEU A 1 603 ? 42.734 -9.010 -42.680 1.00 83.94 603 LEU A N 1
ATOM 4586 C CA . LEU A 1 603 ? 42.843 -8.932 -44.141 1.00 83.94 603 LEU A CA 1
ATOM 4587 C C . LEU A 1 603 ? 43.713 -7.754 -44.601 1.00 83.94 603 LEU A C 1
ATOM 4589 O O . LEU A 1 603 ? 44.527 -7.908 -45.517 1.00 83.94 603 LEU A O 1
ATOM 4593 N N . PHE A 1 604 ? 43.577 -6.591 -43.961 1.00 80.56 604 PHE A N 1
ATOM 4594 C CA . PHE A 1 604 ? 44.373 -5.408 -44.281 1.00 80.56 604 PHE A CA 1
ATOM 4595 C C . PHE A 1 604 ? 45.863 -5.626 -43.983 1.00 80.56 604 PHE A C 1
ATOM 4597 O O . PHE A 1 604 ? 46.703 -5.458 -44.871 1.00 80.56 604 PHE A O 1
ATOM 4604 N N . SER A 1 605 ? 46.199 -6.074 -42.769 1.00 78.44 605 SER A N 1
ATOM 4605 C CA . SER A 1 605 ? 47.582 -6.371 -42.385 1.00 78.44 605 SER A CA 1
ATOM 4606 C C . SER A 1 605 ? 48.183 -7.475 -43.250 1.00 78.44 605 SER A C 1
ATOM 4608 O O . SER A 1 605 ? 49.331 -7.357 -43.674 1.00 78.44 605 SER A O 1
ATOM 4610 N N . PHE A 1 606 ? 47.406 -8.512 -43.574 1.00 84.00 606 PHE A N 1
ATOM 4611 C CA . PHE A 1 606 ? 47.848 -9.577 -44.470 1.00 84.00 606 PHE A CA 1
ATOM 4612 C C . PHE A 1 606 ? 48.168 -9.048 -45.873 1.00 84.00 606 PHE A C 1
ATOM 4614 O O . PHE A 1 606 ? 49.204 -9.396 -46.434 1.00 84.00 606 PHE A O 1
ATOM 4621 N N . THR A 1 607 ? 47.337 -8.155 -46.417 1.00 80.75 607 THR A N 1
ATOM 4622 C CA . THR A 1 607 ? 47.563 -7.540 -47.737 1.00 80.75 607 THR A CA 1
ATOM 4623 C C . THR A 1 607 ? 48.824 -6.673 -47.747 1.00 80.75 607 THR A C 1
ATOM 4625 O O . THR A 1 607 ? 49.641 -6.776 -48.664 1.00 80.75 607 THR A O 1
ATOM 4628 N N . MET A 1 608 ? 49.036 -5.867 -46.702 1.00 75.62 608 MET A N 1
ATOM 4629 C CA . MET A 1 608 ? 50.245 -5.047 -46.549 1.00 75.62 608 MET A CA 1
ATOM 4630 C C . MET A 1 608 ? 51.509 -5.898 -46.400 1.00 75.62 608 MET A C 1
ATOM 4632 O O . MET A 1 608 ? 52.546 -5.592 -46.986 1.00 75.62 608 MET A O 1
ATOM 4636 N N . LEU A 1 609 ? 51.425 -6.990 -45.643 1.00 80.38 609 LEU A N 1
ATOM 4637 C CA . LEU A 1 609 ? 52.533 -7.912 -45.426 1.00 80.38 609 LEU A CA 1
ATOM 4638 C C . LEU A 1 609 ? 52.868 -8.698 -46.702 1.00 80.38 609 LEU A C 1
ATOM 4640 O O . LEU A 1 609 ? 54.040 -8.816 -47.060 1.00 80.38 609 LEU A O 1
ATOM 4644 N N . PHE A 1 610 ? 51.848 -9.149 -47.437 1.00 81.88 610 PHE A N 1
ATOM 4645 C CA . PHE A 1 610 ? 52.004 -9.751 -48.761 1.00 81.88 610 PHE A CA 1
ATOM 4646 C C . PHE A 1 610 ? 52.699 -8.791 -49.732 1.00 81.88 610 PHE A C 1
ATOM 4648 O O . PHE A 1 610 ? 53.675 -9.171 -50.383 1.00 81.88 610 PHE A O 1
ATOM 4655 N N . TYR A 1 611 ? 52.257 -7.531 -49.779 1.00 75.19 611 TYR A N 1
ATOM 4656 C CA . TYR A 1 611 ? 52.899 -6.501 -50.591 1.00 75.19 611 TYR A CA 1
ATOM 4657 C C . TYR A 1 611 ? 54.356 -6.266 -50.172 1.00 75.19 611 TYR A C 1
ATOM 4659 O O . TYR A 1 611 ? 55.247 -6.222 -51.019 1.00 75.19 611 TYR A O 1
ATOM 4667 N N . GLY A 1 612 ? 54.626 -6.182 -48.867 1.00 73.44 612 GLY A N 1
ATOM 4668 C CA . GLY A 1 612 ? 55.978 -6.041 -48.335 1.00 73.44 612 GLY A CA 1
ATOM 4669 C C . GLY A 1 612 ? 56.898 -7.197 -48.741 1.00 73.44 612 GLY A C 1
ATOM 4670 O O . GLY A 1 612 ? 58.048 -6.964 -49.114 1.00 73.44 612 GLY A O 1
ATOM 4671 N N . PHE A 1 613 ? 56.415 -8.442 -48.724 1.00 78.06 613 PHE A N 1
ATOM 4672 C CA . PHE A 1 613 ? 57.184 -9.591 -49.215 1.00 78.06 613 PHE A CA 1
ATOM 4673 C C . PHE A 1 613 ? 57.397 -9.562 -50.726 1.00 78.06 613 PHE A C 1
ATOM 4675 O O . PHE A 1 613 ? 58.492 -9.884 -51.193 1.00 78.06 613 PHE A O 1
ATOM 4682 N N . TRP A 1 614 ? 56.388 -9.142 -51.489 1.00 78.50 614 TRP A N 1
ATOM 4683 C CA . TRP A 1 614 ? 56.519 -8.977 -52.931 1.00 78.50 614 TRP A CA 1
ATOM 4684 C C . TRP A 1 614 ? 57.572 -7.919 -53.277 1.00 78.50 614 TRP A C 1
ATOM 4686 O O . TRP A 1 614 ? 58.486 -8.208 -54.046 1.00 78.50 614 TRP A O 1
ATOM 4696 N N . ALA A 1 615 ? 57.528 -6.750 -52.634 1.00 68.50 615 ALA A N 1
ATOM 4697 C CA . ALA A 1 615 ? 58.472 -5.657 -52.859 1.00 68.50 615 ALA A CA 1
ATOM 4698 C C . ALA A 1 615 ? 59.929 -6.020 -52.507 1.00 68.50 615 ALA A C 1
ATOM 4700 O O . ALA A 1 615 ? 60.850 -5.524 -53.147 1.00 68.50 615 ALA A O 1
ATOM 4701 N N . ASN A 1 616 ? 60.151 -6.910 -51.531 1.00 69.62 616 ASN A N 1
ATOM 4702 C CA . ASN A 1 616 ? 61.489 -7.404 -51.168 1.00 69.62 616 ASN A CA 1
ATOM 4703 C C . ASN A 1 616 ? 62.030 -8.494 -52.114 1.00 69.62 616 ASN A C 1
ATOM 4705 O O . ASN A 1 616 ? 63.107 -9.030 -51.866 1.00 69.62 616 ASN A O 1
ATOM 4709 N N . GLY A 1 617 ? 61.297 -8.870 -53.166 1.00 71.75 617 GLY A N 1
ATOM 4710 C CA . GLY A 1 617 ? 61.752 -9.877 -54.127 1.00 71.75 617 GLY A CA 1
ATOM 4711 C C . GLY A 1 617 ? 61.437 -11.324 -53.747 1.00 71.75 617 GLY A C 1
ATOM 4712 O O . GLY A 1 617 ? 61.685 -12.218 -54.552 1.00 71.75 617 GLY A O 1
ATOM 4713 N N . TRP A 1 618 ? 60.821 -11.578 -52.585 1.00 78.50 618 TRP A N 1
ATOM 4714 C CA . TRP A 1 618 ? 60.449 -12.939 -52.166 1.00 78.50 618 TRP A CA 1
ATOM 4715 C C . TRP A 1 618 ? 59.470 -13.578 -53.164 1.00 78.50 618 TRP A C 1
ATOM 4717 O O . TRP A 1 618 ? 59.593 -14.751 -53.507 1.00 78.50 618 TRP A O 1
ATOM 4727 N N . PHE A 1 619 ? 58.541 -12.783 -53.705 1.00 75.94 619 PHE A N 1
ATOM 4728 C CA . PHE A 1 619 ? 57.600 -13.205 -54.751 1.00 75.94 619 PHE A CA 1
ATOM 4729 C C . PHE A 1 619 ? 58.018 -12.758 -56.161 1.00 75.94 619 PHE A C 1
ATOM 4731 O O . PHE A 1 619 ? 57.175 -12.455 -57.003 1.00 75.94 619 PHE A O 1
ATOM 4738 N N . GLY A 1 620 ? 59.325 -12.696 -56.425 1.00 75.81 620 GLY A N 1
ATOM 4739 C CA . GLY A 1 620 ? 59.882 -12.356 -57.737 1.00 75.81 620 GLY A CA 1
ATOM 4740 C C . GLY A 1 620 ? 60.106 -10.864 -57.982 1.00 75.81 620 GLY A C 1
ATOM 4741 O O . GLY A 1 620 ? 60.776 -10.532 -58.956 1.00 75.81 620 GLY A O 1
ATOM 4742 N N . GLY A 1 621 ? 59.611 -9.998 -57.089 1.00 69.25 621 GLY A N 1
ATOM 4743 C CA . GLY A 1 621 ? 59.909 -8.566 -57.069 1.00 69.25 621 GLY A CA 1
ATOM 4744 C C . GLY A 1 621 ? 59.402 -7.776 -58.279 1.00 69.25 621 GLY A C 1
ATOM 4745 O O . GLY A 1 621 ? 58.880 -8.345 -59.242 1.00 69.25 621 GLY A O 1
ATOM 4746 N N . PRO A 1 622 ? 59.545 -6.444 -58.247 1.00 67.38 622 PRO A N 1
ATOM 4747 C CA . PRO A 1 622 ? 59.440 -5.633 -59.449 1.00 67.38 622 PRO A CA 1
ATOM 4748 C C . PRO A 1 622 ? 60.640 -5.945 -60.355 1.00 67.38 622 PRO A C 1
ATOM 4750 O O . PRO A 1 622 ? 61.783 -5.700 -59.979 1.00 67.38 622 PRO A O 1
ATOM 4753 N N . LYS A 1 623 ? 60.387 -6.508 -61.537 1.00 68.69 623 LYS A N 1
ATOM 4754 C CA . LYS A 1 623 ? 61.411 -6.665 -62.581 1.00 68.69 623 LYS A CA 1
ATOM 4755 C C . LYS A 1 623 ? 61.493 -5.370 -63.391 1.00 68.69 623 LYS A C 1
ATOM 4757 O O . LYS A 1 623 ? 60.473 -4.696 -63.526 1.00 68.69 623 LYS A O 1
ATOM 4762 N N . ALA A 1 624 ? 62.680 -5.023 -63.891 1.00 63.97 624 ALA A N 1
ATOM 4763 C CA . ALA A 1 624 ? 62.830 -3.940 -64.862 1.00 63.97 624 ALA A CA 1
ATOM 4764 C C . ALA A 1 624 ? 61.921 -4.215 -66.070 1.00 63.97 624 ALA A C 1
ATOM 4766 O O . ALA A 1 624 ? 61.769 -5.379 -66.465 1.00 63.97 624 ALA A O 1
ATOM 4767 N N . ASP A 1 625 ? 61.283 -3.170 -66.603 1.00 60.38 625 ASP A N 1
ATOM 4768 C CA . ASP A 1 625 ? 60.430 -3.302 -67.780 1.00 60.38 625 ASP A CA 1
ATOM 4769 C C . ASP A 1 625 ? 61.301 -3.825 -68.926 1.00 60.38 625 ASP A C 1
ATOM 4771 O O . ASP A 1 625 ? 62.231 -3.167 -69.389 1.00 60.38 625 ASP A O 1
ATOM 4775 N N . ILE A 1 626 ? 61.052 -5.070 -69.332 1.00 60.28 626 ILE A N 1
ATOM 4776 C CA . ILE A 1 626 ? 61.715 -5.650 -70.495 1.00 60.28 626 ILE A CA 1
ATOM 4777 C C . ILE A 1 626 ? 61.191 -4.843 -71.690 1.00 60.28 626 ILE A C 1
ATOM 4779 O O . ILE A 1 626 ? 59.965 -4.773 -71.833 1.00 60.28 626 ILE A O 1
ATOM 4783 N N . PRO A 1 627 ? 62.058 -4.226 -72.517 1.00 58.72 627 PRO A N 1
ATOM 4784 C CA . PRO A 1 627 ? 61.620 -3.479 -73.693 1.00 58.72 627 PRO A CA 1
ATOM 4785 C C . PRO A 1 627 ? 60.667 -4.357 -74.503 1.00 58.72 627 PRO A C 1
ATOM 4787 O O . PRO A 1 627 ? 60.966 -5.539 -74.686 1.00 58.72 627 PRO A O 1
ATOM 4790 N N . GLU A 1 628 ? 59.508 -3.797 -74.880 1.00 55.22 628 GLU A N 1
ATOM 4791 C CA . GLU A 1 628 ? 58.361 -4.500 -75.474 1.00 55.22 628 GLU A CA 1
ATOM 4792 C C . GLU A 1 628 ? 58.815 -5.619 -76.418 1.00 55.22 628 GLU A C 1
ATOM 4794 O O . GLU A 1 628 ? 59.173 -5.391 -77.572 1.00 55.22 628 GLU A O 1
ATOM 4799 N N . SER A 1 629 ? 58.828 -6.850 -75.906 1.00 58.34 629 SER A N 1
ATOM 4800 C CA . SER A 1 629 ? 58.993 -8.025 -76.750 1.00 58.34 629 SER A CA 1
ATOM 4801 C C . SER A 1 629 ? 57.630 -8.359 -77.341 1.00 58.34 629 SER A C 1
ATOM 4803 O O . SER A 1 629 ? 56.603 -8.251 -76.668 1.00 58.34 629 SER A O 1
ATOM 4805 N N . GLU A 1 630 ? 57.645 -8.696 -78.628 1.00 54.59 630 GLU A N 1
ATOM 4806 C CA . GLU A 1 630 ? 56.496 -9.023 -79.472 1.00 54.59 630 GLU A CA 1
ATOM 4807 C C . GLU A 1 630 ? 55.411 -9.812 -78.715 1.00 54.59 630 GLU A C 1
ATOM 4809 O O . GLU A 1 630 ? 55.670 -10.869 -78.139 1.00 54.59 630 GLU A O 1
ATOM 4814 N N . TYR A 1 631 ? 54.182 -9.285 -78.697 1.00 68.31 631 TYR A N 1
ATOM 4815 C CA . TYR A 1 631 ? 53.048 -9.911 -78.015 1.00 68.31 631 TYR A CA 1
ATOM 4816 C C . TYR A 1 631 ? 52.776 -11.318 -78.571 1.00 68.31 631 TYR A C 1
ATOM 4818 O O . TYR A 1 631 ? 52.301 -11.468 -79.698 1.00 68.31 631 TYR A O 1
ATOM 4826 N N . GLU A 1 632 ? 53.004 -12.356 -77.762 1.00 67.94 632 GLU A N 1
ATOM 4827 C CA . GLU A 1 632 ? 52.586 -13.718 -78.096 1.00 67.94 632 GLU A CA 1
ATOM 4828 C C . GLU A 1 632 ? 51.154 -13.996 -77.589 1.00 67.94 632 GLU A C 1
ATOM 4830 O O . GLU A 1 632 ? 50.883 -13.892 -76.387 1.00 67.94 632 GLU A O 1
ATOM 4835 N N . PRO A 1 633 ? 50.204 -14.374 -78.468 1.00 74.31 633 PRO A N 1
ATOM 4836 C CA . PRO A 1 633 ? 48.828 -14.642 -78.066 1.00 74.31 633 PRO A CA 1
ATOM 4837 C C . PRO A 1 633 ? 48.721 -15.918 -77.206 1.00 74.31 633 PRO A C 1
ATOM 4839 O O . PRO A 1 633 ? 49.354 -16.931 -77.522 1.00 74.31 633 PRO A O 1
ATOM 4842 N N . PRO A 1 634 ? 47.872 -15.922 -76.157 1.00 83.19 634 PRO A N 1
ATOM 4843 C CA . PRO A 1 634 ? 47.755 -17.040 -75.222 1.00 83.19 634 PRO A CA 1
ATOM 4844 C C . PRO A 1 634 ? 47.212 -18.301 -75.910 1.00 83.19 634 PRO A C 1
ATOM 4846 O O . PRO A 1 634 ? 46.113 -18.304 -76.484 1.00 83.19 634 PRO A O 1
ATOM 4849 N N . ARG A 1 635 ? 47.969 -19.398 -75.820 1.00 81.94 635 ARG A N 1
ATOM 4850 C CA . ARG A 1 635 ? 47.672 -20.672 -76.492 1.00 81.94 635 ARG A CA 1
ATOM 4851 C C . ARG A 1 635 ? 46.863 -21.614 -75.609 1.00 81.94 635 ARG A C 1
ATOM 4853 O O . ARG A 1 635 ? 46.056 -22.380 -76.132 1.00 81.94 635 ARG A O 1
ATOM 4860 N N . THR A 1 636 ? 47.019 -21.542 -74.286 1.00 89.31 636 THR A N 1
ATOM 4861 C CA . THR A 1 636 ? 46.318 -22.435 -73.347 1.00 89.31 636 THR A CA 1
ATOM 4862 C C . THR A 1 636 ? 45.124 -21.769 -72.655 1.00 89.31 636 THR A C 1
ATOM 4864 O O . THR A 1 636 ? 45.043 -20.549 -72.520 1.00 89.31 636 THR A O 1
ATOM 4867 N N . PHE A 1 637 ? 44.160 -22.570 -72.186 1.00 83.62 637 PHE A N 1
ATOM 4868 C CA . PHE A 1 637 ? 42.997 -22.064 -71.442 1.00 83.62 637 PHE A CA 1
ATOM 4869 C C . PHE A 1 637 ? 43.404 -21.342 -70.145 1.00 83.62 637 PHE A C 1
ATOM 4871 O O . PHE A 1 637 ? 42.861 -20.286 -69.824 1.00 83.62 637 PHE A O 1
ATOM 4878 N N . PHE A 1 638 ? 44.424 -21.854 -69.448 1.00 72.81 638 PHE A N 1
ATOM 4879 C CA . PHE A 1 638 ? 44.998 -21.196 -68.273 1.00 72.81 638 PHE A CA 1
ATOM 4880 C C . PHE A 1 638 ? 45.670 -19.868 -68.617 1.00 72.81 638 PHE A C 1
ATOM 4882 O O . PHE A 1 638 ? 45.522 -18.907 -67.867 1.00 72.81 638 PHE A O 1
ATOM 4889 N N . GLU A 1 639 ? 46.353 -19.773 -69.759 1.00 80.94 639 GLU A N 1
ATOM 4890 C CA . GLU A 1 639 ? 46.887 -18.497 -70.237 1.00 80.94 639 GLU A CA 1
ATOM 4891 C C . GLU A 1 639 ? 45.773 -17.515 -70.585 1.00 80.94 639 GLU A C 1
ATOM 4893 O O . GLU A 1 639 ? 45.901 -16.341 -70.276 1.00 80.94 639 GLU A O 1
ATOM 4898 N N . ARG A 1 640 ? 44.642 -17.965 -71.137 1.00 80.12 640 ARG A N 1
ATOM 4899 C CA . ARG A 1 640 ? 43.494 -17.085 -71.412 1.00 80.12 640 ARG A CA 1
ATOM 4900 C C . ARG A 1 640 ? 42.834 -16.563 -70.138 1.00 80.12 640 ARG A C 1
ATOM 4902 O O . ARG A 1 640 ? 42.538 -15.374 -70.075 1.00 80.12 640 ARG A O 1
ATOM 4909 N N . ILE A 1 641 ? 42.667 -17.396 -69.106 1.00 79.31 641 ILE A N 1
ATOM 4910 C CA . ILE A 1 641 ? 42.195 -16.941 -67.784 1.00 79.31 641 ILE A CA 1
ATOM 4911 C C . ILE A 1 641 ? 43.222 -16.004 -67.145 1.00 79.31 641 ILE A C 1
ATOM 4913 O O . ILE A 1 641 ? 42.850 -14.965 -66.612 1.00 79.31 641 ILE A O 1
ATOM 4917 N N . ARG A 1 642 ? 44.518 -16.316 -67.234 1.00 77.75 642 ARG A N 1
ATOM 4918 C CA . ARG A 1 642 ? 45.593 -15.456 -66.723 1.00 77.75 642 ARG A CA 1
ATOM 4919 C C . ARG A 1 642 ? 45.658 -14.117 -67.455 1.00 77.75 642 ARG A C 1
ATOM 4921 O O . ARG A 1 642 ? 45.923 -13.104 -66.815 1.00 77.75 642 ARG A O 1
ATOM 4928 N N . THR A 1 643 ? 45.396 -14.095 -68.758 1.00 78.12 643 THR A N 1
ATOM 4929 C CA . THR A 1 643 ? 45.294 -12.871 -69.555 1.00 78.12 643 THR A CA 1
ATOM 4930 C C . THR A 1 643 ? 44.021 -12.114 -69.198 1.00 78.12 643 THR A C 1
ATOM 4932 O O . THR A 1 643 ? 44.113 -10.924 -68.963 1.00 78.12 643 THR A O 1
ATOM 4935 N N . CYS A 1 644 ? 42.874 -12.774 -69.014 1.00 76.75 644 CYS A N 1
ATOM 4936 C CA . CYS A 1 644 ? 41.631 -12.129 -68.574 1.00 76.75 644 CYS A CA 1
ATOM 4937 C C . CYS A 1 644 ? 41.754 -11.525 -67.165 1.00 76.75 644 CYS A C 1
ATOM 4939 O O . CYS A 1 644 ? 41.493 -10.341 -66.981 1.00 76.75 644 CYS A O 1
ATOM 4941 N N . CYS A 1 645 ? 42.223 -12.294 -66.176 1.00 72.06 645 CYS A N 1
ATOM 4942 C CA . CYS A 1 645 ? 42.516 -11.791 -64.832 1.00 72.06 645 CYS A CA 1
ATOM 4943 C C . CYS A 1 645 ? 43.614 -10.722 -64.867 1.00 72.06 645 CYS A C 1
ATOM 4945 O O . CYS A 1 645 ? 43.531 -9.739 -64.142 1.00 72.06 645 CYS A O 1
ATOM 4947 N N . GLY A 1 646 ? 44.617 -10.880 -65.733 1.00 69.75 646 GLY A N 1
ATOM 4948 C CA . GLY A 1 646 ? 45.671 -9.895 -65.963 1.00 69.75 646 GLY A CA 1
ATOM 4949 C C . GLY A 1 646 ? 45.175 -8.604 -66.614 1.00 69.75 646 GLY A C 1
ATOM 4950 O O . GLY A 1 646 ? 45.744 -7.560 -66.330 1.00 69.75 646 GLY A O 1
ATOM 4951 N N . SER A 1 647 ? 44.119 -8.663 -67.430 1.00 69.62 647 SER A N 1
ATOM 4952 C CA . SER A 1 647 ? 43.443 -7.517 -68.042 1.00 69.62 647 SER A CA 1
ATOM 4953 C C . SER A 1 647 ? 42.489 -6.834 -67.058 1.00 69.62 647 SER A C 1
ATOM 4955 O O . SER A 1 647 ? 42.486 -5.612 -66.968 1.00 69.62 647 SER A O 1
ATOM 4957 N N . CYS A 1 648 ? 41.737 -7.590 -66.249 1.00 62.69 648 CYS A N 1
ATOM 4958 C CA . CYS A 1 648 ? 40.904 -7.037 -65.172 1.00 62.69 648 CYS A CA 1
ATOM 4959 C C . CYS A 1 648 ? 41.748 -6.404 -64.054 1.00 62.69 648 CYS A C 1
ATOM 4961 O O . CYS A 1 648 ? 41.351 -5.402 -63.467 1.00 62.69 648 CYS A O 1
ATOM 4963 N N . LEU A 1 649 ? 42.937 -6.955 -63.798 1.00 61.00 649 LEU A N 1
ATOM 4964 C CA . LEU A 1 649 ? 43.954 -6.397 -62.904 1.00 61.00 649 LEU A CA 1
ATOM 4965 C C . LEU A 1 649 ? 45.019 -5.603 -63.674 1.00 61.00 649 LEU A C 1
ATOM 4967 O O . LEU A 1 649 ? 46.087 -5.346 -63.121 1.00 61.00 649 LEU A O 1
ATOM 4971 N N . ALA A 1 650 ? 44.767 -5.194 -64.925 1.00 62.91 650 ALA A N 1
ATOM 4972 C CA . ALA A 1 650 ? 45.750 -4.447 -65.717 1.00 62.91 650 ALA A CA 1
ATOM 4973 C C . ALA A 1 650 ? 46.131 -3.137 -65.029 1.00 62.91 650 ALA A C 1
ATOM 4975 O O . ALA A 1 650 ? 47.292 -2.752 -65.051 1.00 62.91 650 ALA A O 1
ATOM 4976 N N . CYS A 1 651 ? 45.192 -2.512 -64.314 1.00 56.53 651 CYS A N 1
ATOM 4977 C CA . CYS A 1 651 ? 45.482 -1.338 -63.498 1.00 56.53 651 CYS A CA 1
ATOM 4978 C C . CYS A 1 651 ? 46.447 -1.654 -62.338 1.00 56.53 651 CYS A C 1
ATOM 4980 O O . CYS A 1 651 ? 47.235 -0.806 -61.963 1.00 56.53 651 CYS A O 1
ATOM 4982 N N . CYS A 1 652 ? 46.468 -2.875 -61.794 1.00 59.34 652 CYS A N 1
ATOM 4983 C CA . CYS A 1 652 ? 47.462 -3.291 -60.794 1.00 59.34 652 CYS A CA 1
ATOM 4984 C C . CYS A 1 652 ? 48.772 -3.787 -61.429 1.00 59.34 652 CYS A C 1
ATOM 4986 O O . CYS A 1 652 ? 49.821 -3.724 -60.794 1.00 59.34 652 CYS A O 1
ATOM 4988 N N . ARG A 1 653 ? 48.718 -4.291 -62.670 1.00 60.88 653 ARG A N 1
ATOM 4989 C CA . ARG A 1 653 ? 49.851 -4.912 -63.369 1.00 60.88 653 ARG A CA 1
ATOM 4990 C C . ARG A 1 653 ? 50.671 -3.927 -64.206 1.00 60.88 653 ARG A C 1
ATOM 4992 O O . ARG A 1 653 ? 51.877 -4.089 -64.261 1.00 60.88 653 ARG A O 1
ATOM 4999 N N . SER A 1 654 ? 50.049 -2.917 -64.811 1.00 57.84 654 SER A N 1
ATOM 5000 C CA . SER A 1 654 ? 50.716 -1.820 -65.538 1.00 57.84 654 SER A CA 1
ATOM 5001 C C . SER A 1 654 ? 51.066 -0.636 -64.631 1.00 57.84 654 SER A C 1
ATOM 5003 O O . SER A 1 654 ? 51.835 0.231 -65.023 1.00 57.84 654 SER A O 1
ATOM 5005 N N . CYS A 1 655 ? 50.559 -0.605 -63.395 1.00 55.97 655 CYS A N 1
ATOM 5006 C CA . CYS A 1 655 ? 50.978 0.368 -62.385 1.00 55.97 655 CYS A CA 1
ATOM 5007 C C . CYS A 1 655 ? 52.248 -0.034 -61.620 1.00 55.97 655 CYS A C 1
ATOM 5009 O O . CYS A 1 655 ? 52.667 0.703 -60.731 1.00 55.97 655 CYS A O 1
ATOM 5011 N N . THR A 1 656 ? 52.896 -1.157 -61.947 1.00 53.06 656 THR A N 1
ATOM 5012 C CA . THR A 1 656 ? 54.191 -1.534 -61.346 1.00 53.06 656 THR A CA 1
ATOM 5013 C C . THR A 1 656 ? 55.310 -0.532 -61.660 1.00 53.06 656 THR A C 1
ATOM 5015 O O . THR A 1 656 ? 56.267 -0.428 -60.887 1.00 53.06 656 THR A O 1
ATOM 5018 N N . SER A 1 657 ? 55.164 0.243 -62.740 1.00 55.28 657 SER A N 1
ATOM 5019 C CA . SER A 1 657 ? 56.000 1.400 -63.098 1.00 55.28 657 SER A CA 1
ATOM 5020 C C . SER A 1 657 ? 55.370 2.751 -62.711 1.00 55.28 657 SER A C 1
ATOM 5022 O O . SER A 1 657 ? 56.053 3.771 -62.635 1.00 55.28 657 SER A O 1
ATOM 5024 N N . GLY A 1 658 ? 54.076 2.778 -62.382 1.00 62.59 658 GLY A N 1
ATOM 5025 C CA . GLY A 1 658 ? 53.359 3.982 -61.978 1.00 62.59 658 GLY A CA 1
ATOM 5026 C C . GLY A 1 658 ? 53.665 4.364 -60.535 1.00 62.59 658 GLY A C 1
ATOM 5027 O O . GLY A 1 658 ? 52.918 3.995 -59.630 1.00 62.59 658 GLY A O 1
ATOM 5028 N N . HIS A 1 659 ? 54.712 5.167 -60.314 1.00 69.19 659 HIS A N 1
ATOM 5029 C CA . HIS A 1 659 ? 54.997 5.805 -59.018 1.00 69.19 659 HIS A CA 1
ATOM 5030 C C . HIS A 1 659 ? 53.737 6.370 -58.350 1.00 69.19 659 HIS A C 1
ATOM 5032 O O . HIS A 1 659 ? 53.545 6.220 -57.146 1.00 69.19 659 HIS A O 1
ATOM 5038 N N . LEU A 1 660 ? 52.843 6.952 -59.151 1.00 71.56 660 LEU A N 1
ATOM 5039 C CA . LEU A 1 660 ? 51.573 7.498 -58.690 1.00 71.56 660 LEU A CA 1
ATOM 5040 C C . LEU A 1 660 ? 50.682 6.447 -58.020 1.00 71.56 660 LEU A C 1
ATOM 5042 O O . LEU A 1 660 ? 50.148 6.721 -56.957 1.00 71.56 660 LEU A O 1
ATOM 5046 N N . CYS A 1 661 ? 50.566 5.235 -58.564 1.00 72.06 661 CYS A N 1
ATOM 5047 C CA . CYS A 1 661 ? 49.690 4.209 -57.998 1.00 72.06 661 CYS A CA 1
ATOM 5048 C C . CYS A 1 661 ? 50.183 3.710 -56.636 1.00 72.06 661 CYS A C 1
ATOM 5050 O O . CYS A 1 661 ? 49.371 3.503 -55.736 1.00 72.06 661 CYS A O 1
ATOM 5052 N N . PHE A 1 662 ? 51.498 3.533 -56.463 1.00 78.12 662 PHE A N 1
ATOM 5053 C CA . PHE A 1 662 ? 52.053 3.136 -55.168 1.00 78.12 662 PHE A CA 1
ATOM 5054 C C . PHE A 1 662 ? 51.810 4.216 -54.114 1.00 78.12 662 PHE A C 1
ATOM 5056 O O . PHE A 1 662 ? 51.288 3.917 -53.043 1.00 78.12 662 PHE A O 1
ATOM 5063 N N . TRP A 1 663 ? 52.129 5.472 -54.431 1.00 82.56 663 TRP A N 1
ATOM 5064 C CA . TRP A 1 663 ? 51.909 6.582 -53.508 1.00 82.56 663 TRP A CA 1
ATOM 5065 C C . TRP A 1 663 ? 50.420 6.813 -53.232 1.00 82.56 663 TRP A C 1
ATOM 5067 O O . TRP A 1 663 ? 50.061 7.051 -52.085 1.00 82.56 663 TRP A O 1
ATOM 5077 N N . SER A 1 664 ? 49.532 6.653 -54.218 1.00 81.38 664 SER A N 1
ATOM 5078 C CA . SER A 1 664 ? 48.080 6.701 -54.008 1.00 81.38 664 SER A CA 1
ATOM 5079 C C . SER A 1 664 ? 47.587 5.577 -53.096 1.00 81.38 664 SER A C 1
ATOM 5081 O O . SER A 1 664 ? 46.774 5.832 -52.211 1.00 81.38 664 SER A O 1
ATOM 5083 N N . LEU A 1 665 ? 48.090 4.349 -53.262 1.00 78.19 665 LEU A N 1
ATOM 5084 C CA . LEU A 1 665 ? 47.727 3.218 -52.406 1.00 78.19 665 LEU A CA 1
ATOM 5085 C C . LEU A 1 665 ? 48.297 3.370 -50.990 1.00 78.19 665 LEU A C 1
ATOM 5087 O O . LEU A 1 665 ? 47.627 3.026 -50.021 1.00 78.19 665 LEU A O 1
ATOM 5091 N N . LEU A 1 666 ? 49.498 3.935 -50.855 1.00 84.00 666 LEU A N 1
ATOM 5092 C CA . LEU A 1 666 ? 50.121 4.223 -49.566 1.00 84.00 666 LEU A CA 1
ATOM 5093 C C . LEU A 1 666 ? 49.402 5.357 -48.826 1.00 84.00 666 LEU A C 1
ATOM 5095 O O . LEU A 1 666 ? 49.159 5.236 -47.630 1.00 84.00 666 LEU A O 1
ATOM 5099 N N . LEU A 1 667 ? 48.992 6.414 -49.534 1.00 85.12 667 LEU A N 1
ATOM 5100 C CA . LEU A 1 667 ? 48.149 7.482 -48.989 1.00 85.12 667 LEU A CA 1
ATOM 5101 C C . LEU A 1 667 ? 46.772 6.950 -48.579 1.00 85.12 667 LEU A C 1
ATOM 5103 O O . LEU A 1 667 ? 46.287 7.277 -47.499 1.00 85.12 667 LEU A O 1
ATOM 5107 N N . LEU A 1 668 ? 46.160 6.083 -49.390 1.00 84.25 668 LEU A N 1
ATOM 5108 C CA . LEU A 1 668 ? 44.907 5.419 -49.029 1.00 84.25 668 LEU A CA 1
ATOM 5109 C C . LEU A 1 668 ? 45.083 4.549 -47.777 1.00 84.25 668 LEU A C 1
ATOM 5111 O O . LEU A 1 668 ? 44.282 4.635 -46.851 1.00 84.25 668 LEU A O 1
ATOM 5115 N N . ALA A 1 669 ? 46.151 3.753 -47.712 1.00 84.69 669 ALA A N 1
ATOM 5116 C CA . ALA A 1 669 ? 46.468 2.931 -46.550 1.00 84.69 669 ALA A CA 1
ATOM 5117 C C . ALA A 1 669 ? 46.755 3.787 -45.304 1.00 84.69 669 ALA A C 1
ATOM 5119 O O . ALA A 1 669 ? 46.343 3.421 -44.206 1.00 84.69 669 ALA A O 1
ATOM 5120 N N . GLN A 1 670 ? 47.377 4.957 -45.463 1.00 89.44 670 GLN A N 1
ATOM 5121 C CA . GLN A 1 670 ? 47.558 5.933 -44.390 1.00 89.44 670 GLN A CA 1
ATOM 5122 C C . GLN A 1 670 ? 46.219 6.497 -43.898 1.00 89.44 670 GLN A C 1
ATOM 5124 O O . GLN A 1 670 ? 46.018 6.588 -42.690 1.00 89.44 670 GLN A O 1
ATOM 5129 N N . VAL A 1 671 ? 45.287 6.834 -44.798 1.00 88.88 671 VAL A N 1
ATOM 5130 C CA . VAL A 1 671 ? 43.926 7.264 -44.426 1.00 88.88 671 VAL A CA 1
ATOM 5131 C C . VAL A 1 671 ? 43.197 6.153 -43.671 1.00 88.88 671 VAL A C 1
ATOM 5133 O O . VAL A 1 671 ? 42.579 6.420 -42.644 1.00 88.88 671 VAL A O 1
ATOM 5136 N N . VAL A 1 672 ? 43.316 4.899 -44.117 1.00 84.31 672 VAL A N 1
ATOM 5137 C CA . VAL A 1 672 ? 42.739 3.742 -43.415 1.00 84.31 672 VAL A CA 1
ATOM 5138 C C . VAL A 1 672 ? 43.343 3.593 -42.017 1.00 84.31 672 VAL A C 1
ATOM 5140 O O . VAL A 1 672 ? 42.592 3.478 -41.053 1.00 84.31 672 VAL A O 1
ATOM 5143 N N . VAL A 1 673 ? 44.671 3.662 -41.872 1.00 86.31 673 VAL A N 1
ATOM 5144 C CA . VAL A 1 673 ? 45.344 3.604 -40.560 1.00 86.31 673 VAL A CA 1
ATOM 5145 C C . VAL A 1 673 ? 44.939 4.781 -39.665 1.00 86.31 673 VAL A C 1
ATOM 5147 O O . VAL A 1 673 ? 44.741 4.587 -38.469 1.00 86.31 673 VAL A O 1
ATOM 5150 N N . LEU A 1 674 ? 44.737 5.979 -40.220 1.00 86.44 674 LEU A N 1
ATOM 5151 C CA . LEU A 1 674 ? 44.254 7.142 -39.471 1.00 86.44 674 LEU A CA 1
ATOM 5152 C C . LEU A 1 674 ? 42.815 6.944 -38.972 1.00 86.44 674 LEU A C 1
ATOM 5154 O O . LEU A 1 674 ? 42.537 7.181 -37.799 1.00 86.44 674 LEU A O 1
ATOM 5158 N N . ILE A 1 675 ? 41.907 6.475 -39.833 1.00 84.94 675 ILE A N 1
ATOM 5159 C CA . ILE A 1 675 ? 40.530 6.138 -39.443 1.00 84.94 675 ILE A CA 1
ATOM 5160 C C . ILE A 1 675 ? 40.545 5.051 -38.363 1.00 84.94 675 ILE A C 1
ATOM 5162 O O . ILE A 1 675 ? 39.820 5.151 -37.375 1.00 84.94 675 ILE A O 1
ATOM 5166 N N . MET A 1 676 ? 41.409 4.043 -38.502 1.00 77.56 676 MET A N 1
ATOM 5167 C CA . MET A 1 676 ? 41.580 2.989 -37.500 1.00 77.56 676 MET A CA 1
ATOM 5168 C C . MET A 1 676 ? 42.064 3.554 -36.164 1.00 77.56 676 MET A C 1
ATOM 5170 O O . MET A 1 676 ? 41.537 3.176 -35.124 1.00 77.56 676 MET A O 1
ATOM 5174 N N . PHE A 1 677 ? 43.020 4.484 -36.177 1.00 84.38 677 PHE A N 1
ATOM 5175 C CA . PHE A 1 677 ? 43.485 5.155 -34.967 1.00 84.38 677 PHE A CA 1
ATOM 5176 C C . PHE A 1 677 ? 42.356 5.936 -34.280 1.00 84.38 677 PHE A C 1
ATOM 5178 O O . PHE A 1 677 ? 42.197 5.839 -33.064 1.00 84.38 677 PHE A 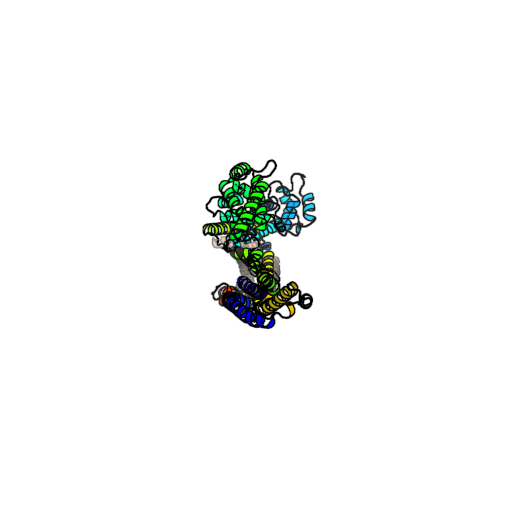O 1
ATOM 5185 N N . ILE A 1 678 ? 41.516 6.637 -35.050 1.00 85.44 678 ILE A N 1
ATOM 5186 C CA . ILE A 1 678 ? 40.333 7.338 -34.526 1.00 85.44 678 ILE A CA 1
ATOM 5187 C C . ILE A 1 678 ? 39.342 6.345 -33.902 1.00 85.44 678 ILE A C 1
ATOM 5189 O O . ILE A 1 678 ? 38.870 6.576 -32.791 1.00 85.44 678 ILE A O 1
ATOM 5193 N N . ILE A 1 679 ? 39.059 5.218 -34.561 1.00 81.31 679 ILE A N 1
ATOM 5194 C CA . ILE A 1 679 ? 38.181 4.171 -34.014 1.00 81.31 679 ILE A CA 1
ATOM 5195 C C . ILE A 1 679 ? 38.763 3.606 -32.712 1.00 81.31 679 ILE A C 1
ATOM 5197 O O . ILE A 1 679 ? 38.040 3.474 -31.727 1.00 81.31 679 ILE A O 1
ATOM 5201 N N . SER A 1 680 ? 40.067 3.332 -32.664 1.00 82.38 680 SER A N 1
ATOM 5202 C CA . SER A 1 680 ? 40.757 2.874 -31.454 1.00 82.38 680 SER A CA 1
ATOM 5203 C C . SER A 1 680 ? 40.666 3.893 -30.314 1.00 82.38 680 SER A C 1
ATOM 5205 O O . SER A 1 680 ? 40.464 3.501 -29.166 1.00 82.38 680 SER A O 1
ATOM 5207 N N . LEU A 1 681 ? 40.749 5.196 -30.610 1.00 82.75 681 LEU A N 1
ATOM 5208 C CA . LEU A 1 681 ? 40.525 6.258 -29.623 1.00 82.75 681 LEU A CA 1
ATOM 5209 C C . LEU A 1 681 ? 39.080 6.275 -29.115 1.00 82.75 681 LEU A C 1
ATOM 5211 O O . LEU A 1 681 ? 38.870 6.362 -27.908 1.00 82.75 681 LEU A O 1
ATOM 5215 N N . VAL A 1 682 ? 38.089 6.142 -30.000 1.00 81.25 682 VAL A N 1
ATOM 5216 C CA . VAL A 1 682 ? 36.672 6.063 -29.606 1.00 81.25 682 VAL A CA 1
ATOM 5217 C C . VAL A 1 682 ? 36.423 4.840 -28.725 1.00 81.25 682 VAL A C 1
ATOM 5219 O O . VAL A 1 682 ? 35.784 4.954 -27.684 1.00 81.25 682 VAL A O 1
ATOM 5222 N N . ILE A 1 683 ? 36.974 3.679 -29.082 1.00 78.06 683 ILE A N 1
ATOM 5223 C CA . ILE A 1 683 ? 36.868 2.464 -28.267 1.00 78.06 683 ILE A CA 1
ATOM 5224 C C . ILE A 1 683 ? 37.561 2.656 -26.917 1.00 78.06 683 ILE A C 1
ATOM 5226 O O . ILE A 1 683 ? 37.013 2.250 -25.894 1.00 78.06 683 ILE A O 1
ATOM 5230 N N . CYS A 1 684 ? 38.728 3.301 -26.883 1.00 81.94 684 CYS A N 1
ATOM 5231 C CA . CYS A 1 684 ? 39.427 3.628 -25.641 1.00 81.94 684 CYS A CA 1
ATOM 5232 C C . CYS A 1 684 ? 38.574 4.540 -24.744 1.00 81.94 684 CYS A C 1
ATOM 5234 O O . CYS A 1 684 ? 38.450 4.279 -23.550 1.00 81.94 684 CYS A O 1
ATOM 5236 N N . LEU A 1 685 ? 37.901 5.543 -25.320 1.00 80.75 685 LEU A N 1
ATOM 5237 C CA . LEU A 1 685 ? 36.966 6.411 -24.599 1.00 80.75 685 LEU A CA 1
ATOM 5238 C C . LEU A 1 685 ? 35.756 5.636 -24.062 1.00 80.75 685 LEU A C 1
ATOM 5240 O O . LEU A 1 685 ? 35.440 5.755 -22.882 1.00 80.75 685 LEU A O 1
ATOM 5244 N N . LEU A 1 686 ? 35.113 4.801 -24.884 1.00 75.69 686 LEU A N 1
ATOM 5245 C CA . LEU A 1 686 ? 33.985 3.960 -24.459 1.00 75.69 686 LEU A CA 1
ATOM 5246 C C . LEU A 1 686 ? 34.390 2.983 -23.349 1.00 75.69 686 LEU A C 1
ATOM 5248 O O . LEU A 1 686 ? 33.659 2.786 -22.382 1.00 75.69 686 LEU A O 1
ATOM 5252 N N . THR A 1 687 ? 35.584 2.412 -23.460 1.00 78.00 687 THR A N 1
ATOM 5253 C CA . THR A 1 687 ? 36.162 1.521 -22.452 1.00 78.00 687 THR A CA 1
ATOM 5254 C C . THR A 1 687 ? 36.490 2.282 -21.167 1.00 78.00 687 THR A C 1
ATOM 5256 O O . THR A 1 687 ? 36.249 1.777 -20.074 1.00 78.00 687 THR A O 1
ATOM 5259 N N . GLY A 1 688 ? 36.972 3.522 -21.276 1.00 77.75 688 GLY A N 1
ATOM 5260 C CA . GLY A 1 688 ? 37.163 4.429 -20.146 1.00 77.75 688 GLY A CA 1
ATOM 5261 C C . GLY A 1 688 ? 35.849 4.754 -19.434 1.00 77.75 688 GLY A C 1
ATOM 5262 O O . GLY A 1 688 ? 35.800 4.723 -18.208 1.00 77.75 688 GLY A O 1
ATOM 5263 N N . ILE A 1 689 ? 34.765 4.972 -20.184 1.00 74.38 689 ILE A N 1
ATOM 5264 C CA . ILE A 1 689 ? 33.411 5.152 -19.636 1.00 74.38 689 ILE A CA 1
ATOM 5265 C C . ILE A 1 689 ? 32.941 3.873 -18.921 1.00 74.38 689 ILE A C 1
ATOM 5267 O O . ILE A 1 689 ? 32.411 3.945 -17.815 1.00 74.38 689 ILE A O 1
ATOM 5271 N N . GLN A 1 690 ? 33.180 2.688 -19.488 1.00 70.69 690 GLN A N 1
ATOM 5272 C CA . GLN A 1 690 ? 32.858 1.415 -18.828 1.00 70.69 690 GLN A CA 1
ATOM 5273 C C . GLN A 1 690 ? 33.683 1.184 -17.557 1.00 70.69 690 GLN A C 1
ATOM 5275 O O . GLN A 1 690 ? 33.141 0.757 -16.539 1.00 70.69 690 GLN A O 1
ATOM 5280 N N . ALA A 1 691 ? 34.976 1.509 -17.580 1.00 73.81 691 ALA A N 1
ATOM 5281 C CA . ALA A 1 691 ? 35.830 1.469 -16.400 1.00 73.81 691 ALA A CA 1
ATOM 5282 C C . ALA A 1 691 ? 35.359 2.475 -15.339 1.00 73.81 691 ALA A C 1
ATOM 5284 O O . ALA A 1 691 ? 35.391 2.168 -14.150 1.00 73.81 691 ALA A O 1
ATOM 5285 N N . PHE A 1 692 ? 34.849 3.635 -15.759 1.00 70.31 692 PHE A N 1
ATOM 5286 C CA . PHE A 1 692 ? 34.224 4.613 -14.875 1.00 70.31 692 PHE A CA 1
ATOM 5287 C C . PHE A 1 692 ? 32.928 4.080 -14.252 1.00 70.31 692 PHE A C 1
ATOM 5289 O O . PHE A 1 692 ? 32.740 4.235 -13.048 1.00 70.31 692 PHE A O 1
ATOM 5296 N N . PHE A 1 693 ? 32.077 3.374 -15.004 1.00 67.25 693 PHE A N 1
ATOM 5297 C CA . PHE A 1 693 ? 30.924 2.661 -14.437 1.00 67.25 693 PHE A CA 1
ATOM 5298 C C . PHE A 1 693 ? 31.351 1.553 -13.461 1.00 67.25 693 PHE A C 1
ATOM 5300 O O . PHE A 1 693 ? 30.767 1.425 -12.386 1.00 67.25 693 PHE A O 1
ATOM 5307 N N . GLY A 1 694 ? 32.415 0.808 -13.773 1.00 68.62 694 GLY A N 1
ATOM 5308 C CA . GLY A 1 694 ? 33.015 -0.183 -12.871 1.00 68.62 694 GLY A CA 1
ATOM 5309 C C . GLY A 1 694 ? 33.587 0.435 -11.589 1.00 68.62 694 GLY A C 1
ATOM 5310 O O . GLY A 1 694 ? 33.442 -0.127 -10.504 1.00 68.62 694 GLY A O 1
ATOM 5311 N N . ALA A 1 695 ? 34.172 1.630 -11.679 1.00 71.31 695 ALA A N 1
ATOM 5312 C CA . ALA A 1 695 ? 34.567 2.417 -10.518 1.00 71.31 695 ALA A CA 1
ATOM 5313 C C . ALA A 1 695 ? 33.341 2.947 -9.756 1.00 71.31 695 ALA A C 1
ATOM 5315 O O . ALA A 1 695 ? 33.333 2.911 -8.529 1.00 71.31 695 ALA A O 1
ATOM 5316 N N . GLY A 1 696 ? 32.271 3.357 -10.443 1.00 65.50 696 GLY A N 1
ATOM 5317 C CA . GLY A 1 696 ? 30.996 3.725 -9.822 1.00 65.50 696 GLY A CA 1
ATOM 5318 C C . GLY A 1 696 ? 30.364 2.571 -9.034 1.00 65.50 696 GLY A C 1
ATOM 5319 O O . GLY A 1 696 ? 29.843 2.791 -7.944 1.00 65.50 696 GLY A O 1
ATOM 5320 N N . CYS A 1 697 ? 30.517 1.334 -9.509 1.00 66.06 697 CYS A N 1
ATOM 5321 C CA . CYS A 1 697 ? 30.122 0.105 -8.811 1.00 66.06 697 CYS A CA 1
ATOM 5322 C C . CYS A 1 697 ? 30.777 -0.040 -7.422 1.00 66.06 697 CYS A C 1
ATOM 5324 O O . CYS A 1 697 ? 30.145 -0.553 -6.505 1.00 66.06 697 CYS A O 1
ATOM 5326 N N . SER A 1 698 ? 32.003 0.464 -7.218 1.00 61.56 698 SER A N 1
ATOM 5327 C CA . SER A 1 698 ? 32.646 0.478 -5.887 1.00 61.56 698 SER A CA 1
ATOM 5328 C C . SER A 1 698 ? 31.939 1.384 -4.873 1.00 61.56 698 SER A C 1
ATOM 5330 O O . SER A 1 698 ? 32.082 1.185 -3.670 1.00 61.56 698 SER A O 1
ATOM 5332 N N . LYS A 1 699 ? 31.142 2.354 -5.345 1.00 59.06 699 LYS A N 1
ATOM 5333 C CA . LYS A 1 699 ? 30.297 3.192 -4.486 1.00 59.06 699 LYS A CA 1
ATOM 5334 C C . LYS A 1 699 ? 28.954 2.539 -4.154 1.00 59.06 699 LYS A C 1
ATOM 5336 O O . LYS A 1 699 ? 28.252 3.048 -3.289 1.00 59.06 699 LYS A O 1
ATOM 5341 N N . ILE A 1 700 ? 28.596 1.439 -4.821 1.00 61.81 700 ILE A N 1
ATOM 5342 C CA . ILE A 1 700 ? 27.447 0.590 -4.481 1.00 61.81 700 ILE A CA 1
ATOM 5343 C C . ILE A 1 700 ? 28.011 -0.679 -3.833 1.00 61.81 700 ILE A C 1
ATOM 5345 O O . ILE A 1 700 ? 27.988 -1.775 -4.394 1.00 61.81 700 ILE A O 1
ATOM 5349 N N . TYR A 1 701 ? 28.584 -0.505 -2.642 1.00 64.56 701 TYR A N 1
ATOM 5350 C CA . TYR A 1 701 ? 29.303 -1.548 -1.899 1.00 64.56 701 TYR A CA 1
ATOM 5351 C C . TYR A 1 701 ? 28.437 -2.793 -1.635 1.00 64.56 701 TYR A C 1
ATOM 5353 O O . TYR A 1 701 ? 28.970 -3.896 -1.576 1.00 64.56 701 TYR A O 1
ATOM 5361 N N . LEU A 1 702 ? 27.107 -2.646 -1.626 1.00 61.50 702 LEU A N 1
ATOM 5362 C CA . LEU A 1 702 ? 26.139 -3.742 -1.516 1.00 61.50 702 LEU A CA 1
ATOM 5363 C C . LEU A 1 702 ? 26.235 -4.789 -2.647 1.00 61.50 702 LEU A C 1
ATOM 5365 O O . LEU A 1 702 ? 25.973 -5.963 -2.417 1.00 61.50 702 LEU A O 1
ATOM 5369 N N . ILE A 1 703 ? 26.612 -4.371 -3.863 1.00 68.75 703 ILE A N 1
ATOM 5370 C CA . ILE A 1 703 ? 26.695 -5.228 -5.068 1.00 68.75 703 ILE A CA 1
ATOM 5371 C C . ILE A 1 703 ? 28.163 -5.552 -5.417 1.00 68.75 703 ILE A C 1
ATOM 5373 O O . ILE A 1 703 ? 28.453 -6.445 -6.215 1.00 68.75 703 ILE A O 1
ATOM 5377 N N . GLY A 1 704 ? 29.115 -4.815 -4.839 1.00 68.00 704 GLY A N 1
ATOM 5378 C CA . GLY A 1 704 ? 30.547 -4.971 -5.096 1.00 68.00 704 GLY A CA 1
ATOM 5379 C C . GLY A 1 704 ? 31.280 -5.870 -4.100 1.00 68.00 704 GLY A C 1
ATOM 5380 O O . GLY A 1 704 ? 32.278 -6.488 -4.477 1.00 68.00 704 GLY A O 1
ATOM 5381 N N . ASP A 1 705 ? 30.800 -5.948 -2.858 1.00 78.44 705 ASP A N 1
ATOM 5382 C CA . ASP A 1 705 ? 31.463 -6.657 -1.766 1.00 78.44 705 ASP A CA 1
ATOM 5383 C C . ASP A 1 705 ? 30.602 -7.824 -1.264 1.00 78.44 705 ASP A C 1
ATOM 5385 O O . ASP A 1 705 ? 29.455 -7.662 -0.847 1.00 78.44 705 ASP A O 1
ATOM 5389 N N . GLU A 1 706 ? 31.174 -9.025 -1.308 1.00 81.81 706 GLU A N 1
ATOM 5390 C CA . GLU A 1 706 ? 30.531 -10.255 -0.853 1.00 81.81 706 GLU A CA 1
ATOM 5391 C C . GLU A 1 706 ? 30.236 -10.220 0.648 1.00 81.81 706 GLU A C 1
ATOM 5393 O O . GLU A 1 706 ? 29.184 -10.699 1.067 1.00 81.81 706 GLU A O 1
ATOM 5398 N N . ALA A 1 707 ? 31.104 -9.601 1.451 1.00 81.44 707 ALA A N 1
ATOM 5399 C CA . ALA A 1 707 ? 30.898 -9.454 2.885 1.00 81.44 707 ALA A CA 1
ATOM 5400 C C . ALA A 1 707 ? 29.744 -8.492 3.183 1.00 81.44 707 ALA A C 1
ATOM 5402 O O . ALA A 1 707 ? 28.928 -8.780 4.054 1.00 81.44 707 ALA A O 1
ATOM 5403 N N . VAL A 1 708 ? 29.629 -7.392 2.431 1.00 78.31 708 VAL A N 1
ATOM 5404 C CA . VAL A 1 708 ? 28.525 -6.430 2.587 1.00 78.31 708 VAL A CA 1
ATOM 5405 C C . VAL A 1 708 ? 27.210 -7.035 2.100 1.00 78.31 708 VAL A C 1
ATOM 5407 O O . VAL A 1 708 ? 26.222 -6.982 2.825 1.00 78.31 708 VAL A O 1
ATOM 5410 N N . CYS A 1 709 ? 27.203 -7.684 0.931 1.00 79.94 709 CYS A N 1
ATOM 5411 C CA . CYS A 1 709 ? 26.045 -8.428 0.429 1.00 79.94 709 CYS A CA 1
ATOM 5412 C C . CYS A 1 709 ? 25.581 -9.473 1.456 1.00 79.94 709 CYS A C 1
ATOM 5414 O O . CYS A 1 709 ? 24.404 -9.524 1.807 1.00 79.94 709 CYS A O 1
ATOM 5416 N N . THR A 1 710 ? 26.514 -10.252 2.014 1.00 82.62 710 THR A N 1
ATOM 5417 C CA . THR A 1 710 ? 26.214 -11.266 3.035 1.00 82.62 710 THR A CA 1
ATOM 5418 C C . THR A 1 710 ? 25.735 -10.635 4.338 1.00 82.62 710 THR A C 1
ATOM 5420 O O . THR A 1 710 ? 24.806 -11.151 4.950 1.00 82.62 710 THR A O 1
ATOM 5423 N N . ALA A 1 711 ? 26.314 -9.511 4.766 1.00 77.50 711 ALA A N 1
ATOM 5424 C CA . ALA A 1 711 ? 25.883 -8.797 5.965 1.00 77.50 711 ALA A CA 1
ATOM 5425 C C . ALA A 1 711 ? 24.450 -8.266 5.820 1.00 77.50 711 ALA A C 1
ATOM 5427 O O . ALA A 1 711 ? 23.639 -8.448 6.723 1.00 77.50 711 ALA A O 1
ATOM 5428 N N . VAL A 1 712 ? 24.114 -7.683 4.669 1.00 72.44 712 VAL A N 1
ATOM 5429 C CA . VAL A 1 712 ? 22.767 -7.176 4.367 1.00 72.44 712 VAL A CA 1
ATOM 5430 C C . VAL A 1 712 ? 21.772 -8.327 4.276 1.00 72.44 712 VAL A C 1
ATOM 5432 O O . VAL A 1 712 ? 20.724 -8.290 4.916 1.00 72.44 712 VAL A O 1
ATOM 5435 N N . LEU A 1 713 ? 22.118 -9.401 3.563 1.00 77.62 713 LEU A N 1
ATOM 5436 C CA . LEU A 1 713 ? 21.295 -10.607 3.507 1.00 77.62 713 LEU A CA 1
ATOM 5437 C C . LEU A 1 713 ? 21.154 -11.297 4.870 1.00 77.62 713 LEU A C 1
ATOM 5439 O O . LEU A 1 713 ? 20.128 -11.916 5.127 1.00 77.62 713 LEU A O 1
ATOM 5443 N N . SER A 1 714 ? 22.139 -11.170 5.759 1.00 75.44 714 SER A N 1
ATOM 5444 C CA . SER A 1 714 ? 22.062 -11.660 7.138 1.00 75.44 714 SER A CA 1
ATOM 5445 C C . SER A 1 714 ? 21.108 -10.813 7.987 1.00 75.44 714 SER A C 1
ATOM 5447 O O . SER A 1 714 ? 20.318 -11.366 8.749 1.00 75.44 714 SER A O 1
ATOM 5449 N N . ILE A 1 715 ? 21.080 -9.488 7.795 1.00 69.75 715 ILE A N 1
ATOM 5450 C CA . ILE A 1 715 ? 20.063 -8.613 8.405 1.00 69.75 715 ILE A CA 1
ATOM 5451 C C . ILE A 1 715 ? 18.667 -9.014 7.911 1.00 69.75 715 ILE A C 1
ATOM 5453 O O . ILE A 1 715 ? 17.774 -9.247 8.726 1.00 69.75 715 ILE A O 1
ATOM 5457 N N . PHE A 1 716 ? 18.494 -9.199 6.596 1.00 69.69 716 PHE A N 1
ATOM 5458 C CA . PHE A 1 716 ? 17.244 -9.724 6.041 1.00 69.69 716 PHE A CA 1
ATOM 5459 C C . PHE A 1 716 ? 16.925 -11.124 6.559 1.00 69.69 716 PHE A C 1
ATOM 5461 O O . PHE A 1 716 ? 15.764 -11.416 6.789 1.00 69.69 716 PHE A O 1
ATOM 5468 N N . LYS A 1 717 ? 17.914 -11.989 6.798 1.00 76.56 717 LYS A N 1
ATOM 5469 C CA . LYS A 1 717 ? 17.699 -13.315 7.388 1.00 76.56 717 LYS A CA 1
ATOM 5470 C C . LYS A 1 717 ? 17.152 -13.210 8.807 1.00 76.56 717 LYS A C 1
ATOM 5472 O O . LYS A 1 717 ? 16.225 -13.940 9.130 1.00 76.56 717 LYS A O 1
ATOM 5477 N N . VAL A 1 718 ? 17.689 -12.318 9.642 1.00 69.38 718 VAL A N 1
ATOM 5478 C CA . VAL A 1 718 ? 17.153 -12.070 10.992 1.00 69.38 718 VAL A CA 1
ATOM 5479 C C . VAL A 1 718 ? 15.707 -11.578 10.899 1.00 69.38 718 VAL A C 1
ATOM 5481 O O . VAL A 1 718 ? 14.837 -12.141 11.556 1.00 69.38 718 VAL A O 1
ATOM 5484 N N . PHE A 1 719 ? 15.440 -10.619 10.010 1.00 64.81 719 PHE A N 1
ATOM 5485 C CA . PHE A 1 719 ? 14.099 -10.086 9.764 1.00 64.81 719 PHE A CA 1
ATOM 5486 C C . PHE A 1 719 ? 13.116 -11.124 9.189 1.00 64.81 719 PHE A C 1
ATOM 5488 O O . PHE A 1 719 ? 11.965 -11.201 9.599 1.00 64.81 719 PHE A O 1
ATOM 5495 N N . LEU A 1 720 ? 13.542 -11.963 8.250 1.00 66.81 720 LEU A N 1
ATOM 5496 C CA . LEU A 1 720 ? 12.698 -12.991 7.638 1.00 66.81 720 LEU A CA 1
ATOM 5497 C C . LEU A 1 720 ? 12.491 -14.184 8.581 1.00 66.81 720 LEU A C 1
ATOM 5499 O O . LEU A 1 720 ? 11.441 -14.826 8.541 1.00 66.81 720 LEU A O 1
ATOM 5503 N N . LYS A 1 721 ? 13.446 -14.452 9.480 1.00 71.00 721 LYS A N 1
ATOM 5504 C CA . LYS A 1 721 ? 13.314 -15.470 10.526 1.00 71.00 721 LYS A CA 1
ATOM 5505 C C . LYS A 1 721 ? 12.196 -15.127 11.510 1.00 71.00 721 LYS A C 1
ATOM 5507 O O . LYS A 1 721 ? 11.489 -16.042 11.924 1.00 71.00 721 LYS A O 1
ATOM 5512 N N . THR A 1 722 ? 11.968 -13.844 11.813 1.00 59.22 722 THR A N 1
ATOM 5513 C CA . THR A 1 722 ? 10.787 -13.404 12.583 1.00 59.22 722 THR A CA 1
ATOM 5514 C C . THR A 1 722 ? 9.453 -13.740 11.900 1.00 59.22 722 THR A C 1
ATOM 5516 O O . THR A 1 722 ? 8.441 -13.832 12.581 1.00 59.22 722 THR A O 1
ATOM 5519 N N . PHE A 1 723 ? 9.448 -14.025 10.591 1.00 57.22 723 PHE A N 1
ATOM 5520 C CA . PHE A 1 723 ? 8.277 -14.501 9.837 1.00 57.22 723 PHE A CA 1
ATOM 5521 C C . PHE A 1 723 ? 8.325 -16.007 9.508 1.00 57.22 723 PHE A C 1
ATOM 5523 O O . PHE A 1 723 ? 7.577 -16.480 8.655 1.00 57.22 723 PHE A O 1
ATOM 5530 N N . GLY A 1 724 ? 9.208 -16.780 10.153 1.00 65.31 724 GLY A N 1
ATOM 5531 C CA . GLY A 1 724 ? 9.308 -18.233 9.962 1.00 65.31 724 GLY A CA 1
ATOM 5532 C C . GLY A 1 724 ? 10.100 -18.681 8.727 1.00 65.31 724 GLY A C 1
ATOM 5533 O O . GLY A 1 724 ? 10.089 -19.864 8.392 1.00 65.31 724 GLY A O 1
ATOM 5534 N N . PHE A 1 725 ? 10.814 -17.778 8.048 1.00 71.06 725 PHE A N 1
ATOM 5535 C CA . PHE A 1 725 ? 11.676 -18.139 6.922 1.00 71.06 725 PHE A CA 1
ATOM 5536 C C . PHE A 1 725 ? 13.006 -18.729 7.422 1.00 71.06 725 PHE A C 1
ATOM 5538 O O . PHE A 1 725 ? 13.736 -18.081 8.175 1.00 71.06 725 PHE A O 1
ATOM 5545 N N . SER A 1 726 ? 13.342 -19.956 7.010 1.00 74.50 726 SER A N 1
ATOM 5546 C CA . SER A 1 726 ? 14.506 -20.692 7.535 1.00 74.50 726 SER A CA 1
ATOM 5547 C C . SER A 1 726 ? 15.594 -21.019 6.506 1.00 74.50 726 SER A C 1
ATOM 5549 O O . SER A 1 726 ? 16.525 -21.756 6.835 1.00 74.50 726 SER A O 1
ATOM 5551 N N . GLU A 1 727 ? 15.509 -20.527 5.267 1.00 81.38 727 GLU A N 1
ATOM 5552 C CA . GLU A 1 727 ? 16.510 -20.868 4.248 1.00 81.38 727 GLU A CA 1
ATOM 5553 C C . GLU A 1 727 ? 17.871 -20.171 4.482 1.00 81.38 727 GLU A C 1
ATOM 5555 O O . GLU A 1 727 ? 17.930 -19.041 4.981 1.00 81.38 727 GLU A O 1
ATOM 5560 N N . PRO A 1 728 ? 18.998 -20.825 4.132 1.00 80.00 728 PRO A N 1
ATOM 5561 C CA . PRO A 1 728 ? 20.338 -20.263 4.282 1.00 80.00 728 PRO A CA 1
ATOM 5562 C C . PRO A 1 728 ? 20.627 -19.220 3.193 1.00 80.00 728 PRO A C 1
ATOM 5564 O O . PRO A 1 728 ? 21.164 -19.524 2.129 1.00 80.00 728 PRO A O 1
ATOM 5567 N N . ILE A 1 729 ? 20.288 -17.960 3.474 1.00 79.88 729 ILE A N 1
ATOM 5568 C CA . ILE A 1 729 ? 20.479 -16.841 2.540 1.00 79.88 729 ILE A CA 1
ATOM 5569 C C . ILE A 1 729 ? 21.976 -16.519 2.328 1.00 79.88 729 ILE A C 1
ATOM 5571 O O . ILE A 1 729 ? 22.343 -16.012 1.265 1.00 79.88 729 ILE A O 1
ATOM 5575 N N . GLU A 1 730 ? 22.868 -16.877 3.263 1.00 78.94 730 GLU A N 1
ATOM 5576 C CA . GLU A 1 730 ? 24.289 -16.486 3.225 1.00 78.94 730 GLU A CA 1
ATOM 5577 C C . GLU A 1 730 ? 25.038 -16.951 1.965 1.00 78.94 730 GLU A C 1
ATOM 5579 O O . GLU A 1 730 ? 25.957 -16.278 1.509 1.00 78.94 730 GLU A O 1
ATOM 5584 N N . GLN A 1 731 ? 24.636 -18.070 1.353 1.00 81.44 731 GLN A N 1
ATOM 5585 C CA . GLN A 1 731 ? 25.296 -18.588 0.146 1.00 81.44 731 GLN A CA 1
ATOM 5586 C C . GLN A 1 731 ? 24.747 -17.990 -1.157 1.00 81.44 731 GLN A C 1
ATOM 5588 O O . GLN A 1 731 ? 25.280 -18.251 -2.240 1.00 81.44 731 GLN A O 1
ATOM 5593 N N . THR A 1 732 ? 23.689 -17.182 -1.091 1.00 81.06 732 THR A N 1
ATOM 5594 C CA . THR A 1 732 ? 22.996 -16.666 -2.281 1.00 81.06 732 THR A CA 1
ATOM 5595 C C . THR A 1 732 ? 23.845 -15.631 -3.020 1.00 81.06 732 THR A C 1
ATOM 5597 O O . THR A 1 732 ? 23.902 -15.668 -4.248 1.00 81.06 732 THR A O 1
ATOM 5600 N N . CYS A 1 733 ? 24.580 -14.771 -2.297 1.00 81.19 733 CYS A N 1
ATOM 5601 C CA . CYS A 1 733 ? 25.467 -13.762 -2.898 1.00 81.19 733 CYS A CA 1
ATOM 5602 C C . CYS A 1 733 ? 26.517 -14.394 -3.827 1.00 81.19 733 CYS A C 1
ATOM 5604 O O . CYS A 1 733 ? 26.700 -13.937 -4.958 1.00 81.19 733 CYS A O 1
ATOM 5606 N N . GLY A 1 734 ? 27.168 -15.470 -3.369 1.00 77.25 734 GLY A N 1
ATOM 5607 C CA . GLY A 1 734 ? 28.193 -16.181 -4.134 1.00 77.25 734 GLY A CA 1
ATOM 5608 C C . GLY A 1 734 ? 27.617 -17.102 -5.212 1.00 77.25 734 GLY A C 1
ATOM 5609 O O . GLY A 1 734 ? 28.066 -17.072 -6.357 1.00 77.25 734 GLY A O 1
ATOM 5610 N N . SER A 1 735 ? 26.593 -17.897 -4.879 1.00 79.12 735 SER A N 1
ATOM 5611 C CA . SER A 1 735 ? 26.059 -18.929 -5.786 1.00 79.12 735 SER A CA 1
ATOM 5612 C C . SER A 1 735 ? 25.212 -18.383 -6.937 1.00 79.12 735 SER A C 1
ATOM 5614 O O . SER A 1 735 ? 25.190 -18.982 -8.011 1.00 79.12 735 SER A O 1
ATOM 5616 N N . LYS A 1 736 ? 24.518 -17.253 -6.743 1.00 77.81 736 LYS A N 1
ATOM 5617 C CA . LYS A 1 736 ? 23.645 -16.644 -7.761 1.00 77.81 736 LYS A CA 1
ATOM 5618 C C . LYS A 1 736 ? 24.304 -15.504 -8.528 1.00 77.81 736 LYS A C 1
ATOM 5620 O O . LYS A 1 736 ? 23.620 -14.821 -9.283 1.00 77.81 736 LYS A O 1
ATOM 5625 N N . SER A 1 737 ? 25.615 -15.303 -8.359 1.00 69.94 737 SER A N 1
ATOM 5626 C CA . SER A 1 737 ? 26.358 -14.262 -9.076 1.00 69.94 737 SER A CA 1
ATOM 5627 C C . SER A 1 737 ? 25.759 -12.858 -8.899 1.00 69.94 737 SER A C 1
ATOM 5629 O O . SER A 1 737 ? 25.862 -12.024 -9.794 1.00 69.94 737 SER A O 1
ATOM 5631 N N . LEU A 1 738 ? 25.166 -12.582 -7.729 1.00 69.56 738 LEU A N 1
ATOM 5632 C CA . LEU A 1 738 ? 24.561 -11.280 -7.405 1.00 69.56 738 LEU A CA 1
ATOM 5633 C C . LEU A 1 738 ? 25.597 -10.144 -7.390 1.00 69.56 738 LEU A C 1
ATOM 5635 O O . LEU A 1 738 ? 25.248 -8.972 -7.495 1.00 69.56 738 LEU A O 1
ATOM 5639 N N . LEU A 1 739 ? 26.883 -10.498 -7.330 1.00 76.38 739 LEU A N 1
ATOM 5640 C CA . LEU A 1 739 ? 28.032 -9.611 -7.485 1.00 76.38 739 LEU A CA 1
ATOM 5641 C C . LEU A 1 739 ? 28.248 -9.228 -8.961 1.00 76.38 739 LEU A C 1
ATOM 5643 O O . LEU A 1 739 ? 29.333 -9.419 -9.520 1.00 76.38 739 LEU A O 1
ATOM 5647 N N . THR A 1 740 ? 27.222 -8.678 -9.612 1.00 69.25 740 THR A N 1
ATOM 5648 C CA . THR A 1 740 ? 27.276 -8.250 -11.019 1.00 69.25 740 THR A CA 1
ATOM 5649 C C . THR A 1 740 ? 28.442 -7.289 -11.257 1.00 69.25 740 THR A C 1
ATOM 5651 O O . THR A 1 740 ? 29.146 -7.398 -12.257 1.00 69.25 740 THR A O 1
ATOM 5654 N N . CYS A 1 741 ? 28.734 -6.411 -10.291 1.00 70.31 741 CYS A N 1
ATOM 5655 C CA . CYS A 1 741 ? 29.879 -5.503 -10.344 1.00 70.31 741 CYS A CA 1
ATOM 5656 C C . CYS A 1 741 ? 31.232 -6.237 -10.358 1.00 70.31 741 CYS A C 1
ATOM 5658 O O . CYS A 1 741 ? 32.151 -5.783 -11.033 1.00 70.31 741 CYS A O 1
ATOM 5660 N N . LYS A 1 742 ? 31.367 -7.376 -9.665 1.00 75.94 742 LYS A N 1
ATOM 5661 C CA . LYS A 1 742 ? 32.590 -8.199 -9.676 1.00 75.94 742 LYS A CA 1
ATOM 5662 C C . LYS A 1 742 ? 32.784 -8.866 -11.035 1.00 75.94 742 LYS A C 1
ATOM 5664 O O . LYS A 1 742 ? 33.878 -8.824 -11.582 1.00 75.94 742 LYS A O 1
ATOM 5669 N N . ILE A 1 743 ? 31.707 -9.401 -11.613 1.00 73.19 743 ILE A N 1
ATOM 5670 C CA . ILE A 1 743 ? 31.739 -10.034 -12.940 1.00 73.19 743 ILE A CA 1
ATOM 5671 C C . ILE A 1 743 ? 32.057 -9.007 -14.025 1.00 73.19 743 ILE A C 1
ATOM 5673 O O . ILE A 1 743 ? 32.933 -9.244 -14.857 1.00 73.19 743 ILE A O 1
ATOM 5677 N N . ILE A 1 744 ? 31.387 -7.851 -13.995 1.00 69.06 744 ILE A N 1
ATOM 5678 C CA . ILE A 1 744 ? 31.655 -6.753 -14.925 1.00 69.06 744 ILE A CA 1
ATOM 5679 C C . ILE A 1 744 ? 33.097 -6.284 -14.756 1.00 69.06 744 ILE A C 1
ATOM 5681 O O . ILE A 1 744 ? 33.816 -6.210 -15.745 1.00 69.06 744 ILE A O 1
ATOM 5685 N N . ARG A 1 745 ? 33.558 -6.019 -13.529 1.00 76.06 745 ARG A N 1
ATOM 5686 C CA . ARG A 1 745 ? 34.932 -5.568 -13.293 1.00 76.06 745 ARG A CA 1
ATOM 5687 C C . ARG A 1 745 ? 35.940 -6.577 -13.826 1.00 76.06 745 ARG A C 1
ATOM 5689 O O . ARG A 1 745 ? 36.772 -6.204 -14.639 1.00 76.06 745 ARG A O 1
ATOM 5696 N N . ASP A 1 746 ? 35.857 -7.837 -13.424 1.00 78.12 746 ASP A N 1
ATOM 5697 C CA . ASP A 1 746 ? 36.912 -8.801 -13.731 1.00 78.12 746 ASP A CA 1
ATOM 5698 C C . ASP A 1 746 ? 36.891 -9.191 -15.227 1.00 78.12 746 ASP A C 1
ATOM 5700 O O . ASP A 1 746 ? 37.941 -9.259 -15.868 1.00 78.12 746 ASP A O 1
ATOM 5704 N N . SER A 1 747 ? 35.709 -9.347 -15.838 1.00 74.50 747 SER A N 1
ATOM 5705 C CA . SER A 1 747 ? 35.593 -9.711 -17.259 1.00 74.50 747 SER A CA 1
ATOM 5706 C C . SER A 1 747 ? 35.815 -8.531 -18.211 1.00 74.50 747 SER A C 1
ATOM 5708 O O . SER A 1 747 ? 36.461 -8.688 -19.253 1.00 74.50 747 SER A O 1
ATOM 5710 N N . VAL A 1 748 ? 35.274 -7.348 -17.899 1.00 71.62 748 VAL A N 1
ATOM 5711 C CA . VAL A 1 748 ? 35.380 -6.173 -18.780 1.00 71.62 748 VAL A CA 1
ATOM 5712 C C . VAL A 1 748 ? 36.756 -5.538 -18.652 1.00 71.62 748 VAL A C 1
ATOM 5714 O O . VAL A 1 748 ? 37.314 -5.156 -19.672 1.00 71.62 748 VAL A O 1
ATOM 5717 N N . PHE A 1 749 ? 37.360 -5.485 -17.460 1.00 77.94 749 PHE A N 1
ATOM 5718 C CA . PHE A 1 749 ? 38.668 -4.848 -17.275 1.00 77.94 749 PHE A CA 1
ATOM 5719 C C . PHE A 1 749 ? 39.802 -5.592 -17.989 1.00 77.94 749 PHE A C 1
ATOM 5721 O O . PHE A 1 749 ? 40.638 -4.963 -18.638 1.00 77.94 749 PHE A O 1
ATOM 5728 N N . HIS A 1 750 ? 39.817 -6.929 -17.949 1.00 79.38 750 HIS A N 1
ATOM 5729 C CA . HIS A 1 750 ? 40.804 -7.690 -18.717 1.00 79.38 750 HIS A CA 1
ATOM 5730 C C . HIS A 1 750 ? 40.625 -7.485 -20.222 1.00 79.38 750 HIS A C 1
ATOM 5732 O O . HIS A 1 750 ? 41.592 -7.182 -20.921 1.00 79.38 750 HIS A O 1
ATOM 5738 N N . THR A 1 751 ? 39.387 -7.568 -20.713 1.00 77.06 751 THR A N 1
ATOM 5739 C CA . THR A 1 751 ? 39.077 -7.335 -22.132 1.00 77.06 751 THR A CA 1
ATOM 5740 C C . THR A 1 751 ? 39.463 -5.915 -22.559 1.00 77.06 751 THR A C 1
ATOM 5742 O O . THR A 1 751 ? 40.098 -5.733 -23.593 1.00 77.06 751 THR A O 1
ATOM 5745 N N . ALA A 1 752 ? 39.165 -4.920 -21.723 1.00 77.69 752 ALA A N 1
ATOM 5746 C CA . ALA A 1 752 ? 39.503 -3.514 -21.901 1.00 77.69 752 ALA A CA 1
ATOM 5747 C C . ALA A 1 752 ? 41.008 -3.284 -22.057 1.00 77.69 752 ALA A C 1
ATOM 5749 O O . ALA A 1 752 ? 41.438 -2.623 -23.000 1.00 77.69 752 ALA A O 1
ATOM 5750 N N . ILE A 1 753 ? 41.816 -3.852 -21.157 1.00 82.44 753 ILE A N 1
ATOM 5751 C CA . ILE A 1 753 ? 43.276 -3.728 -21.212 1.00 82.44 753 ILE A CA 1
ATOM 5752 C C . ILE A 1 753 ? 43.812 -4.316 -22.517 1.00 82.44 753 ILE A C 1
ATOM 5754 O O . ILE A 1 753 ? 44.596 -3.661 -23.206 1.00 82.44 753 ILE A O 1
ATOM 5758 N N . PHE A 1 754 ? 43.375 -5.526 -22.880 1.00 81.38 754 PHE A N 1
ATOM 5759 C CA . PHE A 1 754 ? 43.822 -6.167 -24.117 1.00 81.38 754 PHE A CA 1
ATOM 5760 C C . PHE A 1 754 ? 43.407 -5.377 -25.357 1.00 81.38 754 PHE A C 1
ATOM 5762 O O . PHE A 1 754 ? 44.203 -5.239 -26.283 1.00 81.38 754 PHE A O 1
ATOM 5769 N N . VAL A 1 755 ? 42.201 -4.810 -25.357 1.00 80.75 755 VAL A N 1
ATOM 5770 C CA . VAL A 1 755 ? 41.704 -3.962 -26.440 1.00 80.75 755 VAL A CA 1
ATOM 5771 C C . VAL A 1 755 ? 42.515 -2.673 -26.561 1.00 80.75 755 VAL A C 1
ATOM 5773 O O . VAL A 1 755 ? 42.959 -2.352 -27.658 1.00 80.75 755 VAL A O 1
ATOM 5776 N N . ILE A 1 756 ? 42.755 -1.950 -25.464 1.00 82.50 756 ILE A N 1
ATOM 5777 C CA . ILE A 1 756 ? 43.466 -0.662 -25.494 1.00 82.50 756 ILE A CA 1
ATOM 5778 C C . ILE A 1 756 ? 44.922 -0.862 -25.918 1.00 82.50 756 ILE A C 1
ATOM 5780 O O . ILE A 1 756 ? 45.396 -0.203 -26.846 1.00 82.50 756 ILE A O 1
ATOM 5784 N N . ILE A 1 757 ? 45.630 -1.791 -25.268 1.00 86.12 757 ILE A N 1
ATOM 5785 C CA . ILE A 1 757 ? 47.039 -2.066 -25.573 1.00 86.12 757 ILE A CA 1
ATOM 5786 C C . ILE A 1 757 ? 47.160 -2.640 -26.985 1.00 86.12 757 ILE A C 1
ATOM 5788 O O . ILE A 1 757 ? 47.990 -2.178 -27.768 1.00 86.12 757 ILE A O 1
ATOM 5792 N N . GLY A 1 758 ? 46.311 -3.611 -27.331 1.00 83.62 758 GLY A N 1
ATOM 5793 C CA . GLY A 1 758 ? 46.309 -4.246 -28.644 1.00 83.62 758 GLY A CA 1
ATOM 5794 C C . GLY A 1 758 ? 46.038 -3.252 -29.770 1.00 83.62 758 GLY A C 1
ATOM 5795 O O . GLY A 1 758 ? 46.780 -3.236 -30.747 1.00 83.62 758 GLY A O 1
ATOM 5796 N N . ALA A 1 759 ? 45.040 -2.380 -29.618 1.00 80.62 759 ALA A N 1
ATOM 5797 C CA . ALA A 1 759 ? 44.675 -1.391 -30.629 1.00 80.62 759 ALA A CA 1
ATOM 5798 C C . ALA A 1 759 ? 45.744 -0.297 -30.806 1.00 80.62 759 ALA A C 1
ATOM 5800 O O . ALA A 1 759 ? 46.040 0.098 -31.937 1.00 80.62 759 ALA A O 1
ATOM 5801 N N . LEU A 1 760 ? 46.369 0.164 -29.714 1.00 80.75 760 LEU A N 1
ATOM 5802 C CA . LEU A 1 760 ? 47.475 1.126 -29.780 1.00 80.75 760 LEU A CA 1
ATOM 5803 C C . LEU A 1 760 ? 48.706 0.521 -30.460 1.00 80.75 760 LEU A C 1
ATOM 5805 O O . LEU A 1 760 ? 49.239 1.115 -31.398 1.00 80.75 760 LEU A O 1
ATOM 5809 N N . LEU A 1 761 ? 49.128 -0.675 -30.036 1.00 84.38 761 LEU A N 1
ATOM 5810 C CA . LEU A 1 761 ? 50.260 -1.373 -30.650 1.00 84.38 761 LEU A CA 1
ATOM 5811 C C . LEU A 1 761 ? 49.991 -1.672 -32.127 1.00 84.38 761 LEU A C 1
ATOM 5813 O O . LEU A 1 761 ? 50.852 -1.422 -32.966 1.00 84.38 761 LEU A O 1
ATOM 5817 N N . ALA A 1 762 ? 48.786 -2.136 -32.463 1.00 82.00 762 ALA A N 1
ATOM 5818 C CA . ALA A 1 762 ? 48.372 -2.383 -33.840 1.00 82.00 762 ALA A CA 1
ATOM 5819 C C . ALA A 1 762 ? 48.466 -1.120 -34.708 1.00 82.00 762 ALA A C 1
ATOM 5821 O O . ALA A 1 762 ? 48.982 -1.186 -35.825 1.00 82.00 762 ALA A O 1
ATOM 5822 N N . SER A 1 763 ? 48.026 0.034 -34.198 1.00 83.38 763 SER A N 1
ATOM 5823 C CA . SER A 1 763 ? 48.129 1.310 -34.913 1.00 83.38 763 SER A CA 1
ATOM 5824 C C . SER A 1 763 ? 49.584 1.731 -35.130 1.00 83.38 763 SER A C 1
ATOM 5826 O O . SER A 1 763 ? 49.946 2.136 -36.235 1.00 83.38 763 SER A O 1
ATOM 5828 N N . VAL A 1 764 ? 50.430 1.616 -34.100 1.00 85.12 764 VAL A N 1
ATOM 5829 C CA . VAL A 1 764 ? 51.856 1.975 -34.179 1.00 85.12 764 VAL A CA 1
ATOM 5830 C C . VAL A 1 764 ? 52.592 1.066 -35.162 1.00 85.12 764 VAL A C 1
ATOM 5832 O O . VAL A 1 764 ? 53.297 1.560 -36.041 1.00 85.12 764 VAL A O 1
ATOM 5835 N N . PHE A 1 765 ? 52.387 -0.251 -35.080 1.00 85.75 765 PHE A N 1
ATOM 5836 C CA . PHE A 1 765 ? 53.016 -1.197 -35.999 1.00 85.75 765 PHE A CA 1
ATOM 5837 C C . PHE A 1 765 ? 52.502 -1.051 -37.431 1.00 85.75 765 PHE A C 1
ATOM 5839 O O . PHE A 1 765 ? 53.293 -1.153 -38.365 1.00 85.75 765 PHE A O 1
ATOM 5846 N N . SER A 1 766 ? 51.216 -0.749 -37.630 1.00 85.25 766 SER A N 1
ATOM 5847 C CA . SER A 1 766 ? 50.673 -0.480 -38.970 1.00 85.25 766 SER A CA 1
ATOM 5848 C C . SER A 1 766 ? 51.297 0.774 -39.585 1.00 85.25 766 SER A C 1
ATOM 5850 O O . SER A 1 766 ? 51.644 0.777 -40.765 1.00 85.25 766 SER A O 1
ATOM 5852 N N . PHE A 1 767 ? 51.508 1.822 -38.784 1.00 86.06 767 PHE A N 1
ATOM 5853 C CA . PHE A 1 767 ? 52.214 3.022 -39.227 1.00 86.06 767 PHE A CA 1
ATOM 5854 C C . PHE A 1 767 ? 53.689 2.741 -39.546 1.00 86.06 767 PHE A C 1
ATOM 5856 O O . PHE A 1 767 ? 54.180 3.143 -40.601 1.00 86.06 767 PHE A O 1
ATOM 5863 N N . GLN A 1 768 ? 54.385 1.985 -38.693 1.00 89.50 768 GLN A N 1
ATOM 5864 C CA . GLN A 1 768 ? 55.761 1.564 -38.958 1.00 89.50 768 GLN A CA 1
ATOM 5865 C C . GLN A 1 768 ? 55.858 0.732 -40.246 1.00 89.50 768 GLN A C 1
ATOM 5867 O O . GLN A 1 768 ? 56.732 0.983 -41.073 1.00 89.50 768 GLN A O 1
ATOM 5872 N N . MET A 1 769 ? 54.929 -0.204 -40.470 1.00 83.81 769 MET A N 1
ATOM 5873 C CA . MET A 1 769 ? 54.869 -0.988 -41.705 1.00 83.81 769 MET A CA 1
ATOM 5874 C C . MET A 1 769 ? 54.683 -0.110 -42.946 1.00 83.81 769 MET A C 1
ATOM 5876 O O . MET A 1 769 ? 55.269 -0.414 -43.987 1.00 83.81 769 MET A O 1
ATOM 5880 N N . LEU A 1 770 ? 53.901 0.971 -42.860 1.00 85.94 770 LEU A N 1
ATOM 5881 C CA . LEU A 1 770 ? 53.754 1.932 -43.956 1.00 85.94 770 LEU A CA 1
ATOM 5882 C C . LEU A 1 770 ? 55.077 2.649 -44.257 1.00 85.94 770 LEU A C 1
ATOM 5884 O O . LEU A 1 770 ? 55.481 2.704 -45.419 1.00 85.94 770 LEU A O 1
ATOM 5888 N N . LEU A 1 771 ? 55.781 3.131 -43.227 1.00 87.44 771 LEU A N 1
ATOM 5889 C CA . LEU A 1 771 ? 57.084 3.794 -43.378 1.00 87.44 771 LEU A CA 1
ATOM 5890 C C . LEU A 1 771 ? 58.150 2.858 -43.959 1.00 87.44 771 LEU A C 1
ATOM 5892 O O . LEU A 1 771 ? 58.886 3.234 -44.878 1.00 87.44 771 LEU A O 1
ATOM 5896 N N . ASP A 1 772 ? 58.206 1.620 -43.471 1.00 85.88 772 ASP A N 1
ATOM 5897 C CA . ASP A 1 772 ? 59.127 0.605 -43.976 1.00 85.88 772 ASP A CA 1
ATOM 5898 C C . ASP A 1 772 ? 58.802 0.234 -45.426 1.00 85.88 772 ASP A C 1
ATOM 5900 O O . ASP A 1 772 ? 59.714 0.057 -46.237 1.00 85.88 772 ASP A O 1
ATOM 5904 N N . SER A 1 773 ? 57.515 0.149 -45.778 1.00 83.12 773 SER A N 1
ATOM 5905 C CA . SER A 1 773 ? 57.074 -0.126 -47.151 1.00 83.12 773 SER A CA 1
ATOM 5906 C C . SER A 1 773 ? 57.445 1.014 -48.102 1.00 83.12 773 SER A C 1
ATOM 5908 O O . SER A 1 773 ? 57.947 0.745 -49.193 1.00 83.12 773 SER A O 1
ATOM 5910 N N . ALA A 1 774 ? 57.277 2.273 -47.682 1.00 85.69 774 ALA A N 1
ATOM 5911 C CA . ALA A 1 774 ? 57.705 3.445 -48.448 1.00 85.69 774 ALA A CA 1
ATOM 5912 C C . ALA A 1 774 ? 59.226 3.453 -48.661 1.00 85.69 774 ALA A C 1
ATOM 5914 O O . ALA A 1 774 ? 59.701 3.596 -49.786 1.00 85.69 774 ALA A O 1
ATOM 5915 N N . THR A 1 775 ? 59.991 3.216 -47.592 1.00 86.69 775 THR A N 1
ATOM 5916 C CA . THR A 1 775 ? 61.461 3.201 -47.632 1.00 86.69 775 THR A CA 1
ATOM 5917 C C . THR A 1 775 ? 61.984 2.085 -48.533 1.00 86.69 775 THR A C 1
ATOM 5919 O O . THR A 1 775 ? 62.907 2.292 -49.319 1.00 86.69 775 THR A O 1
ATOM 5922 N N . LYS A 1 776 ? 61.390 0.889 -48.451 1.00 80.94 776 LYS A N 1
ATOM 5923 C CA . LYS A 1 776 ? 61.753 -0.246 -49.309 1.00 80.94 776 LYS A CA 1
ATOM 5924 C C . LYS A 1 776 ? 61.414 0.018 -50.772 1.00 80.94 776 LYS A C 1
ATOM 5926 O O . LYS A 1 776 ? 62.244 -0.276 -51.628 1.00 80.94 776 LYS A O 1
ATOM 5931 N N . HIS A 1 777 ? 60.248 0.596 -51.062 1.00 82.12 777 HIS A N 1
ATOM 5932 C CA . HIS A 1 777 ? 59.885 0.969 -52.429 1.00 82.12 777 HIS A CA 1
ATOM 5933 C C . HIS A 1 777 ? 60.871 1.987 -53.015 1.00 82.12 777 HIS A C 1
ATOM 5935 O O . HIS A 1 777 ? 61.330 1.817 -54.142 1.00 82.12 777 HIS A O 1
ATOM 5941 N N . GLU A 1 778 ? 61.254 2.992 -52.229 1.00 83.31 778 GLU A N 1
ATOM 5942 C CA . GLU A 1 778 ? 62.215 4.015 -52.637 1.00 83.31 778 GLU A CA 1
ATOM 5943 C C . GLU A 1 778 ? 63.610 3.424 -52.896 1.00 83.31 778 GLU A C 1
ATOM 5945 O O . GLU A 1 778 ? 64.236 3.707 -53.914 1.00 83.31 778 GLU A O 1
ATOM 5950 N N . ARG A 1 779 ? 64.073 2.505 -52.040 1.00 82.75 779 ARG A N 1
ATOM 5951 C CA . ARG A 1 779 ? 65.325 1.767 -52.278 1.00 82.75 779 ARG A CA 1
ATOM 5952 C C . ARG A 1 779 ? 65.266 0.919 -53.546 1.00 82.75 779 ARG A C 1
ATOM 5954 O O . ARG A 1 779 ? 66.216 0.932 -54.322 1.00 82.75 779 ARG A O 1
ATOM 5961 N N . ALA A 1 780 ? 64.160 0.208 -53.770 1.00 77.56 780 ALA A N 1
ATOM 5962 C CA . ALA A 1 780 ? 63.958 -0.590 -54.979 1.00 77.56 780 ALA A CA 1
ATOM 5963 C C . ALA A 1 780 ? 63.878 0.281 -56.244 1.00 77.56 780 ALA A C 1
ATOM 5965 O O . ALA A 1 780 ? 64.256 -0.163 -57.325 1.00 77.56 780 ALA A O 1
ATOM 5966 N N . ARG A 1 781 ? 63.397 1.524 -56.130 1.00 79.75 781 ARG A N 1
ATOM 5967 C CA . ARG A 1 781 ? 63.444 2.518 -57.207 1.00 79.75 781 ARG A CA 1
ATOM 5968 C C . ARG A 1 781 ? 64.877 2.939 -57.511 1.00 79.75 781 ARG A C 1
ATOM 5970 O O . ARG A 1 781 ? 65.282 2.855 -58.663 1.00 79.75 781 ARG A O 1
ATOM 5977 N N . CYS A 1 782 ? 65.640 3.351 -56.499 1.00 79.94 782 CYS A N 1
ATOM 5978 C CA . CYS A 1 782 ? 67.032 3.765 -56.691 1.00 79.94 782 CYS A CA 1
ATOM 5979 C C . CYS A 1 782 ? 67.890 2.637 -57.279 1.00 79.94 782 CYS A C 1
ATOM 5981 O O . CYS A 1 782 ? 68.701 2.889 -58.162 1.00 79.94 782 CYS A O 1
ATOM 5983 N N . ALA A 1 783 ? 67.676 1.393 -56.836 1.00 78.88 783 ALA A N 1
ATOM 5984 C CA . ALA A 1 783 ? 68.358 0.229 -57.396 1.00 78.88 783 ALA A CA 1
ATOM 5985 C C . ALA A 1 783 ? 68.044 0.032 -58.891 1.00 78.88 783 ALA A C 1
ATOM 5987 O O . ALA A 1 783 ? 68.966 -0.184 -59.670 1.00 78.88 783 ALA A O 1
ATOM 5988 N N . ARG A 1 784 ? 66.772 0.175 -59.299 1.00 74.75 784 ARG A N 1
ATOM 5989 C CA . ARG A 1 784 ? 66.370 0.112 -60.715 1.00 74.75 784 ARG A CA 1
ATOM 5990 C C . ARG A 1 784 ? 66.996 1.229 -61.548 1.00 74.75 784 ARG A C 1
ATOM 5992 O O . ARG A 1 784 ? 67.569 0.939 -62.587 1.00 74.75 784 ARG A O 1
ATOM 5999 N N . ALA A 1 785 ? 66.963 2.470 -61.060 1.00 77.94 785 ALA A N 1
ATOM 6000 C CA . ALA A 1 785 ? 67.584 3.603 -61.750 1.00 77.94 785 ALA A CA 1
ATOM 6001 C C . ALA A 1 785 ? 69.096 3.390 -61.967 1.00 77.94 785 ALA A C 1
ATOM 6003 O O . ALA A 1 785 ? 69.623 3.700 -63.030 1.00 77.94 785 ALA A O 1
ATOM 6004 N N . TRP A 1 786 ? 69.796 2.802 -60.989 1.00 79.62 786 TRP A N 1
ATOM 6005 C CA . TRP A 1 786 ? 71.209 2.440 -61.141 1.00 79.62 786 TRP A CA 1
ATOM 6006 C C . TRP A 1 786 ? 71.451 1.281 -62.113 1.00 79.62 786 TRP A C 1
ATOM 6008 O O . TRP A 1 786 ? 72.472 1.280 -62.799 1.00 79.62 786 TRP A O 1
ATOM 6018 N N . GLU A 1 787 ? 70.559 0.289 -62.172 1.00 79.81 787 GLU A N 1
ATOM 6019 C CA . GLU A 1 787 ? 70.643 -0.788 -63.165 1.00 79.81 787 GLU A CA 1
ATOM 6020 C C . GLU A 1 787 ? 70.404 -0.264 -64.587 1.00 79.81 787 GLU A C 1
ATOM 6022 O O . GLU A 1 787 ? 71.148 -0.641 -65.490 1.00 79.81 787 GLU A O 1
ATOM 6027 N N . GLU A 1 788 ? 69.440 0.641 -64.778 1.00 75.50 788 GLU A N 1
ATOM 6028 C CA . GLU A 1 788 ? 69.165 1.308 -66.060 1.00 75.50 788 GLU A CA 1
ATOM 6029 C C . GLU A 1 788 ? 70.375 2.138 -66.526 1.00 75.50 788 GLU A C 1
ATOM 6031 O O . GLU A 1 788 ? 70.894 1.904 -67.617 1.00 75.50 788 GLU A O 1
ATOM 6036 N N . GLU A 1 789 ? 70.935 2.998 -65.663 1.00 78.81 789 GLU A N 1
ATOM 6037 C CA . GLU A 1 789 ? 72.169 3.747 -65.971 1.00 78.81 789 GLU A CA 1
ATOM 6038 C C . GLU A 1 789 ? 73.385 2.829 -66.215 1.00 78.81 789 GLU A C 1
ATOM 6040 O O . GLU A 1 789 ? 74.307 3.165 -66.967 1.00 78.81 789 GLU A O 1
ATOM 6045 N N . GLY A 1 790 ? 73.433 1.673 -65.547 1.00 74.50 790 GLY A N 1
ATOM 6046 C CA . GLY A 1 790 ? 74.497 0.683 -65.697 1.00 74.50 790 GLY A CA 1
ATOM 6047 C C . GLY A 1 790 ? 74.405 -0.135 -66.989 1.00 74.50 790 GLY A C 1
ATOM 6048 O O . GLY A 1 790 ? 75.437 -0.596 -67.486 1.00 74.50 790 GLY A O 1
ATOM 6049 N N . LEU A 1 791 ? 73.197 -0.322 -67.526 1.00 62.22 791 LEU A N 1
ATOM 6050 C CA . LEU A 1 791 ? 72.946 -0.975 -68.811 1.00 62.22 791 LEU A CA 1
ATOM 6051 C C . LEU A 1 791 ? 73.261 -0.038 -69.982 1.00 62.22 791 LEU A C 1
ATOM 6053 O O . LEU A 1 791 ? 73.914 -0.485 -70.924 1.00 62.22 791 LEU A O 1
ATOM 6057 N N . ASP A 1 792 ? 72.925 1.252 -69.877 1.00 59.50 792 ASP A N 1
ATOM 6058 C CA . ASP A 1 792 ? 73.284 2.261 -70.888 1.00 59.50 792 ASP A CA 1
ATOM 6059 C C . ASP A 1 792 ? 74.807 2.365 -71.073 1.00 59.50 792 ASP A C 1
ATOM 6061 O O . ASP A 1 792 ? 75.309 2.371 -72.195 1.00 59.50 792 ASP A O 1
ATOM 6065 N N . LYS A 1 793 ? 75.579 2.306 -69.980 1.00 60.16 793 LYS A N 1
ATOM 6066 C CA . LYS A 1 793 ? 77.057 2.332 -70.029 1.00 60.16 793 LYS A CA 1
ATOM 6067 C C . LYS A 1 793 ? 77.717 1.073 -70.597 1.00 60.16 793 LYS A C 1
ATOM 6069 O O . LYS A 1 793 ? 78.927 1.075 -70.799 1.00 60.16 793 LYS A O 1
ATOM 6074 N N . LYS A 1 794 ? 76.976 -0.024 -70.772 1.00 56.50 794 LYS A N 1
ATOM 6075 C CA . LYS A 1 794 ? 77.468 -1.251 -71.428 1.00 56.50 794 LYS A CA 1
ATOM 6076 C C . LYS A 1 794 ? 77.017 -1.356 -72.889 1.00 56.50 794 LYS A C 1
ATOM 6078 O O . LYS A 1 794 ? 77.443 -2.293 -73.563 1.00 56.50 794 LYS A O 1
ATOM 6083 N N . GLY A 1 795 ? 76.124 -0.466 -73.331 1.00 52.19 795 GLY A N 1
ATOM 6084 C CA . GLY A 1 795 ? 75.611 -0.385 -74.699 1.00 52.19 795 GLY A CA 1
ATOM 6085 C C . GLY A 1 795 ? 76.343 0.619 -75.600 1.00 52.19 795 GLY A C 1
ATOM 6086 O O . GLY A 1 795 ? 76.197 0.520 -76.818 1.00 52.19 795 GLY A O 1
ATOM 6087 N N . GLU A 1 796 ? 77.127 1.539 -75.026 1.00 42.25 796 GLU A N 1
ATOM 6088 C CA . GLU A 1 796 ? 78.211 2.281 -75.705 1.00 42.25 796 GLU A CA 1
ATOM 6089 C C . GLU A 1 796 ? 79.515 1.473 -75.697 1.00 42.25 796 GLU A C 1
ATOM 6091 O O . GLU A 1 796 ? 80.232 1.510 -76.727 1.00 42.25 796 GLU A O 1
#

Sequence (796 aa):
MDTALSVTGSTVDSALQSYADGKTEPAKFKEEALPGIHLVAAKSMDKVKPLVHDVMGELRPALSQVAEWLGSFSAKIQDTLEEFGTVSDRAQKLFDQVMQQMASSGGMYEEMVYDTYHIFDPYDDGIDVEELQQAANQYGITSLQGQKAEQLMKKYNTDQKGGIDIHEYEKLVTDPSLPGLMTTILRTYSNRLASVGSELKVVKMRAEVASAVVDYLTLVCSKNLTKVGWVTGRLVSGELPLEFTADVFYELYKAKTDTNNGSPIDVGSLIINYTLRENAQQVIAAVDLLATPAFFAEEGFDITIADETVSQVVTWIEMSDFGKAALLKLAKVKPSNGQTFAEAYDEEVKAREVKYSAAHGLGTPEANSYHTQAAERLRNVLLGGSAASAASEDPDAAQAAGSSQPAKPETLRFAAELSLNVTQSVKDFNEQCYEYSGTSSNPLDSTCNSINGMVKKTQSFLTLMNNYAGPGGPEYIEKQADNFINGSLQDMVLLSGELIDEGIASVQCSAGNAAACKSIPETDYTMHLSGGTTFLTDTMKDLQSALPQVIKALSTAKKEVSTISGVINSISQMLGLKAPPLMEKIAKLYKIVWITYFVFFFLFSFTMLFYGFWANGWFGGPKADIPESEYEPPRTFFERIRTCCGSCLACCRSCTSGHLCFWSLLLLAQVVVLIMFIISLVICLLTGIQAFFGAGCSKIYLIGDEAVCTAVLSIFKVFLKTFGFSEPIEQTCGSKSLLTCKIIRDSVFHTAIFVIIGALLASVFSFQMLLDSATKHERARCARAWEEEGLDKKGE

InterPro domains:
  IPR011992 EF-hand domain pair [SSF47473] (82-175)

pLDDT: mean 80.73, std 11.07, range [42.25, 97.81]

Organism: NCBI:txid878477

Foldseek 3Di:
DLLLLQQLLVLLVVLLVVVLVPDDDLVVSLVVSLVVSLVSNLVVLVVVLVVLVVVLVVVVVVLQVLQVVLVLLPVVVVVLLLVVLVLVVVVQVVQQVVLLVPFDADPLLVVLLQQQQLLLVLPLQEHALLSQQLLCLVLVVPLSHDCNSVVLFVVQVPPVGRYRDSVSSSVSCPPPSNPLVSLSSLLSLLLLLLLLLLQLQPDFFLLSLLLSVLSNLLSCSSGPVVVLLVSLLCLQVVLFDLLSNLSNLLSLLVLVPPPSNSRPDSSLLSSLQSNLVNPLVSLLVSLVLLLALVSCLLQLHQSVCSLVSSLVNLVSLVPHPSNVVSVVVNVVFDDDVPGDSSRSSSVVSVVNVVVVCVVVVVPPCVVVSNPGPSSQVLCCQLVVRDDPCVLVVPSLLSSLVSNGHGGDVSSSVVSNVSSVVSLVSSLVSQVSSCNNSSRNDDLSVVLSVLSVVLSVLVVVLSVLSCCQSHPCNSVVSVVLSVLLSVQVSVQSSVSSSLSSLLSVLVSVVVVVPPVSVVPNDPDPSNVPGSCSSVVVSVVSVSCSVSVSSNSVSVSSSVSSVSSSVSSVVSSVVVCVPPVVVVVVVVVVVVVVVVVVVVVVLVVLVVVLVVLVCQCVCVVPHLDFPDPDDDDDDDDDPVVVVVVVVCVVCVVVVVCSVVPPVVVVVLVVLVVVLVVLVVVLVVLLVVLVVLVVVLVVVVVVCCLQPLVNVLVSQVSVVVVVVSVVDDDDSSCCCPPVVSSVSVVSCVVSVVVSVCSNVVSVVSSVVSVVSSVVSVVSNVVSVVVSVVVVVVVVVVVD

Secondary structure (DSSP, 8-state):
-HHHHHHHHHHHHHHHHHHHTT-S-HHHHHHHHHHHHHHHHHHHHHHHHHHHHHHHHHHHHHHHHHHHHHHHS-HHHHHHHHHHHHHHHHHHHHHHHHHHTT--TTTTHHHHHHHHHHHH-SSSS-B-HHHHHHHHHHTT-TTTTTTHHHHHHHHH--S-SSSB-HHHHHHHHT-TTSTTHHHHHHHHHHHHHHHHHHHHHH--BHHHHHHHHHHHHHHHHTT-HHHHHHHHHHHHSSSS-HHHHHHHHHHHHHHHH-TT---SS-HHHHHHHHHHHHHHHHHHHHHHHHT-HHHHHHHT--GGGHHHHHHHHHHHHHHSTTHHHHHHHHTTSPPPTT--HHHHHHHHHHHHHHHHHHHTT-S-GGGTS--SHHHHHHHHHHSTTS-TTGGG--HHHHHHHHTTPBPPHHHHHHHHHHHHHHHHHHHHHHHHHHHHH----SHHHHHHHHHHHHHHHHHHHHHHHHHHHSTTHHHHHHHHHHHHHHHHHHHHHHHHHHHHHHHHHHHHHHTT-HHHHT------GGGTS-SHHHHHHHHHHHHHHHHHHHHHHHHHHHHHHHHHHHHHHHHHHHHHHHHHHHHHHHHHHHHHHHHHHHHHHHHHHHHHHHHHHHHTTTT------------PPP-SHHHHHHHHHHHHTHHHHSTTS-HHHHHHHHHHHHHHHHHHHHHHHHHHHHHHHHHHHHHHHTT-HHHH-HHHHHHHHHHHHHHHHTTT----GGGHHHHTT--HHHHHHHHHHHHHHHHHHHHHHHHHHHHHHHHHHHHHHHHHHHHHHHHHHHHHHHH-

Radius of gyration: 44.76 Å; chains: 1; bounding box: 125×49×151 Å

=== Feature glossary ===
The record interleaves many kinds of information about one protein. Here is each kind framed as the question it answers.

Q: What does the local fold look like, residue by residue?
A: The Foldseek 3Di string encodes local tertiary geometry as a 20-letter alphabet — one character per residue — derived from the relative positions of nearby Cα atoms. Unlike the amino-acid sequence, 3Di is a direct function of the 3D structure, so two proteins with the same fold have similar 3Di strings even at low sequence identity.

Q: Which residues are in helices, strands, or loops?
A: The SS8 string is DSSP's per-residue secondary-structure call. α-helix (H) means an i→i+4 H-bond ladder; β-strand (E) means the residue participates in a β-sheet; 3₁₀ (G) and π (I) are tighter and wider helices; T/S are turns/bends; '-' is loop.

Q: How big and how compact is the whole molecule?
A: Radius of gyration (Rg) is the root-mean-square distance of Cα atoms from their centroid — a single number for overall size and compactness. A globular domain of N residues has Rg ≈ 2.2·N^0.38 Å; an extended or disordered chain has a much larger Rg. The Cα contact count is the number of residue pairs whose Cα atoms are within 8 Å and are more than four positions apart in sequence — a standard proxy for tertiary packing density. The bounding box is the smallest axis-aligned box enclosing all Cα atoms.

Q: Where is each backbone atom in 3D?
A: Structure coordinates are given as an mmCIF _atom_site loop: one row per atom with element, residue name, chain id, sequence number, and x/y/z position in Å. Only the four main-chain atoms per residue are included here; side chains are omitted to keep the record compact.

Q: What is the amino-acid chain?
A: Primary structure: the covalent order of the twenty standard amino acids along the backbone. Two proteins with the same sequence will (almost always) fold to the same structure; two with 30% identity often share a fold but not the details.

Q: What if only a Cα trace is available?
A: Three-state secondary structure (P-SEA) collapses the eight DSSP classes into helix (a), strand (b), and coil (c). P-SEA assigns these from Cα geometry alone — distances and angles — without requiring backbone oxygens, so it works on any Cα trace.

Q: What family and function is it annotated with?
A: Database cross-references. InterPro integrates a dozen domain/family signature databases into unified entries with residue-range hits. GO terms attach function/process/location labels with evidence codes. CATH codes position the fold in a four-level structural taxonomy. Organism is the NCBI-taxonomy species name.

Q: How confident is the AlphaFold model at each residue?
A: pLDDT is the predicted lDDT-Cα score: AlphaFold's confidence that the local environment of each residue (all inter-atomic distances within 15 Å) is correctly placed. It is a per-residue number between 0 and 100, with higher meaning more reliable.

Q: How mobile is each atom in the crystal?
A: B-factor (Debye–Waller factor) reflects atomic displacement in the crystal lattice. It is an experimental observable (units Å²), not a prediction; low values mean the atom is pinned down, high values mean it moves or is heterogeneous across the crystal.

Q: Which residues are buried vs exposed?
A: SASA measures how much of the protein is reachable by solvent. It is computed by rolling a water-sized probe over the atomic surface and summing the exposed area (Å²). Per-residue SASA distinguishes core (buried, low SASA) from surface (exposed, high SASA) residues; total SASA is a whole-molecule size measure.

Q: What do the diagnostic plots show?
A: Plot images: a contact map (which residues are close in 3D, as an N×N binary image), a Ramachandran scatter (backbone torsion angles, revealing secondary-structure composition at a glance), and — for AlphaFold structures — a PAE heatmap (pairwise prediction confidence).

Q: What known structures does this most resemble?
A: The Foldseek neighbor list gives the closest experimentally determined structures in the PDB, ranked by structural alignment. TM-score near 1 means near-identical fold; near 0.3 means only rough topology match. This is how one finds what a novel AlphaFold prediction most resembles in the solved-structure universe.

Q: Are the domains correctly placed relative to each other?
A: Predicted aligned error is AlphaFold's pairwise confidence. Unlike pLDDT (per-residue), PAE is per-residue-pair and captures whether two parts of the structure are correctly placed relative to each other. Units are ångströms of expected positional error.

Q: What do the rendered images show?
A: Structure images are PyMOL renders from six orthogonal camera directions. Cartoon representation draws helices as coils and strands as arrows; sticks shows the backbone as bonds; surface shows the solvent-excluded envelope. Rainbow coloring maps sequence position to hue (blue→red, N→C); chain coloring assigns a distinct color per polypeptide.

Q: What are the backbone torsion angles?
A: φ (phi) and ψ (psi) are the two rotatable backbone dihedrals per residue: φ is the C(i-1)–N–Cα–C torsion, ψ is the N–Cα–C–N(i+1) torsion, both in degrees on (−180°, 180°]. α-helical residues cluster near (−60°, −45°); β-strand residues near (−120°, +130°). A Ramachandran plot is simply a scatter of (φ, ψ) for every residue.